Protein AF-0000000067869023 (afdb_homodimer)

Structure (mmCIF, N/CA/C/O backbone):
data_AF-0000000067869023-model_v1
#
loop_
_entity.id
_entity.type
_entity.pdbx_description
1 polymer 'Na+/H+ antiporter'
#
loop_
_atom_site.group_PDB
_atom_site.id
_atom_site.type_symbol
_atom_site.label_atom_id
_atom_site.label_alt_id
_atom_site.label_comp_id
_atom_site.label_asym_id
_atom_site.label_entity_id
_atom_site.label_seq_id
_atom_site.pdbx_PDB_ins_code
_atom_site.Cartn_x
_atom_site.Cartn_y
_atom_site.Cartn_z
_atom_site.occupancy
_atom_site.B_iso_or_equiv
_atom_site.auth_seq_id
_atom_site.auth_comp_id
_atom_site.auth_asym_id
_atom_site.auth_atom_id
_atom_site.pdbx_PDB_model_num
ATOM 1 N N . MET A 1 1 ? 25.156 -1.38 26.609 1 25.25 1 MET A N 1
ATOM 2 C CA . MET A 1 1 ? 26.172 -1.997 25.766 1 25.25 1 MET A CA 1
ATOM 3 C C . MET A 1 1 ? 25.547 -3.033 24.828 1 25.25 1 MET A C 1
ATOM 5 O O . MET A 1 1 ? 25.953 -3.15 23.672 1 25.25 1 MET A O 1
ATOM 9 N N . LEU A 1 2 ? 24.859 -3.994 25.547 1 23.64 2 LEU A N 1
ATOM 10 C CA . LEU A 1 2 ? 24.328 -5.16 24.844 1 23.64 2 LEU A CA 1
ATOM 11 C C . LEU A 1 2 ? 23.297 -4.75 23.812 1 23.64 2 LEU A C 1
ATOM 13 O O . LEU A 1 2 ? 23.156 -5.406 22.766 1 23.64 2 LEU A O 1
ATOM 17 N N . PHE A 1 3 ? 22.5 -3.807 24.156 1 30.95 3 PHE A N 1
ATOM 18 C CA . PHE A 1 3 ? 21.484 -3.27 23.25 1 30.95 3 PHE A CA 1
ATOM 19 C C . PHE A 1 3 ? 22.141 -2.547 22.078 1 30.95 3 PHE A C 1
ATOM 21 O O . PHE A 1 3 ? 21.453 -2.1 21.172 1 30.95 3 PHE A O 1
ATOM 28 N N . ALA A 1 4 ? 23.312 -2.039 22.281 1 33.66 4 ALA A N 1
ATOM 29 C CA . ALA A 1 4 ? 24.219 -1.352 21.359 1 33.66 4 ALA A CA 1
ATOM 30 C C . ALA A 1 4 ? 24.656 -2.273 20.234 1 33.66 4 ALA A C 1
ATOM 32 O O . ALA A 1 4 ? 24.891 -1.818 19.109 1 33.66 4 ALA A O 1
ATOM 33 N N . ALA A 1 5 ? 25.188 -3.414 20.531 1 35.25 5 ALA A N 1
ATOM 34 C CA . ALA A 1 5 ? 25.797 -4.348 19.578 1 35.25 5 ALA A CA 1
ATOM 35 C C . ALA A 1 5 ? 24.797 -4.75 18.484 1 35.25 5 ALA A C 1
ATOM 37 O O . ALA A 1 5 ? 25.188 -5.047 17.359 1 35.25 5 ALA A O 1
ATOM 38 N N . ILE A 1 6 ? 23.484 -5.133 18.797 1 38.31 6 ILE A N 1
ATOM 39 C CA . ILE A 1 6 ? 22.484 -5.84 18.016 1 38.31 6 ILE A CA 1
ATOM 40 C C . ILE A 1 6 ? 21.703 -4.844 17.156 1 38.31 6 ILE A C 1
ATOM 42 O O . ILE A 1 6 ? 20.859 -5.238 16.344 1 38.31 6 ILE A O 1
ATOM 46 N N . ALA A 1 7 ? 21.859 -3.557 17.391 1 45.91 7 ALA A N 1
ATOM 47 C CA . ALA A 1 7 ? 20.969 -2.65 16.672 1 45.91 7 ALA A CA 1
ATOM 48 C C . ALA A 1 7 ? 21.5 -2.379 15.258 1 45.91 7 ALA A C 1
ATOM 50 O O . ALA A 1 7 ? 22.297 -1.46 15.055 1 45.91 7 ALA A O 1
ATOM 51 N N . VAL A 1 8 ? 21.812 -3.316 14.602 1 49.34 8 VAL A N 1
ATOM 52 C CA . VAL A 1 8 ? 22.125 -3.123 13.188 1 49.34 8 VAL A CA 1
ATOM 53 C C . VAL A 1 8 ? 20.891 -2.654 12.438 1 49.34 8 VAL A C 1
ATOM 55 O O . VAL A 1 8 ? 19.844 -3.307 12.492 1 49.34 8 VAL A O 1
ATOM 58 N N . PRO A 1 9 ? 21 -1.427 12.031 1 63.28 9 PRO A N 1
ATOM 59 C CA . PRO A 1 9 ? 19.844 -0.915 11.281 1 63.28 9 PRO A CA 1
ATOM 60 C C . PRO A 1 9 ? 19.359 -1.897 10.219 1 63.28 9 PRO A C 1
ATOM 62 O O . PRO A 1 9 ? 20.156 -2.557 9.562 1 63.28 9 PRO A O 1
ATOM 65 N N . ILE A 1 10 ? 18.156 -2.178 10.312 1 66.69 10 ILE A N 1
ATOM 66 C CA . ILE A 1 10 ? 17.516 -3.035 9.32 1 66.69 10 ILE A CA 1
ATOM 67 C C . ILE A 1 10 ? 17.578 -2.377 7.941 1 66.69 10 ILE A C 1
ATOM 69 O O . ILE A 1 10 ? 17.094 -1.264 7.754 1 66.69 10 ILE A O 1
ATOM 73 N N . GLN A 1 11 ? 18.312 -2.908 7.133 1 65.81 11 GLN A N 1
ATOM 74 C CA . GLN A 1 11 ? 18.453 -2.342 5.793 1 65.81 11 GLN A CA 1
ATOM 75 C C . GLN A 1 11 ? 17.484 -3.004 4.812 1 65.81 11 GLN A C 1
ATOM 77 O O . GLN A 1 11 ? 17.109 -2.402 3.807 1 65.81 11 GLN A O 1
ATOM 82 N N . ALA A 1 12 ? 17.109 -4.121 5.273 1 79.88 12 ALA A N 1
ATOM 83 C CA . ALA A 1 12 ? 16.234 -4.828 4.34 1 79.88 12 ALA A CA 1
ATOM 84 C C . ALA A 1 12 ? 14.836 -4.227 4.34 1 79.88 12 ALA A C 1
ATOM 86 O O . ALA A 1 12 ? 14.281 -3.922 5.398 1 79.88 12 ALA A O 1
ATOM 87 N N . PRO A 1 13 ? 14.289 -4.004 3.205 1 82.31 13 PRO A N 1
ATOM 88 C CA . PRO A 1 13 ? 13.016 -3.293 3.057 1 82.31 13 PRO A CA 1
ATOM 89 C C . PRO A 1 13 ? 11.859 -3.998 3.764 1 82.31 13 PRO A C 1
ATOM 91 O O . PRO A 1 13 ? 11.047 -3.348 4.43 1 82.31 13 PRO A O 1
ATOM 94 N N . LEU A 1 14 ? 11.883 -5.254 3.691 1 85.25 14 LEU A N 1
ATOM 95 C CA . LEU A 1 14 ? 10.719 -5.977 4.199 1 85.25 14 LEU A CA 1
ATOM 96 C C . LEU A 1 14 ? 10.695 -5.969 5.723 1 85.25 14 LEU A C 1
ATOM 98 O O . LEU A 1 14 ? 9.656 -5.707 6.332 1 85.25 14 LEU A O 1
ATOM 102 N N . PRO A 1 15 ? 11.852 -6.176 6.379 1 84.56 15 PRO A N 1
ATOM 103 C CA . PRO A 1 15 ? 11.859 -6.062 7.84 1 84.56 15 PRO A CA 1
ATOM 104 C C . PRO A 1 15 ? 11.5 -4.66 8.32 1 84.56 15 PRO A C 1
ATOM 106 O O . PRO A 1 15 ? 10.828 -4.508 9.344 1 84.56 15 PRO A O 1
ATOM 109 N N . ALA A 1 16 ? 11.992 -3.701 7.609 1 84.88 16 ALA A N 1
ATOM 110 C CA . ALA A 1 16 ? 11.664 -2.322 7.965 1 84.88 16 ALA A CA 1
ATOM 111 C C . ALA A 1 16 ? 10.156 -2.082 7.891 1 84.88 16 ALA A C 1
ATOM 113 O O . ALA A 1 16 ? 9.578 -1.438 8.773 1 84.88 16 ALA A O 1
ATOM 114 N N . MET A 1 17 ? 9.594 -2.6 6.898 1 84.94 17 MET A N 1
ATOM 115 C CA . MET A 1 17 ? 8.148 -2.455 6.738 1 84.94 17 MET A CA 1
ATOM 116 C C . MET A 1 17 ? 7.398 -3.178 7.848 1 84.94 17 MET A C 1
ATOM 118 O O . MET A 1 17 ? 6.414 -2.66 8.383 1 84.94 17 MET A O 1
ATOM 122 N N . ALA A 1 18 ? 7.832 -4.348 8.164 1 87.12 18 ALA A N 1
ATOM 123 C CA . ALA A 1 18 ? 7.207 -5.117 9.242 1 87.12 18 ALA A CA 1
ATOM 124 C C . ALA A 1 18 ? 7.242 -4.352 10.555 1 87.12 18 ALA A C 1
ATOM 126 O O . ALA A 1 18 ? 6.258 -4.336 11.305 1 87.12 18 ALA A O 1
ATOM 127 N N . LEU A 1 19 ? 8.336 -3.789 10.773 1 85.69 19 LEU A N 1
ATOM 128 C CA . LEU A 1 19 ? 8.492 -3.025 12.008 1 85.69 19 LEU A CA 1
ATOM 129 C C . LEU A 1 19 ? 7.566 -1.817 12.023 1 85.69 19 LEU A C 1
ATOM 131 O O . LEU A 1 19 ? 6.957 -1.511 13.055 1 85.69 19 LEU A O 1
ATOM 135 N N . LEU A 1 20 ? 7.504 -1.171 10.961 1 85.12 20 LEU A N 1
ATOM 136 C CA . LEU A 1 20 ? 6.617 -0.016 10.852 1 85.12 20 LEU A CA 1
ATOM 137 C C . LEU A 1 20 ? 5.164 -0.423 11.07 1 85.12 20 LEU A C 1
ATOM 139 O O . LEU A 1 20 ? 4.43 0.252 11.797 1 85.12 20 LEU A O 1
ATOM 143 N N . LEU A 1 21 ? 4.82 -1.503 10.477 1 86.25 21 LEU A N 1
ATOM 144 C CA . LEU A 1 21 ? 3.449 -1.981 10.609 1 86.25 21 LEU A CA 1
ATOM 145 C C . LEU A 1 21 ? 3.168 -2.441 12.031 1 86.25 21 LEU A C 1
ATOM 147 O O . LEU A 1 21 ? 2.064 -2.242 12.547 1 86.25 21 LEU A O 1
ATOM 151 N N . MET A 1 22 ? 4.109 -3.096 12.578 1 87.69 22 MET A N 1
ATOM 152 C CA . MET A 1 22 ? 3.967 -3.531 13.969 1 87.69 22 MET A CA 1
ATOM 153 C C . MET A 1 22 ? 3.705 -2.342 14.883 1 87.69 22 MET A C 1
ATOM 155 O O . MET A 1 22 ? 2.832 -2.404 15.758 1 87.69 22 MET A O 1
ATOM 159 N N . THR A 1 23 ? 4.414 -1.334 14.68 1 86.56 23 THR A N 1
ATOM 160 C CA . THR A 1 23 ? 4.254 -0.12 15.469 1 86.56 23 THR A CA 1
ATOM 161 C C . THR A 1 23 ? 2.877 0.499 15.234 1 86.56 23 THR A C 1
ATOM 163 O O . THR A 1 23 ? 2.221 0.938 16.188 1 86.56 23 THR A O 1
ATOM 166 N N . ALA A 1 24 ? 2.502 0.503 14 1 86.06 24 ALA A N 1
ATOM 167 C CA . ALA A 1 24 ? 1.214 1.087 13.633 1 86.06 24 ALA A CA 1
ATOM 168 C C . ALA A 1 24 ? 0.059 0.272 14.211 1 86.06 24 ALA A C 1
ATOM 170 O O . ALA A 1 24 ? -1.032 0.802 14.438 1 86.06 24 ALA A O 1
ATOM 171 N N . LEU A 1 25 ? 0.279 -0.985 14.414 1 87.56 25 LEU A N 1
ATOM 172 C CA . LEU A 1 25 ? -0.774 -1.87 14.898 1 87.56 25 LEU A CA 1
ATOM 173 C C . LEU A 1 25 ? -0.894 -1.793 16.422 1 87.56 25 LEU A C 1
ATOM 175 O O . LEU A 1 25 ? -2.002 -1.71 16.953 1 87.56 25 LEU A O 1
ATOM 179 N N . PHE A 1 26 ? 0.164 -1.722 17.141 1 87.94 26 PHE A N 1
ATOM 180 C CA . PHE A 1 26 ? 0.112 -1.98 18.562 1 87.94 26 PHE A CA 1
ATOM 181 C C . PHE A 1 26 ? 0.136 -0.676 19.359 1 87.94 26 PHE A C 1
ATOM 183 O O . PHE A 1 26 ? -0.423 -0.596 20.453 1 87.94 26 PHE A O 1
ATOM 190 N N . LEU A 1 27 ? 0.645 0.323 18.797 1 85.5 27 LEU A N 1
ATOM 191 C CA . LEU A 1 27 ? 0.878 1.507 19.625 1 85.5 27 LEU A CA 1
ATOM 192 C C . LEU A 1 27 ? -0.379 2.365 19.703 1 85.5 27 LEU A C 1
ATOM 194 O O . LEU A 1 27 ? -0.745 2.832 20.781 1 85.5 27 LEU A O 1
ATOM 198 N N . PRO A 1 28 ? -0.989 2.525 18.578 1 80.12 28 PRO A N 1
ATOM 199 C CA . PRO A 1 28 ? -2.152 3.41 18.641 1 80.12 28 PRO A CA 1
ATOM 200 C C . PRO A 1 28 ? -3.209 2.916 19.625 1 80.12 28 PRO A C 1
ATOM 202 O O . PRO A 1 28 ? -3.707 3.691 20.453 1 80.12 28 PRO A O 1
ATOM 205 N N . PRO A 1 29 ? -3.547 1.61 19.625 1 80.75 29 PRO A N 1
ATOM 206 C CA . PRO A 1 29 ? -4.516 1.146 20.625 1 80.75 29 PRO A CA 1
ATOM 207 C C . PRO A 1 29 ? -4.031 1.348 22.062 1 80.75 29 PRO A C 1
ATOM 209 O O . PRO A 1 29 ? -4.84 1.599 22.953 1 80.75 29 PRO A O 1
ATOM 212 N N . LEU A 1 30 ? -2.836 1.22 22.312 1 86.81 30 LEU A N 1
ATOM 213 C CA . LEU A 1 30 ? -2.271 1.431 23.641 1 86.81 30 LEU A CA 1
ATOM 214 C C . LEU A 1 30 ? -2.459 2.877 24.094 1 86.81 30 LEU A C 1
ATOM 216 O O . LEU A 1 30 ? -2.809 3.135 25.25 1 86.81 30 LEU A O 1
ATOM 220 N N . PHE A 1 31 ? -2.27 3.77 23.266 1 86.56 31 PHE A N 1
ATOM 221 C CA . PHE A 1 31 ? -2.414 5.184 23.594 1 86.56 31 PHE A CA 1
ATOM 222 C C . PHE A 1 31 ? -3.887 5.562 23.703 1 86.56 31 PHE A C 1
ATOM 224 O O . PHE A 1 31 ? -4.25 6.414 24.516 1 86.56 31 PHE A O 1
ATOM 231 N N . ARG A 1 32 ? -4.602 4.941 22.891 1 80.19 32 ARG A N 1
ATOM 232 C CA . ARG A 1 32 ? -6.039 5.164 23.016 1 80.19 32 ARG A CA 1
ATOM 233 C C . ARG A 1 32 ? -6.539 4.719 24.391 1 80.19 32 ARG A C 1
ATOM 235 O O . ARG A 1 32 ? -7.402 5.371 24.984 1 80.19 32 ARG A O 1
ATOM 242 N N . ALA A 1 33 ? -6.043 3.59 24.828 1 83.81 33 ALA A N 1
ATOM 243 C CA . ALA A 1 33 ? -6.41 3.078 26.156 1 83.81 33 ALA A CA 1
ATOM 244 C C . ALA A 1 33 ? -5.988 4.047 27.25 1 83.81 33 ALA A C 1
ATOM 246 O O . ALA A 1 33 ? -6.652 4.145 28.281 1 83.81 33 ALA A O 1
ATOM 247 N N . LEU A 1 34 ? -4.988 4.816 26.969 1 87.19 34 LEU A N 1
ATOM 248 C CA . LEU A 1 34 ? -4.5 5.801 27.938 1 87.19 34 LEU A CA 1
ATOM 249 C C . LEU A 1 34 ? -5.18 7.148 27.719 1 87.19 34 LEU A C 1
ATOM 251 O O . LEU A 1 34 ? -4.801 8.141 28.344 1 87.19 34 LEU A O 1
ATOM 255 N N . LYS A 1 35 ? -6.051 7.191 26.75 1 82.56 35 LYS A N 1
ATOM 256 C CA . LYS A 1 35 ? -6.801 8.398 26.422 1 82.56 35 LYS A CA 1
ATOM 257 C C . LYS A 1 35 ? -5.887 9.469 25.828 1 82.56 35 LYS A C 1
ATOM 259 O O . LYS A 1 35 ? -6.027 10.656 26.141 1 82.56 35 LYS A O 1
ATOM 264 N N . LEU A 1 36 ? -4.922 9 25.188 1 85 36 LEU A N 1
ATOM 265 C CA . LEU A 1 36 ? -4.008 9.883 24.484 1 85 36 LEU A CA 1
ATOM 266 C C . LEU A 1 36 ? -4.207 9.781 22.969 1 85 36 LEU A C 1
ATOM 268 O O . LEU A 1 36 ? -4.684 8.75 22.484 1 85 36 LEU A O 1
ATOM 272 N N . PRO A 1 37 ? -3.936 10.844 22.266 1 82.06 37 PRO A N 1
ATOM 273 C CA . PRO A 1 37 ? -4.051 10.797 20.812 1 82.06 37 PRO A CA 1
ATOM 274 C C . PRO A 1 37 ? -3.105 9.781 20.188 1 82.06 37 PRO A C 1
ATOM 276 O O . PRO A 1 37 ? -1.952 9.656 20.594 1 82.06 37 PRO A O 1
ATOM 279 N N . GLU A 1 38 ? -3.607 9.086 19.188 1 83.62 38 GLU A N 1
ATOM 280 C CA . GLU A 1 38 ? -2.869 8.008 18.547 1 83.62 38 GLU A CA 1
ATOM 281 C C . GLU A 1 38 ? -1.604 8.531 17.875 1 83.62 38 GLU A C 1
ATOM 283 O O . GLU A 1 38 ? -0.589 7.832 17.812 1 83.62 38 GLU A O 1
ATOM 288 N N . LEU A 1 39 ? -1.7 9.719 17.406 1 83.38 39 LEU A N 1
ATOM 289 C CA . LEU A 1 39 ? -0.566 10.297 16.703 1 83.38 39 LEU A CA 1
ATOM 290 C C . LEU A 1 39 ? 0.648 10.414 17.609 1 83.38 39 LEU A C 1
ATOM 292 O O . LEU A 1 39 ? 1.786 10.258 17.156 1 83.38 39 LEU A O 1
ATOM 296 N N . LEU A 1 40 ? 0.427 10.664 18.875 1 85.94 40 LEU A N 1
ATOM 297 C CA . LEU A 1 40 ? 1.517 10.758 19.844 1 85.94 40 LEU A CA 1
ATOM 298 C C . LEU A 1 40 ? 2.279 9.445 19.922 1 85.94 40 LEU A C 1
ATOM 300 O O . LEU A 1 40 ? 3.508 9.438 20.031 1 85.94 40 LEU A O 1
ATOM 304 N N . GLY A 1 41 ? 1.536 8.406 19.938 1 85.62 41 GLY A N 1
ATOM 305 C CA . GLY A 1 41 ? 2.17 7.098 19.984 1 85.62 41 GLY A CA 1
ATOM 306 C C . GLY A 1 41 ? 3.045 6.816 18.781 1 85.62 41 GLY A C 1
ATOM 307 O O . GLY A 1 41 ? 4.125 6.234 18.906 1 85.62 41 GLY A O 1
ATOM 308 N N . LEU A 1 42 ? 2.656 7.215 17.672 1 89.31 42 LEU A N 1
ATOM 309 C CA . LEU A 1 42 ? 3.396 6.977 16.438 1 89.31 42 LEU A CA 1
ATOM 310 C C . LEU A 1 42 ? 4.672 7.809 16.391 1 89.31 42 LEU A C 1
ATOM 312 O O . LEU A 1 42 ? 5.727 7.32 15.984 1 89.31 42 LEU A O 1
ATOM 316 N N . ILE A 1 43 ? 4.586 9.047 16.797 1 87.44 43 ILE A N 1
ATOM 317 C CA . ILE A 1 43 ? 5.766 9.906 16.844 1 87.44 43 ILE A CA 1
ATOM 318 C C . ILE A 1 43 ? 6.762 9.352 17.859 1 87.44 43 ILE A C 1
ATOM 320 O O . ILE A 1 43 ? 7.965 9.297 17.594 1 87.44 43 ILE A O 1
ATOM 324 N N . LEU A 1 44 ? 6.234 8.953 18.984 1 87.88 44 LEU A N 1
ATOM 325 C CA . LEU A 1 44 ? 7.086 8.367 20 1 87.88 44 LEU A CA 1
ATOM 326 C C . LEU A 1 44 ? 7.789 7.121 19.484 1 87.88 44 LEU A C 1
ATOM 328 O O . LEU A 1 44 ? 8.961 6.883 19.797 1 87.88 44 LEU A O 1
ATOM 332 N N . ALA A 1 45 ? 7.07 6.348 18.781 1 89.44 45 ALA A N 1
ATOM 333 C CA . ALA A 1 45 ? 7.672 5.16 18.188 1 89.44 45 ALA A CA 1
ATOM 334 C C . ALA A 1 45 ? 8.844 5.535 17.281 1 89.44 45 ALA A C 1
ATOM 336 O O . ALA A 1 45 ? 9.883 4.863 17.281 1 89.44 45 ALA A O 1
ATOM 337 N N . GLY A 1 46 ? 8.672 6.543 16.484 1 88.94 46 GLY A N 1
ATOM 338 C CA . GLY A 1 46 ? 9.758 7.023 15.648 1 88.94 46 GLY A CA 1
ATOM 339 C C . GLY A 1 46 ? 10.977 7.453 16.438 1 88.94 46 GLY A C 1
ATOM 340 O O . GLY A 1 46 ? 12.109 7.141 16.062 1 88.94 46 GLY A O 1
ATOM 341 N N . VAL A 1 47 ? 10.711 8.078 17.516 1 88.06 47 VAL A N 1
ATOM 342 C CA . VAL A 1 47 ? 11.797 8.531 18.375 1 88.06 47 VAL A CA 1
ATOM 343 C C . VAL A 1 47 ? 12.539 7.324 18.953 1 88.06 47 VAL A C 1
ATOM 345 O O . VAL A 1 47 ? 13.773 7.301 18.969 1 88.06 47 VAL A O 1
ATOM 348 N N . LEU A 1 48 ? 11.82 6.363 19.391 1 87.56 48 LEU A N 1
ATOM 349 C CA . LEU A 1 48 ? 12.398 5.18 20.016 1 87.56 48 LEU A CA 1
ATOM 350 C C . LEU A 1 48 ? 13.18 4.355 19 1 87.56 48 LEU A C 1
ATOM 352 O O . LEU A 1 48 ? 14.266 3.854 19.297 1 87.56 48 LEU A O 1
ATOM 356 N N . LEU A 1 49 ? 12.695 4.289 17.828 1 88.31 49 LEU A N 1
ATOM 357 C CA . LEU A 1 49 ? 13.289 3.434 16.812 1 88.31 49 LEU A CA 1
ATOM 358 C C . LEU A 1 49 ? 14.375 4.18 16.031 1 88.31 49 LEU A C 1
ATOM 360 O O . LEU A 1 49 ? 15.133 3.572 15.281 1 88.31 49 LEU A O 1
ATOM 364 N N . GLY A 1 50 ? 14.43 5.426 16.203 1 86.19 50 GLY A N 1
ATOM 365 C CA . GLY A 1 50 ? 15.312 6.281 15.422 1 86.19 50 GLY A CA 1
ATOM 366 C C . GLY A 1 50 ? 16.766 6.207 15.859 1 86.19 50 GLY A C 1
ATOM 367 O O . GLY A 1 50 ? 17.094 5.457 16.781 1 86.19 50 GLY A O 1
ATOM 368 N N . PRO A 1 51 ? 17.609 6.832 15.195 1 83.06 51 PRO A N 1
ATOM 369 C CA . PRO A 1 51 ? 19.047 6.762 15.453 1 83.06 51 PRO A CA 1
ATOM 370 C C . PRO A 1 51 ? 19.422 7.309 16.828 1 83.06 51 PRO A C 1
ATOM 372 O O . PRO A 1 51 ? 20.438 6.906 17.391 1 83.06 51 PRO A O 1
ATOM 375 N N . SER A 1 52 ? 18.656 8.148 17.359 1 79.06 52 SER A N 1
ATOM 376 C CA . SER A 1 52 ? 19 8.805 18.609 1 79.06 52 SER A CA 1
ATOM 377 C C . SER A 1 52 ? 18.844 7.852 19.797 1 79.06 52 SER A C 1
ATOM 379 O O . SER A 1 52 ? 19.453 8.047 20.844 1 79.06 52 SER A O 1
ATOM 381 N N . LEU A 1 53 ? 18 6.84 19.672 1 83.06 53 LEU A N 1
ATOM 382 C CA . LEU A 1 53 ? 17.797 5.93 20.781 1 83.06 53 LEU A CA 1
ATOM 383 C C . LEU A 1 53 ? 18.203 4.508 20.422 1 83.06 53 LEU A C 1
ATOM 385 O O . LEU A 1 53 ? 19.391 4.191 20.375 1 83.06 53 LEU A O 1
ATOM 389 N N . PHE A 1 54 ? 17.297 3.713 19.734 1 81.62 54 PHE A N 1
ATOM 390 C CA . PHE A 1 54 ? 17.609 2.312 19.469 1 81.62 54 PHE A CA 1
ATOM 391 C C . PHE A 1 54 ? 18.281 2.154 18.109 1 81.62 54 PHE A C 1
ATOM 393 O O . PHE A 1 54 ? 18.859 1.111 17.828 1 81.62 54 PHE A O 1
ATOM 400 N N . ASN A 1 55 ? 18.266 3.127 17.328 1 82.25 55 ASN A N 1
ATOM 401 C CA . ASN A 1 55 ? 18.906 3.145 16.016 1 82.25 55 ASN A CA 1
ATOM 402 C C . ASN A 1 55 ? 18.547 1.907 15.195 1 82.25 55 ASN A C 1
ATOM 404 O O . ASN A 1 55 ? 19.422 1.26 14.617 1 82.25 55 ASN A O 1
ATOM 408 N N . ILE A 1 56 ? 17.375 1.575 15.219 1 84.12 56 ILE A N 1
ATOM 409 C CA . ILE A 1 56 ? 16.891 0.4 14.5 1 84.12 56 ILE A CA 1
ATOM 410 C C . ILE A 1 56 ? 16.484 0.791 13.086 1 84.12 56 ILE A C 1
ATOM 412 O O . ILE A 1 56 ? 16.688 0.024 12.141 1 84.12 56 ILE A O 1
ATOM 416 N N . LEU A 1 57 ? 15.938 1.956 12.977 1 84.75 57 LEU A N 1
ATOM 417 C CA . LEU A 1 57 ? 15.469 2.455 11.688 1 84.75 57 LEU A CA 1
ATOM 418 C C . LEU A 1 57 ? 16.203 3.736 11.305 1 84.75 57 LEU A C 1
ATOM 420 O O . LEU A 1 57 ? 16.312 4.66 12.109 1 84.75 57 LEU A O 1
ATOM 424 N N . GLU A 1 58 ? 16.641 3.676 10.07 1 82 58 GLU A N 1
ATOM 425 C CA . GLU A 1 58 ? 17.297 4.871 9.547 1 82 58 GLU A CA 1
ATOM 426 C C . GLU A 1 58 ? 16.328 5.73 8.742 1 82 58 GLU A C 1
ATOM 428 O O . GLU A 1 58 ? 15.656 5.234 7.84 1 82 58 GLU A O 1
ATOM 433 N N . PRO A 1 59 ? 16.328 6.961 9.086 1 78.31 59 PRO A N 1
ATOM 434 C CA . PRO A 1 59 ? 15.43 7.855 8.359 1 78.31 59 PRO A CA 1
ATOM 435 C C . PRO A 1 59 ? 15.719 7.906 6.867 1 78.31 59 PRO A C 1
ATOM 437 O O . PRO A 1 59 ? 14.82 8.156 6.062 1 78.31 59 PRO A O 1
ATOM 440 N N . LYS A 1 60 ? 16.906 7.633 6.484 1 78.56 60 LYS A N 1
ATOM 441 C CA . LYS A 1 60 ? 17.297 7.75 5.082 1 78.56 60 LYS A CA 1
ATOM 442 C C . LYS A 1 60 ? 17.125 6.422 4.352 1 78.56 60 LYS A C 1
ATOM 444 O O . LYS A 1 60 ? 17.375 6.332 3.148 1 78.56 60 LYS A O 1
ATOM 449 N N . ALA A 1 61 ? 16.688 5.488 5.113 1 79.56 61 ALA A N 1
ATOM 450 C CA . ALA A 1 61 ? 16.422 4.219 4.438 1 79.56 61 ALA A CA 1
ATOM 451 C C . ALA A 1 61 ? 15.367 4.391 3.346 1 79.56 61 ALA A C 1
ATOM 453 O O . ALA A 1 61 ? 14.367 5.09 3.543 1 79.56 61 ALA A O 1
ATOM 454 N N . ASP A 1 62 ? 15.586 3.805 2.242 1 78.12 62 ASP A N 1
ATOM 455 C CA . ASP A 1 62 ? 14.734 3.975 1.07 1 78.12 62 ASP A CA 1
ATOM 456 C C . ASP A 1 62 ? 13.289 3.598 1.384 1 78.12 62 ASP A C 1
ATOM 458 O O . ASP A 1 62 ? 12.359 4.238 0.898 1 78.12 62 ASP A O 1
ATOM 462 N N . THR A 1 63 ? 13.164 2.584 2.184 1 81.12 63 THR A N 1
ATOM 463 C CA . THR A 1 63 ? 11.82 2.127 2.535 1 81.12 63 THR A CA 1
ATOM 464 C C . THR A 1 63 ? 11.078 3.193 3.332 1 81.12 63 THR A C 1
ATOM 466 O O . THR A 1 63 ? 9.898 3.453 3.082 1 81.12 63 THR A O 1
ATOM 469 N N . VAL A 1 64 ? 11.781 3.783 4.242 1 82.5 64 VAL A N 1
ATOM 470 C CA . VAL A 1 64 ? 11.18 4.812 5.082 1 82.5 64 VAL A CA 1
ATOM 471 C C . VAL A 1 64 ? 10.867 6.047 4.242 1 82.5 64 VAL A C 1
ATOM 473 O O . VAL A 1 64 ? 9.766 6.605 4.34 1 82.5 64 VAL A O 1
ATOM 476 N N . VAL A 1 65 ? 11.789 6.371 3.398 1 82.44 65 VAL A N 1
ATOM 477 C CA . VAL A 1 65 ? 11.633 7.551 2.557 1 82.44 65 VAL A CA 1
ATOM 478 C C . VAL A 1 65 ? 10.43 7.371 1.631 1 82.44 65 VAL A C 1
ATOM 480 O O . VAL A 1 65 ? 9.633 8.297 1.445 1 82.44 65 VAL A O 1
ATOM 483 N N . LEU A 1 66 ? 10.312 6.219 1.174 1 84.56 66 LEU A N 1
ATOM 484 C CA . LEU A 1 66 ? 9.219 5.953 0.245 1 84.56 66 LEU A CA 1
ATOM 485 C C . LEU A 1 66 ? 7.879 5.953 0.971 1 84.56 66 LEU A C 1
ATOM 487 O O . LEU A 1 66 ? 6.953 6.664 0.575 1 84.56 66 LEU A O 1
ATOM 491 N N . LEU A 1 67 ? 7.797 5.215 1.987 1 87.31 67 LEU A N 1
ATOM 492 C CA . LEU A 1 67 ? 6.52 5.027 2.666 1 87.31 67 LEU A CA 1
ATOM 493 C C . LEU A 1 67 ? 6.094 6.305 3.379 1 87.31 67 LEU A C 1
ATOM 495 O O . LEU A 1 67 ? 4.918 6.684 3.336 1 87.31 67 LEU A O 1
ATOM 499 N N . ALA A 1 68 ? 7.035 6.91 4.027 1 86.56 68 ALA A N 1
ATOM 500 C CA . ALA A 1 68 ? 6.734 8.172 4.703 1 86.56 68 ALA A CA 1
ATOM 501 C C . ALA A 1 68 ? 6.395 9.266 3.695 1 86.56 68 ALA A C 1
ATOM 503 O O . ALA A 1 68 ? 5.539 10.109 3.959 1 86.56 68 ALA A O 1
ATOM 504 N N . GLY A 1 69 ? 7.105 9.258 2.592 1 86.12 69 GLY A N 1
ATOM 505 C CA . GLY A 1 69 ? 6.82 10.211 1.536 1 86.12 69 GLY A CA 1
ATOM 506 C C . GLY A 1 69 ? 5.414 10.086 0.978 1 86.12 69 GLY A C 1
ATOM 507 O O . GLY A 1 69 ? 4.711 11.078 0.821 1 86.12 69 GLY A O 1
ATOM 508 N N . ILE A 1 70 ? 5.023 8.898 0.766 1 89.12 70 ILE A N 1
ATOM 509 C CA . ILE A 1 70 ? 3.666 8.648 0.29 1 89.12 70 ILE A CA 1
ATOM 510 C C . ILE A 1 70 ? 2.66 9.031 1.373 1 89.12 70 ILE A C 1
ATOM 512 O O . ILE A 1 70 ? 1.593 9.57 1.074 1 89.12 70 ILE A O 1
ATOM 516 N N . GLY A 1 71 ? 3.041 8.664 2.539 1 89 71 GLY A N 1
ATOM 517 C CA . GLY A 1 71 ? 2.17 9 3.654 1 89 71 GLY A CA 1
ATOM 518 C C . GLY A 1 71 ? 1.896 10.484 3.771 1 89 71 GLY A C 1
ATOM 519 O O . GLY A 1 71 ? 0.753 10.898 3.975 1 89 71 GLY A O 1
ATOM 520 N N . LYS A 1 72 ? 2.957 11.18 3.633 1 87.31 72 LYS A N 1
ATOM 521 C CA . LYS A 1 72 ? 2.85 12.633 3.686 1 87.31 72 LYS A CA 1
ATOM 522 C C . LYS A 1 72 ? 1.962 13.164 2.561 1 87.31 72 LYS A C 1
ATOM 524 O O . LYS A 1 72 ? 1.099 14.008 2.791 1 87.31 72 LYS A O 1
ATOM 529 N N . LEU A 1 73 ? 2.146 12.711 1.406 1 90.5 73 LEU A N 1
ATOM 530 C CA . LEU A 1 73 ? 1.356 13.133 0.256 1 90.5 73 LEU A CA 1
ATOM 531 C C . LEU A 1 73 ? -0.1 12.719 0.412 1 90.5 73 LEU A C 1
ATOM 533 O O . LEU A 1 73 ? -1.011 13.492 0.118 1 90.5 73 LEU A O 1
ATOM 537 N N . TYR A 1 74 ? -0.243 11.531 0.89 1 90.44 74 TYR A N 1
ATOM 538 C CA . TYR A 1 74 ? -1.596 11.016 1.065 1 90.44 74 TYR A CA 1
ATOM 539 C C . TYR A 1 74 ? -2.346 11.797 2.137 1 90.44 74 TYR A C 1
ATOM 541 O O . TYR A 1 74 ? -3.547 12.047 2.01 1 90.44 74 TYR A O 1
ATOM 549 N N . LEU A 1 75 ? -1.674 12.109 3.139 1 84.88 75 LEU A N 1
ATOM 550 C CA . LEU A 1 75 ? -2.264 12.906 4.207 1 84.88 75 LEU A CA 1
ATOM 551 C C . LEU A 1 75 ? -2.83 14.211 3.664 1 84.88 75 LEU A C 1
ATOM 553 O O . LEU A 1 75 ? -3.973 14.57 3.959 1 84.88 75 LEU A O 1
ATOM 557 N N . MET A 1 76 ? -2.01 14.828 2.908 1 84.44 76 MET A N 1
ATOM 558 C CA . MET A 1 76 ? -2.426 16.109 2.342 1 84.44 76 MET A CA 1
ATOM 559 C C . MET A 1 76 ? -3.551 15.922 1.329 1 84.44 76 MET A C 1
ATOM 561 O O . MET A 1 76 ? -4.441 16.766 1.217 1 84.44 76 MET A O 1
ATOM 565 N N . PHE A 1 77 ? -3.496 14.852 0.621 1 90.75 77 PHE A N 1
ATOM 566 C CA . PHE A 1 77 ? -4.555 14.5 -0.317 1 90.75 77 PHE A CA 1
ATOM 567 C C . PHE A 1 77 ? -5.883 14.32 0.407 1 90.75 77 PHE A C 1
ATOM 569 O O . PHE A 1 77 ? -6.914 14.836 -0.04 1 90.75 77 PHE A O 1
ATOM 576 N N . LEU A 1 78 ? -5.855 13.641 1.522 1 86.69 78 LEU A N 1
ATOM 577 C CA . LEU A 1 78 ? -7.059 13.398 2.309 1 86.69 78 LEU A CA 1
ATOM 578 C C . LEU A 1 78 ? -7.586 14.695 2.912 1 86.69 78 LEU A C 1
ATOM 580 O O . LEU A 1 78 ? -8.797 14.875 3.037 1 86.69 78 LEU A O 1
ATOM 584 N N . ALA A 1 79 ? -6.668 15.5 3.34 1 80.38 79 ALA A N 1
ATOM 585 C CA . ALA A 1 79 ? -7.062 16.812 3.85 1 80.38 79 ALA A CA 1
ATOM 586 C C . ALA A 1 79 ? -7.871 17.578 2.811 1 80.38 79 ALA A C 1
ATOM 588 O O . ALA A 1 79 ? -8.859 18.234 3.145 1 80.38 79 ALA A O 1
ATOM 589 N N . GLY A 1 80 ? -7.418 17.516 1.58 1 82.5 80 GLY A N 1
ATOM 590 C CA . GLY A 1 80 ? -8.156 18.141 0.496 1 82.5 80 GLY A CA 1
ATOM 591 C C . GLY A 1 80 ? -9.484 17.469 0.211 1 82.5 80 GLY A C 1
ATOM 592 O O . GLY A 1 80 ? -10.477 18.141 -0.081 1 82.5 80 GLY A O 1
ATOM 593 N N . LEU A 1 81 ? -9.508 16.188 0.355 1 85 81 LEU A N 1
ATOM 594 C CA . LEU A 1 81 ? -10.695 15.391 0.061 1 85 81 LEU A CA 1
ATOM 595 C C . LEU A 1 81 ? -11.781 15.625 1.104 1 85 81 LEU A C 1
ATOM 597 O O . LEU A 1 81 ? -12.969 15.461 0.817 1 85 81 LEU A O 1
ATOM 601 N N . GLU A 1 82 ? -11.477 15.906 2.275 1 77.88 82 GLU A N 1
ATOM 602 C CA . GLU A 1 82 ? -12.414 16.047 3.385 1 77.88 82 GLU A CA 1
ATOM 603 C C . GLU A 1 82 ? -13.086 17.422 3.367 1 77.88 82 GLU A C 1
ATOM 605 O O . GLU A 1 82 ? -14.055 17.656 4.094 1 77.88 82 GLU A O 1
ATOM 610 N N . ILE A 1 83 ? -12.508 18.266 2.58 1 71.25 83 ILE A N 1
ATOM 611 C CA . ILE A 1 83 ? -13.102 19.594 2.48 1 71.25 83 ILE A CA 1
ATOM 612 C C . ILE A 1 83 ? -14.516 19.484 1.907 1 71.25 83 ILE A C 1
ATOM 614 O O . ILE A 1 83 ? -14.719 18.891 0.844 1 71.25 83 ILE A O 1
ATOM 618 N N . ASP A 1 84 ? -15.5 19.625 2.787 1 67.81 84 ASP A N 1
ATOM 619 C CA . ASP A 1 84 ? -16.891 19.625 2.33 1 67.81 84 ASP A CA 1
ATOM 620 C C . ASP A 1 84 ? -17.266 20.969 1.711 1 67.81 84 ASP A C 1
ATOM 622 O O . ASP A 1 84 ? -17.641 21.906 2.42 1 67.81 84 ASP A O 1
ATOM 626 N N . LEU A 1 85 ? -17.141 21.016 0.546 1 64.75 85 LEU A N 1
ATOM 627 C CA . LEU A 1 85 ? -17.375 22.266 -0.167 1 64.75 85 LEU A CA 1
ATOM 628 C C . LEU A 1 85 ? -18.828 22.703 -0.047 1 64.75 85 LEU A C 1
ATOM 630 O O . LEU A 1 85 ? -19.125 23.891 -0.078 1 64.75 85 LEU A O 1
ATOM 634 N N . SER A 1 86 ? -19.688 21.766 0.172 1 64.44 86 SER A N 1
ATOM 635 C CA . SER A 1 86 ? -21.109 22.109 0.309 1 64.44 86 SER A CA 1
ATOM 636 C C . SER A 1 86 ? -21.391 22.781 1.643 1 64.44 86 SER A C 1
ATOM 638 O O . SER A 1 86 ? -22.125 23.766 1.699 1 64.44 86 SER A O 1
ATOM 640 N N . GLN A 1 87 ? -20.781 22.281 2.613 1 62.81 87 GLN A N 1
ATOM 641 C CA . GLN A 1 87 ? -20.969 22.875 3.93 1 62.81 87 GLN A CA 1
ATOM 642 C C . GLN A 1 87 ? -20.359 24.281 3.986 1 62.81 87 GLN A C 1
ATOM 644 O O . GLN A 1 87 ? -20.891 25.172 4.645 1 62.81 87 GLN A O 1
ATOM 649 N N . PHE A 1 88 ? -19.312 24.422 3.297 1 64.69 88 PHE A N 1
ATOM 650 C CA . PHE A 1 88 ? -18.688 25.734 3.203 1 64.69 88 PHE A CA 1
ATOM 651 C C . PHE A 1 88 ? -19.625 26.734 2.559 1 64.69 88 PHE A C 1
ATOM 653 O O . PHE A 1 88 ? -19.75 27.875 3.035 1 64.69 88 PHE A O 1
ATOM 660 N N . GLN A 1 89 ? -20.266 26.234 1.672 1 68.5 89 GLN A N 1
ATOM 661 C CA . GLN A 1 89 ? -21.156 27.141 0.946 1 68.5 89 GLN A CA 1
ATOM 662 C C . GLN A 1 89 ? -22.359 27.547 1.805 1 68.5 89 GLN A C 1
ATOM 664 O O . GLN A 1 89 ? -22.844 28.672 1.713 1 68.5 89 GLN A O 1
ATOM 669 N N . ALA A 1 90 ? -22.75 26.703 2.67 1 67.69 90 ALA A N 1
ATOM 670 C CA . ALA A 1 90 ? -23.922 26.953 3.5 1 67.69 90 ALA A CA 1
ATOM 671 C C . ALA A 1 90 ? -23.641 28.016 4.555 1 67.69 90 ALA A C 1
ATOM 673 O O . ALA A 1 90 ? -24.531 28.75 4.973 1 67.69 90 ALA A O 1
ATOM 674 N N . ALA A 1 91 ? -22.422 28.109 5.051 1 72.94 91 ALA A N 1
ATOM 675 C CA . ALA A 1 91 ? -22.031 29.094 6.062 1 72.94 91 ALA A CA 1
ATOM 676 C C . ALA A 1 91 ? -20.922 29.984 5.547 1 72.94 91 ALA A C 1
ATOM 678 O O . ALA A 1 91 ? -20.031 30.375 6.305 1 72.94 91 ALA A O 1
ATOM 679 N N . ARG A 1 92 ? -21.047 30.281 4.348 1 78.62 92 ARG A N 1
ATOM 680 C CA . ARG A 1 92 ? -19.938 30.891 3.607 1 78.62 92 ARG A CA 1
ATOM 681 C C . ARG A 1 92 ? -19.469 32.156 4.285 1 78.62 92 ARG A C 1
ATOM 683 O O . ARG A 1 92 ? -18.281 32.312 4.566 1 78.62 92 ARG A O 1
ATOM 690 N N . ASP A 1 93 ? -20.438 33.031 4.66 1 83.06 93 ASP A N 1
ATOM 691 C CA . ASP A 1 93 ? -20.047 34.312 5.195 1 83.06 93 ASP A CA 1
ATOM 692 C C . ASP A 1 93 ? -19.391 34.156 6.57 1 83.06 93 ASP A C 1
ATOM 694 O O . ASP A 1 93 ? -18.344 34.75 6.832 1 83.06 93 ASP A O 1
ATOM 698 N N . ARG A 1 94 ? -20.062 33.406 7.402 1 83.12 94 ARG A N 1
ATOM 699 C CA . ARG A 1 94 ? -19.531 33.188 8.742 1 83.12 94 ARG A CA 1
ATOM 700 C C . ARG A 1 94 ? -18.203 32.438 8.695 1 83.12 94 ARG A C 1
ATOM 702 O O . ARG A 1 94 ? -17.297 32.75 9.461 1 83.12 94 ARG A O 1
ATOM 709 N N . SER A 1 95 ? -18.172 31.531 7.809 1 86.38 95 SER A N 1
ATOM 710 C CA . SER A 1 95 ? -16.953 30.734 7.625 1 86.38 95 SER A CA 1
ATOM 711 C C . SER A 1 95 ? -15.805 31.609 7.125 1 86.38 95 SER A C 1
ATOM 713 O O . SER A 1 95 ? -14.664 31.438 7.562 1 86.38 95 SER A O 1
ATOM 715 N N . LEU A 1 96 ? -16.141 32.531 6.289 1 88.06 96 LEU A N 1
ATOM 716 C CA . LEU A 1 96 ? -15.117 33.406 5.727 1 88.06 96 LEU A CA 1
ATOM 717 C C . LEU A 1 96 ? -14.609 34.375 6.773 1 88.06 96 LEU A C 1
ATOM 719 O O . LEU A 1 96 ? -13.414 34.688 6.824 1 88.06 96 LEU A O 1
ATOM 723 N N . ARG A 1 97 ? -15.492 34.906 7.539 1 90.75 97 ARG A N 1
ATOM 724 C CA . ARG A 1 97 ? -15.094 35.875 8.555 1 90.75 97 ARG A CA 1
ATOM 725 C C . ARG A 1 97 ? -14.211 35.219 9.617 1 90.75 97 ARG A C 1
ATOM 727 O O . ARG A 1 97 ? -13.141 35.75 9.945 1 90.75 97 ARG A O 1
ATOM 734 N N . PHE A 1 98 ? -14.75 34.156 10.094 1 92.62 98 PHE A N 1
ATOM 735 C CA . PHE A 1 98 ? -13.938 33.469 11.094 1 92.62 98 PHE A CA 1
ATOM 736 C C . PHE A 1 98 ? -12.664 32.906 10.469 1 92.62 98 PHE A C 1
ATOM 738 O O . PHE A 1 98 ? -11.609 32.906 11.094 1 92.62 98 PHE A O 1
ATOM 745 N N . GLY A 1 99 ? -12.812 32.375 9.305 1 92.5 99 GLY A N 1
ATOM 746 C CA . GLY A 1 99 ? -11.641 31.891 8.594 1 92.5 99 GLY A CA 1
ATOM 747 C C . GLY A 1 99 ? -10.578 32.969 8.398 1 92.5 99 GLY A C 1
ATOM 748 O O . GLY A 1 99 ? -9.391 32.719 8.594 1 92.5 99 GLY A O 1
ATOM 749 N N . PHE A 1 100 ? -11.039 34.062 8.047 1 93.44 100 PHE A N 1
ATOM 750 C CA . PHE A 1 100 ? -10.109 35.156 7.859 1 93.44 100 PHE A CA 1
ATOM 751 C C . PHE A 1 100 ? -9.461 35.562 9.188 1 93.44 100 PHE A C 1
ATOM 753 O O . PHE A 1 100 ? -8.25 35.781 9.242 1 93.44 100 PHE A O 1
ATOM 760 N N . ALA A 1 101 ? -10.258 35.688 10.188 1 95.12 101 ALA A N 1
ATOM 761 C CA . ALA A 1 101 ? -9.734 36.062 11.492 1 95.12 101 ALA A CA 1
ATOM 762 C C . ALA A 1 101 ? -8.742 35.031 12.016 1 95.12 101 ALA A C 1
ATOM 764 O O . ALA A 1 101 ? -7.676 35.375 12.531 1 95.12 101 ALA A O 1
ATOM 765 N N . THR A 1 102 ? -9.125 33.812 11.891 1 95.38 102 THR A N 1
ATOM 766 C CA . THR A 1 102 ? -8.305 32.75 12.445 1 95.38 102 THR A CA 1
ATOM 767 C C . THR A 1 102 ? -7.098 32.469 11.555 1 95.38 102 THR A C 1
ATOM 769 O O . THR A 1 102 ? -6.215 31.688 11.914 1 95.38 102 THR A O 1
ATOM 772 N N . PHE A 1 103 ? -7.102 33.062 10.445 1 95.75 103 PHE A N 1
ATOM 773 C CA . PHE A 1 103 ? -5.918 33 9.602 1 95.75 103 PHE A CA 1
ATOM 774 C C . PHE A 1 103 ? -5.035 34.219 9.82 1 95.75 103 PHE A C 1
ATOM 776 O O . PHE A 1 103 ? -3.844 34.094 10.102 1 95.75 103 PHE A O 1
ATOM 783 N N . ALA A 1 104 ? -5.582 35.375 9.734 1 96.69 104 ALA A N 1
ATOM 784 C CA . ALA A 1 104 ? -4.844 36.625 9.734 1 96.69 104 ALA A CA 1
ATOM 785 C C . ALA A 1 104 ? -4.215 36.906 11.102 1 96.69 104 ALA A C 1
ATOM 787 O O . ALA A 1 104 ? -3.055 37.312 11.188 1 96.69 104 ALA A O 1
ATOM 788 N N . ILE A 1 105 ? -4.949 36.719 12.094 1 97.5 105 ILE A N 1
ATOM 789 C CA . ILE A 1 105 ? -4.473 37.062 13.422 1 97.5 105 ILE A CA 1
ATOM 790 C C . ILE A 1 105 ? -3.32 36.156 13.82 1 97.5 105 ILE A C 1
ATOM 792 O O . ILE A 1 105 ? -2.24 36.625 14.188 1 97.5 105 ILE A O 1
ATOM 796 N N . PRO A 1 106 ? -3.531 34.844 13.742 1 97.75 106 PRO A N 1
ATOM 797 C CA . PRO A 1 106 ? -2.391 34 14.055 1 97.75 106 PRO A CA 1
ATOM 798 C C . PRO A 1 106 ? -1.205 34.219 13.117 1 97.75 106 PRO A C 1
ATOM 800 O O . PRO A 1 106 ? -0.051 34.094 13.539 1 97.75 106 PRO A O 1
ATOM 803 N N . LEU A 1 107 ? -1.478 34.469 11.891 1 97.62 107 LEU A N 1
ATOM 804 C CA . LEU A 1 107 ? -0.404 34.75 10.945 1 97.62 107 LEU A CA 1
ATOM 805 C C . LEU A 1 107 ? 0.415 35.969 11.414 1 97.62 107 LEU A C 1
ATOM 807 O O . LEU A 1 107 ? 1.647 35.906 11.391 1 97.62 107 LEU A O 1
ATOM 811 N N . LEU A 1 108 ? -0.279 36.969 11.789 1 97.81 108 LEU A N 1
ATOM 812 C CA . LEU A 1 108 ? 0.386 38.188 12.242 1 97.81 108 LEU A CA 1
ATOM 813 C C . LEU A 1 108 ? 1.171 37.938 13.523 1 97.81 108 LEU A C 1
ATOM 815 O O . LEU A 1 108 ? 2.291 38.406 13.68 1 97.81 108 LEU A O 1
ATOM 819 N N . VAL A 1 109 ? 0.588 37.25 14.414 1 98 109 VAL A N 1
ATOM 820 C CA . VAL A 1 109 ? 1.258 36.938 15.664 1 98 109 VAL A CA 1
ATOM 821 C C . VAL A 1 109 ? 2.502 36.094 15.391 1 98 109 VAL A C 1
ATOM 823 O O . VAL A 1 109 ? 3.562 36.344 15.977 1 98 109 VAL A O 1
ATOM 826 N N . GLY A 1 110 ? 2.348 35.094 14.57 1 97.56 110 GLY A N 1
ATOM 827 C CA . GLY A 1 110 ? 3.496 34.281 14.211 1 97.56 110 GLY A CA 1
ATOM 828 C C . GLY A 1 110 ? 4.594 35.094 13.516 1 97.56 110 GLY A C 1
ATOM 829 O O . GLY A 1 110 ? 5.777 34.844 13.742 1 97.56 110 GLY A O 1
ATOM 830 N N . LEU A 1 111 ? 4.156 36 12.68 1 97.56 111 LEU A N 1
ATOM 831 C CA . LEU A 1 111 ? 5.105 36.875 12.023 1 97.56 111 LEU A CA 1
ATOM 832 C C . LEU A 1 111 ? 5.883 37.688 13.047 1 97.56 111 LEU A C 1
ATOM 834 O O . LEU A 1 111 ? 7.109 37.812 12.961 1 97.56 111 LEU A O 1
ATOM 838 N N . LEU A 1 112 ? 5.191 38.219 13.977 1 98 112 LEU A N 1
ATOM 839 C CA . LEU A 1 112 ? 5.812 39.062 15.008 1 98 112 LEU A CA 1
ATOM 840 C C . LEU A 1 112 ? 6.75 38.219 15.875 1 98 112 LEU A C 1
ATOM 842 O O . LEU A 1 112 ? 7.824 38.688 16.266 1 98 112 LEU A O 1
ATOM 846 N N . ILE A 1 113 ? 6.387 37.031 16.156 1 97.38 113 ILE A N 1
ATOM 847 C CA . ILE A 1 113 ? 7.238 36.125 16.922 1 97.38 113 ILE A CA 1
ATOM 848 C C . ILE A 1 113 ? 8.516 35.844 16.141 1 97.38 113 ILE A C 1
ATOM 850 O O . ILE A 1 113 ? 9.617 35.906 16.688 1 97.38 113 ILE A O 1
ATOM 854 N N . GLY A 1 114 ? 8.344 35.469 14.875 1 97 114 GLY A N 1
ATOM 855 C CA . GLY A 1 114 ? 9.508 35.156 14.047 1 97 114 GLY A CA 1
ATOM 856 C C . GLY A 1 114 ? 10.484 36.312 13.969 1 97 114 GLY A C 1
ATOM 857 O O . GLY A 1 114 ? 11.688 36.125 14.164 1 97 114 GLY A O 1
ATOM 858 N N . LEU A 1 115 ? 9.953 37.531 13.773 1 97.12 115 LEU A N 1
ATOM 859 C CA . LEU A 1 115 ? 10.805 38.719 13.68 1 97.12 115 LEU A CA 1
ATOM 860 C C . LEU A 1 115 ? 11.414 39.062 15.039 1 97.12 115 LEU A C 1
ATOM 862 O O . LEU A 1 115 ? 12.57 39.469 15.109 1 97.12 115 LEU A O 1
ATOM 866 N N . GLY A 1 116 ? 10.664 38.906 16.031 1 96.75 116 GLY A N 1
ATOM 867 C CA . GLY A 1 116 ? 11.141 39.188 17.375 1 96.75 116 GLY A CA 1
ATOM 868 C C . GLY A 1 116 ? 12.305 38.312 17.797 1 96.75 116 GLY A C 1
ATOM 869 O O . GLY A 1 116 ? 13.172 38.75 18.562 1 96.75 116 GLY A O 1
ATOM 870 N N . PHE A 1 117 ? 12.375 37.188 17.297 1 95.62 117 PHE A N 1
ATOM 871 C CA . PHE A 1 117 ? 13.445 36.25 17.656 1 95.62 117 PHE A CA 1
ATOM 872 C C . PHE A 1 117 ? 14.57 36.281 16.641 1 95.62 117 PHE A C 1
ATOM 874 O O . PHE A 1 117 ? 15.484 35.469 16.672 1 95.62 117 PHE A O 1
ATOM 881 N N . GLY A 1 118 ? 14.438 37.156 15.602 1 94.38 118 GLY A N 1
ATOM 882 C CA . GLY A 1 118 ? 15.562 37.438 14.727 1 94.38 118 GLY A CA 1
ATOM 883 C C . GLY A 1 118 ? 15.5 36.688 13.406 1 94.38 118 GLY A C 1
ATOM 884 O O . GLY A 1 118 ? 16.469 36.688 12.641 1 94.38 118 GLY A O 1
ATOM 885 N N . PHE A 1 119 ? 14.422 36.062 13.172 1 95.5 119 PHE A N 1
ATOM 886 C CA . PHE A 1 119 ? 14.312 35.375 11.891 1 95.5 119 PHE A CA 1
ATOM 887 C C . PHE A 1 119 ? 13.992 36.375 10.773 1 95.5 119 PHE A C 1
ATOM 889 O O . PHE A 1 119 ? 13.492 37.469 11.031 1 95.5 119 PHE A O 1
ATOM 896 N N . GLY A 1 120 ? 14.312 36.031 9.57 1 94.94 120 GLY A N 1
ATOM 897 C CA . GLY A 1 120 ? 13.992 36.844 8.414 1 94.94 120 GLY A CA 1
ATOM 898 C C . GLY A 1 120 ? 12.508 36.875 8.102 1 94.94 120 GLY A C 1
ATOM 899 O O . GLY A 1 120 ? 11.734 36.094 8.633 1 94.94 120 GLY A O 1
ATOM 900 N N . TRP A 1 121 ? 12.109 37.75 7.242 1 94.88 121 TRP A N 1
ATOM 901 C CA . TRP A 1 121 ? 10.719 37.938 6.875 1 94.88 121 TRP A CA 1
ATOM 902 C C . TRP A 1 121 ? 10.102 36.688 6.297 1 94.88 121 TRP A C 1
ATOM 904 O O . TRP A 1 121 ? 8.977 36.312 6.641 1 94.88 121 TRP A O 1
ATOM 914 N N . ASN A 1 122 ? 10.867 36.031 5.453 1 94.5 122 ASN A N 1
ATOM 915 C CA . ASN A 1 122 ? 10.359 34.812 4.801 1 94.5 122 ASN A CA 1
ATOM 916 C C . ASN A 1 122 ? 10.078 33.719 5.816 1 94.5 122 ASN A C 1
ATOM 918 O O . ASN A 1 122 ? 8.992 33.125 5.805 1 94.5 122 ASN A O 1
ATOM 922 N N . SER A 1 123 ? 10.984 33.5 6.699 1 96.31 123 SER A N 1
ATOM 923 C CA . SER A 1 123 ? 10.82 32.5 7.75 1 96.31 123 SER A CA 1
ATOM 924 C C . SER A 1 123 ? 9.703 32.875 8.719 1 96.31 123 SER A C 1
ATOM 926 O O . SER A 1 123 ? 8.914 32.031 9.133 1 96.31 123 SER A O 1
ATOM 928 N N . ALA A 1 124 ? 9.656 34.156 9.031 1 97.31 124 ALA A N 1
ATOM 929 C CA . ALA A 1 124 ? 8.656 34.656 9.969 1 97.31 124 ALA A CA 1
ATOM 930 C C . ALA A 1 124 ? 7.242 34.5 9.406 1 97.31 124 ALA A C 1
ATOM 932 O O . ALA A 1 124 ? 6.316 34.156 10.133 1 97.31 124 ALA A O 1
ATOM 933 N N . PHE A 1 125 ? 7.145 34.812 8.164 1 96.12 125 PHE A N 1
ATOM 934 C CA . PHE A 1 125 ? 5.852 34.625 7.512 1 96.12 125 PHE A CA 1
ATOM 935 C C . PHE A 1 125 ? 5.422 33.156 7.52 1 96.12 125 PHE A C 1
ATOM 937 O O . PHE A 1 125 ? 4.25 32.875 7.727 1 96.12 125 PHE A O 1
ATOM 944 N N . LEU A 1 126 ? 6.355 32.281 7.301 1 96.31 126 LEU A N 1
ATOM 945 C CA . LEU A 1 126 ? 6.051 30.875 7.312 1 96.31 126 LEU A CA 1
ATOM 946 C C . LEU A 1 126 ? 5.648 30.406 8.711 1 96.31 126 LEU A C 1
ATOM 948 O O . LEU A 1 126 ? 4.695 29.641 8.859 1 96.31 126 LEU A O 1
ATOM 952 N N . ILE A 1 127 ? 6.301 30.875 9.695 1 96.88 127 ILE A N 1
ATOM 953 C CA . ILE A 1 127 ? 5.949 30.562 11.078 1 96.88 127 ILE A CA 1
ATOM 954 C C . ILE A 1 127 ? 4.516 31 11.359 1 96.88 127 ILE A C 1
ATOM 956 O O . ILE A 1 127 ? 3.734 30.25 11.945 1 96.88 127 ILE A O 1
ATOM 960 N N . GLY A 1 128 ? 4.227 32.188 10.914 1 97.06 128 GLY A N 1
ATOM 961 C CA . GLY A 1 128 ? 2.871 32.688 11.078 1 97.06 128 GLY A CA 1
ATOM 962 C C . GLY A 1 128 ? 1.827 31.828 10.391 1 97.06 128 GLY A C 1
ATOM 963 O O . GLY A 1 128 ? 0.756 31.578 10.953 1 97.06 128 GLY A O 1
ATOM 964 N N . SER A 1 129 ? 2.1 31.391 9.242 1 95.44 129 SER A N 1
ATOM 965 C CA . SER A 1 129 ? 1.161 30.562 8.492 1 95.44 129 SER A CA 1
ATOM 966 C C . SER A 1 129 ? 0.921 29.219 9.195 1 95.44 129 SER A C 1
ATOM 968 O O . SER A 1 129 ? -0.181 28.672 9.133 1 95.44 129 SER A O 1
ATOM 970 N N . LEU A 1 130 ? 1.946 28.672 9.844 1 95.44 130 LEU A N 1
ATOM 971 C CA . LEU A 1 130 ? 1.828 27.422 10.578 1 95.44 130 LEU A CA 1
ATOM 972 C C . LEU A 1 130 ? 0.891 27.578 11.773 1 95.44 130 LEU A C 1
ATOM 974 O O . LEU A 1 130 ? 0.13 26.656 12.094 1 95.44 130 LEU A O 1
ATOM 978 N N . LEU A 1 131 ? 0.932 28.75 12.336 1 96.12 131 LEU A N 1
ATOM 979 C CA . LEU A 1 131 ? 0.049 29.031 13.469 1 96.12 131 LEU A CA 1
ATOM 980 C C . LEU A 1 131 ? -1.392 29.203 13 1 96.12 131 LEU A C 1
ATOM 982 O O . LEU A 1 131 ? -2.33 28.906 13.742 1 96.12 131 LEU A O 1
ATOM 986 N N . ALA A 1 132 ? -1.486 29.641 11.789 1 93.88 132 ALA A N 1
ATOM 987 C CA . ALA A 1 132 ? -2.811 29.922 11.242 1 93.88 132 ALA A CA 1
ATOM 988 C C . ALA A 1 132 ? -3.533 28.641 10.867 1 93.88 132 ALA A C 1
ATOM 990 O O . ALA A 1 132 ? -4.766 28.594 10.828 1 93.88 132 ALA A O 1
ATOM 991 N N . SER A 1 133 ? -2.699 27.672 10.594 1 87.62 133 SER A N 1
ATOM 992 C CA . SER A 1 133 ? -3.283 26.406 10.188 1 87.62 133 SER A CA 1
ATOM 993 C C . SER A 1 133 ? -3.875 25.656 11.375 1 87.62 133 SER A C 1
ATOM 995 O O . SER A 1 133 ? -3.395 25.797 12.5 1 87.62 133 SER A O 1
ATOM 997 N N . HIS A 1 134 ? -5.012 24.953 11.164 1 84.38 134 HIS A N 1
ATOM 998 C CA . HIS A 1 134 ? -5.562 24.109 12.219 1 84.38 134 HIS A CA 1
ATOM 999 C C . HIS A 1 134 ? -6.316 22.922 11.641 1 84.38 134 HIS A C 1
ATOM 1001 O O . HIS A 1 134 ? -6.527 22.844 10.43 1 84.38 134 HIS A O 1
ATOM 1007 N N . THR A 1 135 ? -6.625 21.984 12.461 1 79.12 135 THR A N 1
ATOM 1008 C CA . THR A 1 135 ? -7.336 20.766 12.102 1 79.12 135 THR A CA 1
ATOM 1009 C C . THR A 1 135 ? -8.547 20.547 13 1 79.12 135 THR A C 1
ATOM 1011 O O . THR A 1 135 ? -8.547 20.984 14.156 1 79.12 135 THR A O 1
ATOM 1014 N N . LEU A 1 136 ? -9.555 19.938 12.375 1 77.88 136 LEU A N 1
ATOM 1015 C CA . LEU A 1 136 ? -10.758 19.641 13.156 1 77.88 136 LEU A CA 1
ATOM 1016 C C . LEU A 1 136 ? -10.672 18.266 13.805 1 77.88 136 LEU A C 1
ATOM 1018 O O . LEU A 1 136 ? -11.586 17.453 13.672 1 77.88 136 LEU A O 1
ATOM 1022 N N . LEU A 1 137 ? -9.664 18.141 14.555 1 81 137 LEU A N 1
ATOM 1023 C CA . LEU A 1 137 ? -9.398 16.891 15.242 1 81 137 LEU A CA 1
ATOM 1024 C C . LEU A 1 137 ? -10.5 16.578 16.25 1 81 137 LEU A C 1
ATOM 1026 O O . LEU A 1 137 ? -10.805 15.414 16.516 1 81 137 LEU A O 1
ATOM 1030 N N . THR A 1 138 ? -11.227 17.562 16.781 1 83.94 138 THR A N 1
ATOM 1031 C CA . THR A 1 138 ? -12.156 17.406 17.891 1 83.94 138 THR A CA 1
ATOM 1032 C C . THR A 1 138 ? -13.602 17.375 17.406 1 83.94 138 THR A C 1
ATOM 1034 O O . THR A 1 138 ? -14.539 17.422 18.203 1 83.94 138 THR A O 1
ATOM 1037 N N . LEU A 1 139 ? -13.727 17.25 16.156 1 80.44 139 LEU A N 1
ATOM 1038 C CA . LEU A 1 139 ? -15.062 17.266 15.555 1 80.44 139 LEU A CA 1
ATOM 1039 C C . LEU A 1 139 ? -15.914 16.125 16.094 1 80.44 139 LEU A C 1
ATOM 1041 O O . LEU A 1 139 ? -17.109 16.297 16.328 1 80.44 139 LEU A O 1
ATOM 1045 N N . PRO A 1 140 ? -15.328 14.977 16.297 1 79.19 140 PRO A N 1
ATOM 1046 C CA . PRO A 1 140 ? -16.141 13.875 16.828 1 79.19 140 PRO A CA 1
ATOM 1047 C C . PRO A 1 140 ? -16.703 14.18 18.219 1 79.19 140 PRO A C 1
ATOM 1049 O O . PRO A 1 140 ? -17.797 13.695 18.562 1 79.19 140 PRO A O 1
ATOM 1052 N N . ILE A 1 141 ? -16 14.906 18.953 1 87.19 141 ILE A N 1
ATOM 1053 C CA . ILE A 1 141 ? -16.469 15.281 20.281 1 87.19 141 ILE A CA 1
ATOM 1054 C C . ILE A 1 141 ? -17.719 16.156 20.156 1 87.19 141 ILE A C 1
ATOM 1056 O O . ILE A 1 141 ? -18.703 15.938 20.859 1 87.19 141 ILE A O 1
ATOM 1060 N N . VAL A 1 142 ? -17.734 17.016 19.281 1 89.31 142 VAL A N 1
ATOM 1061 C CA . VAL A 1 142 ? -18.859 17.906 19.047 1 89.31 142 VAL A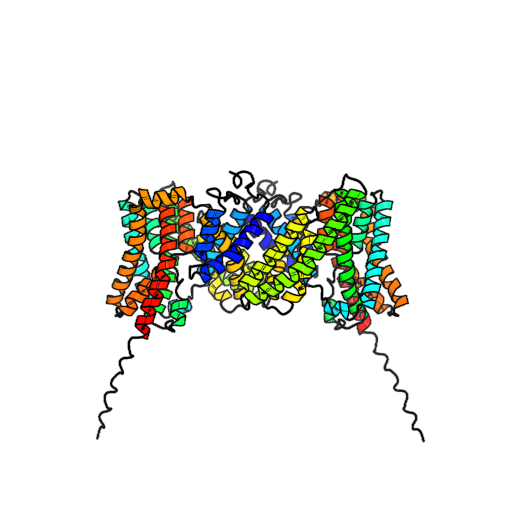 CA 1
ATOM 1062 C C . VAL A 1 142 ? -20.047 17.109 18.5 1 89.31 142 VAL A C 1
ATOM 1064 O O . VAL A 1 142 ? -21.188 17.375 18.844 1 89.31 142 VAL A O 1
ATOM 1067 N N . GLU A 1 143 ? -19.719 16.219 17.703 1 83.12 143 GLU A N 1
ATOM 1068 C CA . GLU A 1 143 ? -20.75 15.336 17.172 1 83.12 143 GLU A CA 1
ATOM 1069 C C . GLU A 1 143 ? -21.422 14.531 18.281 1 83.12 143 GLU A C 1
ATOM 1071 O O . GLU A 1 143 ? -22.641 14.328 18.266 1 83.12 143 GLU A O 1
ATOM 1076 N N . HIS A 1 144 ? -20.609 14.031 19.188 1 84.75 144 HIS A N 1
ATOM 1077 C CA . HIS A 1 144 ? -21.109 13.266 20.312 1 84.75 144 HIS A CA 1
ATOM 1078 C C . HIS A 1 144 ? -22.109 14.078 21.125 1 84.75 144 HIS A C 1
ATOM 1080 O O . HIS A 1 144 ? -23.109 13.531 21.625 1 84.75 144 HIS A O 1
ATOM 1086 N N . TYR A 1 145 ? -21.906 15.352 21.125 1 90.19 145 TYR A N 1
ATOM 1087 C CA . TYR A 1 145 ? -22.781 16.234 21.891 1 90.19 145 TYR A CA 1
ATOM 1088 C C . TYR A 1 145 ? -23.922 16.75 21.016 1 90.19 145 TYR A C 1
ATOM 1090 O O . TYR A 1 145 ? -24.75 17.547 21.484 1 90.19 145 TYR A O 1
ATOM 1098 N N . GLY A 1 146 ? -23.906 16.297 19.734 1 84.31 146 GLY A N 1
ATOM 1099 C CA . GLY A 1 146 ? -24.953 16.703 18.812 1 84.31 146 GLY A CA 1
ATOM 1100 C C . GLY A 1 146 ? -24.875 18.156 18.391 1 84.31 146 GLY A C 1
ATOM 1101 O O . GLY A 1 146 ? -25.891 18.797 18.125 1 84.31 146 GLY A O 1
ATOM 1102 N N . LEU A 1 147 ? -23.766 18.719 18.391 1 88.69 147 LEU A N 1
ATOM 1103 C CA . LEU A 1 147 ? -23.609 20.156 18.172 1 88.69 147 LEU A CA 1
ATOM 1104 C C . LEU A 1 147 ? -23.141 20.438 16.75 1 88.69 147 LEU A C 1
ATOM 1106 O O . LEU A 1 147 ? -22.719 21.547 16.453 1 88.69 147 LEU A O 1
ATOM 1110 N N . LEU A 1 148 ? -23.203 19.516 15.875 1 82.5 148 LEU A N 1
ATOM 1111 C CA . LEU A 1 148 ? -22.641 19.656 14.531 1 82.5 148 LEU A CA 1
ATOM 1112 C C . LEU A 1 148 ? -23.375 20.75 13.758 1 82.5 148 LEU A C 1
ATOM 1114 O O . LEU A 1 148 ? -22.781 21.406 12.898 1 82.5 148 LEU A O 1
ATOM 1118 N N . ARG A 1 149 ? -24.594 20.906 14.141 1 77.75 149 ARG A N 1
ATOM 1119 C CA . ARG A 1 149 ? -25.406 21.859 13.383 1 77.75 149 ARG A CA 1
ATOM 1120 C C . ARG A 1 149 ? -25.344 23.25 14.016 1 77.75 149 ARG A C 1
ATOM 1122 O O . ARG A 1 149 ? -25.891 24.203 13.461 1 77.75 149 ARG A O 1
ATOM 1129 N N . GLN A 1 150 ? -24.688 23.375 15.078 1 86.12 150 GLN A N 1
ATOM 1130 C CA . GLN A 1 150 ? -24.531 24.672 15.734 1 86.12 150 GLN A CA 1
ATOM 1131 C C . GLN A 1 150 ? -23.766 25.641 14.852 1 86.12 150 GLN A C 1
ATOM 1133 O O . GLN A 1 150 ? -22.812 25.266 14.18 1 86.12 150 GLN A O 1
ATOM 1138 N N . ARG A 1 151 ? -24.203 26.875 14.867 1 85.56 151 ARG A N 1
ATOM 1139 C CA . ARG A 1 151 ? -23.625 27.922 14.008 1 85.56 151 ARG A CA 1
ATOM 1140 C C . ARG A 1 151 ? -22.125 28.062 14.242 1 85.56 151 ARG A C 1
ATOM 1142 O O . ARG A 1 151 ? -21.359 28.25 13.297 1 85.56 151 ARG A O 1
ATOM 1149 N N . ALA A 1 152 ? -21.797 28 15.477 1 89.94 152 ALA A N 1
ATOM 1150 C CA . ALA A 1 152 ? -20.375 28.156 15.828 1 89.94 152 ALA A CA 1
ATOM 1151 C C . ALA A 1 152 ? -19.531 27.031 15.234 1 89.94 152 ALA A C 1
ATOM 1153 O O . ALA A 1 152 ? -18.422 27.266 14.75 1 89.94 152 ALA A O 1
ATOM 1154 N N . VAL A 1 153 ? -20.062 25.859 15.234 1 88.94 153 VAL A N 1
ATOM 1155 C CA . VAL A 1 153 ? -19.359 24.688 14.734 1 88.94 153 VAL A CA 1
ATOM 1156 C C . VAL A 1 153 ? -19.281 24.75 13.211 1 88.94 153 VAL A C 1
ATOM 1158 O O . VAL A 1 153 ? -18.219 24.484 12.625 1 88.94 153 VAL A O 1
ATOM 1161 N N . ALA A 1 154 ? -20.328 25.094 12.602 1 84.44 154 ALA A N 1
ATOM 1162 C CA . ALA A 1 154 ? -20.375 25.219 11.148 1 84.44 154 ALA A CA 1
ATOM 1163 C C . ALA A 1 154 ? -19.391 26.281 10.648 1 84.44 154 ALA A C 1
ATOM 1165 O O . ALA A 1 154 ? -18.719 26.094 9.633 1 84.44 154 ALA A O 1
ATOM 1166 N N . ALA A 1 155 ? -19.391 27.359 11.352 1 88.19 155 ALA A N 1
ATOM 1167 C CA . ALA A 1 155 ? -18.469 28.438 10.992 1 88.19 155 ALA A CA 1
ATOM 1168 C C . ALA A 1 155 ? -17.016 27.984 11.117 1 88.19 155 ALA A C 1
ATOM 1170 O O . ALA A 1 155 ? -16.172 28.328 10.281 1 88.19 155 ALA A O 1
ATOM 1171 N N . THR A 1 156 ? -16.75 27.25 12.141 1 90.31 156 THR A N 1
ATOM 1172 C CA . THR A 1 156 ? -15.391 26.781 12.367 1 90.31 156 THR A CA 1
ATOM 1173 C C . THR A 1 156 ? -14.992 25.75 11.32 1 90.31 156 THR A C 1
ATOM 1175 O O . THR A 1 156 ? -13.852 25.75 10.844 1 90.31 156 THR A O 1
ATOM 1178 N N . LEU A 1 157 ? -15.914 24.938 10.977 1 83.69 157 LEU A N 1
ATOM 1179 C CA . LEU A 1 157 ? -15.68 23.953 9.938 1 83.69 157 LEU A CA 1
ATOM 1180 C C . LEU A 1 157 ? -15.328 24.625 8.617 1 83.69 157 LEU A C 1
ATOM 1182 O O . LEU A 1 157 ? -14.375 24.219 7.941 1 83.69 157 LEU A O 1
ATOM 1186 N N . GLY A 1 158 ? -16.109 25.531 8.281 1 81.94 158 GLY A N 1
ATOM 1187 C CA . GLY A 1 158 ? -15.852 26.25 7.047 1 81.94 158 GLY A CA 1
ATOM 1188 C C . GLY A 1 158 ? -14.555 27.047 7.086 1 81.94 158 GLY A C 1
ATOM 1189 O O . GLY A 1 158 ? -13.867 27.172 6.07 1 81.94 158 GLY A O 1
ATOM 1190 N N . ALA A 1 159 ? -14.227 27.562 8.242 1 88.25 159 ALA A N 1
ATOM 1191 C CA . ALA A 1 159 ? -13.016 28.359 8.414 1 88.25 159 ALA A CA 1
ATOM 1192 C C . ALA A 1 159 ? -11.766 27.516 8.148 1 88.25 159 ALA A C 1
ATOM 1194 O O . ALA A 1 159 ? -10.742 28.031 7.703 1 88.25 159 ALA A O 1
ATOM 1195 N N . THR A 1 160 ? -11.836 26.25 8.422 1 82.56 160 THR A N 1
ATOM 1196 C CA . THR A 1 160 ? -10.703 25.344 8.234 1 82.56 160 THR A CA 1
ATOM 1197 C C . THR A 1 160 ? -10.281 25.312 6.766 1 82.56 160 THR A C 1
ATOM 1199 O O . THR A 1 160 ? -9.086 25.219 6.457 1 82.56 160 THR A O 1
ATOM 1202 N N . ILE A 1 161 ? -11.219 25.391 5.941 1 76.56 161 ILE A N 1
ATOM 1203 C CA . ILE A 1 161 ? -10.93 25.375 4.512 1 76.56 161 ILE A CA 1
ATOM 1204 C C . ILE A 1 161 ? -10.086 26.594 4.145 1 76.56 161 ILE A C 1
ATOM 1206 O O . ILE A 1 161 ? -9.086 26.484 3.43 1 76.56 161 ILE A O 1
ATOM 1210 N N . PHE A 1 162 ? -10.516 27.625 4.688 1 81.88 162 PHE A N 1
ATOM 1211 C CA . PHE A 1 162 ? -9.836 28.891 4.414 1 81.88 162 PHE A CA 1
ATOM 1212 C C . PHE A 1 162 ? -8.414 28.859 4.965 1 81.88 162 PHE A C 1
ATOM 1214 O O . PHE A 1 162 ? -7.465 29.25 4.277 1 81.88 162 PHE A O 1
ATOM 1221 N N . THR A 1 163 ? -8.266 28.484 6.102 1 88.19 163 THR A N 1
ATOM 1222 C CA . THR A 1 163 ? -6.969 28.516 6.766 1 88.19 163 THR A CA 1
ATOM 1223 C C . THR A 1 163 ? -6.023 27.484 6.156 1 88.19 163 THR A C 1
ATOM 1225 O O . THR A 1 163 ? -4.82 27.734 6.035 1 88.19 163 THR A O 1
ATOM 1228 N N . ASP A 1 164 ? -6.562 26.391 5.766 1 81.19 164 ASP A N 1
ATOM 1229 C CA . ASP A 1 164 ? -5.723 25.359 5.168 1 81.19 164 ASP A CA 1
ATOM 1230 C C . ASP A 1 164 ? -5.211 25.797 3.797 1 81.19 164 ASP A C 1
ATOM 1232 O O . ASP A 1 164 ? -4.027 25.625 3.488 1 81.19 164 ASP A O 1
ATOM 1236 N N . ILE A 1 165 ? -6.066 26.266 3.064 1 78 165 ILE A N 1
ATOM 1237 C CA . ILE A 1 165 ? -5.68 26.75 1.747 1 78 165 ILE A CA 1
ATOM 1238 C C . ILE A 1 165 ? -4.711 27.922 1.896 1 78 165 ILE A C 1
ATOM 1240 O O . ILE A 1 165 ? -3.688 27.984 1.207 1 78 165 ILE A O 1
ATOM 1244 N N . GLY A 1 166 ? -5.074 28.797 2.766 1 85.75 166 GLY A N 1
ATOM 1245 C CA . GLY A 1 166 ? -4.215 29.953 3.008 1 85.75 166 GLY A CA 1
ATOM 1246 C C . GLY A 1 166 ? -2.812 29.562 3.447 1 85.75 166 GLY A C 1
ATOM 1247 O O . GLY A 1 166 ? -1.828 30.094 2.924 1 85.75 166 GLY A O 1
ATOM 1248 N N . ALA A 1 167 ? -2.764 28.688 4.383 1 89.25 167 ALA A N 1
ATOM 1249 C CA . ALA A 1 167 ? -1.47 28.266 4.91 1 89.25 167 ALA A CA 1
ATOM 1250 C C . ALA A 1 167 ? -0.618 27.609 3.824 1 89.25 167 ALA A C 1
ATOM 1252 O O . ALA A 1 167 ? 0.597 27.828 3.771 1 89.25 167 ALA A O 1
ATOM 1253 N N . LEU A 1 168 ? -1.243 26.875 3.006 1 82.44 168 LEU A N 1
ATOM 1254 C CA . LEU A 1 168 ? -0.521 26.203 1.93 1 82.44 168 LEU A CA 1
ATOM 1255 C C . LEU A 1 168 ? -0.039 27.203 0.89 1 82.44 168 LEU A C 1
ATOM 1257 O O . LEU A 1 168 ? 1.033 27.031 0.307 1 82.44 168 LEU A O 1
ATOM 1261 N N . LEU A 1 169 ? -0.875 28.156 0.655 1 83.25 169 LEU A N 1
ATOM 1262 C CA . LEU A 1 169 ? -0.484 29.219 -0.272 1 83.25 169 LEU A CA 1
ATOM 1263 C C . LEU A 1 169 ? 0.718 29.984 0.26 1 83.25 169 LEU A C 1
ATOM 1265 O O . LEU A 1 169 ? 1.638 30.312 -0.494 1 83.25 169 LEU A O 1
ATOM 1269 N N . VAL A 1 170 ? 0.688 30.312 1.479 1 90.31 170 VAL A N 1
ATOM 1270 C CA . VAL A 1 170 ? 1.815 31.016 2.086 1 90.31 170 VAL A CA 1
ATOM 1271 C C . VAL A 1 170 ? 3.068 30.156 2 1 90.31 170 VAL A C 1
ATOM 1273 O O . VAL A 1 170 ? 4.156 30.656 1.695 1 90.31 170 VAL A O 1
ATOM 1276 N N . LEU A 1 171 ? 2.896 28.891 2.303 1 88.62 171 LEU A N 1
ATOM 1277 C CA . LEU A 1 171 ? 4.023 27.969 2.184 1 88.62 171 LEU A CA 1
ATOM 1278 C C . LEU A 1 171 ? 4.602 28 0.772 1 88.62 171 LEU A C 1
ATOM 1280 O O . LEU A 1 171 ? 5.82 28.062 0.595 1 88.62 171 LEU A O 1
ATOM 1284 N N . ALA A 1 172 ? 3.723 27.938 -0.152 1 83.44 172 ALA A N 1
ATOM 1285 C CA . ALA A 1 172 ? 4.148 27.922 -1.55 1 83.44 172 ALA A CA 1
ATOM 1286 C C . ALA A 1 172 ? 4.941 29.188 -1.883 1 83.44 172 ALA A C 1
ATOM 1288 O O . ALA A 1 172 ? 5.98 29.125 -2.547 1 83.44 172 ALA A O 1
ATOM 1289 N N . VAL A 1 173 ? 4.473 30.281 -1.447 1 84.5 173 VAL A N 1
ATOM 1290 C CA . VAL A 1 173 ? 5.113 31.562 -1.72 1 84.5 173 VAL A CA 1
ATOM 1291 C C . VAL A 1 173 ? 6.461 31.625 -1.007 1 84.5 173 VAL A C 1
ATOM 1293 O O . VAL A 1 173 ? 7.457 32.062 -1.591 1 84.5 173 VAL A O 1
ATOM 1296 N N . CYS A 1 174 ? 6.496 31.234 0.207 1 89.75 174 CYS A N 1
ATOM 1297 C CA . CYS A 1 174 ? 7.734 31.266 0.982 1 89.75 174 CYS A CA 1
ATOM 1298 C C . CYS A 1 174 ? 8.797 30.375 0.356 1 89.75 174 CYS A C 1
ATOM 1300 O O . CYS A 1 174 ? 9.977 30.75 0.316 1 89.75 174 CYS A O 1
ATOM 1302 N N . LEU A 1 175 ? 8.359 29.266 -0.061 1 84.81 175 LEU A N 1
ATOM 1303 C CA . LEU A 1 175 ? 9.305 28.344 -0.696 1 84.81 175 LEU A CA 1
ATOM 1304 C C . LEU A 1 175 ? 9.828 28.922 -2.006 1 84.81 175 LEU A C 1
ATOM 1306 O O . LEU A 1 175 ? 11.008 28.781 -2.328 1 84.81 175 LEU A O 1
ATOM 1310 N N . ALA A 1 176 ? 8.914 29.531 -2.748 1 79.81 176 ALA A N 1
ATOM 1311 C CA . ALA A 1 176 ? 9.305 30.156 -4.008 1 79.81 176 ALA A CA 1
ATOM 1312 C C . ALA A 1 176 ? 10.312 31.281 -3.775 1 79.81 176 ALA A C 1
ATOM 1314 O O . ALA A 1 176 ? 11.273 31.438 -4.539 1 79.81 176 ALA A O 1
ATOM 1315 N N . VAL A 1 177 ? 10.086 32.094 -2.766 1 83.62 177 VAL A N 1
ATOM 1316 C CA . VAL A 1 177 ? 10.969 33.188 -2.426 1 83.62 177 VAL A CA 1
ATOM 1317 C C . VAL A 1 177 ? 12.336 32.656 -1.999 1 83.62 177 VAL A C 1
ATOM 1319 O O . VAL A 1 177 ? 13.367 33.25 -2.311 1 83.62 177 VAL A O 1
ATOM 1322 N N . GLN A 1 178 ? 12.258 31.594 -1.312 1 83.19 178 GLN A N 1
ATOM 1323 C CA . GLN A 1 178 ? 13.5 31 -0.815 1 83.19 178 GLN A CA 1
ATOM 1324 C C . GLN A 1 178 ? 14.352 30.469 -1.96 1 83.19 178 GLN A C 1
ATOM 1326 O O . GLN A 1 178 ? 15.578 30.547 -1.921 1 83.19 178 GLN A O 1
ATOM 1331 N N . SER A 1 179 ? 13.734 29.781 -2.934 1 74.81 179 SER A N 1
ATOM 1332 C CA . SER A 1 179 ? 14.453 29.172 -4.047 1 74.81 179 SER A CA 1
ATOM 1333 C C . SER A 1 179 ? 14.953 30.234 -5.023 1 74.81 179 SER A C 1
ATOM 1335 O O . SER A 1 179 ? 15.898 29.984 -5.781 1 74.81 179 SER A O 1
ATOM 1337 N N . GLY A 1 180 ? 14.203 31.328 -5.262 1 66.31 180 GLY A N 1
ATOM 1338 C CA . GLY A 1 180 ? 14.484 32.312 -6.301 1 66.31 180 GLY A CA 1
ATOM 1339 C C . GLY A 1 180 ? 15.602 33.25 -5.934 1 66.31 180 GLY A C 1
ATOM 1340 O O . GLY A 1 180 ? 15.703 33.688 -4.781 1 66.31 180 GLY A O 1
ATOM 1341 N N . ASP A 1 181 ? 16.719 33 -6.566 1 60.28 181 ASP A N 1
ATOM 1342 C CA . ASP A 1 181 ? 17.812 33.969 -6.535 1 60.28 181 ASP A CA 1
ATOM 1343 C C . ASP A 1 181 ? 17.391 35.281 -7.227 1 60.28 181 ASP A C 1
ATOM 1345 O O . ASP A 1 181 ? 18.125 36.25 -7.188 1 60.28 181 ASP A O 1
ATOM 1349 N N . GLY A 1 182 ? 16.438 35.219 -7.969 1 56.84 182 GLY A N 1
ATOM 1350 C CA . GLY A 1 182 ? 16.516 36.125 -9.109 1 56.84 182 GLY A CA 1
ATOM 1351 C C . GLY A 1 182 ? 15.703 37.406 -8.93 1 56.84 182 GLY A C 1
ATOM 1352 O O . GLY A 1 182 ? 15.516 38.156 -9.883 1 56.84 182 GLY A O 1
ATOM 1353 N N . GLY A 1 183 ? 15.273 37.812 -7.695 1 67.19 183 GLY A N 1
ATOM 1354 C CA . GLY A 1 183 ? 14.656 39.125 -7.613 1 67.19 183 GLY A CA 1
ATOM 1355 C C . GLY A 1 183 ? 13.141 39.062 -7.723 1 67.19 183 GLY A C 1
ATOM 1356 O O . GLY A 1 183 ? 12.539 38 -7.656 1 67.19 183 GLY A O 1
ATOM 1357 N N . LEU A 1 184 ? 12.414 40.156 -7.844 1 75.06 184 LEU A N 1
ATOM 1358 C CA . LEU A 1 184 ? 10.969 40.344 -7.891 1 75.06 184 LEU A CA 1
ATOM 1359 C C . LEU A 1 184 ? 10.375 39.656 -9.117 1 75.06 184 LEU A C 1
ATOM 1361 O O . LEU A 1 184 ? 9.281 39.094 -9.047 1 75.06 184 LEU A O 1
ATOM 1365 N N . ILE A 1 185 ? 11.141 39.688 -10.156 1 76.88 185 ILE A N 1
ATOM 1366 C CA . ILE A 1 185 ? 10.648 39.094 -11.398 1 76.88 185 ILE A CA 1
ATOM 1367 C C . ILE A 1 185 ? 10.531 37.594 -11.242 1 76.88 185 ILE A C 1
ATOM 1369 O O . ILE A 1 185 ? 9.57 37 -11.727 1 76.88 185 ILE A O 1
ATOM 1373 N N . ALA A 1 186 ? 11.5 37.062 -10.57 1 76.31 186 ALA A N 1
ATOM 1374 C CA . ALA A 1 186 ? 11.484 35.625 -10.352 1 76.31 186 ALA A CA 1
ATOM 1375 C C . ALA A 1 186 ? 10.305 35.219 -9.469 1 76.31 186 ALA A C 1
ATOM 1377 O O . ALA A 1 186 ? 9.664 34.188 -9.711 1 76.31 186 ALA A O 1
ATOM 1378 N N . ILE A 1 187 ? 10.039 36.094 -8.602 1 75.81 187 ILE A N 1
ATOM 1379 C CA . ILE A 1 187 ? 8.938 35.812 -7.684 1 75.81 187 ILE A CA 1
ATOM 1380 C C . ILE A 1 187 ? 7.609 35.875 -8.43 1 75.81 187 ILE A C 1
ATOM 1382 O O . ILE A 1 187 ? 6.758 35 -8.281 1 75.81 187 ILE A O 1
ATOM 1386 N N . VAL A 1 188 ? 7.461 36.906 -9.188 1 80.81 188 VAL A N 1
ATOM 1387 C CA . VAL A 1 188 ? 6.23 37.094 -9.945 1 80.81 188 VAL A CA 1
ATOM 1388 C C . VAL A 1 188 ? 6.051 35.906 -10.93 1 80.81 188 VAL A C 1
ATOM 1390 O O . VAL A 1 188 ? 4.945 35.406 -11.094 1 80.81 188 VAL A O 1
ATOM 1393 N N . ARG A 1 189 ? 7.094 35.562 -11.562 1 79.81 189 ARG A N 1
ATOM 1394 C CA . ARG A 1 189 ? 7.059 34.438 -12.484 1 79.81 189 ARG A CA 1
ATOM 1395 C C . ARG A 1 189 ? 6.629 33.156 -11.773 1 79.81 189 ARG A C 1
ATOM 1397 O O . ARG A 1 189 ? 5.762 32.438 -12.258 1 79.81 189 ARG A O 1
ATOM 1404 N N . ASP A 1 190 ? 7.219 32.969 -10.664 1 76 190 ASP A N 1
ATOM 1405 C CA . ASP A 1 190 ? 6.91 31.766 -9.922 1 76 190 ASP A CA 1
ATOM 1406 C C . ASP A 1 190 ? 5.453 31.766 -9.453 1 76 190 ASP A C 1
ATOM 1408 O O . ASP A 1 190 ? 4.785 30.719 -9.5 1 76 190 ASP A O 1
ATOM 1412 N N . LEU A 1 191 ? 5.004 32.938 -9.039 1 78.38 191 LEU A N 1
ATOM 1413 C CA . LEU A 1 191 ? 3.617 33.062 -8.609 1 78.38 191 LEU A CA 1
ATOM 1414 C C . LEU A 1 191 ? 2.66 32.812 -9.766 1 78.38 191 LEU A C 1
ATOM 1416 O O . LEU A 1 191 ? 1.585 32.25 -9.586 1 78.38 191 LEU A O 1
ATOM 1420 N N . LEU A 1 192 ? 3.025 33.281 -10.859 1 85.44 192 LEU A N 1
ATOM 1421 C CA . LEU A 1 192 ? 2.209 33.062 -12.047 1 85.44 192 LEU A CA 1
ATOM 1422 C C . LEU A 1 192 ? 2.17 31.578 -12.406 1 85.44 192 LEU A C 1
ATOM 1424 O O . LEU A 1 192 ? 1.105 31.031 -12.719 1 85.44 192 LEU A O 1
ATOM 1428 N N . ILE A 1 193 ? 3.314 31 -12.359 1 86.06 193 ILE A N 1
ATOM 1429 C CA . ILE A 1 193 ? 3.404 29.578 -12.664 1 86.06 193 ILE A CA 1
ATOM 1430 C C . ILE A 1 193 ? 2.568 28.781 -11.656 1 86.06 193 ILE A C 1
ATOM 1432 O O . ILE A 1 193 ? 1.861 27.844 -12.031 1 86.06 193 ILE A O 1
ATOM 1436 N N . PHE A 1 194 ? 2.695 29.25 -10.508 1 81.69 194 PHE A N 1
ATOM 1437 C CA . PHE A 1 194 ? 1.943 28.594 -9.445 1 81.69 194 PHE A CA 1
ATOM 1438 C C . PHE A 1 194 ? 0.444 28.75 -9.672 1 81.69 194 PHE A C 1
ATOM 1440 O O . PHE A 1 194 ? -0.307 27.781 -9.539 1 81.69 194 PHE A O 1
ATOM 1447 N N . SER A 1 195 ? 0.062 29.891 -10.016 1 85.31 195 SER A N 1
ATOM 1448 C CA . SER A 1 195 ? -1.351 30.156 -10.266 1 85.31 195 SER A CA 1
ATOM 1449 C C . SER A 1 195 ? -1.863 29.359 -11.453 1 85.31 195 SER A C 1
ATOM 1451 O O . SER A 1 195 ? -2.98 28.828 -11.422 1 85.31 195 SER A O 1
ATOM 1453 N N . VAL A 1 196 ? -1.108 29.281 -12.406 1 90.75 196 VAL A N 1
ATOM 1454 C CA . VAL A 1 196 ? -1.476 28.516 -13.586 1 90.75 196 VAL A CA 1
ATOM 1455 C C . VAL A 1 196 ? -1.596 27.031 -13.227 1 90.75 196 VAL A C 1
ATOM 1457 O O . VAL A 1 196 ? -2.521 26.359 -13.672 1 90.75 196 VAL A O 1
ATOM 1460 N N . PHE A 1 197 ? -0.696 26.609 -12.414 1 89.88 197 PHE A N 1
ATOM 1461 C CA . PHE A 1 197 ? -0.7 25.203 -11.992 1 89.88 197 PHE A CA 1
ATOM 1462 C C . PHE A 1 197 ? -1.957 24.891 -11.195 1 89.88 197 PHE A C 1
ATOM 1464 O O . PHE A 1 197 ? -2.621 23.875 -11.445 1 89.88 197 PHE A O 1
ATOM 1471 N N . ILE A 1 198 ? -2.24 25.734 -10.297 1 86.62 198 ILE A N 1
ATOM 1472 C CA . ILE A 1 198 ? -3.424 25.547 -9.469 1 86.62 198 ILE A CA 1
ATOM 1473 C C . ILE A 1 198 ? -4.672 25.5 -10.344 1 86.62 198 ILE A C 1
ATOM 1475 O O . ILE A 1 198 ? -5.516 24.609 -10.18 1 86.62 198 ILE A O 1
ATOM 1479 N N . THR A 1 199 ? -4.723 26.375 -11.258 1 89.25 199 THR A N 1
ATOM 1480 C CA . THR A 1 199 ? -5.871 26.453 -12.148 1 89.25 199 THR A CA 1
ATOM 1481 C C . THR A 1 199 ? -5.965 25.219 -13.031 1 89.25 199 THR A C 1
ATOM 1483 O O . THR A 1 199 ? -7.047 24.656 -13.211 1 89.25 199 THR A O 1
ATOM 1486 N N . LEU A 1 200 ? -4.855 24.828 -13.461 1 92.88 200 LEU A N 1
ATOM 1487 C CA . LEU A 1 200 ? -4.816 23.641 -14.32 1 92.88 200 LEU A CA 1
ATOM 1488 C C . LEU A 1 200 ? -5.254 22.406 -13.562 1 92.88 200 LEU A C 1
ATOM 1490 O O . LEU A 1 200 ? -5.977 21.562 -14.102 1 92.88 200 LEU A O 1
ATOM 1494 N N . VAL A 1 201 ? -4.848 22.266 -12.391 1 92.31 201 VAL A N 1
ATOM 1495 C CA . VAL A 1 201 ? -5.172 21.094 -11.602 1 92.31 201 VAL A CA 1
ATOM 1496 C C . VAL A 1 201 ? -6.648 21.125 -11.211 1 92.31 201 VAL A C 1
ATOM 1498 O O . VAL A 1 201 ? -7.359 20.125 -11.375 1 92.31 201 VAL A O 1
ATOM 1501 N N . LEU A 1 202 ? -7.125 22.234 -10.742 1 87.94 202 LEU A N 1
ATOM 1502 C CA . LEU A 1 202 ? -8.492 22.312 -10.25 1 87.94 202 LEU A CA 1
ATOM 1503 C C . LEU A 1 202 ? -9.492 22.219 -11.398 1 87.94 202 LEU A C 1
ATOM 1505 O O . LEU A 1 202 ? -10.555 21.594 -11.25 1 87.94 202 LEU A O 1
ATOM 1509 N N . TYR A 1 203 ? -9.141 22.703 -12.5 1 90.75 203 TYR A N 1
ATOM 1510 C CA . TYR A 1 203 ? -10.094 22.719 -13.609 1 90.75 203 TYR A CA 1
ATOM 1511 C C . TYR A 1 203 ? -9.812 21.578 -14.57 1 90.75 203 TYR A C 1
ATOM 1513 O O . TYR A 1 203 ? -10.688 21.188 -15.359 1 90.75 203 TYR A O 1
ATOM 1521 N N . GLY A 1 204 ? -8.602 21.141 -14.562 1 93.44 204 GLY A N 1
ATOM 1522 C CA . GLY A 1 204 ? -8.25 20.047 -15.461 1 93.44 204 GLY A CA 1
ATOM 1523 C C . GLY A 1 204 ? -8.531 18.688 -14.875 1 93.44 204 GLY A C 1
ATOM 1524 O O . GLY A 1 204 ? -9.125 17.828 -15.539 1 93.44 204 GLY A O 1
ATOM 1525 N N . VAL A 1 205 ? -8.164 18.469 -13.695 1 93 205 VAL A N 1
ATOM 1526 C CA . VAL A 1 205 ? -8.258 17.156 -13.062 1 93 205 VAL A CA 1
ATOM 1527 C C . VAL A 1 205 ? -9.727 16.797 -12.82 1 93 205 VAL A C 1
ATOM 1529 O O . VAL A 1 205 ? -10.117 15.633 -12.922 1 93 205 VAL A O 1
ATOM 1532 N N . LYS A 1 206 ? -10.5 17.781 -12.523 1 89.56 206 LYS A N 1
ATOM 1533 C CA . LYS A 1 206 ? -11.898 17.516 -12.203 1 89.56 206 LYS A CA 1
ATOM 1534 C C . LYS A 1 206 ? -12.625 16.906 -13.398 1 89.56 206 LYS A C 1
ATOM 1536 O O . LYS A 1 206 ? -13.203 15.812 -13.289 1 89.56 206 LYS A O 1
ATOM 1541 N N . PRO A 1 207 ? -12.586 17.562 -14.555 1 92.44 207 PRO A N 1
ATOM 1542 C CA . PRO A 1 207 ? -13.266 16.922 -15.688 1 92.44 207 PRO A CA 1
ATOM 1543 C C . PRO A 1 207 ? -12.617 15.609 -16.109 1 92.44 207 PRO A C 1
ATOM 1545 O O . PRO A 1 207 ? -13.305 14.695 -16.562 1 92.44 207 PRO A O 1
ATOM 1548 N N . LEU A 1 208 ? -11.32 15.547 -15.977 1 93.81 208 LEU A N 1
ATOM 1549 C CA . LEU A 1 208 ? -10.617 14.312 -16.312 1 93.81 208 LEU A CA 1
ATOM 1550 C C . LEU A 1 208 ? -11.078 13.164 -15.414 1 93.81 208 LEU A C 1
ATOM 1552 O O . LEU A 1 208 ? -11.281 12.047 -15.891 1 93.81 208 LEU A O 1
ATOM 1556 N N . SER A 1 209 ? -11.172 13.43 -14.18 1 93.19 209 SER A N 1
ATOM 1557 C CA . SER A 1 209 ? -11.602 12.414 -13.227 1 93.19 209 SER A CA 1
ATOM 1558 C C . SER A 1 209 ? -13.047 11.992 -13.484 1 93.19 209 SER A C 1
ATOM 1560 O O . SER A 1 209 ? -13.367 10.805 -13.414 1 93.19 209 SER A O 1
ATOM 1562 N N . ARG A 1 210 ? -13.883 12.961 -13.75 1 90.81 210 ARG A N 1
ATOM 1563 C CA . ARG A 1 210 ? -15.273 12.648 -14.062 1 90.81 210 ARG A CA 1
ATOM 1564 C C . ARG A 1 210 ? -15.375 11.781 -15.312 1 90.81 210 ARG A C 1
ATOM 1566 O O . ARG A 1 210 ? -16.141 10.82 -15.352 1 90.81 210 ARG A O 1
ATOM 1573 N N . TRP A 1 211 ? -14.648 12.203 -16.25 1 92.44 211 TRP A N 1
ATOM 1574 C CA . TRP A 1 211 ? -14.625 11.445 -17.5 1 92.44 211 TRP A CA 1
ATOM 1575 C C . TRP A 1 211 ? -14.148 10.016 -17.266 1 92.44 211 TRP A C 1
ATOM 1577 O O . TRP A 1 211 ? -14.773 9.062 -17.734 1 92.44 211 TRP A O 1
ATOM 1587 N N . PHE A 1 212 ? -13.086 9.836 -16.578 1 92 212 PHE A N 1
ATOM 1588 C CA . PHE A 1 212 ? -12.516 8.516 -16.359 1 92 212 PHE A CA 1
ATOM 1589 C C . PHE A 1 212 ? -13.453 7.66 -15.516 1 92 212 PHE A C 1
ATOM 1591 O O . PHE A 1 212 ? -13.578 6.453 -15.734 1 92 212 PHE A O 1
ATOM 1598 N N . PHE A 1 213 ? -14.039 8.25 -14.508 1 91.62 213 PHE A N 1
ATOM 1599 C CA . PHE A 1 213 ? -14.938 7.5 -13.641 1 91.62 213 PHE A CA 1
ATOM 1600 C C . PHE A 1 213 ? -16.156 7.023 -14.414 1 91.62 213 PHE A C 1
ATOM 1602 O O . PHE A 1 213 ? -16.75 5.988 -14.078 1 91.62 213 PHE A O 1
ATOM 1609 N N . ARG A 1 214 ? -16.5 7.77 -15.398 1 89.06 214 ARG A N 1
ATOM 1610 C CA . ARG A 1 214 ? -17.594 7.316 -16.266 1 89.06 214 ARG A CA 1
ATOM 1611 C C . ARG A 1 214 ? -17.172 6.113 -17.094 1 89.06 214 ARG A C 1
ATOM 1613 O O . ARG A 1 214 ? -17.938 5.164 -17.266 1 89.06 214 ARG A O 1
ATOM 1620 N N . LEU A 1 215 ? -15.984 6.168 -17.562 1 86.31 215 LEU A N 1
ATOM 1621 C CA . LEU A 1 215 ? -15.445 5.066 -18.359 1 86.31 215 LEU A CA 1
ATOM 1622 C C . LEU A 1 215 ? -15.25 3.822 -17.5 1 86.31 215 LEU A C 1
ATOM 1624 O O . LEU A 1 215 ? -15.492 2.703 -17.953 1 86.31 215 LEU A O 1
ATOM 1628 N N . ALA A 1 216 ? -14.742 4.023 -16.359 1 87.38 216 ALA A N 1
ATOM 1629 C CA . ALA A 1 216 ? -14.43 2.922 -15.445 1 87.38 216 ALA A CA 1
ATOM 1630 C C . ALA A 1 216 ? -15.57 2.684 -14.469 1 87.38 216 ALA A C 1
ATOM 1632 O O . ALA A 1 216 ? -15.344 2.295 -13.32 1 87.38 216 ALA A O 1
ATOM 1633 N N . HIS A 1 217 ? -16.672 2.881 -14.953 1 81.81 217 HIS A N 1
ATOM 1634 C CA . HIS A 1 217 ? -17.844 2.76 -14.086 1 81.81 217 HIS A CA 1
ATOM 1635 C C . HIS A 1 217 ? -17.922 1.366 -13.477 1 81.81 217 HIS A C 1
ATOM 1637 O O . HIS A 1 217 ? -17.719 0.365 -14.164 1 81.81 217 HIS A O 1
ATOM 1643 N N . ASN A 1 218 ? -18.031 1.278 -12.195 1 79.25 218 ASN A N 1
ATOM 1644 C CA . ASN A 1 218 ? -18.188 0.058 -11.414 1 79.25 218 ASN A CA 1
ATOM 1645 C C . ASN A 1 218 ? -16.875 -0.719 -11.305 1 79.25 218 ASN A C 1
ATOM 1647 O O . ASN A 1 218 ? -16.891 -1.915 -11.008 1 79.25 218 ASN A O 1
ATOM 1651 N N . ASN A 1 219 ? -15.836 -0.121 -11.719 1 89 219 ASN A N 1
ATOM 1652 C CA . ASN A 1 219 ? -14.523 -0.727 -11.555 1 89 219 ASN A CA 1
ATOM 1653 C C . ASN A 1 219 ? -13.711 -0.013 -10.477 1 89 219 ASN A C 1
ATOM 1655 O O . ASN A 1 219 ? -12.883 0.844 -10.789 1 89 219 ASN A O 1
ATOM 1659 N N . GLU A 1 220 ? -13.859 -0.48 -9.312 1 89.25 220 GLU A N 1
ATOM 1660 C CA . GLU A 1 220 ? -13.227 0.174 -8.172 1 89.25 220 GLU A CA 1
ATOM 1661 C C . GLU A 1 220 ? -11.711 0.104 -8.258 1 89.25 220 GLU A C 1
ATOM 1663 O O . GLU A 1 220 ? -11.016 1.017 -7.809 1 89.25 220 GLU A O 1
ATOM 1668 N N . ARG A 1 221 ? -11.32 -0.953 -8.891 1 86.38 221 ARG A N 1
ATOM 1669 C CA . ARG A 1 221 ? -9.883 -1.129 -9.039 1 86.38 221 ARG A CA 1
ATOM 1670 C C . ARG A 1 221 ? -9.273 -0.006 -9.875 1 86.38 221 ARG A C 1
ATOM 1672 O O . ARG A 1 221 ? -8.336 0.661 -9.438 1 86.38 221 ARG A O 1
ATOM 1679 N N . ASN A 1 222 ? -9.859 0.177 -11.023 1 89.25 222 ASN A N 1
ATOM 1680 C CA . ASN A 1 222 ? -9.344 1.197 -11.93 1 89.25 222 ASN A CA 1
ATOM 1681 C C . ASN A 1 222 ? -9.562 2.602 -11.367 1 89.25 222 ASN A C 1
ATOM 1683 O O . ASN A 1 222 ? -8.734 3.492 -11.586 1 89.25 222 ASN A O 1
ATOM 1687 N N . GLN A 1 223 ? -10.688 2.742 -10.719 1 92 223 GLN A N 1
ATOM 1688 C CA . GLN A 1 223 ? -10.961 4.043 -10.117 1 92 223 GLN A CA 1
ATOM 1689 C C . GLN A 1 223 ? -9.938 4.379 -9.039 1 92 223 GLN A C 1
ATOM 1691 O O . GLN A 1 223 ? -9.461 5.516 -8.961 1 92 223 GLN A O 1
ATOM 1696 N N . PHE A 1 224 ? -9.602 3.406 -8.258 1 92.19 224 PHE A N 1
ATOM 1697 C CA . PHE A 1 224 ? -8.609 3.607 -7.203 1 92.19 224 PHE A CA 1
ATOM 1698 C C . PHE A 1 224 ? -7.246 3.932 -7.797 1 92.19 224 PHE A C 1
ATOM 1700 O O . PHE A 1 224 ? -6.582 4.875 -7.359 1 92.19 224 PHE A O 1
ATOM 1707 N N . LEU A 1 225 ? -6.832 3.15 -8.711 1 91.5 225 LEU A N 1
ATOM 1708 C CA . LEU A 1 225 ? -5.535 3.344 -9.352 1 91.5 225 LEU A CA 1
ATOM 1709 C C . LEU A 1 225 ? -5.441 4.727 -9.992 1 91.5 225 LEU A C 1
ATOM 1711 O O . LEU A 1 225 ? -4.398 5.375 -9.93 1 91.5 225 LEU A O 1
ATOM 1715 N N . PHE A 1 226 ? -6.484 5.117 -10.57 1 92.69 226 PHE A N 1
ATOM 1716 C CA . PHE A 1 226 ? -6.531 6.43 -11.211 1 92.69 226 PHE A CA 1
ATOM 1717 C C . PHE A 1 226 ? -6.34 7.539 -10.18 1 92.69 226 PHE A C 1
ATOM 1719 O O . PHE A 1 226 ? -5.547 8.453 -10.391 1 92.69 226 PHE A O 1
ATOM 1726 N N . ILE A 1 227 ? -7.062 7.426 -9.094 1 93.75 227 ILE A N 1
ATOM 1727 C CA . ILE A 1 227 ? -6.984 8.438 -8.047 1 93.75 227 ILE A CA 1
ATOM 1728 C C . ILE A 1 227 ? -5.566 8.484 -7.48 1 93.75 227 ILE A C 1
ATOM 1730 O O . ILE A 1 227 ? -5.02 9.562 -7.25 1 93.75 227 ILE A O 1
ATOM 1734 N N . PHE A 1 228 ? -5.047 7.336 -7.23 1 92.19 228 PHE A N 1
ATOM 1735 C CA . PHE A 1 228 ? -3.689 7.254 -6.703 1 92.19 228 PHE A CA 1
ATOM 1736 C C . PHE A 1 228 ? -2.688 7.836 -7.695 1 92.19 228 PHE A C 1
ATOM 1738 O O . PHE A 1 228 ? -1.738 8.516 -7.301 1 92.19 228 PHE A O 1
ATOM 1745 N N . LEU A 1 229 ? -2.877 7.586 -8.922 1 92.69 229 LEU A N 1
ATOM 1746 C CA . LEU A 1 229 ? -2.006 8.117 -9.969 1 92.69 229 LEU A CA 1
ATOM 1747 C C . LEU A 1 229 ? -2.119 9.633 -10.055 1 92.69 229 LEU A C 1
ATOM 1749 O O . LEU A 1 229 ? -1.11 10.328 -10.211 1 92.69 229 LEU A O 1
ATOM 1753 N N . VAL A 1 230 ? -3.328 10.109 -10.008 1 94.62 230 VAL A N 1
ATOM 1754 C CA . VAL A 1 230 ? -3.551 11.555 -10.023 1 94.62 230 VAL A CA 1
ATOM 1755 C C . VAL A 1 230 ? -2.811 12.203 -8.859 1 94.62 230 VAL A C 1
ATOM 1757 O O . VAL A 1 230 ? -2.152 13.234 -9.023 1 94.62 230 VAL A O 1
ATOM 1760 N N . LEU A 1 231 ? -2.912 11.586 -7.699 1 93.94 231 LEU A N 1
ATOM 1761 C CA . LEU A 1 231 ? -2.213 12.078 -6.52 1 93.94 231 LEU A CA 1
ATOM 1762 C C . LEU A 1 231 ? -0.714 12.188 -6.777 1 93.94 231 LEU A C 1
ATOM 1764 O O . LEU A 1 231 ? -0.111 13.234 -6.539 1 93.94 231 LEU A O 1
ATOM 1768 N N . LEU A 1 232 ? -0.15 11.164 -7.324 1 92.88 232 LEU A N 1
ATOM 1769 C CA . LEU A 1 232 ? 1.292 11.125 -7.539 1 92.88 232 LEU A CA 1
ATOM 1770 C C . LEU A 1 232 ? 1.7 12.07 -8.664 1 92.88 232 LEU A C 1
ATOM 1772 O O . LEU A 1 232 ? 2.674 12.812 -8.531 1 92.88 232 LEU A O 1
ATOM 1776 N N . LEU A 1 233 ? 0.974 12.086 -9.734 1 93.69 233 LEU A N 1
ATOM 1777 C CA . LEU A 1 233 ? 1.343 12.891 -10.898 1 93.69 233 LEU A CA 1
ATOM 1778 C C . LEU A 1 233 ? 1.215 14.375 -10.602 1 93.69 233 LEU A C 1
ATOM 1780 O O . LEU A 1 233 ? 2.049 15.18 -11.031 1 93.69 233 LEU A O 1
ATOM 1784 N N . VAL A 1 234 ? 0.156 14.727 -9.953 1 94.38 234 VAL A N 1
ATOM 1785 C CA . VAL A 1 234 ? -0.024 16.125 -9.594 1 94.38 234 VAL A CA 1
ATOM 1786 C C . VAL A 1 234 ? 1.056 16.547 -8.602 1 94.38 234 VAL A C 1
ATOM 1788 O O . VAL A 1 234 ? 1.577 17.672 -8.688 1 94.38 234 VAL A O 1
ATOM 1791 N N . SER A 1 235 ? 1.36 15.672 -7.641 1 92.38 235 SER A N 1
ATOM 1792 C CA . SER A 1 235 ? 2.428 15.961 -6.688 1 92.38 235 SER A CA 1
ATOM 1793 C C . SER A 1 235 ? 3.771 16.109 -7.391 1 92.38 235 SER A C 1
ATOM 1795 O O . SER A 1 235 ? 4.535 17.031 -7.094 1 92.38 235 SER A O 1
ATOM 1797 N N . LEU A 1 236 ? 4.07 15.25 -8.289 1 91.56 236 LEU A N 1
ATOM 1798 C CA . LEU A 1 236 ? 5.305 15.32 -9.062 1 91.56 236 LEU A CA 1
ATOM 1799 C C . LEU A 1 236 ? 5.309 16.547 -9.969 1 91.56 236 LEU A C 1
ATOM 1801 O O . LEU A 1 236 ? 6.363 17.141 -10.203 1 91.56 236 LEU A O 1
ATOM 1805 N N . GLY A 1 237 ? 4.184 16.875 -10.484 1 91.75 237 GLY A N 1
ATOM 1806 C CA . GLY A 1 237 ? 4.059 18.109 -11.258 1 91.75 237 GLY A CA 1
ATOM 1807 C C . GLY A 1 237 ? 4.383 19.359 -10.453 1 91.75 237 GLY A C 1
ATOM 1808 O O . GLY A 1 237 ? 5.031 20.281 -10.953 1 91.75 237 GLY A O 1
ATOM 1809 N N . ALA A 1 238 ? 3.863 19.375 -9.266 1 88.06 238 ALA A N 1
ATOM 1810 C CA . ALA A 1 238 ? 4.203 20.484 -8.375 1 88.06 238 ALA A CA 1
ATOM 1811 C C . ALA A 1 238 ? 5.715 20.578 -8.164 1 88.06 238 ALA A C 1
ATOM 1813 O O . ALA A 1 238 ? 6.289 21.672 -8.242 1 88.06 238 ALA A O 1
ATOM 1814 N N . GLN A 1 239 ? 6.293 19.469 -7.953 1 85.19 239 GLN A N 1
ATOM 1815 C CA . GLN A 1 239 ? 7.738 19.438 -7.758 1 85.19 239 GLN A CA 1
ATOM 1816 C C . GLN A 1 239 ? 8.477 19.938 -9 1 85.19 239 GLN A C 1
ATOM 1818 O O . GLN A 1 239 ? 9.508 20.609 -8.883 1 85.19 239 GLN A O 1
ATOM 1823 N N . ALA A 1 240 ? 7.984 19.609 -10.117 1 86.31 240 ALA A N 1
ATOM 1824 C CA . ALA A 1 240 ? 8.609 19.984 -11.383 1 86.31 240 ALA A CA 1
ATOM 1825 C C . ALA A 1 240 ? 8.633 21.5 -11.547 1 86.31 240 ALA A C 1
ATOM 1827 O O . ALA A 1 240 ? 9.508 22.047 -12.211 1 86.31 240 ALA A O 1
ATOM 1828 N N . ILE A 1 241 ? 7.695 22.203 -10.961 1 82.69 241 ILE A N 1
ATOM 1829 C CA . ILE A 1 241 ? 7.66 23.656 -11.07 1 82.69 241 ILE A CA 1
ATOM 1830 C C . ILE A 1 241 ? 8.195 24.281 -9.789 1 82.69 241 ILE A C 1
ATOM 1832 O O . ILE A 1 241 ? 7.855 25.422 -9.461 1 82.69 241 ILE A O 1
ATOM 1836 N N . GLN A 1 242 ? 8.805 23.453 -8.992 1 77.12 242 GLN A N 1
ATOM 1837 C CA . GLN A 1 242 ? 9.562 23.875 -7.824 1 77.12 242 GLN A CA 1
ATOM 1838 C C . GLN A 1 242 ? 8.641 24.188 -6.652 1 77.12 242 GLN A C 1
ATOM 1840 O O . GLN A 1 242 ? 8.938 25.078 -5.84 1 77.12 242 GLN A O 1
ATOM 1845 N N . LEU A 1 243 ? 7.555 23.594 -6.703 1 78.44 243 LEU A N 1
ATOM 1846 C CA . LEU A 1 243 ? 6.672 23.594 -5.543 1 78.44 243 LEU A CA 1
ATOM 1847 C C . LEU A 1 243 ? 6.844 22.312 -4.73 1 78.44 243 LEU A C 1
ATOM 1849 O O . LEU A 1 243 ? 7.297 21.297 -5.258 1 78.44 243 LEU A O 1
ATOM 1853 N N . ASP A 1 244 ? 6.57 22.484 -3.529 1 80.31 244 ASP A N 1
ATOM 1854 C CA . ASP A 1 244 ? 6.598 21.281 -2.699 1 80.31 244 ASP A CA 1
ATOM 1855 C C . ASP A 1 244 ? 5.504 20.312 -3.119 1 80.31 244 ASP A C 1
ATOM 1857 O O . ASP A 1 244 ? 4.398 20.719 -3.473 1 80.31 244 ASP A O 1
ATOM 1861 N N . MET A 1 245 ? 5.758 19.109 -3.018 1 88.38 245 MET A N 1
ATOM 1862 C CA . MET A 1 245 ? 4.855 18.047 -3.457 1 88.38 245 MET A CA 1
ATOM 1863 C C . MET A 1 245 ? 3.576 18.047 -2.629 1 88.38 245 MET A C 1
ATOM 1865 O O . MET A 1 245 ? 2.518 17.641 -3.115 1 88.38 245 MET A O 1
ATOM 1869 N N . ILE A 1 246 ? 3.65 18.469 -1.429 1 86.25 246 ILE A N 1
ATOM 1870 C CA . ILE A 1 246 ? 2.498 18.422 -0.538 1 86.25 246 ILE A CA 1
ATOM 1871 C C . ILE A 1 246 ? 1.406 19.359 -1.048 1 86.25 246 ILE A C 1
ATOM 1873 O O . ILE A 1 246 ? 0.216 19.094 -0.871 1 86.25 246 ILE A O 1
ATOM 1877 N N . ILE A 1 247 ? 1.797 20.422 -1.659 1 84.25 247 ILE A N 1
ATOM 1878 C CA . ILE A 1 247 ? 0.838 21.344 -2.244 1 84.25 247 ILE A CA 1
ATOM 1879 C C . ILE A 1 247 ? 0.087 20.672 -3.385 1 84.25 247 ILE A C 1
ATOM 1881 O O . ILE A 1 247 ? -1.135 20.797 -3.494 1 84.25 247 ILE A O 1
ATOM 1885 N N . GLY A 1 248 ? 0.838 20.062 -4.188 1 88.94 248 GLY A N 1
ATOM 1886 C CA . GLY A 1 248 ? 0.207 19.297 -5.254 1 88.94 248 GLY A CA 1
ATOM 1887 C C . GLY A 1 248 ? -0.756 18.234 -4.742 1 88.94 248 GLY A C 1
ATOM 1888 O O . GLY A 1 248 ? -1.848 18.078 -5.289 1 88.94 248 GLY A O 1
ATOM 1889 N N . ALA A 1 249 ? -0.347 17.531 -3.76 1 91.31 249 ALA A N 1
ATOM 1890 C CA . ALA A 1 249 ? -1.187 16.484 -3.172 1 91.31 249 ALA A CA 1
ATOM 1891 C C . ALA A 1 249 ? -2.502 17.062 -2.662 1 91.31 249 ALA A C 1
ATOM 1893 O O . ALA A 1 249 ? -3.57 16.484 -2.881 1 91.31 249 ALA A O 1
ATOM 1894 N N . PHE A 1 250 ? -2.434 18.156 -1.997 1 86.62 250 PHE A N 1
ATOM 1895 C CA . PHE A 1 250 ? -3.617 18.828 -1.474 1 86.62 250 PHE A CA 1
ATOM 1896 C C . PHE A 1 250 ? -4.551 19.25 -2.605 1 86.62 250 PHE A C 1
ATOM 1898 O O . PHE A 1 250 ? -5.762 19.016 -2.531 1 86.62 250 PHE A O 1
ATOM 1905 N N . LEU A 1 251 ? -3.982 19.844 -3.613 1 88.38 251 LEU A N 1
ATOM 1906 C CA . LEU A 1 251 ? -4.766 20.297 -4.762 1 88.38 251 LEU A CA 1
ATOM 1907 C C . LEU A 1 251 ? -5.441 19.109 -5.453 1 88.38 251 LEU A C 1
ATOM 1909 O O . LEU A 1 251 ? -6.582 19.219 -5.906 1 88.38 251 LEU A O 1
ATOM 1913 N N . ALA A 1 252 ? -4.715 18.016 -5.57 1 93.25 252 ALA A N 1
ATOM 1914 C CA . ALA A 1 252 ? -5.297 16.812 -6.16 1 93.25 252 ALA A CA 1
ATOM 1915 C C . ALA A 1 252 ? -6.523 16.359 -5.379 1 93.25 252 ALA A C 1
ATOM 1917 O O . ALA A 1 252 ? -7.539 15.984 -5.969 1 93.25 252 ALA A O 1
ATOM 1918 N N . GLY A 1 253 ? -6.383 16.328 -4.078 1 90.31 253 GLY A N 1
ATOM 1919 C CA . GLY A 1 253 ? -7.512 15.961 -3.234 1 90.31 253 GLY A CA 1
ATOM 1920 C C . GLY A 1 253 ? -8.719 16.859 -3.434 1 90.31 253 GLY A C 1
ATOM 1921 O O . GLY A 1 253 ? -9.844 16.391 -3.529 1 90.31 253 GLY A O 1
ATOM 1922 N N . LEU A 1 254 ? -8.477 18.125 -3.506 1 86.06 254 LEU A N 1
ATOM 1923 C CA . LEU A 1 254 ? -9.539 19.109 -3.721 1 86.06 254 LEU A CA 1
ATOM 1924 C C . LEU A 1 254 ? -10.203 18.891 -5.078 1 86.06 254 LEU A C 1
ATOM 1926 O O . LEU A 1 254 ? -11.422 19.031 -5.203 1 86.06 254 LEU A O 1
ATOM 1930 N N . ALA A 1 255 ? -9.398 18.578 -6.051 1 90.56 255 ALA A N 1
ATOM 1931 C CA . ALA A 1 255 ? -9.883 18.469 -7.426 1 90.56 255 ALA A CA 1
ATOM 1932 C C . ALA A 1 255 ? -10.781 17.25 -7.59 1 90.56 255 ALA A C 1
ATOM 1934 O O . ALA A 1 255 ? -11.742 17.281 -8.359 1 90.56 255 ALA A O 1
ATOM 1935 N N . VAL A 1 256 ? -10.461 16.203 -6.898 1 93.06 256 VAL A N 1
ATOM 1936 C CA . VAL A 1 256 ? -11.211 14.969 -7.113 1 93.06 256 VAL A CA 1
ATOM 1937 C C . VAL A 1 256 ? -12.32 14.844 -6.066 1 93.06 256 VAL A C 1
ATOM 1939 O O . VAL A 1 256 ? -13.055 13.859 -6.047 1 93.06 256 VAL A O 1
ATOM 1942 N N . ASN A 1 257 ? -12.438 15.758 -5.23 1 88.5 257 ASN A N 1
ATOM 1943 C CA . ASN A 1 257 ? -13.352 15.734 -4.098 1 88.5 257 ASN A CA 1
ATOM 1944 C C . ASN A 1 257 ? -14.789 15.453 -4.539 1 88.5 257 ASN A C 1
ATOM 1946 O O . ASN A 1 257 ? -15.43 14.531 -4.035 1 88.5 257 ASN A O 1
ATOM 1950 N N . GLU A 1 258 ? -15.281 16.172 -5.477 1 83.12 258 GLU A N 1
ATOM 1951 C CA . GLU A 1 258 ? -16.656 16.016 -5.949 1 83.12 258 GLU A CA 1
ATOM 1952 C C . GLU A 1 258 ? -16.859 14.672 -6.645 1 83.12 258 GLU A C 1
ATOM 1954 O O . GLU A 1 258 ? -17.906 14.047 -6.5 1 83.12 258 GLU A O 1
ATOM 1959 N N . THR A 1 259 ? -15.883 14.273 -7.359 1 88.06 259 THR A N 1
ATOM 1960 C CA . THR A 1 259 ? -15.977 13.031 -8.109 1 88.06 259 THR A CA 1
ATOM 1961 C C . THR A 1 259 ? -16.047 11.836 -7.16 1 88.06 259 THR A C 1
ATOM 1963 O O . THR A 1 259 ? -16.734 10.852 -7.445 1 88.06 259 THR A O 1
ATOM 1966 N N . LEU A 1 260 ? -15.414 11.898 -6 1 89.62 260 LEU A N 1
ATOM 1967 C CA . LEU A 1 260 ? -15.312 10.773 -5.078 1 89.62 260 LEU A CA 1
ATOM 1968 C C . LEU A 1 260 ? -16.453 10.789 -4.062 1 89.62 260 LEU A C 1
ATOM 1970 O O . LEU A 1 260 ? -16.672 9.797 -3.357 1 89.62 260 LEU A O 1
ATOM 1974 N N . GLN A 1 261 ? -17.141 11.773 -3.854 1 81 261 GLN A N 1
ATOM 1975 C CA . GLN A 1 261 ? -18.094 11.984 -2.764 1 81 261 GLN A CA 1
ATOM 1976 C C . GLN A 1 261 ? -19.109 10.844 -2.684 1 81 261 GLN A C 1
ATOM 1978 O O . GLN A 1 261 ? -19.391 10.344 -1.595 1 81 261 GLN A O 1
ATOM 1983 N N . ASP A 1 262 ? -19.609 10.312 -3.717 1 81.12 262 ASP A N 1
ATOM 1984 C CA . ASP A 1 262 ? -20.641 9.289 -3.65 1 81.12 262 ASP A CA 1
ATOM 1985 C C . ASP A 1 262 ? -20.172 7.992 -4.305 1 81.12 262 ASP A C 1
ATOM 1987 O O . ASP A 1 262 ? -20.969 7.109 -4.609 1 81.12 262 ASP A O 1
ATOM 1991 N N . GLU A 1 263 ? -18.875 7.941 -4.355 1 88.81 263 GLU A N 1
ATOM 1992 C CA . GLU A 1 263 ? -18.359 6.742 -5.008 1 88.81 263 GLU A CA 1
ATOM 1993 C C . GLU A 1 263 ? -17.891 5.715 -3.98 1 88.81 263 GLU A C 1
ATOM 1995 O O . GLU A 1 263 ? -17.297 6.07 -2.961 1 88.81 263 GLU A O 1
ATOM 2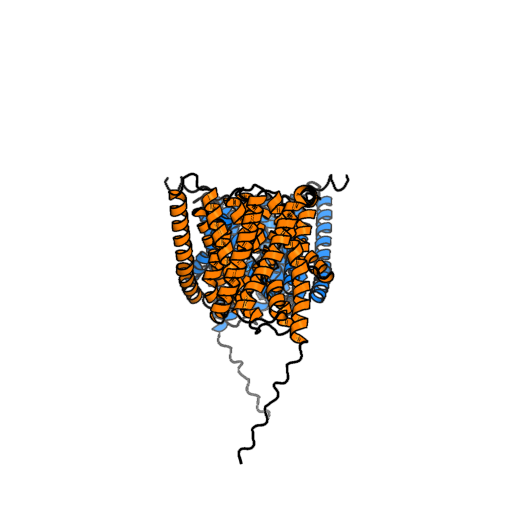000 N N . PRO A 1 264 ? -18.172 4.465 -4.211 1 88.19 264 PRO A N 1
ATOM 2001 C CA . PRO A 1 264 ? -17.766 3.404 -3.287 1 88.19 264 PRO A CA 1
ATOM 2002 C C . PRO A 1 264 ? -16.25 3.361 -3.078 1 88.19 264 PRO A C 1
ATOM 2004 O O . PRO A 1 264 ? -15.781 2.984 -2.002 1 88.19 264 PRO A O 1
ATOM 2007 N N . VAL A 1 265 ? -15.57 3.764 -4.066 1 91.25 265 VAL A N 1
ATOM 2008 C CA . VAL A 1 265 ? -14.117 3.682 -4.02 1 91.25 265 VAL A CA 1
ATOM 2009 C C . VAL A 1 265 ? -13.578 4.66 -2.982 1 91.25 265 VAL A C 1
ATOM 2011 O O . VAL A 1 265 ? -12.453 4.504 -2.5 1 91.25 265 VAL A O 1
ATOM 2014 N N . ARG A 1 266 ? -14.359 5.605 -2.594 1 91.38 266 ARG A N 1
ATOM 2015 C CA . ARG A 1 266 ? -13.938 6.59 -1.604 1 91.38 266 ARG A CA 1
ATOM 2016 C C . ARG A 1 266 ? -13.547 5.922 -0.293 1 91.38 266 ARG A C 1
ATOM 2018 O O . ARG A 1 266 ? -12.57 6.324 0.35 1 91.38 266 ARG A O 1
ATOM 2025 N N . GLU A 1 267 ? -14.25 4.93 0.052 1 88.88 267 GLU A N 1
ATOM 2026 C CA . GLU A 1 267 ? -13.969 4.207 1.286 1 88.88 267 GLU A CA 1
ATOM 2027 C C . GLU A 1 267 ? -12.602 3.531 1.225 1 88.88 267 GLU A C 1
ATOM 2029 O O . GLU A 1 267 ? -11.867 3.506 2.217 1 88.88 267 GLU A O 1
ATOM 2034 N N . LYS A 1 268 ? -12.273 3.014 0.092 1 89.44 268 LYS A N 1
ATOM 2035 C CA . LYS A 1 268 ? -10.984 2.354 -0.091 1 89.44 268 LYS A CA 1
ATOM 2036 C C . LYS A 1 268 ? -9.844 3.361 -0.061 1 89.44 268 LYS A C 1
ATOM 2038 O O . LYS A 1 268 ? -8.789 3.094 0.517 1 89.44 268 LYS A O 1
ATOM 2043 N N . VAL A 1 269 ? -10.141 4.48 -0.65 1 90.88 269 VAL A N 1
ATOM 2044 C CA . VAL A 1 269 ? -9.148 5.551 -0.668 1 90.88 269 VAL A CA 1
ATOM 2045 C C . VAL A 1 269 ? -8.875 6.027 0.757 1 90.88 269 VAL A C 1
ATOM 2047 O O . VAL A 1 269 ? -7.719 6.195 1.15 1 90.88 269 VAL A O 1
ATOM 2050 N N . ASP A 1 270 ? -9.883 6.137 1.51 1 88.69 270 ASP A N 1
ATOM 2051 C CA . ASP A 1 270 ? -9.773 6.578 2.896 1 88.69 270 ASP A CA 1
ATOM 2052 C C . ASP A 1 270 ? -9.062 5.531 3.75 1 88.69 270 ASP A C 1
ATOM 2054 O O . ASP A 1 270 ? -8.141 5.855 4.504 1 88.69 270 ASP A O 1
ATOM 2058 N N . PHE A 1 271 ? -9.453 4.375 3.531 1 86.88 271 PHE A N 1
ATOM 2059 C CA . PHE A 1 271 ? -8.945 3.27 4.328 1 86.88 271 PHE A CA 1
ATOM 2060 C C . PHE A 1 271 ? -7.457 3.055 4.07 1 86.88 271 PHE A C 1
ATOM 2062 O O . PHE A 1 271 ? -6.664 2.967 5.012 1 86.88 271 PHE A O 1
ATOM 2069 N N . PHE A 1 272 ? -7.102 3.045 2.889 1 85.81 272 PHE A N 1
ATOM 2070 C CA . PHE A 1 272 ? -5.73 2.736 2.498 1 85.81 272 PHE A CA 1
ATOM 2071 C C . PHE A 1 272 ? -4.77 3.807 3.002 1 85.81 272 PHE A C 1
ATOM 2073 O O . PHE A 1 272 ? -3.701 3.488 3.529 1 85.81 272 PHE A O 1
ATOM 2080 N N . GLY A 1 273 ? -5.078 4.965 2.832 1 84.56 273 GLY A N 1
ATOM 2081 C CA . GLY A 1 273 ? -4.23 6.055 3.291 1 84.56 273 GLY A CA 1
ATOM 2082 C C . GLY A 1 273 ? -4.066 6.086 4.797 1 84.56 273 GLY A C 1
ATOM 2083 O O . GLY A 1 273 ? -2.943 6.156 5.301 1 84.56 273 GLY A O 1
ATOM 2084 N N . LYS A 1 274 ? -5.133 5.934 5.453 1 83.75 274 LYS A N 1
ATOM 2085 C CA . LYS A 1 274 ? -5.152 6.09 6.906 1 83.75 274 LYS A CA 1
ATOM 2086 C C . LYS A 1 274 ? -4.473 4.91 7.594 1 83.75 274 LYS A C 1
ATOM 2088 O O . LYS A 1 274 ? -3.83 5.078 8.633 1 83.75 274 LYS A O 1
ATOM 2093 N N . VAL A 1 275 ? -4.594 3.793 6.961 1 82.38 275 VAL A N 1
ATOM 2094 C CA . VAL A 1 275 ? -4.141 2.58 7.633 1 82.38 275 VAL A CA 1
ATOM 2095 C C . VAL A 1 275 ? -2.686 2.297 7.266 1 82.38 275 VAL A C 1
ATOM 2097 O O . VAL A 1 275 ? -1.884 1.928 8.125 1 82.38 275 VAL A O 1
ATOM 2100 N N . MET A 1 276 ? -2.312 2.539 6.074 1 80.31 276 MET A N 1
ATOM 2101 C CA . MET A 1 276 ? -1.013 2.047 5.633 1 80.31 276 MET A CA 1
ATOM 2102 C C . MET A 1 276 ? 0.015 3.174 5.602 1 80.31 276 MET A C 1
ATOM 2104 O O . MET A 1 276 ? 1.167 2.979 5.992 1 80.31 276 MET A O 1
ATOM 2108 N N . PHE A 1 277 ? -0.339 4.367 5.258 1 83.56 277 PHE A N 1
ATOM 2109 C CA . PHE A 1 277 ? 0.687 5.34 4.895 1 83.56 277 PHE A CA 1
ATOM 2110 C C . PHE A 1 277 ? 0.783 6.438 5.945 1 83.56 277 PHE A C 1
ATOM 2112 O O . PHE A 1 277 ? 1.882 6.875 6.297 1 83.56 277 PHE A O 1
ATOM 2119 N N . LEU A 1 278 ? -0.335 6.809 6.543 1 86.19 278 LEU A N 1
ATOM 2120 C CA . LEU A 1 278 ? -0.324 7.91 7.496 1 86.19 278 LEU A CA 1
ATOM 2121 C C . LEU A 1 278 ? 0.563 7.59 8.695 1 86.19 278 LEU A C 1
ATOM 2123 O O . LEU A 1 278 ? 1.361 8.422 9.125 1 86.19 278 LEU A O 1
ATOM 2127 N N . PRO A 1 279 ? 0.48 6.355 9.188 1 86 279 PRO A N 1
ATOM 2128 C CA . PRO A 1 279 ? 1.345 6.02 10.32 1 86 279 PRO A CA 1
ATOM 2129 C C . PRO A 1 279 ? 2.83 6.129 9.984 1 86 279 PRO A C 1
ATOM 2131 O O . PRO A 1 279 ? 3.631 6.539 10.828 1 86 279 PRO A O 1
ATOM 2134 N N . CYS A 1 280 ? 3.139 5.805 8.797 1 88.5 280 CYS A N 1
ATOM 2135 C CA . CYS A 1 280 ? 4.535 5.863 8.383 1 88.5 280 CYS A CA 1
ATOM 2136 C C . CYS A 1 280 ? 5.047 7.297 8.391 1 88.5 280 CYS A C 1
ATOM 2138 O O . CYS A 1 280 ? 6.211 7.547 8.711 1 88.5 280 CYS A O 1
ATOM 2140 N N . PHE A 1 281 ? 4.254 8.211 8.055 1 87.69 281 PHE A N 1
ATOM 2141 C CA . PHE A 1 281 ? 4.633 9.617 8.078 1 87.69 281 PHE A CA 1
ATOM 2142 C C . PHE A 1 281 ? 4.902 10.078 9.5 1 87.69 281 PHE A C 1
ATOM 2144 O O . PHE A 1 281 ? 5.918 10.727 9.766 1 87.69 281 PHE A O 1
ATOM 2151 N N . PHE A 1 282 ? 4.047 9.703 10.406 1 88.62 282 PHE A N 1
ATOM 2152 C CA . PHE A 1 282 ? 4.191 10.148 11.789 1 88.62 282 PHE A CA 1
ATOM 2153 C C . PHE A 1 282 ? 5.41 9.5 12.438 1 88.62 282 PHE A C 1
ATOM 2155 O O . PHE A 1 282 ? 6.102 10.133 13.242 1 88.62 282 PHE A O 1
ATOM 2162 N N . ILE A 1 283 ? 5.617 8.305 12.094 1 89.06 283 ILE A N 1
ATOM 2163 C CA . ILE A 1 283 ? 6.816 7.633 12.586 1 89.06 283 ILE A CA 1
ATOM 2164 C C . ILE A 1 283 ? 8.062 8.336 12.039 1 89.06 283 ILE A C 1
ATOM 2166 O O . ILE A 1 283 ? 9.047 8.5 12.758 1 89.06 283 ILE A O 1
ATOM 2170 N N . ASP A 1 284 ? 8 8.742 10.805 1 87.5 284 ASP A N 1
ATOM 2171 C CA . ASP A 1 284 ? 9.117 9.445 10.188 1 87.5 284 ASP A CA 1
ATOM 2172 C C . ASP A 1 284 ? 9.398 10.766 10.906 1 87.5 284 ASP A C 1
ATOM 2174 O O . ASP A 1 284 ? 10.562 11.148 11.07 1 87.5 284 ASP A O 1
ATOM 2178 N N . ILE A 1 285 ? 8.367 11.477 11.273 1 85.25 285 ILE A N 1
ATOM 2179 C CA . ILE A 1 285 ? 8.523 12.703 12.039 1 85.25 285 ILE A CA 1
ATOM 2180 C C . ILE A 1 285 ? 9.297 12.414 13.32 1 85.25 285 ILE A C 1
ATOM 2182 O O . ILE A 1 285 ? 10.18 13.188 13.703 1 85.25 285 ILE A O 1
ATOM 2186 N N . GLY A 1 286 ? 8.953 11.328 13.945 1 87.19 286 GLY A N 1
ATOM 2187 C CA . GLY A 1 286 ? 9.672 10.93 15.148 1 87.19 286 GLY A CA 1
ATOM 2188 C C . GLY A 1 286 ? 11.125 10.586 14.891 1 87.19 286 GLY A C 1
ATOM 2189 O O . GLY A 1 286 ? 11.992 10.867 15.727 1 87.19 286 GLY A O 1
ATOM 2190 N N . LEU A 1 287 ? 11.344 9.977 13.797 1 86.69 287 LEU A N 1
ATOM 2191 C CA . LEU A 1 287 ? 12.703 9.602 13.438 1 86.69 287 LEU A CA 1
ATOM 2192 C C . LEU A 1 287 ? 13.578 10.836 13.258 1 86.69 287 LEU A C 1
ATOM 2194 O O . LEU A 1 287 ? 14.789 10.781 13.484 1 86.69 287 LEU A O 1
ATOM 2198 N N . LEU A 1 288 ? 12.992 11.914 12.836 1 83.5 288 LEU A N 1
ATOM 2199 C CA . LEU A 1 288 ? 13.727 13.141 12.547 1 83.5 288 LEU A CA 1
ATOM 2200 C C . LEU A 1 288 ? 13.969 13.938 13.82 1 83.5 288 LEU A C 1
ATOM 2202 O O . LEU A 1 288 ? 14.781 14.867 13.836 1 83.5 288 LEU A O 1
ATOM 2206 N N . LEU A 1 289 ? 13.258 13.516 14.828 1 84.38 289 LEU A N 1
ATOM 2207 C CA . LEU A 1 289 ? 13.352 14.242 16.094 1 84.38 289 LEU A CA 1
ATOM 2208 C C . LEU A 1 289 ? 14.523 13.734 16.922 1 84.38 289 LEU A C 1
ATOM 2210 O O . LEU A 1 289 ? 14.68 12.523 17.109 1 84.38 289 LEU A O 1
ATOM 2214 N N . ASN A 1 290 ? 15.438 14.617 17.219 1 83.19 290 ASN A N 1
ATOM 2215 C CA . ASN A 1 290 ? 16.469 14.336 18.203 1 83.19 290 ASN A CA 1
ATOM 2216 C C . ASN A 1 290 ? 16.016 14.695 19.625 1 83.19 290 ASN A C 1
ATOM 2218 O O . ASN A 1 290 ? 15.914 15.883 19.953 1 83.19 290 ASN A O 1
ATOM 2222 N N . PRO A 1 291 ? 15.836 13.648 20.375 1 85.38 291 PRO A N 1
ATOM 2223 C CA . PRO A 1 291 ? 15.273 13.93 21.703 1 85.38 291 PRO A CA 1
ATOM 2224 C C . PRO A 1 291 ? 16.156 14.875 22.516 1 85.38 291 PRO A C 1
ATOM 2226 O O . PRO A 1 291 ? 15.625 15.711 23.266 1 85.38 291 PRO A O 1
ATOM 2229 N N . ALA A 1 292 ? 17.406 14.703 22.406 1 82.44 292 ALA A N 1
ATOM 2230 C CA . ALA A 1 292 ? 18.297 15.586 23.141 1 82.44 292 ALA A CA 1
ATOM 2231 C C . ALA A 1 292 ? 18.188 17.031 22.656 1 82.44 292 ALA A C 1
ATOM 2233 O O . ALA A 1 292 ? 18.094 17.953 23.453 1 82.44 292 ALA A O 1
ATOM 2234 N N . ALA A 1 293 ? 18.188 17.188 21.422 1 79.44 293 ALA A N 1
ATOM 2235 C CA . ALA A 1 293 ? 18.047 18.516 20.828 1 79.44 293 ALA A CA 1
ATOM 2236 C C . ALA A 1 293 ? 16.672 19.109 21.109 1 79.44 293 ALA A C 1
ATOM 2238 O O . ALA A 1 293 ? 16.547 20.312 21.344 1 79.44 293 ALA A O 1
ATOM 2239 N N . PHE A 1 294 ? 15.766 18.266 21.078 1 84.81 294 PHE A N 1
ATOM 2240 C CA . PHE A 1 294 ? 14.391 18.672 21.359 1 84.81 294 PHE A CA 1
ATOM 2241 C C . PHE A 1 294 ? 14.266 19.188 22.797 1 84.81 294 PHE A C 1
ATOM 2243 O O . PHE A 1 294 ? 13.672 20.25 23.031 1 84.81 294 PHE A O 1
ATOM 2250 N N . TRP A 1 295 ? 14.859 18.438 23.609 1 84.56 295 TRP A N 1
ATOM 2251 C CA . TRP A 1 295 ? 14.852 18.828 25.016 1 84.56 295 TRP A CA 1
ATOM 2252 C C . TRP A 1 295 ? 15.617 20.141 25.219 1 84.56 295 TRP A C 1
ATOM 2254 O O . TRP A 1 295 ? 15.188 21 25.984 1 84.56 295 TRP A O 1
ATOM 2264 N N . GLU A 1 296 ? 16.703 20.219 24.578 1 83.31 296 GLU A N 1
ATOM 2265 C CA . GLU A 1 296 ? 17.5 21.438 24.641 1 83.31 296 GLU A CA 1
ATOM 2266 C C . GLU A 1 296 ? 16.719 22.641 24.109 1 83.31 296 GLU A C 1
ATOM 2268 O O . GLU A 1 296 ? 16.781 23.734 24.672 1 83.31 296 GLU A O 1
ATOM 2273 N N . THR A 1 297 ? 16.031 22.422 23.094 1 83.88 297 THR A N 1
ATOM 2274 C CA . THR A 1 297 ? 15.211 23.484 22.531 1 83.88 297 THR A CA 1
ATOM 2275 C C . THR A 1 297 ? 14.133 23.922 23.516 1 83.88 297 THR A C 1
ATOM 2277 O O . THR A 1 297 ? 13.883 25.109 23.688 1 83.88 297 THR A O 1
ATOM 2280 N N . LEU A 1 298 ? 13.602 22.953 24.203 1 86.38 298 LEU A N 1
ATOM 2281 C CA . LEU A 1 298 ? 12.523 23.25 25.125 1 86.38 298 LEU A CA 1
ATOM 2282 C C . LEU A 1 298 ? 13.047 23.969 26.375 1 86.38 298 LEU A C 1
ATOM 2284 O O . LEU A 1 298 ? 12.336 24.75 26.984 1 86.38 298 LEU A O 1
ATOM 2288 N N . THR A 1 299 ? 14.359 23.688 26.609 1 85.38 299 THR A N 1
ATOM 2289 C CA . THR A 1 299 ? 14.914 24.25 27.844 1 85.38 299 THR A CA 1
ATOM 2290 C C . THR A 1 299 ? 15.688 25.531 27.547 1 85.38 299 THR A C 1
ATOM 2292 O O . THR A 1 299 ? 15.539 26.531 28.25 1 85.38 299 THR A O 1
ATOM 2295 N N . THR A 1 300 ? 16.578 25.484 26.484 1 81.12 300 THR A N 1
ATOM 2296 C CA . THR A 1 300 ? 17.422 26.625 26.203 1 81.12 300 THR A CA 1
ATOM 2297 C C . THR A 1 300 ? 16.703 27.625 25.297 1 81.12 300 THR A C 1
ATOM 2299 O O . THR A 1 300 ? 16.875 28.844 25.438 1 81.12 300 THR A O 1
ATOM 2302 N N . ALA A 1 301 ? 16 27.125 24.406 1 81.38 301 ALA A N 1
ATOM 2303 C CA . ALA A 1 301 ? 15.211 27.984 23.516 1 81.38 301 ALA A CA 1
ATOM 2304 C C . ALA A 1 301 ? 13.727 27.938 23.891 1 81.38 301 ALA A C 1
ATOM 2306 O O . ALA A 1 301 ? 12.859 28.031 23.016 1 81.38 301 ALA A O 1
ATOM 2307 N N . GLY A 1 302 ? 13.469 27.75 25.094 1 89.12 302 GLY A N 1
ATOM 2308 C CA . GLY A 1 302 ? 12.109 27.594 25.594 1 89.12 302 GLY A CA 1
ATOM 2309 C C . GLY A 1 302 ? 11.242 28.812 25.344 1 89.12 302 GLY A C 1
ATOM 2310 O O . GLY A 1 302 ? 10.031 28.688 25.141 1 89.12 302 GLY A O 1
ATOM 2311 N N . SER A 1 303 ? 11.922 29.953 25.297 1 92.5 303 SER A N 1
ATOM 2312 C CA . SER A 1 303 ? 11.18 31.188 25.047 1 92.5 303 SER A CA 1
ATOM 2313 C C . SER A 1 303 ? 10.516 31.156 23.672 1 92.5 303 SER A C 1
ATOM 2315 O O . SER A 1 303 ? 9.383 31.625 23.516 1 92.5 303 SER A O 1
ATOM 2317 N N . LEU A 1 304 ? 11.289 30.656 22.719 1 94.06 304 LEU A N 1
ATOM 2318 C CA . LEU A 1 304 ? 10.734 30.547 21.375 1 94.06 304 LEU A CA 1
ATOM 2319 C C . LEU A 1 304 ? 9.539 29.594 21.359 1 94.06 304 LEU A C 1
ATOM 2321 O O . LEU A 1 304 ? 8.492 29.922 20.797 1 94.06 304 LEU A O 1
ATOM 2325 N N . THR A 1 305 ? 9.703 28.438 21.969 1 94.94 305 THR A N 1
ATOM 2326 C CA . THR A 1 305 ? 8.625 27.453 22.031 1 94.94 305 THR A CA 1
ATOM 2327 C C . THR A 1 305 ? 7.406 28.016 22.75 1 94.94 305 THR A C 1
ATOM 2329 O O . THR A 1 305 ? 6.273 27.844 22.297 1 94.94 305 THR A O 1
ATOM 2332 N N . PHE A 1 306 ? 7.641 28.688 23.812 1 95.56 306 PHE A N 1
ATOM 2333 C CA . PHE A 1 306 ? 6.559 29.297 24.578 1 95.56 306 PHE A CA 1
ATOM 2334 C C . PHE A 1 306 ? 5.852 30.359 23.75 1 95.56 306 PHE A C 1
ATOM 2336 O O . PHE A 1 306 ? 4.625 30.484 23.812 1 95.56 306 PHE A O 1
ATOM 2343 N N . ALA A 1 307 ? 6.621 31.125 23.078 1 96.69 307 ALA A N 1
ATOM 2344 C CA . ALA A 1 307 ? 6.051 32.188 22.25 1 96.69 307 ALA A CA 1
ATOM 2345 C C . ALA A 1 307 ? 5.188 31.578 21.141 1 96.69 307 ALA A C 1
ATOM 2347 O O . ALA A 1 307 ? 4.113 32.094 20.828 1 96.69 307 ALA A O 1
ATOM 2348 N N . ILE A 1 308 ? 5.688 30.516 20.547 1 96.69 308 ILE A N 1
ATOM 2349 C CA . ILE A 1 308 ? 4.973 29.891 19.453 1 96.69 308 ILE A CA 1
ATOM 2350 C C . ILE A 1 308 ? 3.693 29.234 19.984 1 96.69 308 ILE A C 1
ATOM 2352 O O . ILE A 1 308 ? 2.609 29.469 19.438 1 96.69 308 ILE A O 1
ATOM 2356 N N . VAL A 1 309 ? 3.795 28.469 21.031 1 96.75 309 VAL A N 1
ATOM 2357 C CA . VAL A 1 309 ? 2.643 27.781 21.609 1 96.75 309 VAL A CA 1
ATOM 2358 C C . VAL A 1 309 ? 1.664 28.812 22.188 1 96.75 309 VAL A C 1
ATOM 2360 O O . VAL A 1 309 ? 0.465 28.766 21.891 1 96.75 309 VAL A O 1
ATOM 2363 N N . GLY A 1 310 ? 2.219 29.672 22.969 1 97.19 310 GLY A N 1
ATOM 2364 C CA . GLY A 1 310 ? 1.388 30.719 23.531 1 97.19 310 GLY A CA 1
ATOM 2365 C C . GLY A 1 310 ? 0.772 31.625 22.484 1 97.19 310 GLY A C 1
ATOM 2366 O O . GLY A 1 310 ? -0.368 32.062 22.625 1 97.19 310 GLY A O 1
ATOM 2367 N N . GLY A 1 311 ? 1.572 31.938 21.484 1 97.75 311 GLY A N 1
ATOM 2368 C CA . GLY A 1 311 ? 1.071 32.75 20.391 1 97.75 311 GLY A CA 1
ATOM 2369 C C . GLY A 1 311 ? -0.121 32.125 19.688 1 97.75 311 GLY A C 1
ATOM 2370 O O . GLY A 1 311 ? -1.062 32.812 19.312 1 97.75 311 GLY A O 1
ATOM 2371 N N . LEU A 1 312 ? -0.015 30.797 19.469 1 98 312 LEU A N 1
ATOM 2372 C CA . LEU A 1 312 ? -1.131 30.109 18.828 1 98 312 LEU A CA 1
ATOM 2373 C C . LEU A 1 312 ? -2.383 30.188 19.703 1 98 312 LEU A C 1
ATOM 2375 O O . LEU A 1 312 ? -3.461 30.531 19.203 1 98 312 LEU A O 1
ATOM 2379 N N . PHE A 1 313 ? -2.266 29.844 20.984 1 97.88 313 PHE A N 1
ATOM 2380 C CA . PHE A 1 313 ? -3.408 29.859 21.891 1 97.88 313 PHE A CA 1
ATOM 2381 C C . PHE A 1 313 ? -4.027 31.25 21.969 1 97.88 313 PHE A C 1
ATOM 2383 O O . PHE A 1 313 ? -5.246 31.391 21.859 1 97.88 313 PHE A O 1
ATOM 2390 N N . GLY A 1 314 ? -3.162 32.188 22.125 1 97.94 314 GLY A N 1
ATOM 2391 C CA . GLY A 1 314 ? -3.635 33.562 22.25 1 97.94 314 GLY A CA 1
ATOM 2392 C C . GLY A 1 314 ? -4.238 34.094 20.969 1 97.94 314 GLY A C 1
ATOM 2393 O O . GLY A 1 314 ? -5.293 34.719 21 1 97.94 314 GLY A O 1
ATOM 2394 N N . SER A 1 315 ? -3.535 33.906 19.891 1 97.75 315 SER A N 1
ATOM 2395 C CA . SER A 1 315 ? -3.99 34.469 18.625 1 97.75 315 SER A CA 1
ATOM 2396 C C . SER A 1 315 ? -5.301 33.844 18.172 1 97.75 315 SER A C 1
ATOM 2398 O O . SER A 1 315 ? -6.18 34.531 17.656 1 97.75 315 SER A O 1
ATOM 2400 N N . LYS A 1 316 ? -5.426 32.531 18.375 1 97.12 316 LYS A N 1
ATOM 2401 C CA . LYS A 1 316 ? -6.676 31.875 18.016 1 97.12 316 LYS A CA 1
ATOM 2402 C C . LYS A 1 316 ? -7.82 32.312 18.906 1 97.12 316 LYS A C 1
ATOM 2404 O O . LYS A 1 316 ? -8.969 32.406 18.469 1 97.12 316 LYS A O 1
ATOM 2409 N N . PHE A 1 317 ? -7.512 32.531 20.125 1 97.38 317 PHE A N 1
ATOM 2410 C CA . PHE A 1 317 ? -8.523 33.062 21.031 1 97.38 317 PHE A CA 1
ATOM 2411 C C . PHE A 1 317 ? -8.961 34.438 20.594 1 97.38 317 PHE A C 1
ATOM 2413 O O . PHE A 1 317 ? -10.156 34.75 20.578 1 97.38 317 PHE A O 1
ATOM 2420 N N . LEU A 1 318 ? -8.016 35.25 20.312 1 96.75 318 LEU A N 1
ATOM 2421 C CA . LEU A 1 318 ? -8.312 36.594 19.828 1 96.75 318 LEU A CA 1
ATOM 2422 C C . LEU A 1 318 ? -9.156 36.562 18.562 1 96.75 318 LEU A C 1
ATOM 2424 O O . LEU A 1 318 ? -10.031 37.406 18.359 1 96.75 318 LEU A O 1
ATOM 2428 N N . ALA A 1 319 ? -8.828 35.656 17.719 1 96.25 319 ALA A N 1
ATOM 2429 C CA . ALA A 1 319 ? -9.617 35.5 16.5 1 96.25 319 ALA A CA 1
ATOM 2430 C C . ALA A 1 319 ? -11.07 35.156 16.828 1 96.25 319 ALA A C 1
ATOM 2432 O O . ALA A 1 319 ? -11.992 35.656 16.188 1 96.25 319 ALA A O 1
ATOM 2433 N N . ALA A 1 320 ? -11.242 34.25 17.781 1 95.38 320 ALA A N 1
ATOM 2434 C CA . ALA A 1 320 ? -12.586 33.875 18.188 1 95.38 320 ALA A CA 1
ATOM 2435 C C . ALA A 1 320 ? -13.336 35.062 18.797 1 95.38 320 ALA A C 1
ATOM 2437 O O . ALA A 1 320 ? -14.531 35.25 18.547 1 95.38 320 ALA A O 1
ATOM 2438 N N . ILE A 1 321 ? -12.664 35.875 19.547 1 95.38 321 ILE A N 1
ATOM 2439 C CA . ILE A 1 321 ? -13.273 37.031 20.172 1 95.38 321 ILE A CA 1
ATOM 2440 C C . ILE A 1 321 ? -13.633 38.062 19.094 1 95.38 321 ILE A C 1
ATOM 2442 O O . ILE A 1 321 ? -14.656 38.75 19.188 1 95.38 321 ILE A O 1
ATOM 2446 N N . ALA A 1 322 ? -12.805 38.156 18.172 1 94.19 322 ALA A N 1
ATOM 2447 C CA . ALA A 1 322 ? -13.023 39.125 17.109 1 94.19 322 ALA A CA 1
ATOM 2448 C C . ALA A 1 322 ? -14.336 38.875 16.391 1 94.19 322 ALA A C 1
ATOM 2450 O O . ALA A 1 322 ? -15.047 39.812 16.016 1 94.19 322 ALA A O 1
ATOM 2451 N N . VAL A 1 323 ? -14.648 37.625 16.203 1 92 323 VAL A N 1
ATOM 2452 C CA . VAL A 1 323 ? -15.844 37.281 15.438 1 92 323 VAL A CA 1
ATOM 2453 C C . VAL A 1 323 ? -17.062 37.312 16.359 1 92 323 VAL A C 1
ATOM 2455 O O . VAL A 1 323 ? -18.203 37.438 15.883 1 92 323 VAL A O 1
ATOM 2458 N N . LYS A 1 324 ? -16.797 37.125 17.625 1 90.62 324 LYS A N 1
ATOM 2459 C CA . LYS A 1 324 ? -17.906 37.219 18.562 1 90.62 324 LYS A CA 1
ATOM 2460 C C . LYS A 1 324 ? -18.641 38.562 18.391 1 90.62 324 LYS A C 1
ATOM 2462 O O . LYS A 1 324 ? -19.875 38.594 18.391 1 90.62 324 LYS A O 1
ATOM 2467 N N . GLN A 1 325 ? -17.938 39.594 18.312 1 81.81 325 GLN A N 1
ATOM 2468 C CA . GLN A 1 325 ? -18.5 40.938 18.219 1 81.81 325 GLN A CA 1
ATOM 2469 C C . GLN A 1 325 ? -19.234 41.125 16.906 1 81.81 325 GLN A C 1
ATOM 2471 O O . GLN A 1 325 ? -20.266 41.812 16.859 1 81.81 325 GLN A O 1
ATOM 2476 N N . TRP A 1 326 ? -18.766 40.5 15.938 1 83.38 326 TRP A N 1
ATOM 2477 C CA . TRP A 1 326 ? -19.312 40.719 14.602 1 83.38 326 TRP A CA 1
ATOM 2478 C C . TRP A 1 326 ? -20.578 39.875 14.391 1 83.38 326 TRP A C 1
ATOM 2480 O O . TRP A 1 326 ? -21.5 40.281 13.688 1 83.38 326 TRP A O 1
ATOM 2490 N N . GLU A 1 327 ? -20.641 38.719 15.039 1 83.62 327 GLU A N 1
ATOM 2491 C CA . GLU A 1 327 ? -21.703 37.781 14.719 1 83.62 327 GLU A CA 1
ATOM 2492 C C . GLU A 1 327 ? -22.594 37.5 15.93 1 83.62 327 GLU A C 1
ATOM 2494 O O . GLU A 1 327 ? -23.625 36.844 15.812 1 83.62 327 GLU A O 1
ATOM 2499 N N . GLY A 1 328 ? -22.344 37.969 17 1 84.88 328 GLY A N 1
ATOM 2500 C CA . GLY A 1 328 ? -23.172 37.844 18.188 1 84.88 328 GLY A CA 1
ATOM 2501 C C . GLY A 1 328 ? -23.094 36.469 18.812 1 84.88 328 GLY A C 1
ATOM 2502 O O . GLY A 1 328 ? -24.125 35.906 19.234 1 84.88 328 GLY A O 1
ATOM 2503 N N . TYR A 1 329 ? -21.922 35.875 18.797 1 90.75 329 TYR A N 1
ATOM 2504 C CA . TYR A 1 329 ? -21.766 34.594 19.438 1 90.75 329 TYR A CA 1
ATOM 2505 C C . TYR A 1 329 ? -21.734 34.75 20.953 1 90.75 329 TYR A C 1
ATOM 2507 O O . TYR A 1 329 ? -21.266 35.75 21.484 1 90.75 329 TYR A O 1
ATOM 2515 N N . SER A 1 330 ? -22.312 33.75 21.672 1 91.81 330 SER A N 1
ATOM 2516 C CA . SER A 1 330 ? -22.203 33.719 23.125 1 91.81 330 SER A CA 1
ATOM 2517 C C . SER A 1 330 ? -20.812 33.281 23.562 1 91.81 330 SER A C 1
ATOM 2519 O O . SER A 1 330 ? -20.031 32.781 22.75 1 91.81 330 SER A O 1
ATOM 2521 N N . TRP A 1 331 ? -20.484 33.531 24.766 1 93.38 331 TRP A N 1
ATOM 2522 C CA . TRP A 1 331 ? -19.172 33.219 25.297 1 93.38 331 TRP A CA 1
ATOM 2523 C C . TRP A 1 331 ? -18.891 31.703 25.188 1 93.38 331 TRP A C 1
ATOM 2525 O O . TRP A 1 331 ? -17.797 31.297 24.797 1 93.38 331 TRP A O 1
ATOM 2535 N N . PRO A 1 332 ? -19.969 30.859 25.469 1 93.12 332 PRO A N 1
ATOM 2536 C CA . PRO A 1 332 ? -19.719 29.422 25.281 1 93.12 332 PRO A CA 1
ATOM 2537 C C . PRO A 1 332 ? -19.438 29.062 23.828 1 93.12 332 PRO A C 1
ATOM 2539 O O . PRO A 1 332 ? -18.594 28.188 23.578 1 93.12 332 PRO A O 1
ATOM 2542 N N . GLU A 1 333 ? -20.031 29.719 23 1 94.12 333 GLU A N 1
ATOM 2543 C CA . GLU A 1 333 ? -19.812 29.469 21.578 1 94.12 333 GLU A CA 1
ATOM 2544 C C . GLU A 1 333 ? -18.406 29.891 21.172 1 94.12 333 GLU A C 1
ATOM 2546 O O . GLU A 1 333 ? -17.734 29.203 20.406 1 94.12 333 GLU A O 1
ATOM 2551 N N . VAL A 1 334 ? -18.016 31.031 21.688 1 95.38 334 VAL A N 1
ATOM 2552 C CA . VAL A 1 334 ? -16.688 31.562 21.375 1 95.38 334 VAL A CA 1
ATOM 2553 C C . VAL A 1 334 ? -15.609 30.609 21.891 1 95.38 334 VAL A C 1
ATOM 2555 O O . VAL A 1 334 ? -14.633 30.344 21.188 1 95.38 334 VAL A O 1
ATOM 2558 N N . ARG A 1 335 ? -15.766 30.094 23.031 1 96.19 335 ARG A N 1
ATOM 2559 C CA . ARG A 1 335 ? -14.805 29.172 23.625 1 96.19 335 ARG A CA 1
ATOM 2560 C C . ARG A 1 335 ? -14.773 27.859 22.844 1 96.19 335 ARG A C 1
ATOM 2562 O O . ARG A 1 335 ? -13.719 27.234 22.688 1 96.19 335 ARG A O 1
ATOM 2569 N N . LEU A 1 336 ? -15.922 27.5 22.375 1 95.25 336 LEU A N 1
ATOM 2570 C CA . LEU A 1 336 ? -15.992 26.281 21.562 1 95.25 336 LEU A CA 1
ATOM 2571 C C . LEU A 1 336 ? -15.266 26.469 20.234 1 95.25 336 LEU A C 1
ATOM 2573 O O . LEU A 1 336 ? -14.516 25.594 19.812 1 95.25 336 LEU A O 1
ATOM 2577 N N . MET A 1 337 ? -15.492 27.609 19.641 1 94.94 337 MET A N 1
ATOM 2578 C CA . MET A 1 337 ? -14.805 27.922 18.391 1 94.94 337 MET A CA 1
ATOM 2579 C C . MET A 1 337 ? -13.289 27.938 18.594 1 94.94 337 MET A C 1
ATOM 2581 O O . MET A 1 337 ? -12.547 27.422 17.766 1 94.94 337 MET A O 1
ATOM 2585 N N . TRP A 1 338 ? -12.922 28.531 19.688 1 96.38 338 TRP A N 1
ATOM 2586 C CA . TRP A 1 338 ? -11.516 28.609 20.047 1 96.38 338 TRP A CA 1
ATOM 2587 C C . TRP A 1 338 ? -10.922 27.219 20.219 1 96.38 338 TRP A C 1
ATOM 2589 O O . TRP A 1 338 ? -9.906 26.891 19.609 1 96.38 338 TRP A O 1
ATOM 2599 N N . SER A 1 339 ? -11.562 26.406 20.969 1 95.88 339 SER A N 1
ATOM 2600 C CA . SER A 1 339 ? -11.047 25.078 21.266 1 95.88 339 SER A CA 1
ATOM 2601 C C . SER A 1 339 ? -11.016 24.203 20.016 1 95.88 339 SER A C 1
ATOM 2603 O O . SER A 1 339 ? -10.102 23.391 19.844 1 95.88 339 SER A O 1
ATOM 2605 N N . LEU A 1 340 ? -11.93 24.391 19.109 1 93.56 340 LEU A N 1
ATOM 2606 C CA . LEU A 1 340 ? -12.016 23.625 17.875 1 93.56 340 LEU A CA 1
ATOM 2607 C C . LEU A 1 340 ? -10.875 24 16.922 1 93.56 340 LEU A C 1
ATOM 2609 O O . LEU A 1 340 ? -10.438 23.172 16.109 1 93.56 340 LEU A O 1
ATOM 2613 N N . SER A 1 341 ? -10.367 25.203 17.047 1 94.56 341 SER A N 1
ATOM 2614 C CA . SER A 1 341 ? -9.383 25.719 16.094 1 94.56 341 SER A CA 1
ATOM 2615 C C . SER A 1 341 ? -7.965 25.547 16.641 1 94.56 341 SER A C 1
ATOM 2617 O O . SER A 1 341 ? -7 25.953 15.977 1 94.56 341 SER A O 1
ATOM 2619 N N . LEU A 1 342 ? -7.793 24.969 17.766 1 95.5 342 LEU A N 1
ATOM 2620 C CA . LEU A 1 342 ? -6.496 24.906 18.438 1 95.5 342 LEU A CA 1
AT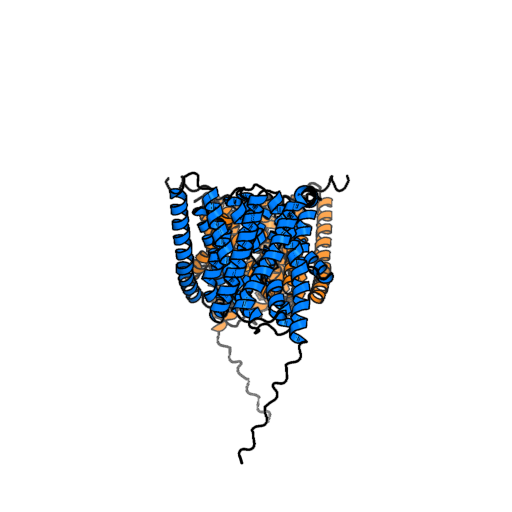OM 2621 C C . LEU A 1 342 ? -5.652 23.766 17.891 1 95.5 342 LEU A C 1
ATOM 2623 O O . LEU A 1 342 ? -4.469 23.938 17.594 1 95.5 342 LEU A O 1
ATOM 2627 N N . PRO A 1 343 ? -6.227 22.625 17.672 1 92.56 343 PRO A N 1
ATOM 2628 C CA . PRO A 1 343 ? -5.375 21.469 17.344 1 92.56 343 PRO A CA 1
ATOM 2629 C C . PRO A 1 343 ? -4.66 21.641 16 1 92.56 343 PRO A C 1
ATOM 2631 O O . PRO A 1 343 ? -5.254 22.125 15.039 1 92.56 343 PRO A O 1
ATOM 2634 N N . GLN A 1 344 ? -3.352 21.359 16.094 1 91.81 344 GLN A N 1
ATOM 2635 C CA . GLN A 1 344 ? -2.488 21.266 14.93 1 91.81 344 GLN A CA 1
ATOM 2636 C C . GLN A 1 344 ? -2.033 19.828 14.695 1 91.81 344 GLN A C 1
ATOM 2638 O O . GLN A 1 344 ? -1.646 19.125 15.633 1 91.81 344 GLN A O 1
ATOM 2643 N N . VAL A 1 345 ? -2.172 19.391 13.531 1 80.69 345 VAL A N 1
ATOM 2644 C CA . VAL A 1 345 ? -1.811 18 13.328 1 80.69 345 VAL A CA 1
ATOM 2645 C C . VAL A 1 345 ? -0.932 17.859 12.086 1 80.69 345 VAL A C 1
ATOM 2647 O O . VAL A 1 345 ? 0.15 18.453 12.016 1 80.69 345 VAL A O 1
ATOM 2650 N N . ALA A 1 346 ? -1.513 17.047 11.094 1 75.56 346 ALA A N 1
ATOM 2651 C CA . ALA A 1 346 ? -0.678 16.469 10.047 1 75.56 346 ALA A CA 1
ATOM 2652 C C . ALA A 1 346 ? -0.266 17.516 9.023 1 75.56 346 ALA A C 1
ATOM 2654 O O . ALA A 1 346 ? 0.892 17.578 8.609 1 75.56 346 ALA A O 1
ATOM 2655 N N . ALA A 1 347 ? -1.124 18.469 8.75 1 82 347 ALA A N 1
ATOM 2656 C CA . ALA A 1 347 ? -0.814 19.469 7.742 1 82 347 ALA A CA 1
ATOM 2657 C C . ALA A 1 347 ? 0.256 20.438 8.242 1 82 347 ALA A C 1
ATOM 2659 O O . ALA A 1 347 ? 1.141 20.844 7.484 1 82 347 ALA A O 1
ATOM 2660 N N . THR A 1 348 ? 0.121 20.766 9.469 1 90.81 348 THR A N 1
ATOM 2661 C CA . THR A 1 348 ? 1.095 21.656 10.094 1 90.81 348 THR A CA 1
ATOM 2662 C C . THR A 1 348 ? 2.477 21 10.117 1 90.81 348 THR A C 1
ATOM 2664 O O . THR A 1 348 ? 3.477 21.656 9.805 1 90.81 348 THR A O 1
ATOM 2667 N N . LEU A 1 349 ? 2.486 19.781 10.438 1 89 349 LEU A N 1
ATOM 2668 C CA . LEU A 1 349 ? 3.758 19.078 10.508 1 89 349 LEU A CA 1
ATOM 2669 C C . LEU A 1 349 ? 4.363 18.906 9.117 1 89 349 LEU A C 1
ATOM 2671 O O . LEU A 1 349 ? 5.578 19.047 8.945 1 89 349 LEU A O 1
ATOM 2675 N N . ALA A 1 350 ? 3.553 18.594 8.195 1 87.25 350 ALA A N 1
ATOM 2676 C CA . ALA A 1 350 ? 4.031 18.453 6.824 1 87.25 350 ALA A CA 1
ATOM 2677 C C . ALA A 1 350 ? 4.617 19.75 6.297 1 87.25 350 ALA A C 1
ATOM 2679 O O . ALA A 1 350 ? 5.668 19.75 5.652 1 87.25 350 ALA A O 1
ATOM 2680 N N . ALA A 1 351 ? 3.945 20.812 6.562 1 89.56 351 ALA A N 1
ATOM 2681 C CA . ALA A 1 351 ? 4.418 22.125 6.133 1 89.56 351 ALA A CA 1
ATOM 2682 C C . ALA A 1 351 ? 5.703 22.516 6.855 1 89.56 351 ALA A C 1
ATOM 2684 O O . ALA A 1 351 ? 6.613 23.078 6.25 1 89.56 351 ALA A O 1
ATOM 2685 N N . ALA A 1 352 ? 5.727 22.234 8.117 1 92.88 352 ALA A N 1
ATOM 2686 C CA . ALA A 1 352 ? 6.93 22.516 8.891 1 92.88 352 ALA A CA 1
ATOM 2687 C C . ALA A 1 352 ? 8.125 21.734 8.359 1 92.88 352 ALA A C 1
ATOM 2689 O O . ALA A 1 352 ? 9.242 22.266 8.312 1 92.88 352 ALA A O 1
ATOM 2690 N N . GLN A 1 353 ? 7.875 20.516 8.055 1 89.69 353 GLN A N 1
ATOM 2691 C CA . GLN A 1 353 ? 8.953 19.688 7.512 1 89.69 353 GLN A CA 1
ATOM 2692 C C . GLN A 1 353 ? 9.445 20.234 6.176 1 89.69 353 GLN A C 1
ATOM 2694 O O . GLN A 1 353 ? 10.648 20.25 5.91 1 89.69 353 GLN A O 1
ATOM 2699 N N . ALA A 1 354 ? 8.523 20.594 5.375 1 87.69 354 ALA A N 1
ATOM 2700 C CA . ALA A 1 354 ? 8.891 21.203 4.094 1 87.69 354 ALA A CA 1
ATOM 2701 C C . ALA A 1 354 ? 9.727 22.453 4.297 1 87.69 354 ALA A C 1
ATOM 2703 O O . ALA A 1 354 ? 10.695 22.688 3.578 1 87.69 354 ALA A O 1
ATOM 2704 N N . GLY A 1 355 ? 9.352 23.266 5.234 1 92.12 355 GLY A N 1
ATOM 2705 C CA . GLY A 1 355 ? 10.109 24.469 5.555 1 92.12 355 GLY A CA 1
ATOM 2706 C C . GLY A 1 355 ? 11.5 24.172 6.082 1 92.12 355 GLY A C 1
ATOM 2707 O O . GLY A 1 355 ? 12.445 24.906 5.781 1 92.12 355 GLY A O 1
ATOM 2708 N N . LEU A 1 356 ? 11.578 23.156 6.859 1 92.06 356 LEU A N 1
ATOM 2709 C CA . LEU A 1 356 ? 12.875 22.75 7.391 1 92.06 356 LEU A CA 1
ATOM 2710 C C . LEU A 1 356 ? 13.797 22.297 6.27 1 92.06 356 LEU A C 1
ATOM 2712 O O . LEU A 1 356 ? 14.977 22.672 6.234 1 92.06 356 LEU A O 1
ATOM 2716 N N . GLN A 1 357 ? 13.258 21.516 5.406 1 87.44 357 GLN A N 1
ATOM 2717 C CA . GLN A 1 357 ? 14.047 20.984 4.301 1 87.44 357 GLN A CA 1
ATOM 2718 C C . GLN A 1 357 ? 14.516 22.094 3.367 1 87.44 357 GLN A C 1
ATOM 2720 O O . GLN A 1 357 ? 15.609 22.016 2.799 1 87.44 357 GLN A O 1
ATOM 2725 N N . ALA A 1 358 ? 13.703 23.109 3.23 1 88.88 358 ALA A N 1
ATOM 2726 C CA . ALA A 1 358 ? 14.039 24.234 2.363 1 88.88 358 ALA A CA 1
ATOM 2727 C C . ALA A 1 358 ? 14.922 25.25 3.09 1 88.88 358 ALA A C 1
ATOM 2729 O O . ALA A 1 358 ? 15.266 26.297 2.535 1 88.88 358 ALA A O 1
ATOM 2730 N N . GLN A 1 359 ? 15.227 24.969 4.387 1 91.75 359 GLN A N 1
ATOM 2731 C CA . GLN A 1 359 ? 16.078 25.797 5.23 1 91.75 359 GLN A CA 1
ATOM 2732 C C . GLN A 1 359 ? 15.43 27.141 5.52 1 91.75 359 GLN A C 1
ATOM 2734 O O . GLN A 1 359 ? 16.109 28.156 5.691 1 91.75 359 GLN A O 1
ATOM 2739 N N . LEU A 1 360 ? 14.172 27.109 5.434 1 93.12 360 LEU A N 1
ATOM 2740 C CA . LEU A 1 360 ? 13.398 28.281 5.824 1 93.12 360 LEU A CA 1
ATOM 2741 C C . LEU A 1 360 ? 13.172 28.297 7.332 1 93.12 360 LEU A C 1
ATOM 2743 O O . LEU A 1 360 ? 12.938 29.359 7.914 1 93.12 360 LEU A O 1
ATOM 2747 N N . LEU A 1 361 ? 13.086 27.062 7.836 1 94.75 361 LEU A N 1
ATOM 2748 C CA . LEU A 1 361 ? 12.883 26.922 9.273 1 94.75 361 LEU A CA 1
ATOM 2749 C C . LEU A 1 361 ? 14.109 26.281 9.938 1 94.75 361 LEU A C 1
ATOM 2751 O O . LEU A 1 361 ? 14.727 25.391 9.367 1 94.75 361 LEU A O 1
ATOM 2755 N N . SER A 1 362 ? 14.508 26.859 11.047 1 92.94 362 SER A N 1
ATOM 2756 C CA . SER A 1 362 ? 15.594 26.266 11.828 1 92.94 362 SER A CA 1
ATOM 2757 C C . SER A 1 362 ? 15.133 25.016 12.57 1 92.94 362 SER A C 1
ATOM 2759 O O . SER A 1 362 ? 13.93 24.828 12.789 1 92.94 362 SER A O 1
ATOM 2761 N N . PRO A 1 363 ? 16.031 24.188 12.961 1 91.88 363 PRO A N 1
ATOM 2762 C CA . PRO A 1 363 ? 15.664 23.016 13.75 1 91.88 363 PRO A CA 1
ATOM 2763 C C . PRO A 1 363 ? 14.93 23.375 15.039 1 91.88 363 PRO A C 1
ATOM 2765 O O . PRO A 1 363 ? 14.039 22.641 15.469 1 91.88 363 PRO A O 1
ATOM 2768 N N . ALA A 1 364 ? 15.273 24.484 15.555 1 91.69 364 ALA A N 1
ATOM 2769 C CA . ALA A 1 364 ? 14.617 24.938 16.781 1 91.69 364 ALA A CA 1
ATOM 2770 C C . ALA A 1 364 ? 13.148 25.25 16.531 1 91.69 364 ALA A C 1
ATOM 2772 O O . ALA A 1 364 ? 12.297 24.953 17.375 1 91.69 364 ALA A O 1
ATOM 2773 N N . VAL A 1 365 ? 12.922 25.906 15.438 1 93.62 365 VAL A N 1
ATOM 2774 C CA . VAL A 1 365 ? 11.539 26.203 15.094 1 93.62 365 VAL A CA 1
ATOM 2775 C C . VAL A 1 365 ? 10.773 24.922 14.828 1 93.62 365 VAL A C 1
ATOM 2777 O O . VAL A 1 365 ? 9.625 24.766 15.25 1 93.62 365 VAL A O 1
ATOM 2780 N N . PHE A 1 366 ? 11.391 24.062 14.141 1 93.69 366 PHE A N 1
ATOM 2781 C CA . PHE A 1 366 ? 10.766 22.781 13.844 1 93.69 366 PHE A CA 1
ATOM 2782 C C . PHE A 1 366 ? 10.414 22.031 15.125 1 93.69 366 PHE A C 1
ATOM 2784 O O . PHE A 1 366 ? 9.305 21.531 15.273 1 93.69 366 PHE A O 1
ATOM 2791 N N . ASP A 1 367 ? 11.32 21.984 16.047 1 92.62 367 ASP A N 1
ATOM 2792 C CA . ASP A 1 367 ? 11.086 21.359 17.344 1 92.62 367 ASP A CA 1
ATOM 2793 C C . ASP A 1 367 ? 9.938 22.031 18.078 1 92.62 367 ASP A C 1
ATOM 2795 O O . ASP A 1 367 ? 9.133 21.359 18.734 1 92.62 367 ASP A O 1
ATOM 2799 N N . SER A 1 368 ? 9.914 23.281 17.984 1 93.5 368 SER A N 1
ATOM 2800 C CA . SER A 1 368 ? 8.867 24.047 18.656 1 93.5 368 SER A CA 1
ATOM 2801 C C . SER A 1 368 ? 7.496 23.734 18.062 1 93.5 368 SER A C 1
ATOM 2803 O O . SER A 1 368 ? 6.496 23.688 18.797 1 93.5 368 SER A O 1
ATOM 2805 N N . ILE A 1 369 ? 7.484 23.562 16.766 1 94.19 369 ILE A N 1
ATOM 2806 C CA . ILE A 1 369 ? 6.23 23.25 16.094 1 94.19 369 ILE A CA 1
ATOM 2807 C C . ILE A 1 369 ? 5.773 21.844 16.484 1 94.19 369 ILE A C 1
ATOM 2809 O O . ILE A 1 369 ? 4.574 21.594 16.656 1 94.19 369 ILE A O 1
ATOM 2813 N N . ILE A 1 370 ? 6.68 20.938 16.594 1 91.5 370 ILE A N 1
ATOM 2814 C CA . ILE A 1 370 ? 6.328 19.594 17.062 1 91.5 370 ILE A CA 1
ATOM 2815 C C . ILE A 1 370 ? 5.703 19.688 18.453 1 91.5 370 ILE A C 1
ATOM 2817 O O . ILE A 1 370 ? 4.672 19.062 18.719 1 91.5 370 ILE A O 1
ATOM 2821 N N . ALA A 1 371 ? 6.332 20.438 19.312 1 91.62 371 ALA A N 1
ATOM 2822 C CA . ALA A 1 371 ? 5.789 20.656 20.641 1 91.62 371 ALA A CA 1
ATOM 2823 C C . ALA A 1 371 ? 4.391 21.266 20.578 1 91.62 371 ALA A C 1
ATOM 2825 O O . ALA A 1 371 ? 3.498 20.859 21.328 1 91.62 371 ALA A O 1
ATOM 2826 N N . LEU A 1 372 ? 4.277 22.219 19.719 1 94.31 372 LEU A N 1
ATOM 2827 C CA . LEU A 1 372 ? 2.988 22.859 19.5 1 94.31 372 LEU A CA 1
ATOM 2828 C C . LEU A 1 372 ? 1.923 21.844 19.125 1 94.31 372 LEU A C 1
ATOM 2830 O O . LEU A 1 372 ? 0.816 21.859 19.672 1 94.31 372 LEU A O 1
ATOM 2834 N N . VAL A 1 373 ? 2.232 20.984 18.188 1 92.31 373 VAL A N 1
ATOM 2835 C CA . VAL A 1 373 ? 1.3 19.969 17.719 1 92.31 373 VAL A CA 1
ATOM 2836 C C . VAL A 1 373 ? 0.941 19.016 18.859 1 92.31 373 VAL A C 1
ATOM 2838 O O . VAL A 1 373 ? -0.235 18.719 19.094 1 92.31 373 VAL A O 1
ATOM 2841 N N . LEU A 1 374 ? 1.906 18.609 19.609 1 90.12 374 LEU A N 1
ATOM 2842 C CA . LEU A 1 374 ? 1.686 17.672 20.703 1 90.12 374 LEU A CA 1
ATOM 2843 C C . LEU A 1 374 ? 0.809 18.297 21.781 1 90.12 374 LEU A C 1
ATOM 2845 O O . LEU A 1 374 ? -0.121 17.672 22.281 1 90.12 374 LEU A O 1
ATOM 2849 N N . ILE A 1 375 ? 1.035 19.484 22.078 1 92.56 375 ILE A N 1
ATOM 2850 C CA . ILE A 1 375 ? 0.298 20.172 23.141 1 92.56 375 ILE A CA 1
ATOM 2851 C C . ILE A 1 375 ? -1.138 20.422 22.672 1 92.56 375 ILE A C 1
ATOM 2853 O O . ILE A 1 375 ? -2.086 20.188 23.438 1 92.56 375 ILE A O 1
ATOM 2857 N N . THR A 1 376 ? -1.274 20.859 21.5 1 94.38 376 THR A N 1
ATOM 2858 C CA . THR A 1 376 ? -2.605 21.234 21.031 1 94.38 376 THR A CA 1
ATOM 2859 C C . THR A 1 376 ? -3.471 19.984 20.828 1 94.38 376 THR A C 1
ATOM 2861 O O . THR A 1 376 ? -4.691 20.047 21 1 94.38 376 THR A O 1
ATOM 2864 N N . VAL A 1 377 ? -2.867 18.906 20.484 1 90 377 VAL A N 1
ATOM 2865 C CA . VAL A 1 377 ? -3.621 17.672 20.281 1 90 377 VAL A CA 1
ATOM 2866 C C . VAL A 1 377 ? -4.094 17.125 21.625 1 90 377 VAL A C 1
ATOM 2868 O O . VAL A 1 377 ? -5.109 16.438 21.703 1 90 377 VAL A O 1
ATOM 2871 N N . LEU A 1 378 ? -3.404 17.453 22.641 1 90.81 378 LEU A N 1
ATOM 2872 C CA . LEU A 1 378 ? -3.793 17.031 23.984 1 90.81 378 LEU A CA 1
ATOM 2873 C C . LEU A 1 378 ? -4.797 18 24.594 1 90.81 378 LEU A C 1
ATOM 2875 O O . LEU A 1 378 ? -5.84 17.578 25.109 1 90.81 378 LEU A O 1
ATOM 2879 N N . VAL A 1 379 ? -4.543 19.219 24.484 1 93.69 379 VAL A N 1
ATOM 2880 C CA . VAL A 1 379 ? -5.328 20.25 25.172 1 93.69 379 VAL A CA 1
ATOM 2881 C C . VAL A 1 379 ? -6.609 20.516 24.391 1 93.69 379 VAL A C 1
ATOM 2883 O O . VAL A 1 379 ? -7.66 20.781 24.969 1 93.69 379 VAL A O 1
ATOM 2886 N N . GLY A 1 380 ? -6.527 20.469 23.078 1 93.12 380 GLY A N 1
ATOM 2887 C CA . GLY A 1 380 ? -7.668 20.766 22.234 1 93.12 380 GLY A CA 1
ATOM 2888 C C . GLY A 1 380 ? -8.906 19.953 22.594 1 93.12 380 GLY A C 1
ATOM 2889 O O . GLY A 1 380 ? -9.953 20.531 22.922 1 93.12 380 GLY A O 1
ATOM 2890 N N . PRO A 1 381 ? -8.766 18.656 22.594 1 90.62 381 PRO A N 1
ATOM 2891 C CA . PRO A 1 381 ? -9.914 17.812 22.938 1 90.62 381 PRO A CA 1
ATOM 2892 C C . PRO A 1 381 ? -10.438 18.062 24.344 1 90.62 381 PRO A C 1
ATOM 2894 O O . PRO A 1 381 ? -11.648 18.031 24.578 1 90.62 381 PRO A O 1
ATOM 2897 N N . LEU A 1 382 ? -9.578 18.266 25.281 1 93.12 382 LEU A N 1
ATOM 2898 C CA . LEU A 1 382 ? -9.984 18.531 26.656 1 93.12 382 LEU A CA 1
ATOM 2899 C C . LEU A 1 382 ? -10.828 19.797 26.75 1 93.12 382 LEU A C 1
ATOM 2901 O O . LEU A 1 382 ? -11.867 19.812 27.406 1 93.12 382 LEU A O 1
ATOM 2905 N N . LEU A 1 383 ? -10.414 20.766 26.109 1 95.69 383 LEU A N 1
ATOM 2906 C CA . LEU A 1 383 ? -11.133 22.047 26.125 1 95.69 383 LEU A CA 1
ATOM 2907 C C . LEU A 1 383 ? -12.438 21.938 25.344 1 95.69 383 LEU A C 1
ATOM 2909 O O . LEU A 1 383 ? -13.461 22.484 25.766 1 95.69 383 LEU A O 1
ATOM 2913 N N . THR A 1 384 ? -12.359 21.266 24.234 1 94.5 384 THR A N 1
ATOM 2914 C CA . THR A 1 384 ? -13.562 21.109 23.422 1 94.5 384 THR A CA 1
ATOM 2915 C C . THR A 1 384 ? -14.641 20.344 24.188 1 94.5 384 THR A C 1
ATOM 2917 O O . THR A 1 384 ? -15.82 20.688 24.109 1 94.5 384 THR A O 1
ATOM 2920 N N . ASP A 1 385 ? -14.195 19.344 24.844 1 93.25 385 ASP A N 1
ATOM 2921 C CA . ASP A 1 385 ? -15.133 18.562 25.656 1 93.25 385 ASP A CA 1
ATOM 2922 C C . ASP A 1 385 ? -15.781 19.438 26.734 1 93.25 385 ASP A C 1
ATOM 2924 O O . ASP A 1 385 ? -17 19.391 26.922 1 93.25 385 ASP A O 1
ATOM 2928 N N . ARG A 1 386 ? -15.016 20.172 27.359 1 94.12 386 ARG A N 1
ATOM 2929 C CA . ARG A 1 386 ? -15.492 21.047 28.438 1 94.12 386 ARG A CA 1
ATOM 2930 C C . ARG A 1 386 ? -16.469 22.094 27.906 1 94.12 386 ARG A C 1
ATOM 2932 O O . ARG A 1 386 ? -17.531 22.312 28.484 1 94.12 386 ARG A O 1
ATOM 2939 N N . PHE A 1 387 ? -16.156 22.672 26.828 1 94.88 387 PHE A N 1
ATOM 2940 C CA . PHE A 1 387 ? -16.969 23.781 26.344 1 94.88 387 PHE A CA 1
ATOM 2941 C C . PHE A 1 387 ? -18.203 23.266 25.609 1 94.88 387 PHE A C 1
ATOM 2943 O O . PHE A 1 387 ? -19.234 23.938 25.578 1 94.88 387 PHE A O 1
ATOM 2950 N N . ALA A 1 388 ? -18.109 22.125 25 1 93.06 388 ALA A N 1
ATOM 2951 C CA . ALA A 1 388 ? -19.297 21.5 24.422 1 93.06 388 ALA A CA 1
ATOM 2952 C C . ALA A 1 388 ? -20.344 21.188 25.5 1 93.06 388 ALA A C 1
ATOM 2954 O O . ALA A 1 388 ? -21.531 21.391 25.297 1 93.06 388 ALA A O 1
ATOM 2955 N N . GLN A 1 389 ? -19.844 20.719 26.594 1 92 389 GLN A N 1
ATOM 2956 C CA . GLN A 1 389 ? -20.719 20.422 27.719 1 92 389 GLN A CA 1
ATOM 2957 C C . GLN A 1 389 ? -21.406 21.672 28.234 1 92 389 GLN A C 1
ATOM 2959 O O . GLN A 1 389 ? -22.562 21.625 28.656 1 92 389 GLN A O 1
ATOM 2964 N N . GLN A 1 390 ? -20.75 22.734 28.25 1 91.12 390 GLN A N 1
ATOM 2965 C CA . GLN A 1 390 ? -21.297 24 28.719 1 91.12 390 GLN A CA 1
ATOM 2966 C C . GLN A 1 390 ? -22.453 24.469 27.828 1 91.12 390 GLN A C 1
ATOM 2968 O O . GLN A 1 390 ? -23.406 25.094 28.312 1 91.12 390 GLN A O 1
ATOM 2973 N N . ILE A 1 391 ? -22.375 24.234 26.656 1 89.88 391 ILE A N 1
ATOM 2974 C CA . ILE A 1 391 ? -23.422 24.641 25.734 1 89.88 391 ILE A CA 1
ATOM 2975 C C . ILE A 1 391 ? -24.656 23.766 25.906 1 89.88 391 ILE A C 1
ATOM 2977 O O . ILE A 1 391 ? -25.781 24.25 25.859 1 89.88 391 ILE A O 1
ATOM 2981 N N . CYS A 1 392 ? -24.438 22.531 26.094 1 85.31 392 CYS A N 1
ATOM 2982 C CA . CYS A 1 392 ? -25.547 21.594 26.25 1 85.31 392 CYS A CA 1
ATOM 2983 C C . CYS A 1 392 ? -26.234 21.781 27.594 1 85.31 392 CYS A C 1
ATOM 2985 O O . CYS A 1 392 ? -27.422 21.5 27.734 1 85.31 392 CYS A O 1
ATOM 2987 N N . SER A 1 393 ? -25.547 22.156 28.594 1 75.56 393 SER A N 1
ATOM 2988 C CA . SER A 1 393 ? -26.109 22.328 29.938 1 75.56 393 SER A CA 1
ATOM 2989 C C . SER A 1 393 ? -26.891 23.641 30.047 1 75.56 393 SER A C 1
ATOM 2991 O O . SER A 1 393 ? -27.656 23.828 31 1 75.56 393 SER A O 1
ATOM 2993 N N . VAL A 1 394 ? -26.734 24.625 29.344 1 60.91 394 VAL A N 1
ATOM 2994 C CA . VAL A 1 394 ? -27.5 25.875 29.438 1 60.91 394 VAL A CA 1
ATOM 2995 C C . VAL A 1 394 ? -28.969 25.609 29.078 1 60.91 394 VAL A C 1
ATOM 2997 O O . VAL A 1 394 ? -29.266 25.094 28 1 60.91 394 VAL A O 1
ATOM 3000 N N . PRO A 1 395 ? -29.859 25.5 30.109 1 50.94 395 PRO A N 1
ATOM 3001 C CA . PRO A 1 395 ? -31.297 25.312 29.906 1 50.94 395 PRO A CA 1
ATOM 3002 C C . PRO A 1 395 ? -31.859 26.125 28.75 1 50.94 395 PRO A C 1
ATOM 3004 O O . PRO A 1 395 ? -31.406 27.25 28.5 1 50.94 395 PRO A O 1
ATOM 3007 N N . LYS A 1 396 ? -32.344 25.547 27.781 1 51.09 396 LYS A N 1
ATOM 3008 C CA . LYS A 1 396 ? -33.156 26.234 26.781 1 51.09 396 LYS A CA 1
ATOM 3009 C C . LYS A 1 396 ? -34 27.328 27.422 1 51.09 396 LYS A C 1
ATOM 3011 O O . LYS A 1 396 ? -34.812 27.062 28.312 1 51.09 396 LYS A O 1
ATOM 3016 N N . ARG A 1 397 ? -33.688 28.5 27.609 1 37.38 397 ARG A N 1
ATOM 3017 C CA . ARG A 1 397 ? -34.656 29.5 28.016 1 37.38 397 ARG A CA 1
ATOM 3018 C C . ARG A 1 397 ? -36.031 29.219 27.406 1 37.38 397 ARG A C 1
ATOM 3020 O O . ARG A 1 397 ? -36.156 29.047 26.203 1 37.38 397 ARG A O 1
ATOM 3027 N N . GLU A 1 398 ? -36.844 28.609 28.031 1 39.22 398 GLU A N 1
ATOM 3028 C CA . GLU A 1 398 ? -38.281 28.578 27.781 1 39.22 398 GLU A CA 1
ATOM 3029 C C . GLU A 1 398 ? -38.781 29.922 27.219 1 39.22 398 GLU A C 1
ATOM 3031 O O . GLU A 1 398 ? -38.625 30.953 27.875 1 39.22 398 GLU A O 1
ATOM 3036 N N . GLY A 1 399 ? -38.562 30.281 25.969 1 38.12 399 GLY A N 1
ATOM 3037 C CA . GLY A 1 399 ? -39.406 31.344 25.484 1 38.12 399 GLY A CA 1
ATOM 3038 C C . GLY A 1 399 ? -40.781 31.344 26.125 1 38.12 399 GLY A C 1
ATOM 3039 O O . GLY A 1 399 ? -41.5 30.328 26.094 1 38.12 399 GLY A O 1
ATOM 3040 N N . ARG A 1 400 ? -41.031 32.156 27.141 1 38.88 400 ARG A N 1
ATOM 3041 C CA . ARG A 1 400 ? -42.344 32.531 27.656 1 38.88 400 ARG A CA 1
ATOM 3042 C C . ARG A 1 400 ? -43.312 32.781 26.516 1 38.88 400 ARG A C 1
ATOM 3044 O O . ARG A 1 400 ? -43.094 33.688 25.703 1 38.88 400 ARG A O 1
ATOM 3051 N N . SER A 1 401 ? -43.906 31.844 25.859 1 39.94 401 SER A N 1
ATOM 3052 C CA . SER A 1 401 ? -45.125 32.125 25.094 1 39.94 401 SER A CA 1
ATOM 3053 C C . SER A 1 401 ? -45.969 33.188 25.766 1 39.94 401 SER A C 1
ATOM 3055 O O . SER A 1 401 ? -46.406 33.031 26.906 1 39.94 401 SER A O 1
ATOM 3057 N N . ALA A 1 402 ? -45.656 34.469 25.453 1 42.47 402 ALA A N 1
ATOM 3058 C CA . ALA A 1 402 ? -46.625 35.531 25.797 1 42.47 402 ALA A CA 1
ATOM 3059 C C . ALA A 1 402 ? -48.062 35.062 25.609 1 42.47 402 ALA A C 1
ATOM 3061 O O . ALA A 1 402 ? -48.375 34.375 24.625 1 42.47 402 ALA A O 1
ATOM 3062 N N . PRO A 1 403 ? -48.812 34.938 26.547 1 40.31 403 PRO A N 1
ATOM 3063 C CA . PRO A 1 403 ? -50.219 34.594 26.391 1 40.31 403 PRO A CA 1
ATOM 3064 C C . PRO A 1 403 ? -50.906 35.406 25.297 1 40.31 403 PRO A C 1
ATOM 3066 O O . PRO A 1 403 ? -50.531 36.562 25.062 1 40.31 403 PRO A O 1
ATOM 3069 N N . VAL A 1 404 ? -51.219 34.781 24.234 1 46.97 404 VAL A N 1
ATOM 3070 C CA . VAL A 1 404 ? -52.094 35.406 23.234 1 46.97 404 VAL A CA 1
ATOM 3071 C C . VAL A 1 404 ? -53.188 36.219 23.938 1 46.97 404 VAL A C 1
ATOM 3073 O O . VAL A 1 404 ? -53.906 35.719 24.766 1 46.97 404 VAL A O 1
ATOM 3076 N N . PRO A 1 405 ? -52.844 37.594 24.078 1 39.88 405 PRO A N 1
ATOM 3077 C CA . PRO A 1 405 ? -53.938 38.344 24.672 1 39.88 405 PRO A CA 1
ATOM 3078 C C . PRO A 1 405 ? -55.312 38 24.094 1 39.88 405 PRO A C 1
ATOM 3080 O O . PRO A 1 405 ? -55.406 37.656 22.906 1 39.88 405 PRO A O 1
ATOM 3083 N N . SER A 1 406 ? -56.125 37.25 24.812 1 38.12 406 SER A N 1
ATOM 3084 C CA . SER A 1 406 ? -57.531 37 24.438 1 38.12 406 SER A CA 1
ATOM 3085 C C . SER A 1 406 ? -58.188 38.312 23.953 1 38.12 406 SER A C 1
ATOM 3087 O O . SER A 1 406 ? -58.25 39.281 24.703 1 38.12 406 SER A O 1
ATOM 3089 N N . LEU A 1 407 ? -57.812 38.844 22.688 1 33.12 407 LEU A N 1
ATOM 3090 C CA . LEU A 1 407 ? -58.625 39.906 22.109 1 33.12 407 LEU A CA 1
ATOM 3091 C C . LEU A 1 407 ? -60.125 39.625 22.344 1 33.12 407 LEU A C 1
ATOM 3093 O O . LEU A 1 407 ? -60.656 38.594 21.875 1 33.12 407 LEU A O 1
ATOM 3097 N N . ASP A 1 408 ? -60.594 40.094 23.453 1 26.75 408 ASP A N 1
ATOM 3098 C CA . ASP A 1 408 ? -61.969 40.531 23.422 1 26.75 408 ASP A CA 1
ATOM 3099 C C . ASP A 1 408 ? -62.156 41.688 22.438 1 26.75 408 ASP A C 1
ATOM 3101 O O . ASP A 1 408 ? -61.312 42.562 22.312 1 26.75 408 ASP A O 1
ATOM 3105 N N . MET B 1 1 ? 18.766 6.562 -30.922 1 25.91 1 MET B N 1
ATOM 3106 C CA . MET B 1 1 ? 19.75 7.422 -30.297 1 25.91 1 MET B CA 1
ATOM 3107 C C . MET B 1 1 ? 19.109 8.328 -29.25 1 25.91 1 MET B C 1
ATOM 3109 O O . MET B 1 1 ? 19.703 8.586 -28.203 1 25.91 1 MET B O 1
ATOM 3113 N N . LEU B 1 2 ? 18.078 9.047 -29.766 1 24.42 2 LEU B N 1
ATOM 3114 C CA . LEU B 1 2 ? 17.438 10.117 -29 1 24.42 2 LEU B CA 1
ATOM 3115 C C . LEU B 1 2 ? 16.781 9.562 -27.734 1 24.42 2 LEU B C 1
ATOM 3117 O O . LEU B 1 2 ? 16.781 10.219 -26.688 1 24.42 2 LEU B O 1
ATOM 3121 N N . PHE B 1 3 ? 16.141 8.461 -27.906 1 32.25 3 PHE B N 1
ATOM 3122 C CA . PHE B 1 3 ? 15.492 7.816 -26.766 1 32.25 3 PHE B CA 1
ATOM 3123 C C . PHE B 1 3 ? 16.531 7.301 -25.766 1 32.25 3 PHE B C 1
ATOM 3125 O O . PHE B 1 3 ? 16.172 6.734 -24.734 1 32.25 3 PHE B O 1
ATOM 3132 N N . ALA B 1 4 ? 17.734 7.035 -26.234 1 34.88 4 ALA B N 1
ATOM 3133 C CA . ALA B 1 4 ? 18.938 6.59 -25.547 1 34.88 4 ALA B CA 1
ATOM 3134 C C . ALA B 1 4 ? 19.359 7.609 -24.484 1 34.88 4 ALA B C 1
ATOM 3136 O O . ALA B 1 4 ? 19.906 7.238 -23.453 1 34.88 4 ALA B O 1
ATOM 3137 N N . ALA B 1 5 ? 19.562 8.906 -24.859 1 36 5 ALA B N 1
ATOM 3138 C CA . ALA B 1 5 ? 20.141 9.984 -24.047 1 36 5 ALA B CA 1
ATOM 3139 C C . ALA B 1 5 ? 19.375 10.18 -22.75 1 36 5 ALA B C 1
ATOM 3141 O O . ALA B 1 5 ? 19.953 10.484 -21.719 1 36 5 ALA B O 1
ATOM 3142 N N . ILE B 1 6 ? 17.969 10.383 -22.766 1 40.03 6 ILE B N 1
ATOM 3143 C CA . ILE B 1 6 ? 17.094 10.922 -21.734 1 40.03 6 ILE B CA 1
ATOM 3144 C C . ILE B 1 6 ? 16.719 9.82 -20.75 1 40.03 6 ILE B C 1
ATOM 3146 O O . ILE B 1 6 ? 16.031 10.07 -19.75 1 40.03 6 ILE B O 1
ATOM 3150 N N . ALA B 1 7 ? 17.031 8.57 -21.031 1 46.06 7 ALA B N 1
ATOM 3151 C CA . ALA B 1 7 ? 16.438 7.574 -20.141 1 46.06 7 ALA B CA 1
ATOM 3152 C C . ALA B 1 7 ? 17.234 7.453 -18.844 1 46.06 7 ALA B C 1
ATOM 3154 O O . ALA B 1 7 ? 18.203 6.699 -18.766 1 46.06 7 ALA B O 1
ATOM 3155 N N . VAL B 1 8 ? 17.484 8.453 -18.234 1 49.97 8 VAL B N 1
ATOM 3156 C CA . VAL B 1 8 ? 18.062 8.359 -16.891 1 49.97 8 VAL B CA 1
ATOM 3157 C C . VAL B 1 8 ? 17.109 7.594 -15.977 1 49.97 8 VAL B C 1
ATOM 3159 O O . VAL B 1 8 ? 15.922 7.938 -15.867 1 49.97 8 VAL B O 1
ATOM 3162 N N . PRO B 1 9 ? 17.594 6.426 -15.633 1 62.81 9 PRO B N 1
ATOM 3163 C CA . PRO B 1 9 ? 16.734 5.656 -14.711 1 62.81 9 PRO B CA 1
ATOM 3164 C C . PRO B 1 9 ? 16.188 6.508 -13.57 1 62.81 9 PRO B C 1
ATOM 3166 O O . PRO B 1 9 ? 16.906 7.363 -13.031 1 62.81 9 PRO B O 1
ATOM 3169 N N . ILE B 1 10 ? 14.969 6.473 -13.445 1 67.44 10 ILE B N 1
ATOM 3170 C CA . ILE B 1 10 ? 14.312 7.164 -12.344 1 67.44 10 ILE B CA 1
ATOM 3171 C C . ILE B 1 10 ? 14.766 6.57 -11.016 1 67.44 10 ILE B C 1
ATOM 3173 O O . ILE B 1 10 ? 14.602 5.371 -10.773 1 67.44 10 ILE B O 1
ATOM 3177 N N . GLN B 1 11 ? 15.469 7.262 -10.312 1 66.12 11 GLN B N 1
ATOM 3178 C CA . GLN B 1 11 ? 15.969 6.773 -9.031 1 66.12 11 GLN B CA 1
ATOM 3179 C C . GLN B 1 11 ? 15.047 7.199 -7.887 1 66.12 11 GLN B C 1
ATOM 3181 O O . GLN B 1 11 ? 15 6.539 -6.848 1 66.12 11 GLN B O 1
ATOM 3186 N N . ALA B 1 12 ? 14.336 8.18 -8.25 1 79.88 12 ALA B N 1
ATOM 3187 C CA . ALA B 1 12 ? 13.484 8.672 -7.164 1 79.88 12 ALA B CA 1
ATOM 3188 C C . ALA B 1 12 ? 12.297 7.738 -6.934 1 79.88 12 ALA B C 1
ATOM 3190 O O . ALA B 1 12 ? 11.672 7.277 -7.891 1 79.88 12 ALA B O 1
ATOM 3191 N N . PRO B 1 13 ? 12.031 7.41 -5.734 1 82.25 13 PRO B N 1
ATOM 3192 C CA . PRO B 1 13 ? 11.016 6.414 -5.387 1 82.25 13 PRO B CA 1
ATOM 3193 C C . PRO B 1 13 ? 9.625 6.793 -5.879 1 82.25 13 PRO B C 1
ATOM 3195 O O . PRO B 1 13 ? 8.898 5.945 -6.406 1 82.25 13 PRO B O 1
ATOM 3198 N N . LEU B 1 14 ? 9.336 8.023 -5.781 1 85.19 14 LEU B N 1
ATOM 3199 C CA . LEU B 1 14 ? 7.965 8.422 -6.074 1 85.19 14 LEU B CA 1
ATOM 3200 C C . LEU B 1 14 ? 7.691 8.367 -7.574 1 85.19 14 LEU B C 1
ATOM 3202 O O . LEU B 1 14 ? 6.664 7.844 -8 1 85.19 14 LEU B O 1
ATOM 3206 N N . PRO B 1 15 ? 8.633 8.844 -8.406 1 84.56 15 PRO B N 1
ATOM 3207 C CA . PRO B 1 15 ? 8.43 8.703 -9.852 1 84.56 15 PRO B CA 1
ATOM 3208 C C . PRO B 1 15 ? 8.352 7.25 -10.297 1 84.56 15 PRO B C 1
ATOM 3210 O O . PRO B 1 15 ? 7.574 6.914 -11.195 1 84.56 15 PRO B O 1
ATOM 3213 N N . ALA B 1 16 ? 9.18 6.461 -9.695 1 84.94 16 ALA B N 1
ATOM 3214 C CA . ALA B 1 16 ? 9.148 5.039 -10.016 1 84.94 16 ALA B CA 1
ATOM 3215 C C . ALA B 1 16 ? 7.785 4.434 -9.695 1 84.94 16 ALA B C 1
ATOM 3217 O O . ALA B 1 16 ? 7.25 3.645 -10.477 1 84.94 16 ALA B O 1
ATOM 3218 N N . MET B 1 17 ? 7.281 4.809 -8.617 1 84.94 17 MET B N 1
ATOM 3219 C CA . MET B 1 17 ? 5.969 4.312 -8.211 1 84.94 17 MET B CA 1
ATOM 3220 C C . MET B 1 17 ? 4.887 4.805 -9.164 1 84.94 17 MET B C 1
ATOM 3222 O O . MET B 1 17 ? 3.986 4.047 -9.539 1 84.94 17 MET B O 1
ATOM 3226 N N . ALA B 1 18 ? 4.953 6.035 -9.531 1 87.06 18 ALA B N 1
ATOM 3227 C CA . ALA B 1 18 ? 3.98 6.602 -10.461 1 87.06 18 ALA B CA 1
ATOM 3228 C C . ALA B 1 18 ? 3.982 5.84 -11.781 1 87.06 18 ALA B C 1
ATOM 3230 O O . ALA B 1 18 ? 2.92 5.562 -12.352 1 87.06 18 ALA B O 1
ATOM 3231 N N . LEU B 1 19 ? 5.125 5.562 -12.195 1 85.75 19 LEU B N 1
ATOM 3232 C CA . LEU B 1 19 ? 5.258 4.84 -13.453 1 85.75 19 LEU B CA 1
ATOM 3233 C C . LEU B 1 19 ? 4.672 3.436 -13.336 1 85.75 19 LEU B C 1
ATOM 3235 O O . LEU B 1 19 ? 3.996 2.965 -14.25 1 85.75 19 LEU B O 1
ATOM 3239 N N . LEU B 1 20 ? 4.961 2.812 -12.289 1 85.12 20 LEU B N 1
ATOM 3240 C CA . LEU B 1 20 ? 4.422 1.478 -12.055 1 85.12 20 LEU B CA 1
ATOM 3241 C C . LEU B 1 20 ? 2.896 1.505 -12.016 1 85.12 20 LEU B C 1
ATOM 3243 O O . LEU B 1 20 ? 2.24 0.656 -12.625 1 85.12 20 LEU B O 1
ATOM 3247 N N . LEU B 1 21 ? 2.4 2.48 -11.352 1 86.25 21 LEU B N 1
ATOM 3248 C CA . LEU B 1 21 ? 0.95 2.6 -11.234 1 86.25 21 LEU B CA 1
ATOM 3249 C C . LEU B 1 21 ? 0.325 2.941 -12.586 1 86.25 21 LEU B C 1
ATOM 3251 O O . LEU B 1 21 ? -0.764 2.463 -12.906 1 86.25 21 LEU B O 1
ATOM 3255 N N . MET B 1 22 ? 0.966 3.805 -13.273 1 87.69 22 MET B N 1
ATOM 3256 C CA . MET B 1 22 ? 0.488 4.16 -14.602 1 87.69 22 MET B CA 1
ATOM 3257 C C . MET B 1 22 ? 0.38 2.926 -15.492 1 87.69 22 MET B C 1
ATOM 3259 O O . MET B 1 22 ? -0.613 2.748 -16.203 1 87.69 22 MET B O 1
ATOM 3263 N N . THR B 1 23 ? 1.344 2.131 -15.422 1 86.56 23 THR B N 1
ATOM 3264 C CA . THR B 1 23 ? 1.359 0.899 -16.203 1 86.56 23 THR B CA 1
ATOM 3265 C C . THR B 1 23 ? 0.243 -0.039 -15.758 1 86.56 23 THR B C 1
ATOM 3267 O O . THR B 1 23 ? -0.433 -0.65 -16.578 1 86.56 23 THR B O 1
ATOM 3270 N N . ALA B 1 24 ? 0.097 -0.108 -14.477 1 86.19 24 ALA B N 1
ATOM 3271 C CA . ALA B 1 24 ? -0.921 -0.988 -13.906 1 86.19 24 ALA B CA 1
ATOM 3272 C C . ALA B 1 24 ? -2.324 -0.502 -14.258 1 86.19 24 ALA B C 1
ATOM 3274 O O . ALA B 1 24 ? -3.27 -1.294 -14.305 1 86.19 24 ALA B O 1
ATOM 3275 N N . LEU B 1 25 ? -2.465 0.764 -14.469 1 87.56 25 LEU B N 1
ATOM 3276 C CA . LEU B 1 25 ? -3.771 1.346 -14.75 1 87.56 25 LEU B CA 1
ATOM 3277 C C . LEU B 1 25 ? -4.125 1.208 -16.219 1 87.56 25 LEU B C 1
ATOM 3279 O O . LEU B 1 25 ? -5.25 0.838 -16.562 1 87.56 25 LEU B O 1
ATOM 3283 N N . PHE B 1 26 ? -3.227 1.391 -17.109 1 87.94 26 PHE B N 1
ATOM 3284 C CA . PHE B 1 26 ? -3.582 1.596 -18.516 1 87.94 26 PHE B CA 1
ATOM 3285 C C . PHE B 1 26 ? -3.371 0.319 -19.312 1 87.94 26 PHE B C 1
ATOM 3287 O O . PHE B 1 26 ? -4.07 0.078 -20.297 1 87.94 26 PHE B O 1
ATOM 3294 N N . LEU B 1 27 ? -2.537 -0.504 -18.875 1 85.56 27 LEU B N 1
ATOM 3295 C CA . LEU B 1 27 ? -2.158 -1.611 -19.75 1 85.56 27 LEU B CA 1
ATOM 3296 C C . LEU B 1 27 ? -3.156 -2.758 -19.625 1 85.56 27 LEU B C 1
ATOM 3298 O O . LEU B 1 27 ? -3.574 -3.328 -20.641 1 85.56 27 LEU B O 1
ATOM 3302 N N . PRO B 1 28 ? -3.518 -3.041 -18.406 1 80.06 28 PRO B N 1
ATOM 3303 C CA . PRO B 1 28 ? -4.422 -4.191 -18.312 1 80.06 28 PRO B CA 1
ATOM 3304 C C . PRO B 1 28 ? -5.719 -3.996 -19.078 1 80.06 28 PRO B C 1
ATOM 3306 O O . PRO B 1 28 ? -6.141 -4.891 -19.828 1 80.06 28 PRO B O 1
ATOM 3309 N N . PRO B 1 29 ? -6.359 -2.812 -19 1 80.75 29 PRO B N 1
ATOM 3310 C CA . PRO B 1 29 ? -7.566 -2.625 -19.812 1 80.75 29 PRO B CA 1
ATOM 3311 C C . PRO B 1 29 ? -7.301 -2.734 -21.312 1 80.75 29 PRO B C 1
ATOM 3313 O O . PRO B 1 29 ? -8.156 -3.201 -22.062 1 80.75 29 PRO B O 1
ATOM 3316 N N . LEU B 1 30 ? -6.234 -2.324 -21.766 1 86.81 30 LEU B N 1
ATOM 3317 C CA . LEU B 1 30 ? -5.867 -2.422 -23.172 1 86.81 30 LEU B CA 1
ATOM 3318 C C . LEU B 1 30 ? -5.766 -3.879 -23.609 1 86.81 30 LEU B C 1
ATOM 3320 O O . LEU B 1 30 ? -6.234 -4.242 -24.688 1 86.81 30 LEU B O 1
ATOM 3324 N N . PHE B 1 31 ? -5.219 -4.676 -22.844 1 86.5 31 PHE B N 1
ATOM 3325 C CA . PHE B 1 31 ? -5.066 -6.086 -23.172 1 86.5 31 PHE B CA 1
ATOM 3326 C C . PHE B 1 31 ? -6.395 -6.82 -23.031 1 86.5 31 PHE B C 1
ATOM 3328 O O . PHE B 1 31 ? -6.672 -7.754 -23.797 1 86.5 31 PHE B O 1
ATOM 3335 N N . ARG B 1 32 ? -7.09 -6.383 -22.094 1 80.19 32 ARG B N 1
ATOM 3336 C CA . ARG B 1 32 ? -8.422 -6.957 -21.984 1 80.19 32 ARG B CA 1
ATOM 3337 C C . ARG B 1 32 ? -9.25 -6.684 -23.234 1 80.19 32 ARG B C 1
ATOM 3339 O O . ARG B 1 32 ? -10.008 -7.543 -23.688 1 80.19 32 ARG B O 1
ATOM 3346 N N . ALA B 1 33 ? -9.133 -5.473 -23.734 1 84 33 ALA B N 1
ATOM 3347 C CA . ALA B 1 33 ? -9.836 -5.102 -24.969 1 84 33 ALA B CA 1
ATOM 3348 C C . ALA B 1 33 ? -9.383 -5.969 -26.141 1 84 33 ALA B C 1
ATOM 3350 O O . ALA B 1 33 ? -10.164 -6.25 -27.047 1 84 33 ALA B O 1
ATOM 3351 N N . LEU B 1 34 ? -8.188 -6.453 -26.062 1 87.19 34 LEU B N 1
ATOM 3352 C CA . LEU B 1 34 ? -7.637 -7.312 -27.109 1 87.19 34 LEU B CA 1
ATOM 3353 C C . LEU B 1 34 ? -7.918 -8.781 -26.797 1 87.19 34 LEU B C 1
ATOM 3355 O O . LEU B 1 34 ? -7.414 -9.664 -27.5 1 87.19 34 LEU B O 1
ATOM 3359 N N . LYS B 1 35 ? -8.562 -9.016 -25.688 1 82.56 35 LYS B N 1
ATOM 3360 C CA . LYS B 1 35 ? -8.922 -10.367 -25.25 1 82.56 35 LYS B CA 1
ATOM 3361 C C . LYS B 1 35 ? -7.684 -11.164 -24.844 1 82.56 35 LYS B C 1
ATOM 3363 O O . LYS B 1 35 ? -7.578 -12.352 -25.156 1 82.56 35 LYS B O 1
ATOM 3368 N N . LEU B 1 36 ? -6.777 -10.438 -24.375 1 85.06 36 LEU B N 1
ATOM 3369 C CA . LEU B 1 36 ? -5.562 -11.055 -23.859 1 85.06 36 LEU B CA 1
ATOM 3370 C C . LEU B 1 36 ? -5.52 -10.961 -22.328 1 85.06 36 LEU B C 1
ATOM 3372 O O . LEU B 1 36 ? -6.141 -10.078 -21.75 1 85.06 36 LEU B O 1
ATOM 3376 N N . PRO B 1 37 ? -4.867 -11.914 -21.719 1 82.06 37 PRO B N 1
ATOM 3377 C CA . PRO B 1 37 ? -4.738 -11.859 -20.25 1 82.06 37 PRO B CA 1
ATOM 3378 C C . PRO B 1 37 ? -3.982 -10.625 -19.781 1 82.06 37 PRO B C 1
ATOM 3380 O O . PRO B 1 37 ? -2.986 -10.234 -20.391 1 82.06 37 PRO B O 1
ATOM 3383 N N . GLU B 1 38 ? -4.469 -10.047 -18.703 1 83.44 38 GLU B N 1
ATOM 3384 C CA . GLU B 1 38 ? -3.922 -8.805 -18.172 1 83.44 38 GLU B CA 1
ATOM 3385 C C . GLU B 1 38 ? -2.471 -8.984 -17.734 1 83.44 38 GLU B C 1
ATOM 3387 O O . GLU B 1 38 ? -1.666 -8.055 -17.844 1 83.44 38 GLU B O 1
ATOM 3392 N N . LEU B 1 39 ? -2.186 -10.148 -17.297 1 83.25 39 LEU B N 1
ATOM 3393 C CA . LEU B 1 39 ? -0.837 -10.406 -16.812 1 83.25 39 LEU B CA 1
ATOM 3394 C C . LEU B 1 39 ? 0.192 -10.242 -17.922 1 83.25 39 LEU B C 1
ATOM 3396 O O . LEU B 1 39 ? 1.315 -9.805 -17.672 1 83.25 39 LEU B O 1
ATOM 3400 N N . LEU B 1 40 ? -0.182 -10.586 -19.125 1 86 40 LEU B N 1
ATOM 3401 C CA . LEU B 1 40 ? 0.714 -10.43 -20.266 1 86 40 LEU B CA 1
ATOM 3402 C C . LEU B 1 40 ? 1.098 -8.961 -20.453 1 86 40 LEU B C 1
ATOM 3404 O O . LEU B 1 40 ? 2.25 -8.656 -20.766 1 86 40 LEU B O 1
ATOM 3408 N N . GLY B 1 41 ? 0.132 -8.141 -20.328 1 85.62 41 GLY B N 1
ATOM 3409 C CA . GLY B 1 41 ? 0.403 -6.719 -20.453 1 85.62 41 GLY B CA 1
ATOM 3410 C C . GLY B 1 41 ? 1.377 -6.203 -19.406 1 85.62 41 GLY B C 1
ATOM 3411 O O . GLY B 1 41 ? 2.24 -5.379 -19.703 1 85.62 41 GLY B O 1
ATOM 3412 N N . LEU B 1 42 ? 1.29 -6.66 -18.25 1 89.31 42 LEU B N 1
ATOM 3413 C CA . LEU B 1 42 ? 2.148 -6.215 -17.156 1 89.31 42 LEU B CA 1
ATOM 3414 C C . LEU B 1 42 ? 3.578 -6.707 -17.359 1 89.31 42 LEU B C 1
ATOM 3416 O O . LEU B 1 42 ? 4.535 -5.961 -17.125 1 89.31 42 LEU B O 1
ATOM 3420 N N . ILE B 1 43 ? 3.738 -7.93 -17.766 1 87.56 43 ILE B N 1
ATOM 3421 C CA . ILE B 1 43 ? 5.062 -8.469 -18.031 1 87.56 43 ILE B CA 1
ATOM 3422 C C . ILE B 1 43 ? 5.703 -7.711 -19.188 1 87.56 43 ILE B C 1
ATOM 3424 O O . ILE B 1 43 ? 6.883 -7.348 -19.141 1 87.56 43 ILE B O 1
ATOM 3428 N N . LEU B 1 44 ? 4.898 -7.484 -20.188 1 87.94 44 LEU B N 1
ATOM 3429 C CA . LEU B 1 44 ? 5.387 -6.727 -21.344 1 87.94 44 LEU B CA 1
ATOM 3430 C C . LEU B 1 44 ? 5.844 -5.332 -20.906 1 87.94 44 LEU B C 1
ATOM 3432 O O . LEU B 1 44 ? 6.84 -4.82 -21.422 1 87.94 44 LEU B O 1
ATOM 3436 N N . ALA B 1 45 ? 5.094 -4.742 -20.094 1 89.44 45 ALA B N 1
ATOM 3437 C CA . ALA B 1 45 ? 5.473 -3.43 -19.578 1 89.44 45 ALA B CA 1
ATOM 3438 C C . ALA B 1 45 ? 6.84 -3.48 -18.891 1 89.44 45 ALA B C 1
ATOM 3440 O O . ALA B 1 45 ? 7.656 -2.572 -19.062 1 89.44 45 ALA B O 1
ATOM 3441 N N . GLY B 1 46 ? 7.062 -4.484 -18.109 1 88.94 46 GLY B N 1
ATOM 3442 C CA . GLY B 1 46 ? 8.367 -4.66 -17.484 1 88.94 46 GLY B CA 1
ATOM 3443 C C . GLY B 1 46 ? 9.5 -4.785 -18.484 1 88.94 46 GLY B C 1
ATOM 3444 O O . GLY B 1 46 ? 10.562 -4.191 -18.297 1 88.94 46 GLY B O 1
ATOM 3445 N N . VAL B 1 47 ? 9.211 -5.48 -19.5 1 88.06 47 VAL B N 1
ATOM 3446 C CA . VAL B 1 47 ? 10.211 -5.668 -20.547 1 88.06 47 VAL B CA 1
ATOM 3447 C C . VAL B 1 47 ? 10.516 -4.328 -21.219 1 88.06 47 VAL B C 1
ATOM 3449 O O . VAL B 1 47 ? 11.688 -4 -21.453 1 88.06 47 VAL B O 1
ATOM 3452 N N . LEU B 1 48 ? 9.516 -3.586 -21.5 1 87.5 48 LEU B N 1
ATOM 3453 C CA . LEU B 1 48 ? 9.672 -2.311 -22.188 1 87.5 48 LEU B CA 1
ATOM 3454 C C . LEU B 1 48 ? 10.383 -1.297 -21.297 1 87.5 48 LEU B C 1
ATOM 3456 O O . LEU B 1 48 ? 11.242 -0.545 -21.766 1 87.5 48 LEU B O 1
ATOM 3460 N N . LEU B 1 49 ? 10.109 -1.325 -20.062 1 88.25 49 LEU B N 1
ATOM 3461 C CA . LEU B 1 49 ? 10.641 -0.326 -19.141 1 88.25 49 LEU B CA 1
ATOM 3462 C C . LEU B 1 49 ? 11.992 -0.762 -18.594 1 88.25 49 LEU B C 1
ATOM 3464 O O . LEU B 1 49 ? 12.695 0.033 -17.969 1 88.25 49 LEU B O 1
ATOM 3468 N N . GLY B 1 50 ? 12.32 -1.958 -18.781 1 86.25 50 GLY B N 1
ATOM 3469 C CA . GLY B 1 50 ? 13.508 -2.551 -18.188 1 86.25 50 GLY B CA 1
ATOM 3470 C C . GLY B 1 50 ? 14.789 -2.123 -18.859 1 86.25 50 GLY B C 1
ATOM 3471 O O . GLY B 1 50 ? 14.766 -1.331 -19.812 1 86.25 50 GLY B O 1
ATOM 3472 N N . PRO B 1 51 ? 15.867 -2.52 -18.359 1 83.12 51 PRO B N 1
ATOM 3473 C CA . PRO B 1 51 ? 17.188 -2.1 -18.859 1 83.12 51 PRO B CA 1
ATOM 3474 C C . PRO B 1 51 ? 17.438 -2.557 -20.297 1 83.12 51 PRO B C 1
ATOM 3476 O O . PRO B 1 51 ? 18.219 -1.924 -21.016 1 83.12 51 PRO B O 1
ATOM 3479 N N . SER B 1 52 ? 16.828 -3.57 -20.719 1 79.06 52 SER B N 1
ATOM 3480 C CA . SER B 1 52 ? 17.109 -4.145 -22.031 1 79.06 52 SER B CA 1
ATOM 3481 C C . SER B 1 52 ? 16.516 -3.287 -23.141 1 79.06 52 SER B C 1
ATOM 3483 O O . SER B 1 52 ? 16.969 -3.35 -24.281 1 79.06 52 SER B O 1
ATOM 3485 N N . LEU B 1 53 ? 15.484 -2.51 -22.844 1 82.81 53 LEU B N 1
ATOM 3486 C CA . LEU B 1 53 ? 14.867 -1.704 -23.891 1 82.81 53 LEU B CA 1
ATOM 3487 C C . LEU B 1 53 ? 14.969 -0.218 -23.562 1 82.81 53 LEU B C 1
ATOM 3489 O O . LEU B 1 53 ? 16.031 0.385 -23.719 1 82.81 53 LEU B O 1
ATOM 3493 N N . PHE B 1 54 ? 14.031 0.345 -22.719 1 81.75 54 PHE B N 1
ATOM 3494 C CA . PHE B 1 54 ? 14.016 1.783 -22.484 1 81.75 54 PHE B CA 1
ATOM 3495 C C . PHE B 1 54 ? 14.844 2.135 -21.25 1 81.75 54 PHE B C 1
ATOM 3497 O O . PHE B 1 54 ? 15.188 3.299 -21.031 1 81.75 54 PHE B O 1
ATOM 3504 N N . ASN B 1 55 ? 15.219 1.198 -20.484 1 82.88 55 ASN B N 1
ATOM 3505 C CA . ASN B 1 55 ? 16.062 1.371 -19.297 1 82.88 55 ASN B CA 1
ATOM 3506 C C . ASN B 1 55 ? 15.539 2.496 -18.406 1 82.88 55 ASN B C 1
ATOM 3508 O O . ASN B 1 55 ? 16.312 3.357 -17.984 1 82.88 55 ASN B O 1
ATOM 3512 N N . ILE B 1 56 ? 14.336 2.525 -18.234 1 84.12 56 ILE B N 1
ATOM 3513 C CA . ILE B 1 56 ? 13.703 3.555 -17.422 1 84.12 56 ILE B CA 1
ATOM 3514 C C . ILE B 1 56 ? 13.648 3.105 -15.969 1 84.12 56 ILE B C 1
ATOM 3516 O O . ILE B 1 56 ? 13.82 3.918 -15.055 1 84.12 56 ILE B O 1
ATOM 3520 N N . LEU B 1 57 ? 13.438 1.846 -15.789 1 84.88 57 LEU B N 1
ATOM 3521 C CA . LEU B 1 57 ? 13.336 1.272 -14.453 1 84.88 57 LEU B CA 1
ATOM 3522 C C . LEU B 1 57 ? 14.414 0.222 -14.227 1 84.88 57 LEU B C 1
ATOM 3524 O O . LEU B 1 57 ? 14.609 -0.665 -15.055 1 84.88 57 LEU B O 1
ATOM 3528 N N . GLU B 1 58 ? 15.039 0.422 -13.086 1 82.19 58 GLU B N 1
ATOM 3529 C CA . GLU B 1 58 ? 16.047 -0.562 -12.711 1 82.19 58 GLU B CA 1
ATOM 3530 C C . GLU B 1 58 ? 15.469 -1.622 -11.781 1 82.19 58 GLU B C 1
ATOM 3532 O O . GLU B 1 58 ? 14.859 -1.293 -10.766 1 82.19 58 GLU B O 1
ATOM 3537 N N . PRO B 1 59 ? 15.734 -2.828 -12.141 1 78.62 59 PRO B N 1
ATOM 3538 C CA . PRO B 1 59 ? 15.219 -3.908 -11.289 1 78.62 59 PRO B CA 1
ATOM 3539 C C . PRO B 1 59 ? 15.758 -3.85 -9.867 1 78.62 59 PRO B C 1
ATOM 3541 O O . PRO B 1 59 ? 15.094 -4.297 -8.93 1 78.62 59 PRO B O 1
ATOM 3544 N N . LYS B 1 60 ? 16.891 -3.279 -9.68 1 78.56 60 LYS B N 1
ATOM 3545 C CA . LYS B 1 60 ? 17.516 -3.268 -8.367 1 78.56 60 LYS B CA 1
ATOM 3546 C C . LYS B 1 60 ? 17.141 -2.006 -7.59 1 78.56 60 LYS B C 1
ATOM 3548 O O . LYS B 1 60 ? 17.578 -1.827 -6.445 1 78.56 60 LYS B O 1
ATOM 3553 N N . ALA B 1 61 ? 16.375 -1.22 -8.242 1 79.56 61 ALA B N 1
ATOM 3554 C CA . ALA B 1 61 ? 15.922 -0.044 -7.504 1 79.56 61 ALA B CA 1
ATOM 3555 C C . ALA B 1 61 ? 15.141 -0.447 -6.254 1 79.56 61 ALA B C 1
ATOM 3557 O O . ALA B 1 61 ? 14.328 -1.374 -6.293 1 79.56 61 ALA B O 1
ATOM 3558 N N . ASP B 1 62 ? 15.398 0.205 -5.191 1 78.12 62 ASP B N 1
ATOM 3559 C CA . ASP B 1 62 ? 14.828 -0.147 -3.896 1 78.12 62 ASP B CA 1
ATOM 3560 C C . ASP B 1 62 ? 13.305 -0.15 -3.951 1 78.12 62 ASP B C 1
ATOM 3562 O O . ASP B 1 62 ? 12.656 -0.99 -3.322 1 78.12 62 ASP B O 1
ATOM 3566 N N . THR B 1 63 ? 12.789 0.778 -4.691 1 81.19 63 THR B N 1
ATOM 3567 C CA . THR B 1 63 ? 11.344 0.878 -4.801 1 81.19 63 THR B CA 1
ATOM 3568 C C . THR B 1 63 ? 10.766 -0.36 -5.48 1 81.19 63 THR B C 1
ATOM 3570 O O . THR B 1 63 ? 9.75 -0.902 -5.039 1 81.19 63 THR B O 1
ATOM 3573 N N . VAL B 1 64 ? 11.414 -0.77 -6.512 1 82.56 64 VAL B N 1
ATOM 3574 C CA . VAL B 1 64 ? 10.961 -1.938 -7.258 1 82.56 64 VAL B CA 1
ATOM 3575 C C . VAL B 1 64 ? 11.109 -3.191 -6.402 1 82.56 64 VAL B C 1
ATOM 3577 O O . VAL B 1 64 ? 10.195 -4.012 -6.32 1 82.56 64 VAL B O 1
ATOM 3580 N N . VAL B 1 65 ? 12.219 -3.254 -5.738 1 82.62 65 VAL B N 1
ATOM 3581 C CA . VAL B 1 65 ? 12.508 -4.418 -4.906 1 82.62 65 VAL B CA 1
ATOM 3582 C C . VAL B 1 65 ? 11.477 -4.523 -3.785 1 82.62 65 VAL B C 1
ATOM 3584 O O . VAL B 1 65 ? 10.984 -5.613 -3.488 1 82.62 65 VAL B O 1
ATOM 3587 N N . LEU B 1 66 ? 11.156 -3.422 -3.287 1 84.69 66 LEU B N 1
ATOM 3588 C CA . LEU B 1 66 ? 10.211 -3.418 -2.18 1 84.69 66 LEU B CA 1
ATOM 3589 C C . LEU B 1 66 ? 8.805 -3.766 -2.664 1 84.69 66 LEU B C 1
ATOM 3591 O O . LEU B 1 66 ? 8.172 -4.68 -2.133 1 84.69 66 LEU B O 1
ATOM 3595 N N . LEU B 1 67 ? 8.367 -3.094 -3.639 1 87.44 67 LEU B N 1
ATOM 3596 C CA . LEU B 1 67 ? 6.988 -3.246 -4.086 1 87.44 67 LEU B CA 1
ATOM 3597 C C . LEU B 1 67 ? 6.777 -4.605 -4.742 1 87.44 67 LEU B C 1
ATOM 3599 O O . LEU B 1 67 ? 5.762 -5.266 -4.508 1 87.44 67 LEU B O 1
ATOM 3603 N N . ALA B 1 68 ? 7.711 -4.965 -5.555 1 86.69 68 ALA B N 1
ATOM 3604 C CA . ALA B 1 68 ? 7.621 -6.273 -6.199 1 86.69 68 ALA B CA 1
ATOM 3605 C C . ALA B 1 68 ? 7.746 -7.398 -5.172 1 86.69 68 ALA B C 1
ATOM 3607 O O . ALA B 1 68 ? 7.098 -8.438 -5.305 1 86.69 68 ALA B O 1
ATOM 3608 N N . GLY B 1 69 ? 8.609 -7.191 -4.211 1 86.25 69 GLY B N 1
ATOM 3609 C CA . GLY B 1 69 ? 8.758 -8.164 -3.145 1 86.25 69 GLY B CA 1
ATOM 3610 C C . GLY B 1 69 ? 7.484 -8.383 -2.352 1 86.25 69 GLY B C 1
ATOM 3611 O O . GLY B 1 69 ? 7.09 -9.523 -2.1 1 86.25 69 GLY B O 1
ATOM 3612 N N . ILE B 1 70 ? 6.855 -7.332 -2.043 1 89.25 70 ILE B N 1
ATOM 3613 C CA . ILE B 1 70 ? 5.582 -7.418 -1.339 1 89.25 70 ILE B CA 1
ATOM 3614 C C . ILE B 1 70 ? 4.535 -8.062 -2.242 1 89.25 70 ILE B C 1
ATOM 3616 O O . ILE B 1 70 ? 3.705 -8.852 -1.78 1 89.25 70 ILE B O 1
ATOM 3620 N N . GLY B 1 71 ? 4.602 -7.633 -3.443 1 89.12 71 GLY B N 1
ATOM 3621 C CA . GLY B 1 71 ? 3.662 -8.195 -4.398 1 89.12 71 GLY B CA 1
ATOM 3622 C C . GLY B 1 71 ? 3.752 -9.711 -4.504 1 89.12 71 GLY B C 1
ATOM 3623 O O . GLY B 1 71 ? 2.73 -10.398 -4.516 1 89.12 71 GLY B O 1
ATOM 3624 N N . LYS B 1 72 ? 4.961 -10.117 -4.57 1 87.44 72 LYS B N 1
ATOM 3625 C CA . LYS B 1 72 ? 5.211 -11.547 -4.637 1 87.44 72 LYS B CA 1
ATOM 3626 C C . LYS B 1 72 ? 4.688 -12.258 -3.391 1 87.44 72 LYS B C 1
ATOM 3628 O O . LYS B 1 72 ? 4.035 -13.297 -3.488 1 87.44 72 LYS B O 1
ATOM 3633 N N . LEU B 1 73 ? 4.957 -11.75 -2.281 1 90.62 73 LEU B N 1
ATOM 3634 C CA . LEU B 1 73 ? 4.508 -12.336 -1.023 1 90.62 73 LEU B CA 1
ATOM 3635 C C . LEU B 1 73 ? 2.986 -12.297 -0.917 1 90.62 73 LEU B C 1
ATOM 3637 O O . LEU B 1 73 ? 2.361 -13.266 -0.488 1 90.62 73 LEU B O 1
ATOM 3641 N N . TYR B 1 74 ? 2.475 -11.195 -1.323 1 90.44 74 TYR B N 1
ATOM 3642 C CA . TYR B 1 74 ? 1.026 -11.031 -1.251 1 90.44 74 TYR B CA 1
ATOM 3643 C C . TYR B 1 74 ? 0.322 -12 -2.197 1 90.44 74 TYR B C 1
ATOM 3645 O O . TYR B 1 74 ? -0.74 -12.531 -1.87 1 90.44 74 TYR B O 1
ATOM 3653 N N . LEU B 1 75 ? 0.87 -12.148 -3.309 1 85 75 LEU B N 1
ATOM 3654 C CA . LEU B 1 75 ? 0.321 -13.094 -4.281 1 85 75 LEU B CA 1
ATOM 3655 C C . LEU B 1 75 ? 0.2 -14.484 -3.678 1 85 75 LEU B C 1
ATOM 3657 O O . LEU B 1 75 ? -0.852 -15.125 -3.781 1 85 75 LEU B O 1
ATOM 3661 N N . MET B 1 76 ? 1.263 -14.859 -3.09 1 84.56 76 MET B N 1
ATOM 3662 C CA . MET B 1 76 ? 1.282 -16.188 -2.49 1 84.56 76 MET B CA 1
ATOM 3663 C C . MET B 1 76 ? 0.335 -16.266 -1.297 1 84.56 76 MET B C 1
ATOM 3665 O O . MET B 1 76 ? -0.288 -17.297 -1.057 1 84.56 76 MET B O 1
ATOM 3669 N N . PHE B 1 77 ? 0.239 -15.211 -0.579 1 90.62 77 PHE B N 1
ATOM 3670 C CA . PHE B 1 77 ? -0.698 -15.117 0.534 1 90.62 77 PHE B CA 1
ATOM 3671 C C . PHE B 1 77 ? -2.133 -15.297 0.052 1 90.62 77 PHE B C 1
ATOM 3673 O O . PHE B 1 77 ? -2.906 -16.047 0.654 1 90.62 77 PHE B O 1
ATOM 3680 N N . LEU B 1 78 ? -2.465 -14.648 -1.041 1 86.62 78 LEU B N 1
ATOM 3681 C CA . LEU B 1 78 ? -3.809 -14.727 -1.604 1 86.62 78 LEU B CA 1
ATOM 3682 C C . LEU B 1 78 ? -4.09 -16.125 -2.137 1 86.62 78 LEU B C 1
ATOM 3684 O O . LEU B 1 78 ? -5.223 -16.609 -2.055 1 86.62 78 LEU B O 1
ATOM 3688 N N . ALA B 1 79 ? -3.092 -16.688 -2.736 1 80.31 79 ALA B N 1
ATOM 3689 C CA . ALA B 1 79 ? -3.23 -18.062 -3.199 1 80.31 79 ALA B CA 1
ATOM 3690 C C . ALA B 1 79 ? -3.631 -18.984 -2.055 1 80.31 79 ALA B C 1
ATOM 3692 O O . ALA B 1 79 ? -4.469 -19.875 -2.23 1 80.31 79 ALA B O 1
ATOM 3693 N N . GLY B 1 80 ? -2.996 -18.797 -0.922 1 82.5 80 GLY B N 1
ATOM 3694 C CA . GLY B 1 80 ? -3.361 -19.562 0.257 1 82.5 80 GLY B CA 1
ATOM 3695 C C . GLY B 1 80 ? -4.746 -19.234 0.778 1 82.5 80 GLY B C 1
ATOM 3696 O O . GLY B 1 80 ? -5.48 -20.125 1.218 1 82.5 80 GLY B O 1
ATOM 3697 N N . LEU B 1 81 ? -5.109 -18 0.676 1 84.94 81 LEU B N 1
ATOM 3698 C CA . LEU B 1 81 ? -6.387 -17.516 1.186 1 84.94 81 LEU B CA 1
ATOM 3699 C C . LEU B 1 81 ? -7.543 -18.047 0.337 1 84.94 81 LEU B C 1
ATOM 3701 O O . LEU B 1 81 ? -8.664 -18.172 0.828 1 84.94 81 LEU B O 1
ATOM 3705 N N . GLU B 1 82 ? -7.387 -18.266 -0.879 1 77.75 82 GLU B N 1
ATOM 3706 C CA . GLU B 1 82 ? -8.438 -18.656 -1.813 1 77.75 82 GLU B CA 1
ATOM 3707 C C . GLU B 1 82 ? -8.727 -20.156 -1.712 1 77.75 82 GLU B C 1
ATOM 3709 O O . GLU B 1 82 ? -9.719 -20.625 -2.266 1 77.75 82 GLU B O 1
ATOM 3714 N N . ILE B 1 83 ? -7.836 -20.812 -1.052 1 71.25 83 ILE B N 1
ATOM 3715 C CA . ILE B 1 83 ? -8.055 -22.234 -0.882 1 71.25 83 ILE B CA 1
ATOM 3716 C C . ILE B 1 83 ? -9.32 -22.484 -0.067 1 71.25 83 ILE B C 1
ATOM 3718 O O . ILE B 1 83 ? -9.477 -21.938 1.028 1 71.25 83 ILE B O 1
ATOM 3722 N N . ASP B 1 84 ? -10.383 -22.891 -0.774 1 67.69 84 ASP B N 1
ATOM 3723 C CA . ASP B 1 84 ? -11.617 -23.219 -0.079 1 67.69 84 ASP B CA 1
ATOM 3724 C C . ASP B 1 84 ? -11.523 -24.609 0.567 1 67.69 84 ASP B C 1
ATOM 3726 O O . ASP B 1 84 ? -11.773 -25.625 -0.086 1 67.69 84 ASP B O 1
ATOM 3730 N N . LEU B 1 85 ? -11.188 -24.594 1.699 1 64.81 85 LEU B N 1
ATOM 3731 C CA . LEU B 1 85 ? -10.969 -25.844 2.416 1 64.81 85 LEU B CA 1
ATOM 3732 C C . LEU B 1 85 ? -12.266 -26.641 2.547 1 64.81 85 LEU B C 1
ATOM 3734 O O . LEU B 1 85 ? -12.25 -27.859 2.605 1 64.81 85 LEU B O 1
ATOM 3738 N N . SER B 1 86 ? -13.375 -25.953 2.51 1 64.44 86 SER B N 1
ATOM 3739 C CA . SER B 1 86 ? -14.656 -26.625 2.619 1 64.44 86 SER B CA 1
ATOM 3740 C C . SER B 1 86 ? -14.984 -27.406 1.345 1 64.44 86 SER B C 1
ATOM 3742 O O . SER B 1 86 ? -15.461 -28.531 1.405 1 64.44 86 SER B O 1
ATOM 3744 N N . GLN B 1 87 ? -14.711 -26.797 0.284 1 62.91 87 GLN B N 1
ATOM 3745 C CA . GLN B 1 87 ? -14.961 -27.453 -0.989 1 62.91 87 GLN B CA 1
ATOM 3746 C C . GLN B 1 87 ? -14.039 -28.656 -1.174 1 62.91 87 GLN B C 1
ATOM 3748 O O . GLN B 1 87 ? -14.438 -29.672 -1.737 1 62.91 87 GLN B O 1
ATOM 3753 N N . PHE B 1 88 ? -12.883 -28.516 -0.682 1 64.81 88 PHE B N 1
ATOM 3754 C CA . PHE B 1 88 ? -11.938 -29.625 -0.721 1 64.81 88 PHE B CA 1
ATOM 3755 C C . PHE B 1 88 ? -12.469 -30.812 0.06 1 64.81 88 PHE B C 1
ATOM 3757 O O . PHE B 1 88 ? -12.391 -31.953 -0.406 1 64.81 88 PHE B O 1
ATOM 3764 N N . GLN B 1 89 ? -13.047 -30.469 1.055 1 68.38 89 GLN B N 1
ATOM 3765 C CA . GLN B 1 89 ? -13.547 -31.547 1.908 1 68.38 89 GLN B CA 1
ATOM 3766 C C . GLN B 1 89 ? -14.734 -32.25 1.265 1 68.38 89 GLN B C 1
ATOM 3768 O O . GLN B 1 89 ? -14.898 -33.469 1.414 1 68.38 89 GLN B O 1
ATOM 3773 N N . ALA B 1 90 ? -15.484 -31.562 0.495 1 67.69 90 ALA B N 1
ATOM 3774 C CA . ALA B 1 90 ? -16.688 -32.125 -0.123 1 67.69 90 ALA B CA 1
ATOM 3775 C C . ALA B 1 90 ? -16.328 -33.094 -1.233 1 67.69 90 ALA B C 1
ATOM 3777 O O . ALA B 1 90 ? -17.078 -34.031 -1.497 1 67.69 90 ALA B O 1
ATOM 3778 N N . ALA B 1 91 ? -15.242 -32.875 -1.937 1 72.69 91 ALA B N 1
ATOM 3779 C CA . ALA B 1 91 ? -14.797 -33.75 -3.018 1 72.69 91 ALA B CA 1
ATOM 3780 C C . ALA B 1 91 ? -13.422 -34.344 -2.723 1 72.69 91 ALA B C 1
ATOM 3782 O O . ALA B 1 91 ? -12.602 -34.5 -3.631 1 72.69 91 ALA B O 1
ATOM 3783 N N . ARG B 1 92 ? -13.258 -34.625 -1.528 1 78.62 92 ARG B N 1
ATOM 3784 C CA . ARG B 1 92 ? -11.93 -34.938 -1 1 78.62 92 ARG B CA 1
ATOM 3785 C C . ARG B 1 92 ? -11.273 -36.062 -1.778 1 78.62 92 ARG B C 1
ATOM 3787 O O . ARG B 1 92 ? -10.141 -35.938 -2.258 1 78.62 92 ARG B O 1
ATOM 3794 N N . ASP B 1 93 ? -12.055 -37.156 -1.996 1 82.94 93 ASP B N 1
ATOM 3795 C CA . ASP B 1 93 ? -11.445 -38.312 -2.621 1 82.94 93 ASP B CA 1
ATOM 3796 C C . ASP B 1 93 ? -11.102 -38.031 -4.082 1 82.94 93 ASP B C 1
ATOM 3798 O O . ASP B 1 93 ? -9.992 -38.344 -4.535 1 82.94 93 ASP B O 1
ATOM 3802 N N . ARG B 1 94 ? -12.07 -37.5 -4.766 1 83 94 ARG B N 1
ATOM 3803 C CA . ARG B 1 94 ? -11.852 -37.188 -6.172 1 83 94 ARG B CA 1
ATOM 3804 C C . ARG B 1 94 ? -10.766 -36.125 -6.336 1 83 94 ARG B C 1
ATOM 3806 O O . ARG B 1 94 ? -9.945 -36.219 -7.254 1 83 94 ARG B O 1
ATOM 3813 N N . SER B 1 95 ? -10.805 -35.188 -5.449 1 86.19 95 SER B N 1
ATOM 3814 C CA . SER B 1 95 ? -9.805 -34.125 -5.461 1 86.19 95 SER B CA 1
ATOM 3815 C C . SER B 1 95 ? -8.406 -34.688 -5.188 1 86.19 95 SER B C 1
ATOM 3817 O O . SER B 1 95 ? -7.438 -34.25 -5.809 1 86.19 95 SER B O 1
ATOM 3819 N N . LEU B 1 96 ? -8.359 -35.625 -4.328 1 88.06 96 LEU B N 1
ATOM 3820 C CA . LEU B 1 96 ? -7.07 -36.219 -3.977 1 88.06 96 LEU B CA 1
ATOM 3821 C C . LEU B 1 96 ? -6.523 -37.062 -5.121 1 88.06 96 LEU B C 1
ATOM 3823 O O . LEU B 1 96 ? -5.316 -37.062 -5.383 1 88.06 96 LEU B O 1
ATOM 3827 N N . ARG B 1 97 ? -7.359 -37.812 -5.73 1 90.69 97 ARG B N 1
ATOM 3828 C CA . ARG B 1 97 ? -6.91 -38.656 -6.828 1 90.69 97 ARG B CA 1
ATOM 3829 C C . ARG B 1 97 ? -6.422 -37.844 -8.008 1 90.69 97 ARG B C 1
ATOM 3831 O O . ARG B 1 97 ? -5.332 -38.062 -8.531 1 90.69 97 ARG B O 1
ATOM 3838 N N . PHE B 1 98 ? -7.285 -36.906 -8.359 1 92.5 98 PHE B N 1
ATOM 3839 C CA . PHE B 1 98 ? -6.863 -36.062 -9.461 1 92.5 98 PHE B CA 1
ATOM 3840 C C . PHE B 1 98 ? -5.684 -35.188 -9.055 1 92.5 98 PHE B C 1
ATOM 3842 O O . PHE B 1 98 ? -4.781 -34.938 -9.859 1 92.5 98 PHE B O 1
ATOM 3849 N N . GLY B 1 99 ? -5.746 -34.719 -7.871 1 92.38 99 GLY B N 1
ATOM 3850 C CA . GLY B 1 99 ? -4.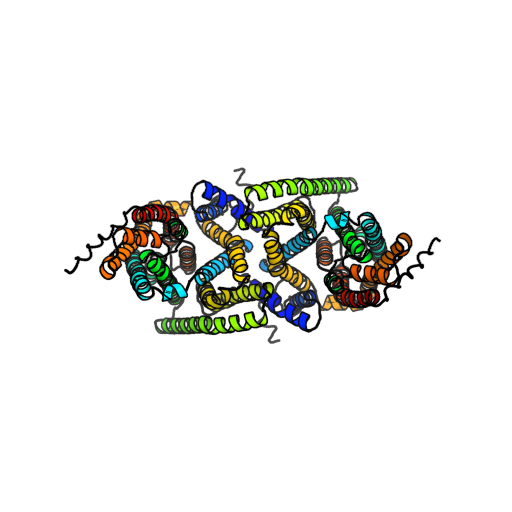625 -33.938 -7.359 1 92.38 99 GLY B CA 1
ATOM 3851 C C . GLY B 1 99 ? -3.314 -34.719 -7.379 1 92.38 99 GLY B C 1
ATOM 3852 O O . GLY B 1 99 ? -2.279 -34.156 -7.773 1 92.38 99 GLY B O 1
ATOM 3853 N N . PHE B 1 100 ? -3.42 -35.875 -6.977 1 93.38 100 PHE B N 1
ATOM 3854 C CA . PHE B 1 100 ? -2.223 -36.719 -6.984 1 93.38 100 PHE B CA 1
ATOM 3855 C C . PHE B 1 100 ? -1.735 -36.938 -8.406 1 93.38 100 PHE B C 1
ATOM 3857 O O . PHE B 1 100 ? -0.536 -36.844 -8.68 1 93.38 100 PHE B O 1
ATOM 3864 N N . ALA B 1 101 ? -2.639 -37.312 -9.258 1 95.12 101 ALA B N 1
ATOM 3865 C CA . ALA B 1 101 ? -2.268 -37.562 -10.648 1 95.12 101 ALA B CA 1
ATOM 3866 C C . ALA B 1 101 ? -1.679 -36.312 -11.305 1 95.12 101 ALA B C 1
ATOM 3868 O O . ALA B 1 101 ? -0.663 -36.406 -12 1 95.12 101 ALA B O 1
ATOM 3869 N N . THR B 1 102 ? -2.316 -35.219 -11.086 1 95.31 102 THR B N 1
ATOM 3870 C CA . THR B 1 102 ? -1.906 -34 -11.742 1 95.31 102 THR B CA 1
ATOM 3871 C C . THR B 1 102 ? -0.667 -33.406 -11.07 1 95.31 102 THR B C 1
ATOM 3873 O O . THR B 1 102 ? -0.088 -32.438 -11.555 1 95.31 102 THR B O 1
ATOM 3876 N N . PHE B 1 103 ? -0.334 -33.969 -10 1 95.62 103 PHE B N 1
ATOM 3877 C CA . PHE B 1 103 ? 0.926 -33.594 -9.359 1 95.62 103 PHE B CA 1
ATOM 3878 C C . PHE B 1 103 ? 2.035 -34.562 -9.758 1 95.62 103 PHE B C 1
ATOM 3880 O O . PHE B 1 103 ? 3.086 -34.156 -10.25 1 95.62 103 PHE B O 1
ATOM 3887 N N . ALA B 1 104 ? 1.813 -35.812 -9.617 1 96.69 104 ALA B N 1
ATOM 3888 C CA . ALA B 1 104 ? 2.836 -36.844 -9.766 1 96.69 104 ALA B CA 1
ATOM 3889 C C . ALA B 1 104 ? 3.262 -36.969 -11.227 1 96.69 104 ALA B C 1
ATOM 3891 O O . ALA B 1 104 ? 4.453 -37.062 -11.531 1 96.69 104 ALA B O 1
ATOM 3892 N N . ILE B 1 105 ? 2.344 -37 -12.07 1 97.44 105 ILE B N 1
ATOM 3893 C CA . ILE B 1 105 ? 2.652 -37.25 -13.477 1 97.44 105 ILE B CA 1
ATOM 3894 C C . ILE B 1 105 ? 3.449 -36.062 -14.047 1 97.44 105 ILE B C 1
ATOM 3896 O O . ILE B 1 105 ? 4.531 -36.25 -14.609 1 97.44 105 ILE B O 1
ATOM 3900 N N . PRO B 1 106 ? 2.947 -34.875 -13.898 1 97.69 106 PRO B N 1
ATOM 3901 C CA . PRO B 1 106 ? 3.762 -33.75 -14.383 1 97.69 106 PRO B CA 1
ATOM 3902 C C . PRO B 1 106 ? 5.113 -33.656 -13.672 1 97.69 106 PRO B C 1
ATOM 3904 O O . PRO B 1 106 ? 6.113 -33.281 -14.289 1 97.69 106 PRO B O 1
ATOM 3907 N N . LEU B 1 107 ? 5.121 -33.938 -12.422 1 97.62 107 LEU B N 1
ATOM 3908 C CA . LEU B 1 107 ? 6.383 -33.938 -11.695 1 97.62 107 LEU B CA 1
ATOM 3909 C C . LEU B 1 107 ? 7.379 -34.906 -12.32 1 97.62 107 LEU B C 1
ATOM 3911 O O . LEU B 1 107 ? 8.547 -34.562 -12.516 1 97.62 107 LEU B O 1
ATOM 3915 N N . LEU B 1 108 ? 6.906 -36.062 -12.594 1 97.81 108 LEU B N 1
ATOM 3916 C CA . LEU B 1 108 ? 7.766 -37.094 -13.18 1 97.81 108 LEU B CA 1
ATOM 3917 C C . LEU B 1 108 ? 8.227 -36.688 -14.578 1 97.81 108 LEU B C 1
ATOM 3919 O O . LEU B 1 108 ? 9.391 -36.875 -14.938 1 97.81 108 LEU B O 1
ATOM 3923 N N . VAL B 1 109 ? 7.355 -36.188 -15.336 1 98 109 VAL B N 1
ATOM 3924 C CA . VAL B 1 109 ? 7.695 -35.75 -16.688 1 98 109 VAL B CA 1
ATOM 3925 C C . VAL B 1 109 ? 8.719 -34.625 -16.609 1 98 109 VAL B C 1
ATOM 3927 O O . VAL B 1 109 ? 9.688 -34.594 -17.375 1 98 109 VAL B O 1
ATOM 3930 N N . GLY B 1 110 ? 8.469 -33.688 -15.758 1 97.56 110 GLY B N 1
ATOM 3931 C CA . GLY B 1 110 ? 9.43 -32.594 -15.578 1 97.56 110 GLY B CA 1
ATOM 3932 C C . GLY B 1 110 ? 10.789 -33.062 -15.102 1 97.56 110 GLY B C 1
ATOM 3933 O O . GLY B 1 110 ? 11.82 -32.531 -15.523 1 97.56 110 GLY B O 1
ATOM 3934 N N . LEU B 1 111 ? 10.734 -34.031 -14.219 1 97.56 111 LEU B N 1
ATOM 3935 C CA . LEU B 1 111 ? 11.969 -34.656 -13.758 1 97.56 111 LEU B CA 1
ATOM 3936 C C . LEU B 1 111 ? 12.742 -35.281 -14.922 1 97.56 111 LEU B C 1
ATOM 3938 O O . LEU B 1 111 ? 13.953 -35.062 -15.047 1 97.56 111 LEU B O 1
ATOM 3942 N N . LEU B 1 112 ? 12.055 -35.969 -15.727 1 98 112 LEU B N 1
ATOM 3943 C CA . LEU B 1 112 ? 12.672 -36.625 -16.875 1 98 112 LEU B CA 1
ATOM 3944 C C . LEU B 1 112 ? 13.203 -35.625 -17.875 1 98 112 LEU B C 1
ATOM 3946 O O . LEU B 1 112 ? 14.273 -35.812 -18.453 1 98 112 LEU B O 1
ATOM 3950 N N . ILE B 1 113 ? 12.516 -34.562 -18.062 1 97.44 113 ILE B N 1
ATOM 3951 C CA . ILE B 1 113 ? 12.969 -33.5 -18.938 1 97.44 113 ILE B CA 1
ATOM 3952 C C . ILE B 1 113 ? 14.25 -32.875 -18.391 1 97.44 113 ILE B C 1
ATOM 3954 O O . ILE B 1 113 ? 15.227 -32.688 -19.109 1 97.44 113 ILE B O 1
ATOM 3958 N N . GLY B 1 114 ? 14.211 -32.531 -17.094 1 97.06 114 GLY B N 1
ATOM 3959 C CA . GLY B 1 114 ? 15.391 -31.938 -16.469 1 97.06 114 GLY B CA 1
ATOM 3960 C C . GLY B 1 114 ? 16.625 -32.812 -16.594 1 97.06 114 GLY B C 1
ATOM 3961 O O . GLY B 1 114 ? 17.688 -32.344 -16.984 1 97.06 114 GLY B O 1
ATOM 3962 N N . LEU B 1 115 ? 16.453 -34.125 -16.344 1 97.12 115 LEU B N 1
ATOM 3963 C CA . LEU B 1 115 ? 17.578 -35.062 -16.422 1 97.12 115 LEU B CA 1
ATOM 3964 C C . LEU B 1 115 ? 18.016 -35.25 -17.859 1 97.12 115 LEU B C 1
ATOM 3966 O O . LEU B 1 115 ? 19.203 -35.375 -18.156 1 97.12 115 LEU B O 1
ATOM 3970 N N . GLY B 1 116 ? 17.094 -35.312 -18.719 1 96.81 116 GLY B N 1
ATOM 3971 C CA . GLY B 1 116 ? 17.375 -35.5 -20.125 1 96.81 116 GLY B CA 1
ATOM 3972 C C . GLY B 1 116 ? 18.188 -34.375 -20.719 1 96.81 116 GLY B C 1
ATOM 3973 O O . GLY B 1 116 ? 18.984 -34.562 -21.641 1 96.81 116 GLY B O 1
ATOM 3974 N N . PHE B 1 117 ? 18.062 -33.219 -20.203 1 95.69 117 PHE B N 1
ATOM 3975 C CA . PHE B 1 117 ? 18.797 -32.094 -20.734 1 95.69 117 PHE B CA 1
ATOM 3976 C C . PHE B 1 117 ? 20.047 -31.828 -19.922 1 95.69 117 PHE B C 1
ATOM 3978 O O . PHE B 1 117 ? 20.703 -30.797 -20.094 1 95.69 117 PHE B O 1
ATOM 3985 N N . GLY B 1 118 ? 20.312 -32.656 -18.906 1 94.38 118 GLY B N 1
ATOM 3986 C CA . GLY B 1 118 ? 21.609 -32.625 -18.234 1 94.38 118 GLY B CA 1
ATOM 3987 C C . GLY B 1 118 ? 21.594 -31.891 -16.906 1 94.38 118 GLY B C 1
ATOM 3988 O O . GLY B 1 118 ? 22.641 -31.625 -16.328 1 94.38 118 GLY B O 1
ATOM 3989 N N . PHE B 1 119 ? 20.453 -31.562 -16.484 1 95.5 119 PHE B N 1
ATOM 3990 C CA . PHE B 1 119 ? 20.391 -30.891 -15.195 1 95.5 119 PHE B CA 1
ATOM 3991 C C . PHE B 1 119 ? 20.531 -31.891 -14.062 1 95.5 119 PHE B C 1
ATOM 3993 O O . PHE B 1 119 ? 20.281 -33.094 -14.242 1 95.5 119 PHE B O 1
ATOM 4000 N N . GLY B 1 120 ? 20.969 -31.453 -12.922 1 94.88 120 GLY B N 1
ATOM 4001 C CA . GLY B 1 120 ? 21.078 -32.312 -11.75 1 94.88 120 GLY B CA 1
ATOM 4002 C C . GLY B 1 120 ? 19.734 -32.719 -11.188 1 94.88 120 GLY B C 1
ATOM 4003 O O . GLY B 1 120 ? 18.703 -32.156 -11.555 1 94.88 120 GLY B O 1
ATOM 4004 N N . TRP B 1 121 ? 19.719 -33.625 -10.297 1 94.88 121 TRP B N 1
ATOM 4005 C CA . TRP B 1 121 ? 18.5 -34.156 -9.695 1 94.88 121 TRP B CA 1
ATOM 4006 C C . TRP B 1 121 ? 17.703 -33.062 -8.992 1 94.88 121 TRP B C 1
ATOM 4008 O O . TRP B 1 121 ? 16.484 -33 -9.125 1 94.88 121 TRP B O 1
ATOM 4018 N N . ASN B 1 122 ? 18.406 -32.219 -8.273 1 94.5 122 ASN B N 1
ATOM 4019 C CA . ASN B 1 122 ? 17.75 -31.172 -7.52 1 94.5 122 ASN B CA 1
ATOM 4020 C C . ASN B 1 122 ? 17.016 -30.203 -8.445 1 94.5 122 ASN B C 1
ATOM 4022 O O . ASN B 1 122 ? 15.844 -29.891 -8.234 1 94.5 122 ASN B O 1
ATOM 4026 N N . SER B 1 123 ? 17.672 -29.797 -9.469 1 96.31 123 SER B N 1
ATOM 4027 C CA . SER B 1 123 ? 17.078 -28.891 -10.453 1 96.31 123 SER B CA 1
ATOM 4028 C C . SER B 1 123 ? 15.945 -29.562 -11.219 1 96.31 123 SER B C 1
ATOM 4030 O O . SER B 1 123 ? 14.914 -28.953 -11.477 1 96.31 123 SER B O 1
ATOM 4032 N N . ALA B 1 124 ? 16.156 -30.828 -11.547 1 97.25 124 ALA B N 1
ATOM 4033 C CA . ALA B 1 124 ? 15.172 -31.578 -12.305 1 97.25 124 ALA B CA 1
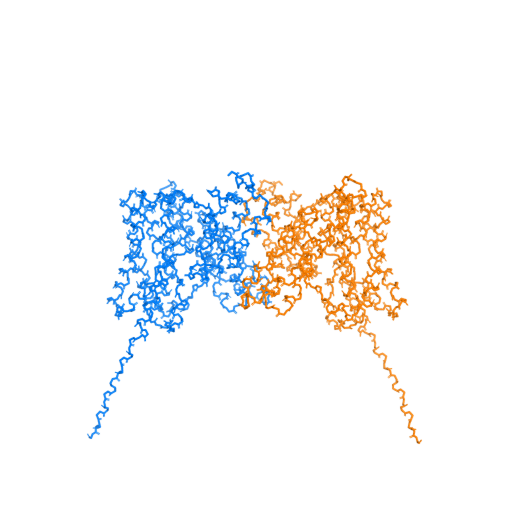ATOM 4034 C C . ALA B 1 124 ? 13.883 -31.766 -11.508 1 97.25 124 ALA B C 1
ATOM 4036 O O . ALA B 1 124 ? 12.781 -31.656 -12.047 1 97.25 124 ALA B O 1
ATOM 4037 N N . PHE B 1 125 ? 14.086 -32.031 -10.273 1 96.06 125 PHE B N 1
ATOM 4038 C CA . PHE B 1 125 ? 12.922 -32.188 -9.398 1 96.06 125 PHE B CA 1
ATOM 4039 C C . PHE B 1 125 ? 12.148 -30.875 -9.305 1 96.06 125 PHE B C 1
ATOM 4041 O O . PHE B 1 125 ? 10.922 -30.875 -9.305 1 96.06 125 PHE B O 1
ATOM 4048 N N . LEU B 1 126 ? 12.859 -29.797 -9.227 1 96.31 126 LEU B N 1
ATOM 4049 C CA . LEU B 1 126 ? 12.211 -28.484 -9.156 1 96.31 126 LEU B CA 1
ATOM 4050 C C . LEU B 1 126 ? 11.469 -28.172 -10.445 1 96.31 126 LEU B C 1
ATOM 4052 O O . LEU B 1 126 ? 10.344 -27.656 -10.422 1 96.31 126 LEU B O 1
ATOM 4056 N N . ILE B 1 127 ? 12.039 -28.5 -11.547 1 96.88 127 ILE B N 1
ATOM 4057 C CA . ILE B 1 127 ? 11.391 -28.297 -12.836 1 96.88 127 ILE B CA 1
ATOM 4058 C C . ILE B 1 127 ? 10.078 -29.094 -12.875 1 96.88 127 ILE B C 1
ATOM 4060 O O . ILE B 1 127 ? 9.047 -28.578 -13.297 1 96.88 127 ILE B O 1
ATOM 4064 N N . GLY B 1 128 ? 10.172 -30.297 -12.406 1 97 128 GLY B N 1
ATOM 4065 C CA . GLY B 1 128 ? 8.977 -31.125 -12.344 1 97 128 GLY B CA 1
ATOM 4066 C C . GLY B 1 128 ? 7.891 -30.531 -11.477 1 97 128 GLY B C 1
ATOM 4067 O O . GLY B 1 128 ? 6.711 -30.578 -11.836 1 97 128 GLY B O 1
ATOM 4068 N N . SER B 1 129 ? 8.242 -30.016 -10.375 1 95.38 129 SER B N 1
ATOM 4069 C CA . SER B 1 129 ? 7.273 -29.422 -9.461 1 95.38 129 SER B CA 1
ATOM 4070 C C . SER B 1 129 ? 6.59 -28.219 -10.078 1 95.38 129 SER B C 1
ATOM 4072 O O . SER B 1 129 ? 5.414 -27.953 -9.812 1 95.38 129 SER B O 1
ATOM 4074 N N . LEU B 1 130 ? 7.316 -27.453 -10.898 1 95.5 130 LEU B N 1
ATOM 4075 C CA . LEU B 1 130 ? 6.762 -26.281 -11.57 1 95.5 130 LEU B CA 1
ATOM 4076 C C . LEU B 1 130 ? 5.699 -26.688 -12.586 1 95.5 130 LEU B C 1
ATOM 4078 O O . LEU B 1 130 ? 4.695 -26 -12.75 1 95.5 130 LEU B O 1
ATOM 4082 N N . LEU B 1 131 ? 5.918 -27.828 -13.156 1 96.12 131 LEU B N 1
ATOM 4083 C CA . LEU B 1 131 ? 4.945 -28.344 -14.117 1 96.12 131 LEU B CA 1
ATOM 4084 C C . LEU B 1 131 ? 3.695 -28.859 -13.406 1 96.12 131 LEU B C 1
ATOM 4086 O O . LEU B 1 131 ? 2.602 -28.828 -13.977 1 96.12 131 LEU B O 1
ATOM 4090 N N . ALA B 1 132 ? 3.924 -29.281 -12.211 1 93.81 132 ALA B N 1
ATOM 4091 C CA . ALA B 1 132 ? 2.82 -29.844 -11.445 1 93.81 132 ALA B CA 1
ATOM 4092 C C . ALA B 1 132 ? 1.889 -28.75 -10.93 1 93.81 132 ALA B C 1
ATOM 4094 O O . ALA B 1 132 ? 0.706 -29 -10.68 1 93.81 132 ALA B O 1
ATOM 4095 N N . SER B 1 133 ? 2.504 -27.625 -10.781 1 87.38 133 SER B N 1
ATOM 4096 C CA . SER B 1 133 ? 1.721 -26.516 -10.242 1 87.38 133 SER B CA 1
ATOM 4097 C C . SER B 1 133 ? 0.752 -25.969 -11.289 1 87.38 133 SER B C 1
ATOM 4099 O O . SER B 1 133 ? 1.034 -26 -12.484 1 87.38 133 SER B O 1
ATOM 4101 N N . HIS B 1 134 ? -0.458 -25.562 -10.867 1 83.81 134 HIS B N 1
ATOM 4102 C CA . HIS B 1 134 ? -1.375 -24.906 -11.789 1 83.81 134 HIS B CA 1
ATOM 4103 C C . HIS B 1 134 ? -2.297 -23.938 -11.047 1 83.81 134 HIS B C 1
ATOM 4105 O O . HIS B 1 134 ? -2.303 -23.906 -9.812 1 83.81 134 HIS B O 1
ATOM 4111 N N . THR B 1 135 ? -2.969 -23.125 -11.758 1 78.06 135 THR B N 1
ATOM 4112 C CA . THR B 1 135 ? -3.891 -22.125 -11.25 1 78.06 135 THR B CA 1
ATOM 4113 C C . THR B 1 135 ? -5.258 -22.25 -11.914 1 78.06 135 THR B C 1
ATOM 4115 O O . THR B 1 135 ? -5.363 -22.75 -13.031 1 78.06 135 THR B O 1
ATOM 4118 N N . LEU B 1 136 ? -6.258 -21.875 -11.117 1 77.06 136 LEU B N 1
ATOM 4119 C CA . LEU B 1 136 ? -7.609 -21.906 -11.664 1 77.06 136 LEU B CA 1
ATOM 4120 C C . LEU B 1 136 ? -7.977 -20.578 -12.297 1 77.06 136 LEU B C 1
ATOM 4122 O O . LEU B 1 136 ? -9.031 -20.016 -12 1 77.06 136 LEU B O 1
ATOM 4126 N N . LEU B 1 137 ? -7.18 -20.234 -13.211 1 80.62 137 LEU B N 1
ATOM 4127 C CA . LEU B 1 137 ? -7.359 -18.969 -13.914 1 80.62 137 LEU B CA 1
ATOM 4128 C C . LEU B 1 137 ? -8.656 -18.969 -14.719 1 80.62 137 LEU B C 1
ATOM 4130 O O . LEU B 1 137 ? -9.281 -17.938 -14.906 1 80.62 137 LEU B O 1
ATOM 4134 N N . THR B 1 138 ? -9.195 -20.109 -15.141 1 83.94 138 THR B N 1
ATOM 4135 C CA . THR B 1 138 ? -10.312 -20.219 -16.078 1 83.94 138 THR B CA 1
ATOM 4136 C C . THR B 1 138 ? -11.602 -20.562 -15.336 1 83.94 138 THR B C 1
ATOM 4138 O O . THR B 1 138 ? -12.625 -20.844 -15.961 1 83.94 138 THR B O 1
ATOM 4141 N N . LEU B 1 139 ? -11.547 -20.438 -14.078 1 80.38 139 LEU B N 1
ATOM 4142 C CA . LEU B 1 139 ? -12.703 -20.781 -13.266 1 80.38 139 LEU B CA 1
ATOM 4143 C C . LEU B 1 139 ? -13.898 -19.891 -13.617 1 80.38 139 LEU B C 1
ATOM 4145 O O . LEU B 1 139 ? -15.039 -20.375 -13.656 1 80.38 139 LEU B O 1
ATOM 4149 N N . PRO B 1 140 ? -13.656 -18.641 -13.891 1 79.12 140 PRO B N 1
ATOM 4150 C CA . PRO B 1 140 ? -14.789 -17.797 -14.242 1 79.12 140 PRO B CA 1
ATOM 4151 C C . PRO B 1 140 ? -15.5 -18.25 -15.508 1 79.12 140 PRO B C 1
ATOM 4153 O O . PRO B 1 140 ? -16.719 -18.062 -15.641 1 79.12 140 PRO B O 1
ATOM 4156 N N . ILE B 1 141 ? -14.789 -18.797 -16.375 1 87.12 141 ILE B N 1
ATOM 4157 C CA . ILE B 1 141 ? -15.375 -19.297 -17.609 1 87.12 141 ILE B CA 1
ATOM 4158 C C . ILE B 1 141 ? -16.328 -20.453 -17.297 1 87.12 141 ILE B C 1
ATOM 4160 O O . ILE B 1 141 ? -17.453 -20.5 -17.812 1 87.12 141 ILE B O 1
ATOM 4164 N N . VAL B 1 142 ? -15.961 -21.266 -16.453 1 89 142 VAL B N 1
ATOM 4165 C CA . VAL B 1 142 ? -16.766 -22.406 -16.047 1 89 142 VAL B CA 1
ATOM 4166 C C . VAL B 1 142 ? -18 -21.922 -15.281 1 89 142 VAL B C 1
ATOM 4168 O O . VAL B 1 142 ? -19.094 -22.484 -15.43 1 89 142 VAL B O 1
ATOM 4171 N N . GLU B 1 143 ? -17.781 -20.969 -14.539 1 83.12 143 GLU B N 1
ATOM 4172 C CA . GLU B 1 143 ? -18.891 -20.375 -13.805 1 83.12 143 GLU B CA 1
ATOM 4173 C C . GLU B 1 143 ? -19.922 -19.781 -14.758 1 83.12 143 GLU B C 1
ATOM 4175 O O . GLU B 1 143 ? -21.125 -19.891 -14.523 1 83.12 143 GLU B O 1
ATOM 4180 N N . HIS B 1 144 ? -19.438 -19.109 -15.766 1 84.94 144 HIS B N 1
ATOM 4181 C CA . HIS B 1 144 ? -20.312 -18.516 -16.781 1 84.94 144 HIS B CA 1
ATOM 4182 C C . HIS B 1 144 ? -21.203 -19.578 -17.422 1 84.94 144 HIS B C 1
ATOM 4184 O O . HIS B 1 144 ? -22.375 -19.312 -17.719 1 84.94 144 HIS B O 1
ATOM 4190 N N . TYR B 1 145 ? -20.672 -20.75 -17.5 1 90.12 145 TYR B N 1
ATOM 4191 C CA . TYR B 1 145 ? -21.422 -21.844 -18.109 1 90.12 145 TYR B CA 1
ATOM 4192 C C . TYR B 1 145 ? -22.234 -22.609 -17.078 1 90.12 145 TYR B C 1
ATOM 4194 O O . TYR B 1 145 ? -22.906 -23.594 -17.391 1 90.12 145 TYR B O 1
ATOM 4202 N N . GLY B 1 146 ? -22.109 -22.141 -15.781 1 84.19 146 GLY B N 1
ATOM 4203 C CA . GLY B 1 146 ? -22.859 -22.766 -14.703 1 84.19 146 GLY B CA 1
ATOM 4204 C C . GLY B 1 146 ? -22.344 -24.156 -14.352 1 84.19 146 GLY B C 1
ATOM 4205 O O . GLY B 1 146 ? -23.109 -25.016 -13.922 1 84.19 146 GLY B O 1
ATOM 4206 N N . LEU B 1 147 ? -21.156 -24.422 -14.562 1 88.62 147 LEU B N 1
ATOM 4207 C CA . LEU B 1 147 ? -20.609 -25.766 -14.414 1 88.62 147 LEU B CA 1
ATOM 4208 C C . LEU B 1 147 ? -19.844 -25.906 -13.109 1 88.62 147 LEU B C 1
ATOM 4210 O O . LEU B 1 147 ? -19.109 -26.875 -12.914 1 88.62 147 LEU B O 1
ATOM 4214 N N . LEU B 1 148 ? -19.953 -25 -12.203 1 82.44 148 LEU B N 1
ATOM 4215 C CA . LEU B 1 148 ? -19.156 -24.984 -10.984 1 82.44 148 LEU B CA 1
ATOM 4216 C C . LEU B 1 148 ? -19.453 -26.219 -10.125 1 82.44 148 LEU B C 1
ATOM 4218 O O . LEU B 1 148 ? -18.578 -26.688 -9.398 1 82.44 148 LEU B O 1
ATOM 4222 N N . ARG B 1 149 ? -20.625 -26.688 -10.305 1 78.44 149 ARG B N 1
ATOM 4223 C CA . ARG B 1 149 ? -21.031 -27.797 -9.445 1 78.44 149 ARG B CA 1
ATOM 4224 C C . ARG B 1 149 ? -20.75 -29.141 -10.117 1 78.44 149 ARG B C 1
ATOM 4226 O O . ARG B 1 149 ? -20.938 -30.188 -9.508 1 78.44 149 ARG B O 1
ATOM 4233 N N . GLN B 1 150 ? -20.297 -29.094 -11.281 1 85.81 150 GLN B N 1
ATOM 4234 C CA . GLN B 1 150 ? -19.953 -30.328 -11.984 1 85.81 150 GLN B CA 1
ATOM 4235 C C . GLN B 1 150 ? -18.812 -31.062 -11.281 1 85.81 150 GLN B C 1
ATOM 4237 O O . GLN B 1 150 ? -17.875 -30.453 -10.781 1 85.81 150 GLN B O 1
ATOM 4242 N N . ARG B 1 151 ? -18.922 -32.375 -11.242 1 85.31 151 ARG B N 1
ATOM 4243 C CA . ARG B 1 151 ? -17.969 -33.219 -10.523 1 85.31 151 ARG B CA 1
ATOM 4244 C C . ARG B 1 151 ? -16.547 -32.969 -11.023 1 85.31 151 ARG B C 1
ATOM 4246 O O . ARG B 1 151 ? -15.609 -32.938 -10.227 1 85.31 151 ARG B O 1
ATOM 4253 N N . ALA B 1 152 ? -16.453 -32.844 -12.297 1 89.81 152 ALA B N 1
ATOM 4254 C CA . ALA B 1 152 ? -15.141 -32.656 -12.898 1 89.81 152 ALA B CA 1
ATOM 4255 C C . ALA B 1 152 ? -14.508 -31.359 -12.43 1 89.81 152 ALA B C 1
ATOM 4257 O O . ALA B 1 152 ? -13.312 -31.297 -12.156 1 89.81 152 ALA B O 1
ATOM 4258 N N . VAL B 1 153 ? -15.305 -30.359 -12.32 1 88.81 153 VAL B N 1
ATOM 4259 C CA . VAL B 1 153 ? -14.828 -29.031 -11.922 1 88.81 153 VAL B CA 1
ATOM 4260 C C . VAL B 1 153 ? -14.477 -29.031 -10.438 1 88.81 153 VAL B C 1
ATOM 4262 O O . VAL B 1 153 ? -13.438 -28.5 -10.039 1 88.81 153 VAL B O 1
ATOM 4265 N N . ALA B 1 154 ? -15.289 -29.625 -9.656 1 84.31 154 ALA B N 1
ATOM 4266 C CA . ALA B 1 154 ? -15.047 -29.719 -8.219 1 84.31 154 ALA B CA 1
ATOM 4267 C C . ALA B 1 154 ? -13.766 -30.484 -7.926 1 84.31 154 ALA B C 1
ATOM 4269 O O . ALA B 1 154 ? -12.992 -30.109 -7.039 1 84.31 154 ALA B O 1
ATOM 4270 N N . ALA B 1 155 ? -13.609 -31.547 -8.641 1 87.94 155 ALA B N 1
ATOM 4271 C CA . ALA B 1 155 ? -12.398 -32.344 -8.469 1 87.94 155 ALA B CA 1
ATOM 4272 C C . ALA B 1 155 ? -11.156 -31.547 -8.836 1 87.94 155 ALA B C 1
ATOM 4274 O O . ALA B 1 155 ? -10.125 -31.656 -8.164 1 87.94 155 ALA B O 1
ATOM 4275 N N . THR B 1 156 ? -11.273 -30.812 -9.875 1 90.12 156 THR B N 1
ATOM 4276 C CA . THR B 1 156 ? -10.133 -30.016 -10.328 1 90.12 156 THR B CA 1
ATOM 4277 C C . THR B 1 156 ? -9.828 -28.891 -9.336 1 90.12 156 THR B C 1
ATOM 4279 O O . THR B 1 156 ? -8.664 -28.594 -9.07 1 90.12 156 THR B O 1
ATOM 4282 N N . LEU B 1 157 ? -10.852 -28.328 -8.82 1 83.62 157 LEU B N 1
ATOM 4283 C CA . LEU B 1 157 ? -10.688 -27.297 -7.809 1 83.62 157 LEU B CA 1
ATOM 4284 C C . LEU B 1 157 ? -9.953 -27.828 -6.586 1 83.62 157 LEU B C 1
ATOM 4286 O O . LEU B 1 157 ? -9.031 -27.188 -6.082 1 83.62 157 LEU B O 1
ATOM 4290 N N . GLY B 1 158 ? -10.414 -28.891 -6.141 1 81.81 158 GLY B N 1
ATOM 4291 C CA . GLY B 1 158 ? -9.766 -29.5 -4.992 1 81.81 158 GLY B CA 1
ATOM 4292 C C . GLY B 1 158 ? -8.336 -29.938 -5.277 1 81.81 158 GLY B C 1
ATOM 4293 O O . GLY B 1 158 ? -7.477 -29.875 -4.402 1 81.81 158 GLY B O 1
ATOM 4294 N N . ALA B 1 159 ? -8.109 -30.391 -6.48 1 88.12 159 ALA B N 1
ATOM 4295 C CA . ALA B 1 159 ? -6.789 -30.859 -6.883 1 88.12 159 ALA B CA 1
ATOM 4296 C C . ALA B 1 159 ? -5.766 -29.719 -6.828 1 88.12 159 ALA B C 1
ATOM 4298 O O . ALA B 1 159 ? -4.582 -29.969 -6.582 1 88.12 159 ALA B O 1
ATOM 4299 N N . THR B 1 160 ? -6.18 -28.516 -7.059 1 82.69 160 THR B N 1
ATOM 4300 C CA . THR B 1 160 ? -5.281 -27.375 -7.062 1 82.69 160 THR B CA 1
ATOM 4301 C C . THR B 1 160 ? -4.633 -27.188 -5.691 1 82.69 160 THR B C 1
ATOM 4303 O O . THR B 1 160 ? -3.467 -26.797 -5.598 1 82.69 160 THR B O 1
ATOM 4306 N N . ILE B 1 161 ? -5.375 -27.469 -4.719 1 76.62 161 ILE B N 1
ATOM 4307 C CA . ILE B 1 161 ? -4.855 -27.359 -3.359 1 76.62 161 ILE B CA 1
ATOM 4308 C C . ILE B 1 161 ? -3.686 -28.312 -3.168 1 76.62 161 ILE B C 1
ATOM 4310 O O . ILE B 1 161 ? -2.639 -27.938 -2.639 1 76.62 161 ILE B O 1
ATOM 4314 N N . PHE B 1 162 ? -3.932 -29.422 -3.641 1 81.62 162 PHE B N 1
ATOM 4315 C CA . PHE B 1 162 ? -2.924 -30.469 -3.51 1 81.62 162 PHE B CA 1
ATOM 4316 C C . PHE B 1 162 ? -1.671 -30.109 -4.305 1 81.62 162 PHE B C 1
ATOM 4318 O O . PHE B 1 162 ? -0.554 -30.234 -3.795 1 81.62 162 PHE B O 1
ATOM 4325 N N . THR B 1 163 ? -1.825 -29.75 -5.438 1 88.12 163 THR B N 1
ATOM 4326 C CA . THR B 1 163 ? -0.695 -29.484 -6.32 1 88.12 163 THR B CA 1
ATOM 4327 C C . THR B 1 163 ? 0.059 -28.234 -5.871 1 88.12 163 THR B C 1
ATOM 4329 O O . THR B 1 163 ? 1.287 -28.172 -5.961 1 88.12 163 THR B O 1
ATOM 4332 N N . ASP B 1 164 ? -0.663 -27.297 -5.387 1 81.25 164 ASP B N 1
ATOM 4333 C CA . ASP B 1 164 ? -0.013 -26.062 -4.938 1 81.25 164 ASP B CA 1
ATOM 4334 C C . ASP B 1 164 ? 0.819 -26.312 -3.68 1 81.25 164 ASP B C 1
ATOM 4336 O O . ASP B 1 164 ? 1.954 -25.844 -3.578 1 81.25 164 ASP B O 1
ATOM 4340 N N . ILE B 1 165 ? 0.248 -26.953 -2.816 1 78.06 165 ILE B N 1
ATOM 4341 C CA . ILE B 1 165 ? 0.966 -27.297 -1.591 1 78.06 165 ILE B CA 1
ATOM 4342 C C . ILE B 1 165 ? 2.158 -28.188 -1.921 1 78.06 165 ILE B C 1
ATOM 4344 O O . ILE B 1 165 ? 3.266 -27.969 -1.424 1 78.06 165 ILE B O 1
ATOM 4348 N N . GLY B 1 166 ? 1.881 -29.156 -2.715 1 85.5 166 GLY B N 1
ATOM 4349 C CA . GLY B 1 166 ? 2.945 -30.062 -3.119 1 85.5 166 GLY B CA 1
ATOM 4350 C C . GLY B 1 166 ? 4.109 -29.359 -3.789 1 85.5 166 GLY B C 1
ATOM 4351 O O . GLY B 1 166 ? 5.27 -29.594 -3.453 1 85.5 166 GLY B O 1
ATOM 4352 N N . ALA B 1 167 ? 3.779 -28.531 -4.711 1 89.25 167 ALA B N 1
ATOM 4353 C CA . ALA B 1 167 ? 4.816 -27.812 -5.449 1 89.25 167 ALA B CA 1
ATOM 4354 C C . ALA B 1 167 ? 5.652 -26.938 -4.516 1 89.25 167 ALA B C 1
ATOM 4356 O O . ALA B 1 167 ? 6.871 -26.844 -4.68 1 89.25 167 ALA B O 1
ATOM 4357 N N . LEU B 1 168 ? 5.012 -26.344 -3.59 1 82.5 168 LEU B N 1
ATOM 4358 C CA . LEU B 1 168 ? 5.719 -25.5 -2.646 1 82.5 168 LEU B CA 1
ATOM 4359 C C . LEU B 1 168 ? 6.609 -26.312 -1.722 1 82.5 168 LEU B C 1
ATOM 4361 O O . LEU B 1 168 ? 7.688 -25.875 -1.33 1 82.5 168 LEU B O 1
ATOM 4365 N N . LEU B 1 169 ? 6.086 -27.438 -1.363 1 83.19 169 LEU B N 1
ATOM 4366 C CA . LEU B 1 169 ? 6.883 -28.344 -0.535 1 83.19 169 LEU B CA 1
ATOM 4367 C C . LEU B 1 169 ? 8.133 -28.812 -1.279 1 83.19 169 LEU B C 1
ATOM 4369 O O . LEU B 1 169 ? 9.219 -28.875 -0.698 1 83.19 169 LEU B O 1
ATOM 4373 N N . VAL B 1 170 ? 7.969 -29.156 -2.48 1 90.25 170 VAL B N 1
ATOM 4374 C CA . VAL B 1 170 ? 9.117 -29.562 -3.285 1 90.25 170 VAL B CA 1
ATOM 4375 C C . VAL B 1 170 ? 10.109 -28.422 -3.398 1 90.25 170 VAL B C 1
ATOM 4377 O O . VAL B 1 170 ? 11.32 -28.625 -3.295 1 90.25 170 VAL B O 1
ATOM 4380 N N . LEU B 1 171 ? 9.586 -27.25 -3.641 1 88.56 171 LEU B N 1
ATOM 4381 C CA . LEU B 1 171 ? 10.453 -26.078 -3.697 1 88.56 171 LEU B CA 1
ATOM 4382 C C . LEU B 1 171 ? 11.25 -25.922 -2.406 1 88.56 171 LEU B C 1
ATOM 4384 O O . LEU B 1 171 ? 12.453 -25.688 -2.441 1 88.56 171 LEU B O 1
ATOM 4388 N N . ALA B 1 172 ? 10.547 -26.062 -1.344 1 83.5 172 ALA B N 1
ATOM 4389 C CA . ALA B 1 172 ? 11.188 -25.922 -0.041 1 83.5 172 ALA B CA 1
ATOM 4390 C C . ALA B 1 172 ? 12.312 -26.938 0.126 1 83.5 172 ALA B C 1
ATOM 4392 O O . ALA B 1 172 ? 13.398 -26.594 0.601 1 83.5 172 ALA B O 1
ATOM 4393 N N . VAL B 1 173 ? 12.07 -28.109 -0.249 1 84.44 173 VAL B N 1
ATOM 4394 C CA . VAL B 1 173 ? 13.047 -29.188 -0.117 1 84.44 173 VAL B CA 1
ATOM 4395 C C . VAL B 1 173 ? 14.227 -28.922 -1.051 1 84.44 173 VAL B C 1
ATOM 4397 O O . VAL B 1 173 ? 15.383 -29.078 -0.655 1 84.44 173 VAL B O 1
ATOM 4400 N N . CYS B 1 174 ? 13.953 -28.562 -2.244 1 89.69 174 CYS B N 1
ATOM 4401 C CA . CYS B 1 174 ? 15.008 -28.312 -3.221 1 89.69 174 CYS B CA 1
ATOM 4402 C C . CYS B 1 174 ? 15.906 -27.172 -2.77 1 89.69 174 CYS B C 1
ATOM 4404 O O . CYS B 1 174 ? 17.125 -27.219 -2.941 1 89.69 174 CYS B O 1
ATOM 4406 N N . LEU B 1 175 ? 15.281 -26.188 -2.258 1 84.81 175 LEU B N 1
ATOM 4407 C CA . LEU B 1 175 ? 16.047 -25.062 -1.772 1 84.81 175 LEU B CA 1
ATOM 4408 C C . LEU B 1 175 ? 16.922 -25.453 -0.584 1 84.81 175 LEU B C 1
ATOM 4410 O O . LEU B 1 175 ? 18.062 -25.016 -0.465 1 84.81 175 LEU B O 1
ATOM 4414 N N . ALA B 1 176 ? 16.328 -26.266 0.292 1 79.75 176 ALA B N 1
ATOM 4415 C CA . ALA B 1 176 ? 17.078 -26.734 1.452 1 79.75 176 ALA B CA 1
ATOM 4416 C C . ALA B 1 176 ? 18.281 -27.578 1.025 1 79.75 176 ALA B C 1
ATOM 4418 O O . ALA B 1 176 ? 19.359 -27.469 1.611 1 79.75 176 ALA B O 1
ATOM 4419 N N . VAL B 1 177 ? 18.094 -28.422 0.056 1 83.56 177 VAL B N 1
ATOM 4420 C CA . VAL B 1 177 ? 19.141 -29.281 -0.455 1 83.56 177 VAL B CA 1
ATOM 4421 C C . VAL B 1 177 ? 20.25 -28.438 -1.096 1 83.56 177 VAL B C 1
ATOM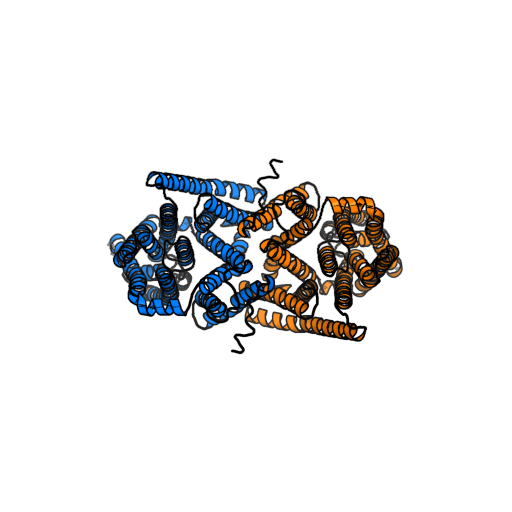 4423 O O . VAL B 1 177 ? 21.438 -28.75 -0.974 1 83.56 177 VAL B O 1
ATOM 4426 N N . GLN B 1 178 ? 19.797 -27.438 -1.741 1 83.19 178 GLN B N 1
ATOM 4427 C CA . GLN B 1 178 ? 20.75 -26.562 -2.428 1 83.19 178 GLN B CA 1
ATOM 4428 C C . GLN B 1 178 ? 21.609 -25.812 -1.431 1 83.19 178 GLN B C 1
ATOM 4430 O O . GLN B 1 178 ? 22.797 -25.578 -1.68 1 83.19 178 GLN B O 1
ATOM 4435 N N . SER B 1 179 ? 21.016 -25.281 -0.348 1 74.75 179 SER B N 1
ATOM 4436 C CA . SER B 1 179 ? 21.734 -24.484 0.642 1 74.75 179 SER B CA 1
ATOM 4437 C C . SER B 1 179 ? 22.641 -25.359 1.498 1 74.75 179 SER B C 1
ATOM 4439 O O . SER B 1 179 ? 23.609 -24.875 2.088 1 74.75 179 SER B O 1
ATOM 4441 N N . GLY B 1 180 ? 22.219 -26.594 1.843 1 66.5 180 GLY B N 1
ATOM 4442 C CA . GLY B 1 180 ? 22.922 -27.453 2.795 1 66.5 180 GLY B CA 1
ATOM 4443 C C . GLY B 1 180 ? 24.172 -28.094 2.225 1 66.5 180 GLY B C 1
ATOM 4444 O O . GLY B 1 180 ? 24.188 -28.484 1.056 1 66.5 180 GLY B O 1
ATOM 4445 N N . ASP B 1 181 ? 25.266 -27.547 2.682 1 60.44 181 ASP B N 1
ATOM 4446 C CA . ASP B 1 181 ? 26.547 -28.203 2.441 1 60.44 181 ASP B CA 1
ATOM 4447 C C . ASP B 1 181 ? 26.594 -29.562 3.133 1 60.44 181 ASP B C 1
ATOM 4449 O O . ASP B 1 181 ? 27.531 -30.344 2.926 1 60.44 181 ASP B O 1
ATOM 4453 N N . GLY B 1 182 ? 25.797 -29.797 4.016 1 56.78 182 GLY B N 1
ATOM 4454 C CA . GLY B 1 182 ? 26.297 -30.625 5.105 1 56.78 182 GLY B CA 1
ATOM 4455 C C . GLY B 1 182 ? 25.781 -32.062 5.043 1 56.78 182 GLY B C 1
ATOM 4456 O O . GLY B 1 182 ? 25.953 -32.812 6 1 56.78 182 GLY B O 1
ATOM 4457 N N . GLY B 1 183 ? 25.328 -32.625 3.91 1 67.69 183 GLY B N 1
ATOM 4458 C CA . GLY B 1 183 ? 25.047 -34.031 3.908 1 67.69 183 GLY B CA 1
ATOM 4459 C C . GLY B 1 183 ? 23.609 -34.375 4.273 1 67.69 183 GLY B C 1
ATOM 4460 O O . GLY B 1 183 ? 22.766 -33.469 4.34 1 67.69 183 GLY B O 1
ATOM 4461 N N . LEU B 1 184 ? 23.188 -35.594 4.492 1 75.25 184 LEU B N 1
ATOM 4462 C CA . LEU B 1 184 ? 21.859 -36.125 4.777 1 75.25 184 LEU B CA 1
ATOM 4463 C C . LEU B 1 184 ? 21.328 -35.594 6.102 1 75.25 184 LEU B C 1
ATOM 4465 O O . LEU B 1 184 ? 20.141 -35.312 6.227 1 75.25 184 LEU B O 1
ATOM 4469 N N . ILE B 1 185 ? 22.234 -35.406 7 1 77.06 185 ILE B N 1
ATOM 4470 C CA . ILE B 1 185 ? 21.828 -34.938 8.32 1 77.06 185 ILE B CA 1
ATOM 4471 C C . ILE B 1 185 ? 21.312 -33.5 8.219 1 77.06 185 ILE B C 1
ATOM 4473 O O . ILE B 1 185 ? 20.328 -33.156 8.867 1 77.06 185 ILE B O 1
ATOM 4477 N N . ALA B 1 186 ? 22 -32.781 7.402 1 76.38 186 ALA B N 1
ATOM 4478 C CA . ALA B 1 186 ? 21.594 -31.375 7.219 1 76.38 186 ALA B CA 1
ATOM 4479 C C . ALA B 1 186 ? 20.219 -31.297 6.555 1 76.38 186 ALA B C 1
ATOM 4481 O O . ALA B 1 186 ? 19.391 -30.453 6.926 1 76.38 186 ALA B O 1
ATOM 4482 N N . ILE B 1 187 ? 20.031 -32.219 5.719 1 76 187 ILE B N 1
ATOM 4483 C CA . ILE B 1 187 ? 18.766 -32.25 5.004 1 76 187 ILE B CA 1
ATOM 4484 C C . ILE B 1 187 ? 17.641 -32.625 5.965 1 76 187 ILE B C 1
ATOM 4486 O O . ILE B 1 187 ? 16.578 -31.984 5.977 1 76 187 ILE B O 1
ATOM 4490 N N . VAL B 1 188 ? 17.875 -33.625 6.715 1 81 188 VAL B N 1
ATOM 4491 C CA . VAL B 1 188 ? 16.875 -34.094 7.668 1 81 188 VAL B CA 1
ATOM 4492 C C . VAL B 1 188 ? 16.578 -33 8.688 1 81 188 VAL B C 1
ATOM 4494 O O . VAL B 1 188 ? 15.414 -32.781 9.047 1 81 188 VAL B O 1
ATOM 4497 N N . ARG B 1 189 ? 17.578 -32.406 9.141 1 80 189 ARG B N 1
ATOM 4498 C CA . ARG B 1 189 ? 17.422 -31.297 10.086 1 80 189 ARG B CA 1
ATOM 4499 C C . ARG B 1 189 ? 16.578 -30.172 9.484 1 80 189 ARG B C 1
ATOM 4501 O O . ARG B 1 189 ? 15.656 -29.672 10.125 1 80 189 ARG B O 1
ATOM 4508 N N . ASP B 1 190 ? 16.922 -29.859 8.289 1 76.06 190 ASP B N 1
ATOM 4509 C CA . ASP B 1 190 ? 16.188 -28.781 7.633 1 76.06 190 ASP B CA 1
ATOM 4510 C C . ASP B 1 190 ? 14.727 -29.141 7.422 1 76.06 190 ASP B C 1
ATOM 4512 O O . ASP B 1 190 ? 13.844 -28.312 7.598 1 76.06 190 ASP B O 1
ATOM 4516 N N . LEU B 1 191 ? 14.523 -30.406 7.074 1 78.56 191 LEU B N 1
ATOM 4517 C CA . LEU B 1 191 ? 13.148 -30.875 6.871 1 78.56 191 LEU B CA 1
ATOM 4518 C C . LEU B 1 191 ? 12.375 -30.844 8.18 1 78.56 191 LEU B C 1
ATOM 4520 O O . LEU B 1 191 ? 11.172 -30.562 8.195 1 78.56 191 LEU B O 1
ATOM 4524 N N . LEU B 1 192 ? 13.016 -31.188 9.188 1 85.44 192 LEU B N 1
ATOM 4525 C CA . LEU B 1 192 ? 12.383 -31.141 10.5 1 85.44 192 LEU B CA 1
ATOM 4526 C C . LEU B 1 192 ? 12.039 -29.719 10.898 1 85.44 192 LEU B C 1
ATOM 4528 O O . LEU B 1 192 ? 10.938 -29.453 11.391 1 85.44 192 LEU B O 1
ATOM 4532 N N . ILE B 1 193 ? 12.977 -28.875 10.672 1 86 193 ILE B N 1
ATOM 4533 C CA . ILE B 1 193 ? 12.758 -27.469 10.984 1 86 193 ILE B CA 1
ATOM 4534 C C . ILE B 1 193 ? 11.594 -26.938 10.148 1 86 193 ILE B C 1
ATOM 4536 O O . ILE B 1 193 ? 10.75 -26.188 10.664 1 86 193 ILE B O 1
ATOM 4540 N N . PHE B 1 194 ? 11.641 -27.375 8.984 1 81.75 194 PHE B N 1
ATOM 4541 C CA . PHE B 1 194 ? 10.578 -26.953 8.078 1 81.75 194 PHE B CA 1
ATOM 4542 C C . PHE B 1 194 ? 9.227 -27.469 8.555 1 81.75 194 PHE B C 1
ATOM 4544 O O . PHE B 1 194 ? 8.25 -26.719 8.562 1 81.75 194 PHE B O 1
ATOM 4551 N N . SER B 1 195 ? 9.195 -28.656 8.93 1 85.25 195 SER B N 1
ATOM 4552 C CA . SER B 1 195 ? 7.957 -29.266 9.406 1 85.25 195 SER B CA 1
ATOM 4553 C C . SER B 1 195 ? 7.469 -28.594 10.688 1 85.25 195 SER B C 1
ATOM 4555 O O . SER B 1 195 ? 6.27 -28.359 10.852 1 85.25 195 SER B O 1
ATOM 4557 N N . VAL B 1 196 ? 8.336 -28.312 11.492 1 90.75 196 VAL B N 1
ATOM 4558 C CA . VAL B 1 196 ? 7.996 -27.641 12.742 1 90.75 196 VAL B CA 1
ATOM 4559 C C . VAL B 1 196 ? 7.449 -26.25 12.438 1 90.75 196 VAL B C 1
ATOM 4561 O O . VAL B 1 196 ? 6.477 -25.812 13.055 1 90.75 196 VAL B O 1
ATOM 4564 N N . PHE B 1 197 ? 8.055 -25.625 11.492 1 89.81 197 PHE B N 1
ATOM 4565 C CA . PHE B 1 197 ? 7.629 -24.281 11.109 1 89.81 197 PHE B CA 1
ATOM 4566 C C . PHE B 1 197 ? 6.215 -24.297 10.547 1 89.81 197 PHE B C 1
ATOM 4568 O O . PHE B 1 197 ? 5.375 -23.484 10.93 1 89.81 197 PHE B O 1
ATOM 4575 N N . ILE B 1 198 ? 6.016 -25.219 9.695 1 86.69 198 ILE B N 1
ATOM 4576 C CA . ILE B 1 198 ? 4.699 -25.344 9.086 1 86.69 198 ILE B CA 1
ATOM 4577 C C . ILE B 1 198 ? 3.646 -25.578 10.164 1 86.69 198 ILE B C 1
ATOM 4579 O O . ILE B 1 198 ? 2.596 -24.938 10.172 1 86.69 198 ILE B O 1
ATOM 4583 N N . THR B 1 199 ? 3.975 -26.422 11.047 1 89.25 199 THR B N 1
ATOM 4584 C CA . THR B 1 199 ? 3.051 -26.781 12.125 1 89.25 199 THR B CA 1
ATOM 4585 C C . THR B 1 199 ? 2.803 -25.578 13.031 1 89.25 199 THR B C 1
ATOM 4587 O O . THR B 1 199 ? 1.661 -25.297 13.406 1 89.25 199 THR B O 1
ATOM 4590 N N . LEU B 1 200 ? 3.832 -24.906 13.281 1 92.88 200 LEU B N 1
ATOM 4591 C CA . LEU B 1 200 ? 3.721 -23.734 14.148 1 92.88 200 LEU B CA 1
ATOM 4592 C C . LEU B 1 200 ? 2.859 -22.656 13.508 1 92.88 200 LEU B C 1
ATOM 4594 O O . LEU B 1 200 ? 2.053 -22.016 14.18 1 92.88 200 LEU B O 1
ATOM 4598 N N . VAL B 1 201 ? 3.018 -22.469 12.281 1 92.31 201 VAL B N 1
ATOM 4599 C CA . VAL B 1 201 ? 2.275 -21.422 11.586 1 92.31 201 VAL B CA 1
ATOM 4600 C C . VAL B 1 201 ? 0.809 -21.828 11.453 1 92.31 201 VAL B C 1
ATOM 4602 O O . VAL B 1 201 ? -0.089 -21.031 11.758 1 92.31 201 VAL B O 1
ATOM 4605 N N . LEU B 1 202 ? 0.554 -23.016 11.055 1 87.88 202 LEU B N 1
ATOM 4606 C CA . LEU B 1 202 ? -0.813 -23.469 10.805 1 87.88 202 LEU B CA 1
ATOM 4607 C C . LEU B 1 202 ? -1.593 -23.578 12.109 1 87.88 202 LEU B C 1
ATOM 4609 O O . LEU B 1 202 ? -2.781 -23.266 12.156 1 87.88 202 LEU B O 1
ATOM 4613 N N . TYR B 1 203 ? -0.941 -23.953 13.125 1 90.75 203 TYR B N 1
ATOM 4614 C CA . TYR B 1 203 ? -1.653 -24.172 14.375 1 90.75 203 TYR B CA 1
ATOM 4615 C C . TYR B 1 203 ? -1.513 -22.969 15.305 1 90.75 203 TYR B C 1
ATOM 4617 O O . TYR B 1 203 ? -2.301 -22.812 16.234 1 90.75 203 TYR B O 1
ATOM 4625 N N . GLY B 1 204 ? -0.462 -22.25 15.094 1 93.38 204 GLY B N 1
ATOM 4626 C CA . GLY B 1 204 ? -0.246 -21.094 15.945 1 93.38 204 GLY B CA 1
ATOM 4627 C C . GLY B 1 204 ? -0.958 -19.859 15.445 1 93.38 204 GLY B C 1
ATOM 4628 O O . GLY B 1 204 ? -1.624 -19.156 16.219 1 93.38 204 GLY B O 1
ATOM 4629 N N . VAL B 1 205 ? -0.866 -19.578 14.219 1 92.94 205 VAL B N 1
ATOM 4630 C CA . VAL B 1 205 ? -1.391 -18.344 13.648 1 92.94 205 VAL B CA 1
ATOM 4631 C C . VAL B 1 205 ? -2.918 -18.375 13.656 1 92.94 205 VAL B C 1
ATOM 4633 O O . VAL B 1 205 ? -3.564 -17.344 13.852 1 92.94 205 VAL B O 1
ATOM 4636 N N . LYS B 1 206 ? -3.469 -19.516 13.484 1 89.44 206 LYS B N 1
ATOM 4637 C CA . LYS B 1 206 ? -4.922 -19.625 13.422 1 89.44 206 LYS B CA 1
ATOM 4638 C C . LYS B 1 206 ? -5.566 -19.188 14.734 1 89.44 206 LYS B C 1
ATOM 4640 O O . LYS B 1 206 ? -6.398 -18.281 14.75 1 89.44 206 LYS B O 1
ATOM 4645 N N . PRO B 1 207 ? -5.156 -19.781 15.844 1 92.38 207 PRO B N 1
ATOM 4646 C CA . PRO B 1 207 ? -5.77 -19.312 17.094 1 92.38 207 PRO B CA 1
ATOM 4647 C C . PRO B 1 207 ? -5.402 -17.859 17.422 1 92.38 207 PRO B C 1
ATOM 4649 O O . PRO B 1 207 ? -6.207 -17.141 18.016 1 92.38 207 PRO B O 1
ATOM 4652 N N . LEU B 1 208 ? -4.215 -17.5 17.078 1 93.81 208 LEU B N 1
ATOM 4653 C CA . LEU B 1 208 ? -3.795 -16.109 17.312 1 93.81 208 LEU B CA 1
ATOM 4654 C C . LEU B 1 208 ? -4.672 -15.141 16.531 1 93.81 208 LEU B C 1
ATOM 4656 O O . LEU B 1 208 ? -5.062 -14.094 17.047 1 93.81 208 LEU B O 1
ATOM 4660 N N . SER B 1 209 ? -4.902 -15.453 15.328 1 93.12 209 SER B N 1
ATOM 4661 C CA . SER B 1 209 ? -5.73 -14.594 14.484 1 93.12 209 SER B CA 1
ATOM 4662 C C . SER B 1 209 ? -7.164 -14.539 14.992 1 93.12 209 SER B C 1
ATOM 4664 O O . SER B 1 209 ? -7.785 -13.469 15.008 1 93.12 209 SER B O 1
ATOM 4666 N N . ARG B 1 210 ? -7.68 -15.672 15.375 1 90.75 210 ARG B N 1
ATOM 4667 C CA . ARG B 1 210 ? -9.031 -15.711 15.93 1 90.75 210 ARG B CA 1
ATOM 4668 C C . ARG B 1 210 ? -9.125 -14.867 17.203 1 90.75 210 ARG B C 1
ATOM 4670 O O . ARG B 1 210 ? -10.094 -14.125 17.391 1 90.75 210 ARG B O 1
ATOM 4677 N N . TRP B 1 211 ? -8.172 -15.07 17.984 1 92.38 211 TRP B N 1
ATOM 4678 C CA . TRP B 1 211 ? -8.125 -14.312 19.234 1 92.38 211 TRP B CA 1
ATOM 4679 C C . TRP B 1 211 ? -8.062 -12.812 18.953 1 92.38 211 TRP B C 1
ATOM 4681 O O . TRP B 1 211 ? -8.82 -12.031 19.531 1 92.38 211 TRP B O 1
ATOM 4691 N N . PHE B 1 212 ? -7.207 -12.391 18.094 1 92 212 PHE B N 1
ATOM 4692 C CA . PHE B 1 212 ? -7.031 -10.969 17.797 1 92 212 PHE B CA 1
ATOM 4693 C C . PHE B 1 212 ? -8.289 -10.398 17.156 1 92 212 PHE B C 1
ATOM 4695 O O . PHE B 1 212 ? -8.664 -9.25 17.422 1 92 212 PHE B O 1
ATOM 4702 N N . PHE B 1 213 ? -8.867 -11.133 16.266 1 91.56 213 PHE B N 1
ATOM 4703 C CA . PHE B 1 213 ? -10.062 -10.648 15.578 1 91.56 213 PHE B CA 1
ATOM 4704 C C . PHE B 1 213 ? -11.211 -10.477 16.562 1 91.56 213 PHE B C 1
ATOM 4706 O O . PHE B 1 213 ? -12.086 -9.625 16.359 1 91.56 213 PHE B O 1
ATOM 4713 N N . ARG B 1 214 ? -11.18 -11.258 17.578 1 88.94 214 ARG B N 1
ATOM 4714 C CA . ARG B 1 214 ? -12.18 -11.078 18.625 1 88.94 214 ARG B CA 1
ATOM 4715 C C . ARG B 1 214 ? -11.93 -9.781 19.391 1 88.94 214 ARG B C 1
ATOM 4717 O O . ARG B 1 214 ? -12.867 -9.047 19.703 1 88.94 214 ARG B O 1
ATOM 4724 N N . LEU B 1 215 ? -10.703 -9.547 19.641 1 86.25 215 LEU B N 1
ATOM 4725 C CA . LEU B 1 215 ? -10.328 -8.328 20.359 1 86.25 215 LEU B CA 1
ATOM 4726 C C . LEU B 1 215 ? -10.602 -7.094 19.516 1 86.25 215 LEU B C 1
ATOM 4728 O O . LEU B 1 215 ? -11.031 -6.062 20.031 1 86.25 215 LEU B O 1
ATOM 4732 N N . ALA B 1 216 ? -10.266 -7.176 18.297 1 87.31 216 ALA B N 1
ATOM 4733 C CA . ALA B 1 216 ? -10.398 -6.051 17.375 1 87.31 216 ALA B CA 1
ATOM 4734 C C . ALA B 1 216 ? -11.719 -6.125 16.609 1 87.31 216 ALA B C 1
ATOM 4736 O O . ALA B 1 216 ? -11.797 -5.711 15.453 1 87.31 216 ALA B O 1
ATOM 4737 N N . HIS B 1 217 ? -12.641 -6.578 17.281 1 81.62 217 HIS B N 1
ATOM 4738 C CA . HIS B 1 217 ? -13.93 -6.766 16.641 1 81.62 217 HIS B CA 1
ATOM 4739 C C . HIS B 1 217 ? -14.461 -5.449 16.078 1 81.62 217 HIS B C 1
ATOM 4741 O O . HIS B 1 217 ? -14.391 -4.41 16.734 1 81.62 217 HIS B O 1
ATOM 4747 N N . ASN B 1 218 ? -14.797 -5.418 14.844 1 79.31 218 ASN B N 1
ATOM 4748 C CA . ASN B 1 218 ? -15.391 -4.293 14.125 1 79.31 218 ASN B CA 1
ATOM 4749 C C . ASN B 1 218 ? -14.359 -3.217 13.812 1 79.31 218 ASN B C 1
ATOM 4751 O O . ASN B 1 218 ? -14.719 -2.068 13.547 1 79.31 218 ASN B O 1
ATOM 4755 N N . ASN B 1 219 ? -13.148 -3.525 14.023 1 88.94 219 ASN B N 1
ATOM 4756 C CA . ASN B 1 219 ? -12.07 -2.615 13.648 1 88.94 219 ASN B CA 1
ATOM 4757 C C . ASN B 1 219 ? -11.305 -3.129 12.438 1 88.94 219 ASN B C 1
ATOM 4759 O O . ASN B 1 219 ? -10.25 -3.748 12.578 1 88.94 219 ASN B O 1
ATOM 4763 N N . GLU B 1 220 ? -11.766 -2.742 11.32 1 89.38 220 GLU B N 1
ATOM 4764 C CA . GLU B 1 220 ? -11.203 -3.244 10.07 1 89.38 220 GLU B CA 1
ATOM 4765 C C . GLU B 1 220 ? -9.758 -2.795 9.898 1 89.38 220 GLU B C 1
ATOM 4767 O O . GLU B 1 220 ? -8.938 -3.514 9.312 1 89.38 220 GLU B O 1
ATOM 4772 N N . ARG B 1 221 ? -9.531 -1.667 10.477 1 86.5 221 ARG B N 1
ATOM 4773 C CA . ARG B 1 221 ? -8.18 -1.135 10.375 1 86.5 221 ARG B CA 1
ATOM 4774 C C . ARG B 1 221 ? -7.176 -2.053 11.07 1 86.5 221 ARG B C 1
ATOM 4776 O O . ARG B 1 221 ? -6.188 -2.475 10.461 1 86.5 221 ARG B O 1
ATOM 4783 N N . ASN B 1 222 ? -7.5 -2.346 12.297 1 89.25 222 ASN B N 1
ATOM 4784 C CA . ASN B 1 222 ? -6.598 -3.186 13.078 1 89.25 222 ASN B CA 1
ATOM 4785 C C . ASN B 1 222 ? -6.547 -4.609 12.531 1 89.25 222 ASN B C 1
ATOM 4787 O O . ASN B 1 222 ? -5.504 -5.262 12.586 1 89.25 222 ASN B O 1
ATOM 4791 N N . GLN B 1 223 ? -7.699 -5.039 12.086 1 92.06 223 GLN B N 1
ATOM 4792 C CA . GLN B 1 223 ? -7.742 -6.379 11.508 1 92.06 223 GLN B CA 1
ATOM 4793 C C . GLN B 1 223 ? -6.859 -6.473 10.266 1 92.06 223 GLN B C 1
ATOM 4795 O O . GLN B 1 223 ? -6.141 -7.457 10.086 1 92.06 223 GLN B O 1
ATOM 4800 N N . PHE B 1 224 ? -6.922 -5.469 9.453 1 92.25 224 PHE B N 1
ATOM 4801 C CA . PHE B 1 224 ? -6.105 -5.438 8.242 1 92.25 224 PHE B CA 1
ATOM 4802 C C . PHE B 1 224 ? -4.625 -5.398 8.586 1 92.25 224 PHE B C 1
ATOM 4804 O O . PHE B 1 224 ? -3.83 -6.16 8.031 1 92.25 224 PHE B O 1
ATOM 4811 N N . LEU B 1 225 ? -4.262 -4.523 9.438 1 91.56 225 LEU B N 1
ATOM 4812 C CA . LEU B 1 225 ? -2.867 -4.375 9.836 1 91.56 225 LEU B CA 1
ATOM 4813 C C . LEU B 1 225 ? -2.328 -5.676 10.422 1 91.56 225 LEU B C 1
ATOM 4815 O O . LEU B 1 225 ? -1.181 -6.047 10.164 1 91.56 225 LEU B O 1
ATOM 4819 N N . PHE B 1 226 ? -3.129 -6.297 11.164 1 92.75 226 PHE B N 1
ATOM 4820 C CA . PHE B 1 226 ? -2.734 -7.562 11.773 1 92.75 226 PHE B CA 1
ATOM 4821 C C . PHE B 1 226 ? -2.453 -8.609 10.703 1 92.75 226 PHE B C 1
ATOM 4823 O O . PHE B 1 226 ? -1.43 -9.297 10.758 1 92.75 226 PHE B O 1
ATOM 4830 N N . ILE B 1 227 ? -3.357 -8.711 9.766 1 93.75 227 ILE B N 1
ATOM 4831 C CA . ILE B 1 227 ? -3.207 -9.695 8.695 1 93.75 227 ILE B CA 1
ATOM 4832 C C . ILE B 1 227 ? -1.942 -9.398 7.895 1 93.75 227 ILE B C 1
ATOM 4834 O O . ILE B 1 227 ? -1.188 -10.312 7.551 1 93.75 227 ILE B O 1
ATOM 4838 N N . PHE B 1 228 ? -1.774 -8.172 7.582 1 92.38 228 PHE B N 1
ATOM 4839 C CA . PHE B 1 228 ? -0.592 -7.766 6.832 1 92.38 228 PHE B CA 1
ATOM 4840 C C . PHE B 1 228 ? 0.678 -8.055 7.625 1 92.38 228 PHE B C 1
ATOM 4842 O O . PHE B 1 228 ? 1.686 -8.484 7.059 1 92.38 228 PHE B O 1
ATOM 4849 N N . LEU B 1 229 ? 0.651 -7.828 8.875 1 92.75 229 LEU B N 1
ATOM 4850 C CA . LEU B 1 229 ? 1.792 -8.102 9.742 1 92.75 229 LEU B CA 1
ATOM 4851 C C . LEU B 1 229 ? 2.078 -9.602 9.805 1 92.75 229 LEU B C 1
ATOM 4853 O O . LEU B 1 229 ? 3.238 -10.016 9.781 1 92.75 229 LEU B O 1
ATOM 4857 N N . VAL B 1 230 ? 1.032 -10.359 9.969 1 94.56 230 VAL B N 1
ATOM 4858 C CA . VAL B 1 230 ? 1.183 -11.812 9.984 1 94.56 230 VAL B CA 1
ATOM 4859 C C . VAL B 1 230 ? 1.851 -12.281 8.695 1 94.56 230 VAL B C 1
ATOM 4861 O O . VAL B 1 230 ? 2.764 -13.109 8.727 1 94.56 230 VAL B O 1
ATOM 4864 N N . LEU B 1 231 ? 1.401 -11.727 7.586 1 94 231 LEU B N 1
ATOM 4865 C CA . LEU B 1 231 ? 1.987 -12.055 6.293 1 94 231 LEU B CA 1
ATOM 4866 C C . LEU B 1 231 ? 3.488 -11.781 6.289 1 94 231 LEU B C 1
ATOM 4868 O O . LEU B 1 231 ? 4.281 -12.656 5.93 1 94 231 LEU B O 1
ATOM 4872 N N . LEU B 1 232 ? 3.863 -10.641 6.738 1 93 232 LEU B N 1
ATOM 4873 C CA . LEU B 1 232 ? 5.266 -10.234 6.703 1 93 232 LEU B CA 1
ATOM 4874 C C . LEU B 1 232 ? 6.082 -11.031 7.719 1 93 232 LEU B C 1
ATOM 4876 O O . LEU B 1 232 ? 7.176 -11.508 7.406 1 93 232 LEU B O 1
ATOM 4880 N N . LEU B 1 233 ? 5.578 -11.203 8.906 1 93.75 233 LEU B N 1
ATOM 4881 C CA . LEU B 1 233 ? 6.332 -11.859 9.977 1 93.75 233 LEU B CA 1
ATOM 4882 C C . LEU B 1 233 ? 6.527 -13.336 9.664 1 93.75 233 LEU B C 1
ATOM 4884 O O . LEU B 1 233 ? 7.598 -13.898 9.93 1 93.75 233 LEU B O 1
ATOM 4888 N N . VAL B 1 234 ? 5.5 -13.961 9.203 1 94.31 234 VAL B N 1
ATOM 4889 C CA . VAL B 1 234 ? 5.617 -15.367 8.852 1 94.31 234 VAL B CA 1
ATOM 4890 C C . VAL B 1 234 ? 6.582 -15.531 7.684 1 94.31 234 VAL B C 1
ATOM 4892 O O . VAL B 1 234 ? 7.371 -16.484 7.648 1 94.31 234 VAL B O 1
ATOM 4895 N N . SER B 1 235 ? 6.488 -14.625 6.699 1 92.5 235 SER B N 1
ATOM 4896 C CA . SER B 1 235 ? 7.414 -14.664 5.57 1 92.5 235 SER B CA 1
ATOM 4897 C C . SER B 1 235 ? 8.852 -14.461 6.035 1 92.5 235 SER B C 1
ATOM 4899 O O . SER B 1 235 ? 9.758 -15.164 5.586 1 92.5 235 SER B O 1
ATOM 4901 N N . LEU B 1 236 ? 9.07 -13.523 6.891 1 91.62 236 LEU B N 1
ATOM 4902 C CA . LEU B 1 236 ? 10.398 -13.273 7.441 1 91.62 236 LEU B CA 1
ATOM 4903 C C . LEU B 1 236 ? 10.867 -14.445 8.305 1 91.62 236 LEU B C 1
ATOM 4905 O O . LEU B 1 236 ? 12.055 -14.75 8.344 1 91.62 236 LEU B O 1
ATOM 4909 N N . GLY B 1 237 ? 9.961 -15.031 9 1 91.75 237 GLY B N 1
ATOM 4910 C CA . GLY B 1 237 ? 10.273 -16.234 9.75 1 91.75 237 GLY B CA 1
ATOM 4911 C C . GLY B 1 237 ? 10.766 -17.375 8.875 1 91.75 237 GLY B C 1
ATOM 4912 O O . GLY B 1 237 ? 11.695 -18.094 9.242 1 91.75 237 GLY B O 1
ATOM 4913 N N . ALA B 1 238 ? 10.07 -17.562 7.781 1 88.19 238 ALA B N 1
ATOM 4914 C CA . ALA B 1 238 ? 10.523 -18.562 6.824 1 88.19 238 ALA B CA 1
ATOM 4915 C C . ALA B 1 238 ? 11.945 -18.281 6.363 1 88.19 238 ALA B C 1
ATOM 4917 O O . ALA B 1 238 ? 12.781 -19.188 6.309 1 88.19 238 ALA B O 1
ATOM 4918 N N . GLN B 1 239 ? 12.18 -17.062 6.074 1 85.25 239 GLN B N 1
ATOM 4919 C CA . GLN B 1 239 ? 13.516 -16.672 5.641 1 85.25 239 GLN B CA 1
ATOM 4920 C C . GLN B 1 239 ? 14.555 -16.953 6.727 1 85.25 239 GLN B C 1
ATOM 4922 O O . GLN B 1 239 ? 15.688 -17.344 6.422 1 85.25 239 GLN B O 1
ATOM 4927 N N . ALA B 1 240 ? 14.203 -16.734 7.922 1 86.44 240 ALA B N 1
ATOM 4928 C CA . ALA B 1 240 ? 15.109 -16.922 9.055 1 86.44 240 ALA B CA 1
ATOM 4929 C C . ALA B 1 240 ? 15.531 -18.375 9.172 1 86.44 240 ALA B C 1
ATOM 4931 O O . ALA B 1 240 ? 16.625 -18.672 9.68 1 86.44 240 ALA B O 1
ATOM 4932 N N . ILE B 1 241 ? 14.727 -19.297 8.742 1 82.62 241 ILE B N 1
ATOM 4933 C CA . ILE B 1 241 ? 15.078 -20.703 8.82 1 82.62 241 ILE B CA 1
ATOM 4934 C C . ILE B 1 241 ? 15.516 -21.219 7.449 1 82.62 241 ILE B C 1
ATOM 4936 O O . ILE B 1 241 ? 15.422 -22.406 7.156 1 82.62 241 ILE B O 1
ATOM 4940 N N . GLN B 1 242 ? 15.75 -20.266 6.582 1 77.38 242 GLN B N 1
ATOM 4941 C CA . GLN B 1 242 ? 16.391 -20.516 5.293 1 77.38 242 GLN B CA 1
ATOM 4942 C C . GLN B 1 242 ? 15.383 -21.062 4.289 1 77.38 242 GLN B C 1
ATOM 4944 O O . GLN B 1 242 ? 15.75 -21.875 3.422 1 77.38 242 GLN B O 1
ATOM 4949 N N . LEU B 1 243 ? 14.211 -20.766 4.539 1 79 243 LEU B N 1
ATOM 4950 C CA . LEU B 1 243 ? 13.172 -21 3.541 1 79 243 LEU B CA 1
ATOM 4951 C C . LEU B 1 243 ? 12.883 -19.734 2.74 1 79 243 LEU B C 1
ATOM 4953 O O . LEU B 1 243 ? 13.148 -18.625 3.205 1 79 243 LEU B O 1
ATOM 4957 N N . ASP B 1 244 ? 12.461 -20 1.604 1 80.75 244 ASP B N 1
ATOM 4958 C CA . ASP B 1 244 ? 12.047 -18.844 0.811 1 80.75 244 ASP B CA 1
ATOM 4959 C C . ASP B 1 244 ? 10.828 -18.156 1.436 1 80.75 244 ASP B C 1
ATOM 4961 O O . ASP B 1 244 ? 9.938 -18.828 1.964 1 80.75 244 ASP B O 1
ATOM 4965 N N . MET B 1 245 ? 10.75 -16.953 1.32 1 88.5 245 MET B N 1
ATOM 4966 C CA . MET B 1 245 ? 9.703 -16.141 1.936 1 88.5 245 MET B CA 1
ATOM 4967 C C . MET B 1 245 ? 8.336 -16.469 1.338 1 88.5 245 MET B C 1
ATOM 4969 O O . MET B 1 245 ? 7.312 -16.344 2.008 1 88.5 245 MET B O 1
ATOM 4973 N N . ILE B 1 246 ? 8.312 -16.891 0.139 1 86.38 246 ILE B N 1
ATOM 4974 C CA . ILE B 1 246 ? 7.051 -17.141 -0.539 1 86.38 246 ILE B CA 1
ATOM 4975 C C . ILE B 1 246 ? 6.332 -18.312 0.128 1 86.38 246 ILE B C 1
ATOM 4977 O O . ILE B 1 246 ? 5.102 -18.359 0.164 1 86.38 246 ILE B O 1
ATOM 4981 N N . ILE B 1 247 ? 7.07 -19.234 0.64 1 84.25 247 ILE B N 1
ATOM 4982 C CA . ILE B 1 247 ? 6.488 -20.359 1.358 1 84.25 247 ILE B CA 1
ATOM 4983 C C . ILE B 1 247 ? 5.793 -19.859 2.625 1 84.25 247 ILE B C 1
ATOM 4985 O O . ILE B 1 247 ? 4.68 -20.281 2.939 1 84.25 247 ILE B O 1
ATOM 4989 N N . GLY B 1 248 ? 6.488 -19.078 3.301 1 88.94 248 GLY B N 1
ATOM 4990 C CA . GLY B 1 248 ? 5.879 -18.469 4.473 1 88.94 248 GLY B CA 1
ATOM 4991 C C . GLY B 1 248 ? 4.609 -17.688 4.156 1 88.94 248 GLY B C 1
ATOM 4992 O O . GLY B 1 248 ? 3.619 -17.797 4.879 1 88.94 248 GLY B O 1
ATOM 4993 N N . ALA B 1 249 ? 4.656 -16.922 3.129 1 91.38 249 ALA B N 1
ATOM 4994 C CA . ALA B 1 249 ? 3.498 -16.141 2.713 1 91.38 249 ALA B CA 1
ATOM 4995 C C . ALA B 1 249 ? 2.301 -17.047 2.422 1 91.38 249 ALA B C 1
ATOM 4997 O O . ALA B 1 249 ? 1.178 -16.75 2.836 1 91.38 249 ALA B O 1
ATOM 4998 N N . PHE B 1 250 ? 2.521 -18.094 1.735 1 86.69 250 PHE B N 1
ATOM 4999 C CA . PHE B 1 250 ? 1.471 -19.047 1.406 1 86.69 250 PHE B CA 1
ATOM 5000 C C . PHE B 1 250 ? 0.877 -19.656 2.67 1 86.69 250 PHE B C 1
ATOM 5002 O O . PHE B 1 250 ? -0.345 -19.75 2.809 1 86.69 250 PHE B O 1
ATOM 5009 N N . LEU B 1 251 ? 1.742 -20.078 3.553 1 88.31 251 LEU B N 1
ATOM 5010 C CA . LEU B 1 251 ? 1.305 -20.672 4.805 1 88.31 251 LEU B CA 1
ATOM 5011 C C . LEU B 1 251 ? 0.483 -19.688 5.629 1 88.31 251 LEU B C 1
ATOM 5013 O O . LEU B 1 251 ? -0.499 -20.078 6.27 1 88.31 251 LEU B O 1
ATOM 5017 N N . ALA B 1 252 ? 0.925 -18.453 5.645 1 93.25 252 ALA B N 1
ATOM 5018 C CA . ALA B 1 252 ? 0.173 -17.422 6.352 1 93.25 252 ALA B CA 1
ATOM 5019 C C . ALA B 1 252 ? -1.244 -17.297 5.801 1 93.25 252 ALA B C 1
ATOM 5021 O O . ALA B 1 252 ? -2.207 -17.188 6.562 1 93.25 252 ALA B O 1
ATOM 5022 N N . GLY B 1 253 ? -1.343 -17.266 4.5 1 90.31 253 GLY B N 1
ATOM 5023 C CA . GLY B 1 253 ? -2.652 -17.219 3.871 1 90.31 253 GLY B CA 1
ATOM 5024 C C . GLY B 1 253 ? -3.543 -18.375 4.254 1 90.31 253 GLY B C 1
ATOM 5025 O O . GLY B 1 253 ? -4.723 -18.203 4.551 1 90.31 253 GLY B O 1
ATOM 5026 N N . LEU B 1 254 ? -2.984 -19.547 4.25 1 85.94 254 LEU B N 1
ATOM 5027 C CA . LEU B 1 254 ? -3.715 -20.75 4.621 1 85.94 254 LEU B CA 1
ATOM 5028 C C . LEU B 1 254 ? -4.168 -20.688 6.074 1 85.94 254 LEU B C 1
ATOM 5030 O O . LEU B 1 254 ? -5.281 -21.109 6.402 1 85.94 254 LEU B O 1
ATOM 5034 N N . ALA B 1 255 ? -3.32 -20.156 6.906 1 90.5 255 ALA B N 1
ATOM 5035 C CA . ALA B 1 255 ? -3.574 -20.141 8.344 1 90.5 255 ALA B CA 1
ATOM 5036 C C . ALA B 1 255 ? -4.707 -19.172 8.688 1 90.5 255 ALA B C 1
ATOM 5038 O O . ALA B 1 255 ? -5.492 -19.422 9.602 1 90.5 255 ALA B O 1
ATOM 5039 N N . VAL B 1 256 ? -4.781 -18.109 7.977 1 93.06 256 VAL B N 1
ATOM 5040 C CA . VAL B 1 256 ? -5.762 -17.094 8.344 1 93.06 256 VAL B CA 1
ATOM 5041 C C . VAL B 1 256 ? -7.031 -17.266 7.508 1 93.06 256 VAL B C 1
ATOM 5043 O O . VAL B 1 256 ? -7.98 -16.5 7.641 1 93.06 256 VAL B O 1
ATOM 5046 N N . ASN B 1 257 ? -7.055 -18.203 6.676 1 88.44 257 ASN B N 1
ATOM 5047 C CA . ASN B 1 257 ? -8.125 -18.438 5.719 1 88.44 257 ASN B CA 1
ATOM 5048 C C . ASN B 1 257 ? -9.484 -18.516 6.406 1 88.44 257 ASN B C 1
ATOM 5050 O O . ASN B 1 257 ? -10.414 -17.781 6.047 1 88.44 257 ASN B O 1
ATOM 5054 N N . GLU B 1 258 ? -9.617 -19.297 7.402 1 83 258 GLU B N 1
ATOM 5055 C CA . GLU B 1 258 ? -10.883 -19.484 8.109 1 83 258 GLU B CA 1
ATOM 5056 C C . GLU B 1 258 ? -11.297 -18.219 8.852 1 83 258 GLU B C 1
ATOM 5058 O O . GLU B 1 258 ? -12.477 -17.891 8.906 1 83 258 GLU B O 1
ATOM 5063 N N . THR B 1 259 ? -10.344 -17.578 9.398 1 88.06 259 THR B N 1
ATOM 5064 C CA . THR B 1 259 ? -10.617 -16.375 10.18 1 88.06 259 THR B CA 1
ATOM 5065 C C . THR B 1 259 ? -11.148 -15.266 9.289 1 88.06 259 THR B C 1
ATOM 5067 O O . THR B 1 259 ? -12 -14.477 9.711 1 88.06 259 THR B O 1
ATOM 5070 N N . LEU B 1 260 ? -10.719 -15.195 8.031 1 89.56 260 LEU B N 1
ATOM 5071 C CA . LEU B 1 260 ? -11.062 -14.094 7.137 1 89.56 260 LEU B CA 1
ATOM 5072 C C . LEU B 1 260 ? -12.312 -14.422 6.324 1 89.56 260 LEU B C 1
ATOM 5074 O O . LEU B 1 260 ? -12.891 -13.539 5.688 1 89.56 260 LEU B O 1
ATOM 5078 N N . GLN B 1 261 ? -12.773 -15.555 6.223 1 80.94 261 GLN B N 1
ATOM 5079 C CA . GLN B 1 261 ? -13.805 -16.016 5.305 1 80.94 261 GLN B CA 1
ATOM 5080 C C . GLN B 1 261 ? -15.07 -15.172 5.418 1 80.94 261 GLN B C 1
ATOM 5082 O O . GLN B 1 261 ? -15.664 -14.797 4.406 1 80.94 261 GLN B O 1
ATOM 5087 N N . ASP B 1 262 ? -15.508 -14.766 6.539 1 81 262 ASP B N 1
ATOM 5088 C CA . ASP B 1 262 ? -16.766 -14.031 6.672 1 81 262 ASP B CA 1
ATOM 5089 C C . ASP B 1 262 ? -16.531 -12.641 7.262 1 81 262 ASP B C 1
ATOM 5091 O O . ASP B 1 262 ? -17.469 -11.984 7.715 1 81 262 ASP B O 1
ATOM 5095 N N . GLU B 1 263 ? -15.289 -12.266 7.09 1 88.75 263 GLU B N 1
ATOM 5096 C CA . GLU B 1 263 ? -14.992 -10.961 7.668 1 88.75 263 GLU B CA 1
ATOM 5097 C C . GLU B 1 263 ? -14.984 -9.875 6.602 1 88.75 263 GLU B C 1
ATOM 5099 O O . GLU B 1 263 ? -14.5 -10.094 5.488 1 88.75 263 GLU B O 1
ATOM 5104 N N . PRO B 1 264 ? -15.539 -8.727 6.914 1 88.25 264 PRO B N 1
ATOM 5105 C CA . PRO B 1 264 ? -15.57 -7.617 5.957 1 88.25 264 PRO B CA 1
ATOM 5106 C C . PRO B 1 264 ? -14.18 -7.199 5.496 1 88.25 264 PRO B C 1
ATOM 5108 O O . PRO B 1 264 ? -14.016 -6.738 4.363 1 88.25 264 PRO B O 1
ATOM 5111 N N . VAL B 1 265 ? -13.258 -7.395 6.332 1 91.25 265 VAL B N 1
ATOM 5112 C CA . VAL B 1 265 ? -11.898 -6.945 6.043 1 91.25 265 VAL B CA 1
ATOM 5113 C C . VAL B 1 265 ? -11.312 -7.781 4.906 1 91.25 265 VAL B C 1
ATOM 5115 O O . VAL B 1 265 ? -10.367 -7.359 4.242 1 91.25 265 VAL B O 1
ATOM 5118 N N . ARG B 1 266 ? -11.891 -8.898 4.637 1 91.38 266 ARG B N 1
ATOM 5119 C CA . ARG B 1 266 ? -11.406 -9.773 3.57 1 91.38 266 ARG B CA 1
ATOM 5120 C C . ARG B 1 266 ? -11.422 -9.055 2.227 1 91.38 266 ARG B C 1
ATOM 5122 O O . ARG B 1 266 ? -10.508 -9.211 1.421 1 91.38 266 ARG B O 1
ATOM 5129 N N . GLU B 1 267 ? -12.406 -8.281 2.027 1 88.88 267 GLU B N 1
ATOM 5130 C CA . GLU B 1 267 ? -12.523 -7.539 0.777 1 88.88 267 GLU B CA 1
ATOM 5131 C C . GLU B 1 267 ? -11.383 -6.539 0.621 1 88.88 267 GLU B C 1
ATOM 5133 O O . GLU B 1 267 ? -10.859 -6.352 -0.48 1 88.88 267 GLU B O 1
ATOM 5138 N N . LYS B 1 268 ? -11.008 -5.93 1.691 1 89.44 268 LYS B N 1
ATOM 5139 C CA . LYS B 1 268 ? -9.914 -4.965 1.667 1 89.44 268 LYS B CA 1
ATOM 5140 C C . LYS B 1 268 ? -8.578 -5.652 1.423 1 89.44 268 LYS B C 1
ATOM 5142 O O . LYS B 1 268 ? -7.734 -5.145 0.682 1 89.44 268 LYS B O 1
ATOM 5147 N N . VAL B 1 269 ? -8.477 -6.801 2.035 1 90.88 269 VAL B N 1
ATOM 5148 C CA . VAL B 1 269 ? -7.262 -7.586 1.864 1 90.88 269 VAL B CA 1
ATOM 5149 C C . VAL B 1 269 ? -7.121 -8.008 0.404 1 90.88 269 VAL B C 1
ATOM 5151 O O . VAL B 1 269 ? -6.039 -7.895 -0.181 1 90.88 269 VAL B O 1
ATOM 5154 N N . ASP B 1 270 ? -8.18 -8.383 -0.176 1 88.62 270 ASP B N 1
ATOM 5155 C CA . ASP B 1 270 ? -8.195 -8.812 -1.57 1 88.62 270 ASP B CA 1
ATOM 5156 C C . ASP B 1 270 ? -7.922 -7.641 -2.51 1 88.62 270 ASP B C 1
ATOM 5158 O O . ASP B 1 270 ? -7.094 -7.742 -3.418 1 88.62 270 ASP B O 1
ATOM 5162 N N . PHE B 1 271 ? -8.547 -6.617 -2.201 1 86.94 271 PHE B N 1
ATOM 5163 C CA . PHE B 1 271 ? -8.469 -5.434 -3.051 1 86.94 271 PHE B CA 1
ATOM 5164 C C . PHE B 1 271 ? -7.059 -4.852 -3.041 1 86.94 271 PHE B C 1
ATOM 5166 O O . PHE B 1 271 ? -6.484 -4.586 -4.098 1 86.94 271 PHE B O 1
ATOM 5173 N N . PHE B 1 272 ? -6.52 -4.734 -1.933 1 85.94 272 PHE B N 1
ATOM 5174 C CA . PHE B 1 272 ? -5.223 -4.078 -1.772 1 85.94 272 PHE B CA 1
ATOM 5175 C C . PHE B 1 272 ? -4.125 -4.883 -2.459 1 85.94 272 PHE B C 1
ATOM 5177 O O . PHE B 1 272 ? -3.277 -4.316 -3.152 1 85.94 272 PHE B O 1
ATOM 5184 N N . GLY B 1 273 ? -4.102 -6.074 -2.273 1 84.75 273 GLY B N 1
ATOM 5185 C CA . GLY B 1 273 ? -3.098 -6.922 -2.896 1 84.75 273 GLY B CA 1
ATOM 5186 C C . GLY B 1 273 ? -3.191 -6.945 -4.41 1 84.75 273 GLY B C 1
ATOM 5187 O O . GLY B 1 273 ? -2.191 -6.742 -5.102 1 84.75 273 GLY B O 1
ATOM 5188 N N . LYS B 1 274 ? -4.363 -7.086 -4.863 1 84 274 LYS B N 1
ATOM 5189 C CA . LYS B 1 274 ? -4.594 -7.273 -6.293 1 84 274 LYS B CA 1
ATOM 5190 C C . LYS B 1 274 ? -4.363 -5.977 -7.062 1 84 274 LYS B C 1
ATOM 5192 O O . LYS B 1 274 ? -3.885 -6 -8.195 1 84 274 LYS B O 1
ATOM 5197 N N . VAL B 1 275 ? -4.645 -4.918 -6.391 1 82.75 275 VAL B N 1
ATOM 5198 C CA . VAL B 1 275 ? -4.637 -3.646 -7.105 1 82.75 275 VAL B CA 1
ATOM 5199 C C . VAL B 1 275 ? -3.262 -2.996 -6.984 1 82.75 275 VAL B C 1
ATOM 5201 O O . VAL B 1 275 ? -2.738 -2.453 -7.961 1 82.75 275 VAL B O 1
ATOM 5204 N N . MET B 1 276 ? -2.639 -3.109 -5.879 1 80.56 276 MET B N 1
ATOM 5205 C CA . MET B 1 276 ? -1.444 -2.299 -5.652 1 80.56 276 MET B CA 1
ATOM 5206 C C . MET B 1 276 ? -0.179 -3.133 -5.828 1 80.56 276 MET B C 1
ATOM 5208 O O . MET B 1 276 ? 0.795 -2.67 -6.422 1 80.56 276 MET B O 1
ATOM 5212 N N . PHE B 1 277 ? -0.153 -4.363 -5.449 1 83.81 277 PHE B N 1
ATOM 5213 C CA . PHE B 1 277 ? 1.129 -5.035 -5.293 1 83.81 277 PHE B CA 1
ATOM 5214 C C . PHE B 1 277 ? 1.315 -6.102 -6.367 1 83.81 277 PHE B C 1
ATOM 5216 O O . PHE B 1 277 ? 2.41 -6.258 -6.914 1 83.81 277 PHE B O 1
ATOM 5223 N N . LEU B 1 278 ? 0.241 -6.754 -6.773 1 86.31 278 LEU B N 1
ATOM 5224 C CA . LEU B 1 278 ? 0.362 -7.84 -7.738 1 86.31 278 LEU B CA 1
ATOM 5225 C C . LEU B 1 278 ? 0.922 -7.336 -9.062 1 86.31 278 LEU B C 1
ATOM 5227 O O . LEU B 1 278 ? 1.818 -7.953 -9.641 1 86.31 278 LEU B O 1
ATOM 5231 N N . PRO B 1 279 ? 0.449 -6.176 -9.508 1 86.19 279 PRO B N 1
ATOM 5232 C CA . PRO B 1 279 ? 0.997 -5.66 -10.766 1 86.19 279 PRO B CA 1
ATOM 5233 C C . PRO B 1 279 ? 2.496 -5.387 -10.688 1 86.19 279 PRO B C 1
ATOM 5235 O O . PRO B 1 279 ? 3.219 -5.598 -11.664 1 86.19 279 PRO B O 1
ATOM 5238 N N . CYS B 1 280 ? 2.914 -4.969 -9.562 1 88.62 280 CYS B N 1
ATOM 5239 C CA . CYS B 1 280 ? 4.332 -4.668 -9.398 1 88.62 280 CYS B CA 1
ATOM 5240 C C . CYS B 1 280 ? 5.176 -5.93 -9.523 1 88.62 280 CYS B C 1
ATOM 5242 O O . CYS B 1 280 ? 6.293 -5.887 -10.039 1 88.62 280 CYS B O 1
ATOM 5244 N N . PHE B 1 281 ? 4.703 -6.996 -9.078 1 87.81 281 PHE B N 1
ATOM 5245 C CA . PHE B 1 281 ? 5.414 -8.266 -9.195 1 87.81 281 PHE B CA 1
ATOM 5246 C C . PHE B 1 281 ? 5.547 -8.68 -10.656 1 87.81 281 PHE B C 1
ATOM 5248 O O . PHE B 1 281 ? 6.629 -9.055 -11.102 1 87.81 281 PHE B O 1
ATOM 5255 N N . PHE B 1 282 ? 4.48 -8.555 -11.383 1 88.62 282 PHE B N 1
ATOM 5256 C CA . PHE B 1 282 ? 4.492 -8.977 -12.773 1 88.62 282 PHE B CA 1
ATOM 5257 C C . PHE B 1 282 ? 5.383 -8.062 -13.609 1 88.62 282 PHE B C 1
ATOM 5259 O O . PHE B 1 282 ? 6.059 -8.523 -14.531 1 88.62 282 PHE B O 1
ATOM 5266 N N . ILE B 1 283 ? 5.336 -6.852 -13.289 1 89.06 283 ILE B N 1
ATOM 5267 C CA . ILE B 1 283 ? 6.227 -5.914 -13.969 1 89.06 283 ILE B CA 1
ATOM 5268 C C . ILE B 1 283 ? 7.68 -6.27 -13.664 1 89.06 283 ILE B C 1
ATOM 5270 O O . ILE B 1 283 ? 8.539 -6.195 -14.547 1 89.06 283 ILE B O 1
ATOM 5274 N N . ASP B 1 284 ? 7.941 -6.645 -12.438 1 87.56 284 ASP B N 1
ATOM 5275 C CA . ASP B 1 284 ? 9.289 -7.035 -12.039 1 87.56 284 ASP B CA 1
ATOM 5276 C C . ASP B 1 284 ? 9.766 -8.258 -12.82 1 87.56 284 ASP B C 1
ATOM 5278 O O . ASP B 1 284 ? 10.938 -8.344 -13.188 1 87.56 284 ASP B O 1
ATOM 5282 N N . ILE B 1 285 ? 8.891 -9.211 -13.008 1 85.44 285 ILE B N 1
ATOM 5283 C CA . ILE B 1 285 ? 9.211 -10.383 -13.82 1 85.44 285 ILE B CA 1
ATOM 5284 C C . ILE B 1 285 ? 9.664 -9.938 -15.211 1 85.44 285 ILE B C 1
ATOM 5286 O O . ILE B 1 285 ? 10.633 -10.477 -15.758 1 85.44 285 ILE B O 1
ATOM 5290 N N . GLY B 1 286 ? 8.953 -8.992 -15.75 1 87.25 286 GLY B N 1
ATOM 5291 C CA . GLY B 1 286 ? 9.328 -8.453 -17.047 1 87.25 286 GLY B CA 1
ATOM 5292 C C . GLY B 1 286 ? 10.672 -7.758 -17.047 1 87.25 286 GLY B C 1
ATOM 5293 O O . GLY B 1 286 ? 11.422 -7.832 -18.016 1 87.25 286 GLY B O 1
ATOM 5294 N N . LEU B 1 287 ? 10.922 -7.09 -15.984 1 86.62 287 LEU B N 1
ATOM 5295 C CA . LEU B 1 287 ? 12.188 -6.379 -15.859 1 86.62 287 LEU B CA 1
ATOM 5296 C C . LEU B 1 287 ? 13.359 -7.355 -15.852 1 86.62 287 LEU B C 1
ATOM 5298 O O . LEU B 1 287 ? 14.461 -7.012 -16.281 1 86.62 287 LEU B O 1
ATOM 5302 N N . LEU B 1 288 ? 13.141 -8.531 -15.367 1 83.62 288 LEU B N 1
ATOM 5303 C CA . LEU B 1 288 ? 14.188 -9.539 -15.234 1 83.62 288 LEU B CA 1
ATOM 5304 C C . LEU B 1 288 ? 14.398 -10.281 -16.547 1 83.62 288 LEU B C 1
ATOM 5306 O O . LEU B 1 288 ? 15.398 -10.977 -16.719 1 83.62 288 LEU B O 1
ATOM 5310 N N . LEU B 1 289 ? 13.445 -10.062 -17.406 1 84.44 289 LEU B N 1
ATOM 5311 C CA . LEU B 1 289 ? 13.5 -10.766 -18.688 1 84.44 289 LEU B CA 1
ATOM 5312 C C . LEU B 1 289 ? 14.344 -10 -19.703 1 84.44 289 LEU B C 1
ATOM 5314 O O . LEU B 1 289 ? 14.164 -8.789 -19.875 1 84.44 289 LEU B O 1
ATOM 5318 N N . ASN B 1 290 ? 15.391 -10.633 -20.172 1 83.19 290 ASN B N 1
ATOM 5319 C CA . ASN B 1 290 ? 16.125 -10.117 -21.312 1 83.19 290 ASN B CA 1
ATOM 5320 C C . ASN B 1 290 ? 15.547 -10.617 -22.625 1 83.19 290 ASN B C 1
ATOM 5322 O O . ASN B 1 290 ? 15.688 -11.789 -22.969 1 83.19 290 ASN B O 1
ATOM 5326 N N . PRO B 1 291 ? 14.961 -9.664 -23.328 1 85.38 291 PRO B N 1
ATOM 5327 C CA . PRO B 1 291 ? 14.273 -10.102 -24.531 1 85.38 291 PRO B CA 1
ATOM 5328 C C . PRO B 1 291 ? 15.203 -10.82 -25.516 1 85.38 291 PRO B C 1
ATOM 5330 O O . PRO B 1 291 ? 14.789 -11.773 -26.172 1 85.38 291 PRO B O 1
ATOM 5333 N N . ALA B 1 292 ? 16.391 -10.32 -25.609 1 82.44 292 ALA B N 1
ATOM 5334 C CA . ALA B 1 292 ? 17.328 -10.969 -26.516 1 82.44 292 ALA B CA 1
ATOM 5335 C C . ALA B 1 292 ? 17.672 -12.375 -26.047 1 82.44 292 ALA B C 1
ATOM 5337 O O . ALA B 1 292 ? 17.672 -13.32 -26.844 1 82.44 292 ALA B O 1
ATOM 5338 N N . ALA B 1 293 ? 17.922 -12.508 -24.828 1 79.56 293 ALA B N 1
ATOM 5339 C CA . ALA B 1 293 ? 18.219 -13.812 -24.25 1 79.56 293 ALA B CA 1
ATOM 5340 C C . ALA B 1 293 ? 17.016 -14.734 -24.312 1 79.56 293 ALA B C 1
ATOM 5342 O O . ALA B 1 293 ? 17.141 -15.938 -24.547 1 79.56 293 ALA B O 1
ATOM 5343 N N . PHE B 1 294 ? 15.93 -14.172 -24.109 1 84.81 294 PHE B N 1
ATOM 5344 C CA . PHE B 1 294 ? 14.68 -14.906 -24.156 1 84.81 294 PHE B CA 1
ATOM 5345 C C . PHE B 1 294 ? 14.438 -15.469 -25.547 1 84.81 294 PHE B C 1
ATOM 5347 O O . PHE B 1 294 ? 14.102 -16.641 -25.703 1 84.81 294 PHE B O 1
ATOM 5354 N N . TRP B 1 295 ? 14.68 -14.609 -26.453 1 84.69 295 TRP B N 1
ATOM 5355 C CA . TRP B 1 295 ? 14.523 -15.031 -27.844 1 84.69 295 TRP B CA 1
ATOM 5356 C C . TRP B 1 295 ? 15.539 -16.109 -28.203 1 84.69 295 TRP B C 1
ATOM 5358 O O . TRP B 1 295 ? 15.211 -17.078 -28.906 1 84.69 295 TRP B O 1
ATOM 5368 N N . GLU B 1 296 ? 16.719 -15.898 -27.75 1 83.38 296 GLU B N 1
ATOM 5369 C CA . GLU B 1 296 ? 17.766 -16.891 -27.984 1 83.38 296 GLU B CA 1
ATOM 5370 C C . GLU B 1 296 ? 17.406 -18.234 -27.344 1 83.38 296 GLU B C 1
ATOM 5372 O O . GLU B 1 296 ? 17.656 -19.281 -27.938 1 83.38 296 GLU B O 1
ATOM 5377 N N . THR B 1 297 ? 16.891 -18.172 -26.234 1 84.06 297 THR B N 1
ATOM 5378 C CA . THR B 1 297 ? 16.453 -19.375 -25.547 1 84.06 297 THR B CA 1
ATOM 5379 C C . THR B 1 297 ? 15.367 -20.094 -26.344 1 84.06 297 THR B C 1
ATOM 5381 O O . THR B 1 297 ? 15.398 -21.312 -26.484 1 84.06 297 THR B O 1
ATOM 5384 N N . LEU B 1 298 ? 14.508 -19.328 -26.891 1 86.44 298 LEU B N 1
ATOM 5385 C CA . LEU B 1 298 ? 13.383 -19.891 -27.641 1 86.44 298 LEU B CA 1
ATOM 5386 C C . LEU B 1 298 ? 13.852 -20.484 -28.953 1 86.44 298 LEU B C 1
ATOM 5388 O O . LEU B 1 298 ? 13.258 -21.438 -29.469 1 86.44 298 LEU B O 1
ATOM 5392 N N . THR B 1 299 ? 14.984 -19.891 -29.422 1 85.5 299 THR B N 1
ATOM 5393 C CA . THR B 1 299 ? 15.438 -20.312 -30.734 1 85.5 299 THR B CA 1
ATOM 5394 C C . THR B 1 299 ? 16.547 -21.359 -30.609 1 85.5 299 THR B C 1
ATOM 5396 O O . THR B 1 299 ? 16.531 -22.391 -31.297 1 85.5 299 THR B O 1
ATOM 5399 N N . THR B 1 300 ? 17.562 -21.062 -29.719 1 81.38 300 THR B N 1
ATOM 5400 C CA . THR B 1 300 ? 18.719 -21.953 -29.609 1 81.38 300 THR B CA 1
ATOM 5401 C C . THR B 1 300 ? 18.438 -23.078 -28.609 1 81.38 300 THR B C 1
ATOM 5403 O O . THR B 1 300 ? 18.875 -24.203 -28.797 1 81.38 300 THR B O 1
ATOM 5406 N N . ALA B 1 301 ? 17.797 -22.75 -27.594 1 81.75 301 ALA B N 1
ATOM 5407 C CA . ALA B 1 301 ? 17.406 -23.766 -26.609 1 81.75 301 ALA B CA 1
ATOM 5408 C C . ALA B 1 301 ? 15.922 -24.094 -26.734 1 81.75 301 ALA B C 1
ATOM 5410 O O . ALA B 1 301 ? 15.266 -24.375 -25.719 1 81.75 301 ALA B O 1
ATOM 5411 N N . GLY B 1 302 ? 15.422 -24 -27.875 1 89.06 302 GLY B N 1
ATOM 5412 C CA . GLY B 1 302 ? 14.008 -24.203 -28.141 1 89.06 302 GLY B CA 1
ATOM 5413 C C . GLY B 1 302 ? 13.531 -25.594 -27.766 1 89.06 302 GLY B C 1
ATOM 5414 O O . GLY B 1 302 ? 12.375 -25.766 -27.359 1 89.06 302 GLY B O 1
ATOM 5415 N N . SER B 1 303 ? 14.461 -26.531 -27.859 1 92.62 303 SER B N 1
ATOM 5416 C CA . SER B 1 303 ? 14.109 -27.891 -27.5 1 92.62 303 SER B CA 1
ATOM 5417 C C . SER B 1 303 ? 13.703 -28 -26.031 1 92.62 303 SER B C 1
ATOM 5419 O O . SER B 1 303 ? 12.766 -28.734 -25.703 1 92.62 303 SER B O 1
ATOM 5421 N N . LEU B 1 304 ? 14.477 -27.312 -25.234 1 94.12 304 LEU B N 1
ATOM 5422 C CA . LEU B 1 304 ? 14.156 -27.312 -23.812 1 94.12 304 LEU B CA 1
ATOM 5423 C C . LEU B 1 304 ? 12.781 -26.703 -23.562 1 94.12 304 LEU B C 1
ATOM 5425 O O . LEU B 1 304 ? 11.961 -27.266 -22.844 1 94.12 304 LEU B O 1
ATOM 5429 N N . THR B 1 305 ? 12.539 -25.547 -24.156 1 95.06 305 THR B N 1
ATOM 5430 C CA . THR B 1 305 ? 11.258 -24.859 -24.016 1 95.06 305 THR B CA 1
ATOM 5431 C C . THR B 1 305 ? 10.117 -25.734 -24.516 1 95.06 305 THR B C 1
ATOM 5433 O O . THR B 1 305 ? 9.062 -25.828 -23.875 1 95.06 305 THR B O 1
ATOM 5436 N N . PHE B 1 306 ? 10.32 -26.328 -25.625 1 95.69 306 PHE B N 1
ATOM 5437 C CA . PHE B 1 306 ? 9.305 -27.219 -26.203 1 95.69 306 PHE B CA 1
ATOM 5438 C C . PHE B 1 306 ? 9.039 -28.406 -25.297 1 95.69 306 PHE B C 1
ATOM 5440 O O . PHE B 1 306 ? 7.891 -28.828 -25.141 1 95.69 306 PHE B O 1
ATOM 5447 N N . ALA B 1 307 ? 10.086 -28.938 -24.781 1 96.69 307 ALA B N 1
ATOM 5448 C CA . ALA B 1 307 ? 9.945 -30.078 -23.875 1 96.69 307 ALA B CA 1
ATOM 5449 C C . ALA B 1 307 ? 9.164 -29.688 -22.625 1 96.69 307 ALA B C 1
ATOM 5451 O O . ALA B 1 307 ? 8.32 -30.453 -22.156 1 96.69 307 ALA B O 1
ATOM 5452 N N . ILE B 1 308 ? 9.477 -28.531 -22.109 1 96.75 308 ILE B N 1
ATOM 5453 C CA . ILE B 1 308 ? 8.828 -28.078 -20.891 1 96.75 308 ILE B CA 1
ATOM 5454 C C . ILE B 1 308 ? 7.359 -27.781 -21.172 1 96.75 308 ILE B C 1
ATOM 5456 O O . ILE B 1 308 ? 6.473 -28.25 -20.453 1 96.75 308 ILE B O 1
ATOM 5460 N N . VAL B 1 309 ? 7.074 -27.031 -22.219 1 96.75 309 VAL B N 1
ATOM 5461 C CA . VAL B 1 309 ? 5.703 -26.672 -22.578 1 96.75 309 VAL B CA 1
ATOM 5462 C C . VAL B 1 309 ? 4.93 -27.906 -22.984 1 96.75 309 VAL B C 1
ATOM 5464 O O . VAL B 1 309 ? 3.824 -28.156 -22.5 1 96.75 309 VAL B O 1
ATOM 5467 N N . GLY B 1 310 ? 5.535 -28.625 -23.875 1 97.25 310 GLY B N 1
ATOM 5468 C CA . GLY B 1 310 ? 4.906 -29.859 -24.312 1 97.25 310 GLY B CA 1
ATOM 5469 C C . GLY B 1 310 ? 4.727 -30.859 -23.188 1 97.25 310 GLY B C 1
ATOM 5470 O O . GLY B 1 310 ? 3.725 -31.578 -23.141 1 97.25 310 GLY B O 1
ATOM 5471 N N . GLY B 1 311 ? 5.746 -30.938 -22.344 1 97.75 311 GLY B N 1
ATOM 5472 C CA . GLY B 1 311 ? 5.66 -31.812 -21.188 1 97.75 311 GLY B CA 1
ATOM 5473 C C . GLY B 1 311 ? 4.488 -31.484 -20.281 1 97.75 311 GLY B C 1
ATOM 5474 O O . GLY B 1 311 ? 3.83 -32.406 -19.766 1 97.75 311 GLY B O 1
ATOM 5475 N N . LEU B 1 312 ? 4.297 -30.188 -20.062 1 98 312 LEU B N 1
ATOM 5476 C CA . LEU B 1 312 ? 3.17 -29.797 -19.219 1 98 312 LEU B CA 1
ATOM 5477 C C . LEU B 1 312 ? 1.847 -30.188 -19.859 1 98 312 LEU B C 1
ATOM 5479 O O . LEU B 1 312 ? 0.992 -30.797 -19.203 1 98 312 LEU B O 1
ATOM 5483 N N . PHE B 1 313 ? 1.647 -29.875 -21.141 1 97.88 313 PHE B N 1
ATOM 5484 C CA . PHE B 1 313 ? 0.406 -30.188 -21.844 1 97.88 313 PHE B CA 1
ATOM 5485 C C . PHE B 1 313 ? 0.149 -31.688 -21.828 1 97.88 313 PHE B C 1
ATOM 5487 O O . PHE B 1 313 ? -0.958 -32.125 -21.531 1 97.88 313 PHE B O 1
ATOM 5494 N N . GLY B 1 314 ? 1.18 -32.375 -22.156 1 97.94 314 GLY B N 1
ATOM 5495 C CA . GLY B 1 314 ? 1.049 -33.812 -22.219 1 97.94 314 GLY B CA 1
ATOM 5496 C C . GLY B 1 314 ? 0.833 -34.469 -20.875 1 97.94 314 GLY B C 1
ATOM 5497 O O . GLY B 1 314 ? -0.018 -35.344 -20.719 1 97.94 314 GLY B O 1
ATOM 5498 N N . SER B 1 315 ? 1.644 -34.094 -19.922 1 97.75 315 SER B N 1
ATOM 5499 C CA . SER B 1 315 ? 1.571 -34.719 -18.609 1 97.75 315 SER B CA 1
ATOM 5500 C C . SER B 1 315 ? 0.239 -34.438 -17.938 1 97.75 315 SER B C 1
ATOM 5502 O O . SER B 1 315 ? -0.334 -35.281 -17.281 1 97.75 315 SER B O 1
ATOM 5504 N N . LYS B 1 316 ? -0.242 -33.188 -18.078 1 97.06 316 LYS B N 1
ATOM 5505 C CA . LYS B 1 316 ? -1.533 -32.844 -17.484 1 97.06 316 LYS B CA 1
ATOM 5506 C C . LYS B 1 316 ? -2.668 -33.594 -18.188 1 97.06 316 LYS B C 1
ATOM 5508 O O . LYS B 1 316 ? -3.662 -33.969 -17.547 1 97.06 316 LYS B O 1
ATOM 5513 N N . PHE B 1 317 ? -2.533 -33.75 -19.453 1 97.38 317 PHE B N 1
ATOM 5514 C CA . PHE B 1 317 ? -3.52 -34.531 -20.172 1 97.38 317 PHE B CA 1
ATOM 5515 C C . PHE B 1 317 ? -3.512 -36 -19.703 1 97.38 317 PHE B C 1
ATOM 5517 O O . PHE B 1 317 ? -4.57 -36.594 -19.484 1 97.38 317 PHE B O 1
ATOM 5524 N N . LEU B 1 318 ? -2.352 -36.531 -19.594 1 96.75 318 LEU B N 1
ATOM 5525 C CA . LEU B 1 318 ? -2.215 -37.906 -19.109 1 96.75 318 LEU B CA 1
ATOM 5526 C C . LEU B 1 318 ? -2.812 -38.031 -17.719 1 96.75 318 LEU B C 1
ATOM 5528 O O . LEU B 1 318 ? -3.395 -39.062 -17.391 1 96.75 318 LEU B O 1
ATOM 5532 N N . ALA B 1 319 ? -2.586 -37.062 -16.922 1 96.25 319 ALA B N 1
ATOM 5533 C CA . ALA B 1 319 ? -3.166 -37.062 -15.578 1 96.25 319 ALA B CA 1
ATOM 5534 C C . ALA B 1 319 ? -4.691 -37.094 -15.641 1 96.25 319 ALA B C 1
ATOM 5536 O O . ALA B 1 319 ? -5.332 -37.812 -14.867 1 96.25 319 ALA B O 1
ATOM 5537 N N . ALA B 1 320 ? -5.254 -36.312 -16.531 1 95.38 320 ALA B N 1
ATOM 5538 C CA . ALA B 1 320 ? -6.703 -36.281 -16.703 1 95.38 320 ALA B CA 1
ATOM 5539 C C . ALA B 1 320 ? -7.219 -37.625 -17.188 1 95.38 320 ALA B C 1
ATOM 5541 O O . ALA B 1 320 ? -8.273 -38.094 -16.734 1 95.38 320 ALA B O 1
ATOM 5542 N N . ILE B 1 321 ? -6.504 -38.281 -18.062 1 95.38 321 ILE B N 1
ATOM 5543 C CA . ILE B 1 321 ? -6.891 -39.562 -18.594 1 95.38 321 ILE B CA 1
ATOM 5544 C C . ILE B 1 321 ? -6.797 -40.625 -17.484 1 95.38 321 ILE B C 1
ATOM 5546 O O . ILE B 1 321 ? -7.617 -41.531 -17.422 1 95.38 321 ILE B O 1
ATOM 5550 N N . A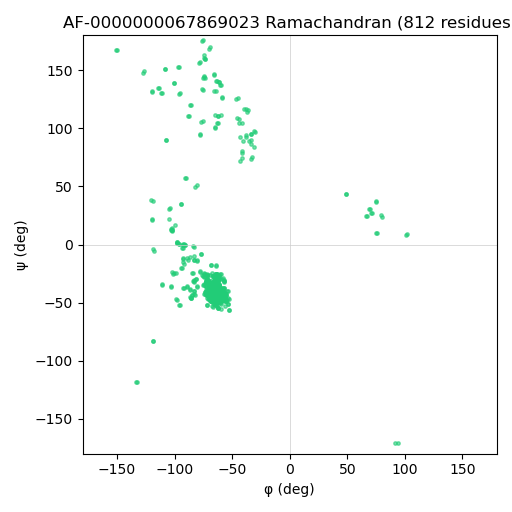LA B 1 322 ? -5.824 -40.5 -16.734 1 94.19 322 ALA B N 1
ATOM 5551 C CA . ALA B 1 322 ? -5.605 -41.469 -15.664 1 94.19 322 ALA B CA 1
ATOM 5552 C C . ALA B 1 322 ? -6.797 -41.531 -14.719 1 94.19 322 ALA B C 1
ATOM 5554 O O . ALA B 1 322 ? -7.18 -42.594 -14.25 1 94.19 322 ALA B O 1
ATOM 5555 N N . VAL B 1 323 ? -7.383 -40.406 -14.461 1 92 323 VAL B N 1
ATOM 5556 C CA . VAL B 1 323 ? -8.477 -40.344 -13.492 1 92 323 VAL B CA 1
ATOM 5557 C C . VAL B 1 323 ? -9.789 -40.688 -14.18 1 92 323 VAL B C 1
ATOM 5559 O O . VAL B 1 323 ? -10.766 -41.094 -13.523 1 92 323 VAL B O 1
ATOM 5562 N N . LYS B 1 324 ? -9.797 -40.469 -15.477 1 90.69 324 LYS B N 1
ATOM 5563 C CA . LYS B 1 324 ? -10.984 -40.875 -16.219 1 90.69 324 LYS B CA 1
ATOM 5564 C C . LYS B 1 324 ? -11.328 -42.344 -15.938 1 90.69 324 LYS B C 1
ATOM 5566 O O . LYS B 1 324 ? -12.492 -42.688 -15.734 1 90.69 324 LYS B O 1
ATOM 5571 N N . GLN B 1 325 ? -10.367 -43.156 -16 1 81.81 325 GLN B N 1
ATOM 5572 C CA . GLN B 1 325 ? -10.547 -44.594 -15.852 1 81.81 325 GLN B CA 1
ATOM 5573 C C . GLN B 1 325 ? -10.977 -44.969 -14.43 1 81.81 325 GLN B C 1
ATOM 5575 O O . GLN B 1 325 ? -11.766 -45.875 -14.227 1 81.81 325 GLN B O 1
ATOM 5580 N N . TRP B 1 326 ? -10.531 -44.188 -13.539 1 83.25 326 TRP B N 1
ATOM 5581 C CA . TRP B 1 326 ? -10.781 -44.5 -12.133 1 83.25 326 TRP B CA 1
ATOM 5582 C C . TRP B 1 326 ? -12.156 -44 -11.703 1 83.25 326 TRP B C 1
ATOM 5584 O O . TRP B 1 326 ? -12.805 -44.594 -10.852 1 83.25 326 TRP B O 1
ATOM 5594 N N . GLU B 1 327 ? -12.609 -42.906 -12.305 1 83.56 327 GLU B N 1
ATOM 5595 C CA . GLU B 1 327 ? -13.812 -42.25 -11.781 1 83.56 327 GLU B CA 1
ATOM 5596 C C . GLU B 1 327 ? -14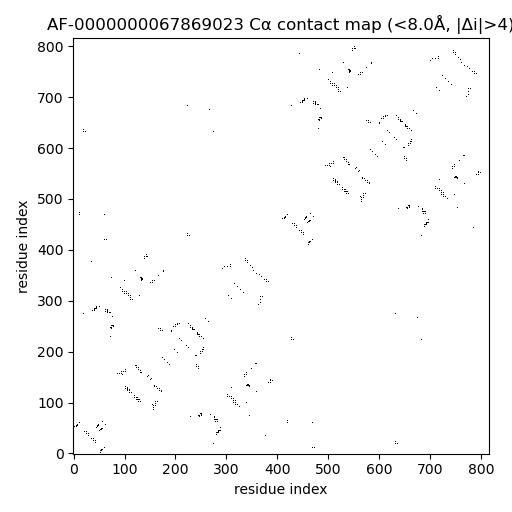.93 -42.25 -12.82 1 83.56 327 GLU B C 1
ATOM 5598 O O . GLU B 1 327 ? -16.062 -41.844 -12.523 1 83.56 327 GLU B O 1
ATOM 5603 N N . GLY B 1 328 ? -14.758 -42.656 -13.938 1 85 328 GLY B N 1
ATOM 5604 C CA . GLY B 1 328 ? -15.789 -42.75 -14.961 1 85 328 GLY B CA 1
ATOM 5605 C C . GLY B 1 328 ? -16.172 -41.406 -15.562 1 85 328 GLY B C 1
ATOM 5606 O O . GLY B 1 328 ? -17.359 -41.156 -15.773 1 85 328 GLY B O 1
ATOM 5607 N N . TYR B 1 329 ? -15.195 -40.562 -15.719 1 90.62 329 TYR B N 1
ATOM 5608 C CA . TYR B 1 329 ? -15.477 -39.281 -16.359 1 90.62 329 TYR B CA 1
ATOM 5609 C C . TYR B 1 329 ? -15.672 -39.469 -17.859 1 90.62 329 TYR B C 1
ATOM 5611 O O . TYR B 1 329 ? -15.055 -40.344 -18.484 1 90.62 329 TYR B O 1
ATOM 5619 N N . SER B 1 330 ? -16.594 -38.688 -18.438 1 91.81 330 SER B N 1
ATOM 5620 C CA . SER B 1 330 ? -16.766 -38.656 -19.891 1 91.81 330 SER B CA 1
ATOM 5621 C C . SER B 1 330 ? -15.617 -37.875 -20.562 1 91.81 330 SER B C 1
ATOM 5623 O O . SER B 1 330 ? -14.859 -37.188 -19.875 1 91.81 330 SER B O 1
ATOM 5625 N N . TRP B 1 331 ? -15.438 -38.094 -21.812 1 93.38 331 TRP B N 1
ATOM 5626 C CA . TRP B 1 331 ? -14.352 -37.438 -22.547 1 93.38 331 TRP B CA 1
ATOM 5627 C C . TRP B 1 331 ? -14.453 -35.938 -22.453 1 93.38 331 TRP B C 1
ATOM 5629 O O . TRP B 1 331 ? -13.445 -35.25 -22.25 1 93.38 331 TRP B O 1
ATOM 5639 N N . PRO B 1 332 ? -15.727 -35.375 -22.516 1 93.12 332 PRO B N 1
ATOM 5640 C CA . PRO B 1 332 ? -15.828 -33.906 -22.344 1 93.12 332 PRO B CA 1
ATOM 5641 C C . PRO B 1 332 ? -15.391 -33.469 -20.969 1 93.12 332 PRO B C 1
ATOM 5643 O O . PRO B 1 332 ? -14.758 -32.406 -20.828 1 93.12 332 PRO B O 1
ATOM 5646 N N . GLU B 1 333 ? -15.664 -34.25 -20.047 1 94.06 333 GLU B N 1
ATOM 5647 C CA . GLU B 1 333 ? -15.266 -33.906 -18.688 1 94.06 333 GLU B CA 1
ATOM 5648 C C . GLU B 1 333 ? -13.75 -33.969 -18.531 1 94.06 333 GLU B C 1
ATOM 5650 O O . GLU B 1 333 ? -13.156 -33.094 -17.875 1 94.06 333 GLU B O 1
ATOM 5655 N N . VAL B 1 334 ? -13.188 -34.969 -19.141 1 95.38 334 VAL B N 1
ATOM 5656 C CA . VAL B 1 334 ? -11.734 -35.156 -19.078 1 95.38 334 VAL B CA 1
ATOM 5657 C C . VAL B 1 334 ? -11.039 -33.969 -19.75 1 95.38 334 VAL B C 1
ATOM 5659 O O . VAL B 1 334 ? -10.047 -33.438 -19.219 1 95.38 334 VAL B O 1
ATOM 5662 N N . ARG B 1 335 ? -11.508 -33.531 -20.844 1 96.12 335 ARG B N 1
ATOM 5663 C CA . ARG B 1 335 ? -10.922 -32.406 -21.562 1 96.12 335 ARG B CA 1
ATOM 5664 C C . ARG B 1 335 ? -11.094 -31.109 -20.781 1 96.12 335 ARG B C 1
ATOM 5666 O O . ARG B 1 335 ? -10.211 -30.25 -20.797 1 96.12 335 ARG B O 1
ATOM 5673 N N . LEU B 1 336 ? -12.195 -31.031 -20.094 1 95.19 336 LEU B N 1
ATOM 5674 C CA . LEU B 1 336 ? -12.422 -29.859 -19.266 1 95.19 336 LEU B CA 1
ATOM 5675 C C . LEU B 1 336 ? -11.453 -29.828 -18.094 1 95.19 336 LEU B C 1
ATOM 5677 O O . LEU B 1 336 ? -10.883 -28.781 -17.766 1 95.19 336 LEU B O 1
ATOM 5681 N N . MET B 1 337 ? -11.281 -30.984 -17.484 1 94.81 337 MET B N 1
ATOM 5682 C CA . MET B 1 337 ? -10.328 -31.078 -16.375 1 94.81 337 MET B CA 1
ATOM 5683 C C . MET B 1 337 ? -8.922 -30.734 -16.844 1 94.81 337 MET B C 1
ATOM 5685 O O . MET B 1 337 ? -8.195 -30.031 -16.141 1 94.81 337 MET B O 1
ATOM 5689 N N . TRP B 1 338 ? -8.609 -31.234 -17.984 1 96.31 338 TRP B N 1
ATOM 5690 C CA . TRP B 1 338 ? -7.312 -30.969 -18.609 1 96.31 338 TRP B CA 1
ATOM 5691 C C . TRP B 1 338 ? -7.125 -29.484 -18.844 1 96.31 338 TRP B C 1
ATOM 5693 O O . TRP B 1 338 ? -6.129 -28.891 -18.406 1 96.31 338 TRP B O 1
ATOM 5703 N N . SER B 1 339 ? -8.055 -28.859 -19.453 1 95.69 339 SER B N 1
ATOM 5704 C CA . SER B 1 339 ? -7.949 -27.453 -19.797 1 95.69 339 SER B CA 1
ATOM 5705 C C . SER B 1 339 ? -7.914 -26.578 -18.547 1 95.69 339 SER B C 1
ATOM 5707 O O . SER B 1 339 ? -7.215 -25.562 -18.516 1 95.69 339 SER B O 1
ATOM 5709 N N . LEU B 1 340 ? -8.594 -26.953 -17.5 1 93.44 340 LEU B N 1
ATOM 5710 C CA . LEU B 1 340 ? -8.648 -26.219 -16.25 1 93.44 340 LEU B CA 1
ATOM 5711 C C . LEU B 1 340 ? -7.305 -26.281 -15.531 1 93.44 340 LEU B C 1
ATOM 5713 O O . LEU B 1 340 ? -6.949 -25.359 -14.789 1 93.44 340 LEU B O 1
ATOM 5717 N N . SER B 1 341 ? -6.539 -27.312 -15.773 1 94.5 341 SER B N 1
ATOM 5718 C CA . SER B 1 341 ? -5.309 -27.547 -15.023 1 94.5 341 SER B CA 1
ATOM 5719 C C . SER B 1 341 ? -4.09 -27.031 -15.789 1 94.5 341 SER B C 1
ATOM 5721 O O . SER B 1 341 ? -2.959 -27.156 -15.32 1 94.5 341 SER B O 1
ATOM 5723 N N . LEU B 1 342 ? -4.27 -26.453 -16.938 1 95.44 342 LEU B N 1
ATOM 5724 C CA . LEU B 1 342 ? -3.168 -26.078 -17.812 1 95.44 342 LEU B CA 1
ATOM 5725 C C . LEU B 1 342 ? -2.555 -24.75 -17.391 1 95.44 342 LEU B C 1
ATOM 5727 O O . LEU B 1 342 ? -1.331 -24.625 -17.312 1 95.44 342 LEU B O 1
ATOM 5731 N N . PRO B 1 343 ? -3.346 -23.781 -17.062 1 92.25 343 PRO B N 1
ATOM 5732 C CA . PRO B 1 343 ? -2.762 -22.453 -16.844 1 92.25 343 PRO B CA 1
ATOM 5733 C C . PRO B 1 343 ? -1.801 -22.422 -15.656 1 92.25 343 PRO B C 1
ATOM 5735 O O . PRO B 1 343 ? -2.076 -23.031 -14.617 1 92.25 343 PRO B O 1
ATOM 5738 N N . GLN B 1 344 ? -0.646 -21.812 -15.969 1 91.69 344 GLN B N 1
ATOM 5739 C CA . GLN B 1 344 ? 0.359 -21.5 -14.961 1 91.69 344 GLN B CA 1
ATOM 5740 C C . GLN B 1 344 ? 0.479 -19.984 -14.766 1 91.69 344 GLN B C 1
ATOM 5742 O O . GLN B 1 344 ? 0.487 -19.219 -15.734 1 91.69 344 GLN B O 1
ATOM 5747 N N . VAL B 1 345 ? 0.445 -19.562 -13.594 1 80.56 345 VAL B N 1
ATOM 5748 C CA . VAL B 1 345 ? 0.474 -18.125 -13.422 1 80.56 345 VAL B CA 1
ATOM 5749 C C . VAL B 1 345 ? 1.48 -17.75 -12.336 1 80.56 345 VAL B C 1
ATOM 5751 O O . VAL B 1 345 ? 2.674 -18.031 -12.461 1 80.56 345 VAL B O 1
ATOM 5754 N N . ALA B 1 346 ? 0.868 -17.094 -11.242 1 75.5 346 ALA B N 1
ATOM 5755 C CA . ALA B 1 346 ? 1.683 -16.312 -10.32 1 75.5 346 ALA B CA 1
ATOM 5756 C C . ALA B 1 346 ? 2.531 -17.203 -9.43 1 75.5 346 ALA B C 1
ATOM 5758 O O . ALA B 1 346 ? 3.719 -16.953 -9.227 1 75.5 346 ALA B O 1
ATOM 5759 N N . ALA B 1 347 ? 2.014 -18.344 -9.031 1 82.06 347 ALA B N 1
ATOM 5760 C CA . ALA B 1 347 ? 2.746 -19.203 -8.117 1 82.06 347 ALA B CA 1
ATOM 5761 C C . ALA B 1 347 ? 3.924 -19.875 -8.828 1 82.06 347 ALA B C 1
ATOM 5763 O O . ALA B 1 347 ? 5 -20.016 -8.242 1 82.06 347 ALA B O 1
ATOM 5764 N N . THR B 1 348 ? 3.66 -20.25 -10.016 1 90.88 348 THR B N 1
ATOM 5765 C CA . THR B 1 348 ? 4.703 -20.875 -10.82 1 90.88 348 THR B CA 1
ATOM 5766 C C . THR B 1 348 ? 5.852 -19.906 -11.07 1 90.88 348 THR B C 1
ATOM 5768 O O . THR B 1 348 ? 7.023 -20.266 -10.945 1 90.88 348 THR B O 1
ATOM 5771 N N . LEU B 1 349 ? 5.496 -18.719 -11.367 1 89 349 LEU B N 1
ATOM 5772 C CA . LEU B 1 349 ? 6.516 -17.703 -11.641 1 89 349 LEU B CA 1
ATOM 5773 C C . LEU B 1 349 ? 7.297 -17.375 -10.375 1 89 349 LEU B C 1
ATOM 5775 O O . LEU B 1 349 ? 8.516 -17.188 -10.422 1 89 349 LEU B O 1
ATOM 5779 N N . ALA B 1 350 ? 6.598 -17.266 -9.312 1 87.38 350 ALA B N 1
ATOM 5780 C CA . ALA B 1 350 ? 7.254 -16.953 -8.047 1 87.38 350 ALA B CA 1
ATOM 5781 C C . ALA B 1 350 ? 8.234 -18.062 -7.66 1 87.38 350 ALA B C 1
ATOM 5783 O O . ALA B 1 350 ? 9.344 -17.781 -7.211 1 87.38 350 ALA B O 1
ATOM 5784 N N . ALA B 1 351 ? 7.812 -19.25 -7.828 1 89.69 351 ALA B N 1
ATOM 5785 C CA . ALA B 1 351 ? 8.664 -20.391 -7.516 1 89.69 351 ALA B CA 1
ATOM 5786 C C . ALA B 1 351 ? 9.859 -20.469 -8.461 1 89.69 351 ALA B C 1
ATOM 5788 O O . ALA B 1 351 ? 10.977 -20.766 -8.031 1 89.69 351 ALA B O 1
ATOM 5789 N N . ALA B 1 352 ? 9.594 -20.219 -9.695 1 92.94 352 ALA B N 1
ATOM 5790 C CA . ALA B 1 352 ? 10.68 -20.219 -10.68 1 92.94 352 ALA B CA 1
ATOM 5791 C C . ALA B 1 352 ? 11.711 -19.141 -10.344 1 92.94 352 ALA B C 1
ATOM 5793 O O . ALA B 1 352 ? 12.914 -19.375 -10.5 1 92.94 352 ALA B O 1
ATOM 5794 N N . GLN B 1 353 ? 11.227 -18.031 -9.969 1 89.69 353 GLN B N 1
ATOM 5795 C CA . GLN B 1 353 ? 12.141 -16.953 -9.609 1 89.69 353 GLN B CA 1
ATOM 5796 C C . GLN B 1 353 ? 12.977 -17.328 -8.383 1 89.69 353 GLN B C 1
ATOM 5798 O O . GLN B 1 353 ? 14.172 -17.031 -8.328 1 89.69 353 GLN B O 1
ATOM 5803 N N . ALA B 1 354 ? 12.328 -17.891 -7.445 1 87.88 354 ALA B N 1
ATOM 5804 C CA . ALA B 1 354 ? 13.047 -18.344 -6.262 1 87.88 354 ALA B CA 1
ATOM 5805 C C . ALA B 1 354 ? 14.117 -19.359 -6.637 1 87.88 354 ALA B C 1
ATOM 5807 O O . ALA B 1 354 ? 15.234 -19.328 -6.102 1 87.88 354 ALA B O 1
ATOM 5808 N N . GLY B 1 355 ? 13.805 -20.25 -7.512 1 92.25 355 GLY B N 1
ATOM 5809 C CA . GLY B 1 355 ? 14.766 -21.234 -7.984 1 92.25 355 GLY B CA 1
ATOM 5810 C C . GLY B 1 355 ? 15.93 -20.625 -8.734 1 92.25 355 GLY B C 1
ATOM 5811 O O . GLY B 1 355 ? 17.062 -21.078 -8.617 1 92.25 355 GLY B O 1
ATOM 5812 N N . LEU B 1 356 ? 15.625 -19.641 -9.5 1 92.12 356 LEU B N 1
ATOM 5813 C CA . LEU B 1 356 ? 16.672 -18.922 -10.234 1 92.12 356 LEU B CA 1
ATOM 5814 C C . LEU B 1 356 ? 17.625 -18.234 -9.281 1 92.12 356 LEU B C 1
ATOM 5816 O O . LEU B 1 356 ? 18.844 -18.297 -9.453 1 92.12 356 LEU B O 1
ATOM 5820 N N . GLN B 1 357 ? 17.062 -17.594 -8.312 1 87.5 357 GLN B N 1
ATOM 5821 C CA . GLN B 1 357 ? 17.875 -16.859 -7.348 1 87.5 357 GLN B CA 1
ATOM 5822 C C . GLN B 1 357 ? 18.75 -17.797 -6.531 1 87.5 357 GLN B C 1
ATOM 5824 O O . GLN B 1 357 ? 19.875 -17.438 -6.16 1 87.5 357 GLN B O 1
ATOM 5829 N N . ALA B 1 358 ? 18.266 -18.969 -6.281 1 88.94 358 ALA B N 1
ATOM 5830 C CA . ALA B 1 358 ? 19 -19.969 -5.512 1 88.94 358 ALA B CA 1
ATOM 5831 C C . ALA B 1 358 ? 19.984 -20.734 -6.398 1 88.94 358 ALA B C 1
ATOM 5833 O O . ALA B 1 358 ? 20.656 -21.656 -5.938 1 88.94 358 ALA B O 1
ATOM 5834 N N . GLN B 1 359 ? 19.984 -20.406 -7.719 1 91.75 359 GLN B N 1
ATOM 5835 C CA . GLN B 1 359 ? 20.859 -21.031 -8.719 1 91.75 359 GLN B CA 1
ATOM 5836 C C . GLN B 1 359 ? 20.516 -22.5 -8.914 1 91.75 359 GLN B C 1
ATOM 5838 O O . GLN B 1 359 ? 21.391 -23.312 -9.227 1 91.75 359 GLN B O 1
ATOM 5843 N N . LEU B 1 360 ? 19.328 -22.781 -8.617 1 93.12 360 LEU B N 1
ATOM 5844 C CA . LEU B 1 360 ? 18.797 -24.109 -8.891 1 93.12 360 LEU B CA 1
ATOM 5845 C C . LEU B 1 360 ? 18.328 -24.219 -10.336 1 93.12 360 LEU B C 1
ATOM 5847 O O . LEU B 1 360 ? 18.266 -25.328 -10.891 1 93.12 360 LEU B O 1
ATOM 5851 N N . LEU B 1 361 ? 17.859 -23.047 -10.805 1 94.75 361 LEU B N 1
ATOM 5852 C CA . LEU B 1 361 ? 17.375 -23 -12.18 1 94.75 361 LEU B CA 1
ATOM 5853 C C . LEU B 1 361 ? 18.266 -22.094 -13.023 1 94.75 361 LEU B C 1
ATOM 5855 O O . LEU B 1 361 ? 18.734 -21.062 -12.555 1 94.75 361 LEU B O 1
ATOM 5859 N N . SER B 1 362 ? 18.609 -22.578 -14.203 1 93 362 SER B N 1
ATOM 5860 C CA . SER B 1 362 ? 19.359 -21.75 -15.148 1 93 362 SER B CA 1
ATOM 5861 C C . SER B 1 362 ? 18.484 -20.672 -15.766 1 93 362 SER B C 1
ATOM 5863 O O . SER B 1 362 ? 17.25 -20.797 -15.766 1 93 362 SER B O 1
ATOM 5865 N N . PRO B 1 363 ? 19.078 -19.656 -16.281 1 91.94 363 PRO B N 1
ATOM 5866 C CA . PRO B 1 363 ? 18.297 -18.625 -16.969 1 91.94 363 PRO B CA 1
ATOM 5867 C C . PRO B 1 363 ? 17.453 -19.188 -18.125 1 91.94 363 PRO B C 1
ATOM 5869 O O . PRO B 1 363 ? 16.359 -18.703 -18.391 1 91.94 363 PRO B O 1
ATOM 5872 N N . ALA B 1 364 ? 17.969 -20.203 -18.719 1 91.75 364 ALA B N 1
ATOM 5873 C CA . ALA B 1 364 ? 17.25 -20.812 -19.828 1 91.75 364 ALA B CA 1
ATOM 5874 C C . ALA B 1 364 ? 15.969 -21.484 -19.344 1 91.75 364 ALA B C 1
ATOM 5876 O O . ALA B 1 364 ? 14.938 -21.422 -20.016 1 91.75 364 ALA B O 1
ATOM 5877 N N . VAL B 1 365 ? 16.094 -22.141 -18.234 1 93.69 365 VAL B N 1
ATOM 5878 C CA . VAL B 1 365 ? 14.914 -22.781 -17.656 1 93.69 365 VAL B CA 1
ATOM 5879 C C . VAL B 1 365 ? 13.914 -21.719 -17.234 1 93.69 365 VAL B C 1
ATOM 5881 O O . VAL B 1 365 ? 12.711 -21.859 -17.453 1 93.69 365 VAL B O 1
ATOM 5884 N N . PHE B 1 366 ? 14.414 -20.719 -16.641 1 93.69 366 PHE B N 1
ATOM 5885 C CA . PHE B 1 366 ? 13.555 -19.625 -16.219 1 93.69 366 PHE B CA 1
ATOM 5886 C C . PHE B 1 366 ? 12.812 -19.016 -17.406 1 93.69 366 PHE B C 1
ATOM 5888 O O . PHE B 1 366 ? 11.602 -18.812 -17.344 1 93.69 366 PHE B O 1
ATOM 5895 N N . ASP B 1 367 ? 13.492 -18.766 -18.469 1 92.62 367 ASP B N 1
ATOM 5896 C CA . ASP B 1 367 ? 12.891 -18.234 -19.688 1 92.62 367 ASP B CA 1
ATOM 5897 C C . ASP B 1 367 ? 11.836 -19.188 -20.234 1 92.62 367 ASP B C 1
ATOM 5899 O O . ASP B 1 367 ? 10.789 -18.766 -20.719 1 92.62 367 ASP B O 1
ATOM 5903 N N . SER B 1 368 ? 12.141 -20.406 -20.156 1 93.56 368 SER B N 1
ATOM 5904 C CA . SER B 1 368 ? 11.219 -21.422 -20.656 1 93.56 368 SER B CA 1
ATOM 5905 C C . SER B 1 368 ? 9.938 -21.453 -19.828 1 93.56 368 SER B C 1
ATOM 5907 O O . SER B 1 368 ? 8.852 -21.688 -20.359 1 93.56 368 SER B O 1
ATOM 5909 N N . ILE B 1 369 ? 10.117 -21.266 -18.531 1 94.25 369 ILE B N 1
ATOM 5910 C CA . ILE B 1 369 ? 8.961 -21.25 -17.656 1 94.25 369 ILE B CA 1
ATOM 5911 C C . ILE B 1 369 ? 8.102 -20.016 -17.938 1 94.25 369 ILE B C 1
ATOM 5913 O O . ILE B 1 369 ? 6.875 -20.078 -17.875 1 94.25 369 ILE B O 1
ATOM 5917 N N . ILE B 1 370 ? 8.727 -18.906 -18.172 1 91.5 370 ILE B N 1
ATOM 5918 C CA . ILE B 1 370 ? 7.977 -17.719 -18.547 1 91.5 370 ILE B CA 1
ATOM 5919 C C . ILE B 1 370 ? 7.16 -17.984 -19.812 1 91.5 370 ILE B C 1
ATOM 5921 O O . ILE B 1 370 ? 5.977 -17.656 -19.875 1 91.5 370 ILE B O 1
ATOM 5925 N N . ALA B 1 371 ? 7.793 -18.578 -20.766 1 91.56 371 ALA B N 1
ATOM 5926 C CA . ALA B 1 371 ? 7.098 -18.953 -22 1 91.56 371 ALA B CA 1
ATOM 5927 C C . ALA B 1 371 ? 5.93 -19.891 -21.703 1 91.56 371 ALA B C 1
ATOM 5929 O O . ALA B 1 371 ? 4.852 -19.75 -22.281 1 91.56 371 ALA B O 1
ATOM 5930 N N . LEU B 1 372 ? 6.207 -20.828 -20.859 1 94.25 372 LEU B N 1
ATOM 5931 C CA . LEU B 1 372 ? 5.176 -21.766 -20.438 1 94.25 372 LEU B CA 1
ATOM 5932 C C . LEU B 1 372 ? 3.971 -21.031 -19.859 1 94.25 372 LEU B C 1
ATOM 5934 O O . LEU B 1 372 ? 2.828 -21.344 -20.219 1 94.25 372 LEU B O 1
ATOM 5938 N N . VAL B 1 373 ? 4.223 -20.109 -18.984 1 92.31 373 VAL B N 1
ATOM 5939 C CA . VAL B 1 373 ? 3.164 -19.344 -18.328 1 92.31 373 VAL B CA 1
ATOM 5940 C C . VAL B 1 373 ? 2.387 -18.547 -19.375 1 92.31 373 VAL B C 1
ATOM 5942 O O . VAL B 1 373 ? 1.153 -18.547 -19.375 1 92.31 373 VAL B O 1
ATOM 5945 N N . LEU B 1 374 ? 3.074 -17.922 -20.266 1 90.06 374 LEU B N 1
ATOM 5946 C CA . LEU B 1 374 ? 2.439 -17.094 -21.281 1 90.06 374 LEU B CA 1
ATOM 5947 C C . LEU B 1 374 ? 1.572 -17.938 -22.203 1 90.06 374 LEU B C 1
ATOM 5949 O O . LEU B 1 374 ? 0.438 -17.578 -22.516 1 90.06 374 LEU B O 1
ATOM 5953 N N . ILE B 1 375 ? 2.029 -19.031 -22.578 1 92.5 375 ILE B N 1
ATOM 5954 C CA . ILE B 1 375 ? 1.315 -19.922 -23.5 1 92.5 375 ILE B CA 1
ATOM 5955 C C . ILE B 1 375 ? 0.089 -20.5 -22.797 1 92.5 375 ILE B C 1
ATOM 5957 O O . ILE B 1 375 ? -1.004 -20.531 -23.375 1 92.5 375 ILE B O 1
ATOM 5961 N N . THR B 1 376 ? 0.267 -20.922 -21.625 1 94.25 376 THR B N 1
ATOM 5962 C CA . THR B 1 376 ? -0.827 -21.609 -20.938 1 94.25 376 THR B CA 1
ATOM 5963 C C . THR B 1 376 ? -1.924 -20.625 -20.562 1 94.25 376 THR B C 1
ATOM 5965 O O . THR B 1 376 ? -3.104 -20.969 -20.516 1 94.25 376 THR B O 1
ATOM 5968 N N . VAL B 1 377 ? -1.556 -19.406 -20.297 1 89.88 377 VAL B N 1
ATOM 5969 C CA . VAL B 1 377 ? -2.543 -18.391 -19.938 1 89.88 377 VAL B CA 1
ATOM 5970 C C . VAL B 1 377 ? -3.365 -18.016 -21.172 1 89.88 377 VAL B C 1
ATOM 5972 O O . VAL B 1 377 ? -4.52 -17.594 -21.047 1 89.88 377 VAL B O 1
ATOM 5975 N N . LEU B 1 378 ? -2.797 -18.188 -22.297 1 90.69 378 LEU B N 1
ATOM 5976 C CA . LEU B 1 378 ? -3.504 -17.891 -23.531 1 90.69 378 LEU B CA 1
ATOM 5977 C C . LEU B 1 378 ? -4.328 -19.094 -23.984 1 90.69 378 LEU B C 1
ATOM 5979 O O . LEU B 1 378 ? -5.512 -18.953 -24.297 1 90.69 378 LEU B O 1
ATOM 5983 N N . VAL B 1 379 ? -3.77 -20.219 -23.953 1 93.62 379 VAL B N 1
ATOM 5984 C CA . VAL B 1 379 ? -4.379 -21.422 -24.516 1 93.62 379 VAL B CA 1
ATOM 5985 C C . VAL B 1 379 ? -5.398 -21.984 -23.516 1 93.62 379 VAL B C 1
ATOM 5987 O O . VAL B 1 379 ? -6.438 -22.516 -23.922 1 93.62 379 VAL B O 1
ATOM 5990 N N . GLY B 1 380 ? -5.109 -21.875 -22.25 1 92.94 380 GLY B N 1
ATOM 5991 C CA . GLY B 1 380 ? -5.973 -22.422 -21.219 1 92.94 380 GLY B CA 1
ATOM 5992 C C . GLY B 1 380 ? -7.414 -21.969 -21.344 1 92.94 380 GLY B C 1
ATOM 5993 O O . GLY B 1 380 ? -8.32 -22.781 -21.484 1 92.94 380 GLY B O 1
ATOM 5994 N N . PRO B 1 381 ? -7.609 -20.688 -21.344 1 90.5 381 PRO B N 1
ATOM 5995 C CA . PRO B 1 381 ? -8.969 -20.156 -21.453 1 90.5 381 PRO B CA 1
ATOM 5996 C C . PRO B 1 381 ? -9.656 -20.562 -22.75 1 90.5 381 PRO B C 1
ATOM 5998 O O . PRO B 1 381 ? -10.859 -20.828 -22.766 1 90.5 381 PRO B O 1
ATOM 6001 N N . LEU B 1 382 ? -8.953 -20.562 -23.844 1 93 382 LEU B N 1
ATOM 6002 C CA . LEU B 1 382 ? -9.516 -20.953 -25.125 1 93 382 LEU B CA 1
ATOM 6003 C C . LEU B 1 382 ? -10.016 -22.391 -25.094 1 93 382 LEU B C 1
ATOM 6005 O O . LEU B 1 382 ? -11.117 -22.672 -25.562 1 93 382 LEU B O 1
ATOM 6009 N N . LEU B 1 383 ? -9.273 -23.219 -24.562 1 95.62 383 LEU B N 1
ATOM 6010 C CA . LEU B 1 383 ? -9.641 -24.625 -24.469 1 95.62 383 LEU B CA 1
ATOM 6011 C C . LEU B 1 383 ? -10.773 -24.828 -23.484 1 95.62 383 LEU B C 1
ATOM 6013 O O . LEU B 1 383 ? -11.688 -25.625 -23.734 1 95.62 383 LEU B O 1
ATOM 6017 N N . THR B 1 384 ? -10.664 -24.141 -22.391 1 94.38 384 THR B N 1
ATOM 6018 C CA . THR B 1 384 ? -11.703 -24.281 -21.375 1 94.38 384 THR B CA 1
ATOM 6019 C C . THR B 1 384 ? -13.055 -23.828 -21.906 1 94.38 384 THR B C 1
ATOM 6021 O O . THR B 1 384 ? -14.086 -24.453 -21.641 1 94.38 384 THR B O 1
ATOM 6024 N N . ASP B 1 385 ? -13.008 -22.75 -22.609 1 93.12 385 ASP B N 1
ATOM 6025 C CA . ASP B 1 385 ? -14.234 -22.25 -23.219 1 93.12 385 ASP B CA 1
ATOM 6026 C C . ASP B 1 385 ? -14.82 -23.281 -24.188 1 93.12 385 ASP B C 1
ATOM 6028 O O . ASP B 1 385 ? -16.031 -23.531 -24.172 1 93.12 385 ASP B O 1
ATOM 6032 N N . ARG B 1 386 ? -14.031 -23.828 -24.969 1 94.12 386 ARG B N 1
ATOM 6033 C CA . ARG B 1 386 ? -14.453 -24.797 -25.953 1 94.12 386 ARG B CA 1
ATOM 6034 C C . ARG B 1 386 ? -15.023 -26.047 -25.297 1 94.12 386 ARG B C 1
ATOM 6036 O O . ARG B 1 386 ? -16.094 -26.531 -25.688 1 94.12 386 ARG B O 1
ATOM 6043 N N . PHE B 1 387 ? -14.391 -26.5 -24.312 1 94.88 387 PHE B N 1
ATOM 6044 C CA . PHE B 1 387 ? -14.797 -27.766 -23.719 1 94.88 387 PHE B CA 1
ATOM 6045 C C . PHE B 1 387 ? -15.977 -27.578 -22.766 1 94.88 387 PHE B C 1
ATOM 6047 O O . PHE B 1 387 ? -16.781 -28.484 -22.578 1 94.88 387 PHE B O 1
ATOM 6054 N N . ALA B 1 388 ? -16.078 -26.438 -22.156 1 93.06 388 ALA B N 1
ATOM 6055 C CA . ALA B 1 388 ? -17.25 -26.109 -21.359 1 93.06 388 ALA B CA 1
ATOM 6056 C C . ALA B 1 388 ? -18.516 -26.094 -22.219 1 93.06 388 ALA B C 1
ATOM 6058 O O . ALA B 1 388 ? -19.562 -26.594 -21.812 1 93.06 388 ALA B O 1
ATOM 6059 N N . GLN B 1 389 ? -18.344 -25.547 -23.391 1 91.94 389 GLN B N 1
ATOM 6060 C CA . GLN B 1 389 ? -19.453 -25.484 -24.328 1 91.94 389 GLN B CA 1
ATOM 6061 C C . GLN B 1 389 ? -19.891 -26.891 -24.75 1 91.94 389 GLN B C 1
ATOM 6063 O O . GLN B 1 389 ? -21.078 -27.141 -24.953 1 91.94 389 GLN B O 1
ATOM 6068 N N . GLN B 1 390 ? -18.984 -27.75 -24.906 1 91.06 390 GLN B N 1
ATOM 6069 C CA . GLN B 1 390 ? -19.281 -29.125 -25.312 1 91.06 390 GLN B CA 1
ATOM 6070 C C . GLN B 1 390 ? -20.109 -29.844 -24.25 1 91.06 390 GLN B C 1
ATOM 6072 O O . GLN B 1 390 ? -20.938 -30.688 -24.578 1 91.06 390 GLN B O 1
ATOM 6077 N N . ILE B 1 391 ? -19.891 -29.562 -23.094 1 89.88 391 ILE B N 1
ATOM 6078 C CA . ILE B 1 391 ? -20.625 -30.203 -22 1 89.88 391 ILE B CA 1
ATOM 6079 C C . ILE B 1 391 ? -22.047 -29.672 -21.938 1 89.88 391 ILE B C 1
ATOM 6081 O O . ILE B 1 391 ? -23 -30.422 -21.719 1 89.88 391 ILE B O 1
ATOM 6085 N N . CYS B 1 392 ? -22.188 -28.422 -22.125 1 85.06 392 CYS B N 1
ATOM 6086 C CA . CYS B 1 392 ? -23.5 -27.797 -22.047 1 85.06 392 CYS B CA 1
ATOM 6087 C C . CYS B 1 392 ? -24.344 -28.172 -23.266 1 85.06 392 CYS B C 1
ATOM 6089 O O . CYS B 1 392 ? -25.562 -28.203 -23.188 1 85.06 392 CYS B O 1
ATOM 6091 N N . SER B 1 393 ? -23.766 -28.391 -24.391 1 75.69 393 SER B N 1
ATOM 6092 C CA . SER B 1 393 ? -24.5 -28.719 -25.609 1 75.69 393 SER B CA 1
ATOM 6093 C C . SER B 1 393 ? -24.953 -30.188 -25.609 1 75.69 393 SER B C 1
ATOM 6095 O O . SER B 1 393 ? -25.781 -30.578 -26.422 1 75.69 393 SER B O 1
ATOM 6097 N N . VAL B 1 394 ? -24.422 -31.078 -24.953 1 60.94 394 VAL B N 1
ATOM 6098 C CA . VAL B 1 394 ? -24.844 -32.469 -24.938 1 60.94 394 VAL B CA 1
ATOM 6099 C C . VAL B 1 394 ? -26.234 -32.594 -24.328 1 60.94 394 VAL B C 1
ATOM 6101 O O . VAL B 1 394 ? -26.469 -32.156 -23.203 1 60.94 394 VAL B O 1
ATOM 6104 N N . PRO B 1 395 ? -27.312 -32.719 -25.188 1 50.66 395 PRO B N 1
ATOM 6105 C CA . PRO B 1 395 ? -28.688 -32.906 -24.734 1 50.66 395 PRO B CA 1
ATOM 6106 C C . PRO B 1 395 ? -28.797 -33.812 -23.516 1 50.66 395 PRO B C 1
ATOM 6108 O O . PRO B 1 395 ? -28.016 -34.75 -23.375 1 50.66 395 PRO B O 1
ATOM 6111 N N . LYS B 1 396 ? -29.234 -33.344 -22.438 1 49.12 396 LYS B N 1
ATOM 6112 C CA . LYS B 1 396 ? -29.656 -34.219 -21.328 1 49.12 396 LYS B CA 1
ATOM 6113 C C . LYS B 1 396 ? -30.266 -35.5 -21.844 1 49.12 396 LYS B C 1
ATOM 6115 O O . LYS B 1 396 ? -31.25 -35.5 -22.594 1 49.12 396 LYS B O 1
ATOM 6120 N N . ARG B 1 397 ? -29.672 -36.562 -22.094 1 36.53 397 ARG B N 1
ATOM 6121 C CA . ARG B 1 397 ? -30.406 -37.781 -22.344 1 36.53 397 ARG B CA 1
ATOM 6122 C C . ARG B 1 397 ? -31.688 -37.844 -21.516 1 36.53 397 ARG B C 1
ATOM 6124 O O . ARG B 1 397 ? -31.656 -37.656 -20.297 1 36.53 397 ARG B O 1
ATOM 6131 N N . GLU B 1 398 ? -32.75 -37.469 -22.031 1 38.69 398 GLU B N 1
ATOM 6132 C CA . GLU B 1 398 ? -34.062 -37.781 -21.531 1 38.69 398 GLU B CA 1
ATOM 6133 C C . GLU B 1 398 ? -34.094 -39.188 -20.891 1 38.69 398 GLU B C 1
ATOM 6135 O O . GLU B 1 398 ? -33.812 -40.188 -21.562 1 38.69 398 GLU B O 1
ATOM 6140 N N . GLY B 1 399 ? -33.531 -39.406 -19.719 1 37.25 399 GLY B N 1
ATOM 6141 C CA . GLY B 1 399 ? -34 -40.625 -19.062 1 37.25 399 GLY B CA 1
ATOM 6142 C C . GLY B 1 399 ? -35.438 -40.969 -19.422 1 37.25 399 GLY B C 1
ATOM 6143 O O . GLY B 1 399 ? -36.344 -40.188 -19.234 1 37.25 399 GLY B O 1
ATOM 6144 N N . ARG B 1 400 ? -35.625 -41.844 -20.391 1 37.5 400 ARG B N 1
ATOM 6145 C CA . ARG B 1 400 ? -36.875 -42.531 -20.641 1 37.5 400 ARG B CA 1
ATOM 6146 C C . ARG B 1 400 ? -37.531 -42.969 -19.344 1 37.5 400 ARG B C 1
ATOM 6148 O O . ARG B 1 400 ? -36.938 -43.719 -18.562 1 37.5 400 ARG B O 1
ATOM 6155 N N . SER B 1 401 ? -38.219 -42.156 -18.609 1 39.44 401 SER B N 1
ATOM 6156 C CA . SER B 1 401 ? -39.156 -42.625 -17.625 1 39.44 401 SER B CA 1
ATOM 6157 C C . SER B 1 401 ? -39.781 -43.969 -18.062 1 39.44 401 SER B C 1
ATOM 6159 O O . SER B 1 401 ? -40.375 -44.062 -19.125 1 39.44 401 SER B O 1
ATOM 6161 N N . ALA B 1 402 ? -39.062 -45.062 -17.766 1 41.44 402 ALA B N 1
ATOM 6162 C CA . ALA B 1 402 ? -39.781 -46.344 -17.875 1 41.44 402 ALA B CA 1
ATOM 6163 C C . ALA B 1 402 ? -41.219 -46.188 -17.422 1 41.44 402 ALA B C 1
ATOM 6165 O O . ALA B 1 402 ? -41.531 -45.531 -16.438 1 41.44 402 ALA B O 1
ATOM 6166 N N . PRO B 1 403 ? -42.156 -46.344 -18.203 1 39.53 403 PRO B N 1
ATOM 6167 C CA . PRO B 1 403 ? -43.562 -46.344 -17.781 1 39.53 403 PRO B CA 1
ATOM 6168 C C . PRO B 1 403 ? -43.781 -47.156 -16.516 1 39.53 403 PRO B C 1
ATOM 6170 O O . PRO B 1 403 ? -43.094 -48.156 -16.297 1 39.53 403 PRO B O 1
ATOM 6173 N N . VAL B 1 404 ? -44.031 -46.5 -15.43 1 46.66 404 VAL B N 1
ATOM 6174 C CA . VAL B 1 404 ? -44.531 -47.188 -14.242 1 46.66 404 VAL B CA 1
ATOM 6175 C C . VAL B 1 404 ? -45.5 -48.281 -14.656 1 46.66 404 VAL B C 1
ATOM 6177 O O . VAL B 1 404 ? -46.469 -48.031 -15.344 1 46.66 404 VAL B O 1
ATOM 6180 N N . PRO B 1 405 ? -44.906 -49.562 -14.836 1 38.19 405 PRO B N 1
ATOM 6181 C CA . PRO B 1 405 ? -45.906 -50.594 -15.141 1 38.19 405 PRO B CA 1
ATOM 6182 C C . PRO B 1 405 ? -47.156 -50.438 -14.281 1 38.19 405 PRO B C 1
ATOM 6184 O O . PRO B 1 405 ? -47.094 -50.062 -13.117 1 38.19 405 PRO B O 1
ATOM 6187 N N . SER B 1 406 ? -48.281 -49.938 -14.82 1 36.06 406 SER B N 1
ATOM 6188 C CA . SER B 1 406 ? -49.562 -50 -14.156 1 36.06 406 SER B CA 1
ATOM 6189 C C . SER B 1 406 ? -49.781 -51.344 -13.477 1 36.06 406 SER B C 1
ATOM 6191 O O . SER B 1 406 ? -49.781 -52.375 -14.133 1 36.06 406 SER B O 1
ATOM 6193 N N . LEU B 1 407 ? -49.125 -51.625 -12.328 1 32.41 407 LEU B N 1
ATOM 6194 C CA . LEU B 1 407 ? -49.625 -52.75 -11.531 1 32.41 407 LEU B CA 1
ATOM 6195 C C . LEU B 1 407 ? -51.125 -52.719 -11.461 1 32.41 407 LEU B C 1
ATOM 6197 O O . LEU B 1 407 ? -51.719 -51.75 -10.945 1 32.41 407 LEU B O 1
ATOM 6201 N N . ASP B 1 408 ? -51.75 -53.375 -12.336 1 26.66 408 ASP B N 1
ATOM 6202 C CA . ASP B 1 408 ? -53.031 -54 -11.984 1 26.66 408 ASP B CA 1
ATOM 6203 C C . ASP B 1 408 ? -52.906 -54.875 -10.742 1 26.66 408 ASP B C 1
ATOM 6205 O O . ASP B 1 408 ? -51.875 -55.562 -10.57 1 26.66 408 ASP B O 1
#

Secondary structure (DSSP, 8-state):
-HHHHS-----SHHHHHHHHHHHHHHHHHHHHHTT--HHHHHHHHHHHHSTTTT--S-TT-HHHHHHHHHHHHHHHHHHHHT--HHHHHHTHHHHHHHHHHHHHHHHHHHHHHHHHTT--HHHHHHHHHHHH----TTHHHHHHTT-TTSHHHHHHHHHHHHHHHHHHHHHHHHHHHHH--S-HHHHHHHHHHHHHHHHHIIIIIHHHHHHHHHHTTT-HHHHHHHHHHHHHHHHHHHHHTT--HHHHHHHHHHHHHHHHTT-THHHHHHHHIIIIIHHHHHHHHHHH--HHHHHHHHHHSHHHHHHHHHHHHHHHHHHHHHHHHHHT--HHHHHHHHHHT----HHHHHHHHHHHHTTSS-HHHHHHHHHHHHHHHHHHHHHHHHHHHHHHHS--------------/-HHHHS-----SHHHHHHHHHHHHHHHHHHHHHTT--HHHHHHHHHHHHSTTTT--S-TT-HHHHHHHHHHHHHHHHHHHHT--HHHHHHTHHHHHHHHHHHHHHHHHHHHHHHHHTT--HHHHHHHHHHHH----TTHHHHHHTT-TTSHHHHHHHHHHHHHHHHHHHHHHHHHHHHH--S-HHHHHHHHHHHHHHHHHIIIIIHHHHHHHHHHTTT-HHHHHHHHHHHHHHHHHHHHHTT--HHHHHHHHHHHHHHHHTT-THHHHHHHHIIIIIHHHHHHHHHHH--HHHHHHHHHHSHHHHHHHHHHHHHHHHHHHHHHHHHHT--HHHHHHHHHHT----HHHHHHHHHHHHTTSS-HHHHHHHHHHHHHHHHHHHHHHHHHHHHHHHS--------------

Solvent-accessible surface area (backbone atoms only — not comparable to full-atom values): 39734 Å² total; per-residue (Å²): 109,75,74,61,74,70,38,58,53,54,76,50,50,65,62,45,48,40,52,51,45,48,48,59,51,55,35,30,60,53,24,44,75,68,72,38,60,41,65,57,37,34,24,49,47,12,32,49,34,6,63,81,60,49,25,36,42,51,70,81,36,64,56,47,46,42,43,19,49,49,7,47,30,43,50,30,18,48,58,24,40,65,55,54,65,66,60,29,61,75,33,39,68,55,6,47,53,42,12,46,31,36,23,50,41,11,21,50,47,26,25,51,51,27,46,73,73,67,43,52,70,60,35,5,47,45,49,0,27,49,45,16,28,44,35,69,79,47,49,64,59,39,47,74,70,65,40,60,80,36,67,52,46,39,20,46,56,28,11,40,55,48,14,45,52,47,25,51,50,47,47,50,50,40,50,41,54,66,71,45,82,64,55,70,64,42,43,52,50,48,51,48,51,47,50,49,48,52,49,46,43,48,64,44,43,28,57,51,48,48,52,47,46,62,73,38,57,94,32,52,62,56,45,45,45,48,52,53,39,47,34,46,50,39,12,51,50,25,40,73,73,64,34,59,37,49,58,21,8,23,48,36,16,48,23,42,27,76,67,37,69,86,36,76,48,41,56,54,56,51,47,49,38,60,62,64,21,37,46,38,26,36,21,48,54,12,33,72,45,43,65,68,59,43,49,41,32,57,66,76,42,25,66,59,33,46,48,52,43,48,37,35,56,49,24,37,40,50,19,28,53,57,41,25,74,75,68,68,52,50,70,55,42,32,50,29,38,26,24,44,53,49,17,29,50,69,67,45,50,53,51,43,49,52,32,40,75,69,65,48,34,53,71,61,55,47,44,30,49,52,49,36,25,56,49,21,54,56,49,17,47,57,46,30,52,54,29,50,48,53,54,70,64,53,71,73,75,71,75,74,76,71,72,73,72,79,80,121,111,74,72,64,72,73,38,61,52,55,76,51,49,65,63,44,50,41,52,52,46,49,48,57,51,56,34,30,59,54,24,46,75,69,74,37,60,42,64,56,37,33,23,49,49,12,33,48,33,7,64,81,60,48,26,37,41,51,69,80,37,63,56,47,44,44,42,18,49,48,7,48,30,43,50,31,18,48,58,24,39,65,56,54,65,67,59,28,60,73,33,39,67,56,5,47,52,41,10,45,31,35,22,52,42,11,23,50,48,25,26,50,51,26,47,73,74,67,43,53,69,60,34,5,46,44,46,0,27,49,46,16,28,42,36,70,80,46,49,65,58,39,46,75,70,66,39,61,80,36,66,50,46,39,18,47,58,29,12,40,55,47,13,43,53,48,27,49,48,47,45,50,50,40,49,41,55,68,70,47,84,63,57,69,64,41,44,51,50,50,49,48,52,49,50,51,47,51,50,44,43,47,62,45,43,29,56,50,48,45,52,46,46,61,73,39,57,93,33,52,61,56,47,45,45,48,52,54,39,46,35,45,50,38,12,51,49,26,41,73,73,66,34,60,38,48,58,20,8,23,47,37,16,46,24,44,26,75,68,36,69,86,36,77,49,40,58,54,56,53,46,48,39,60,63,64,21,36,47,38,25,37,21,48,54,13,34,71,47,44,64,69,58,42,49,44,33,57,66,76,42,24,66,59,33,45,47,52,41,49,39,34,57,49,24,37,40,49,18,28,53,57,41,24,74,74,67,68,54,52,71,54,44,30,51,29,38,26,25,44,52,49,16,30,51,69,67,44,51,53,51,46,49,52,32,38,74,70,65,51,35,54,71,60,53,46,44,29,49,51,50,36,25,56,49,21,53,56,49,17,47,56,45,30,52,55,29,50,49,53,54,69,63,52,73,74,75,72,73,72,74,68,72,73,74,78,78,124

Organism: Synechococcus elongatus (strain ATCC 33912 / PCC 7942 / FACHB-805) (NCBI:txid1140)

Radius of gyration: 31.21 Å; Cα contacts (8 Å, |Δi|>4): 1289; chains: 2; bounding box: 88×95×61 Å

Sequence (816 aa):
MLFAAIAVPIQAPLPAMALLLMTALFLPPLFRALKLPELLGLILAGVLLGPSLFNILEPKADTVVLLAGIGKLYLMFLAGLEIDLSQFQAARDRSLRFGFATFAIPLLVGLLIGLGFGFGWNSAFLIGSLLASHTLLTLPIVEHYGLLRQRAVAATLGATIFTDIGALLVLAVCLAVQSGDGGLIAIVRDLLIFSVFITLVLYGVKPLSRWFFRLAHNNERNQFLFIFLVLLLVSLGAQAIQLDMIIGAFLAGLAVNETLQDEPVREKVDFFGKVMFLPCFFIDIGLLLNPAAFWETLTTAGSLTFAIVGGLFGSKFLAAIAVKQWEGYSWPEVRLMWSLSLPQVAATLAAAQAGLQAQLLSPAVFDSIIALVLITVLVGPLLTDRFAQQICSVPKREGRSAPVPSLDMLFAAIAVPIQAPLPAMALLLMTALFLPPLFRALKLPELLGLILAGVLLGPSLFNILEPKADTVVLLAGIGKLYLMFLAGLEIDLSQFQAARDRSLRFGFATFAIPLLVGLLIGLGFGFGWNSAFLIGSLLASHTLLTLPIVEHYGLLRQRAVAATLGATIFTDIGALLVLAVCLAVQSGDGGLIAIVRDLLIFSVFITLVLYGVKPLSRWFFRLAHNNERNQFLFIFLVLLLVSLGAQAIQLDMIIGAFLAGLAVNETLQDEPVREKVDFFGKVMFLPCFFIDIGLLLNPAAFWETLTTAGSLTFAIVGGLFGSKFLAAIAVKQWEGYSWPEVRLMWSLSLPQVAATLAAAQAGLQAQLLSPAVFDSIIALVLITVLVGPLLTDRFAQQICSVPKREGRSAPVPSLD

pLDDT: mean 84.72, std 13.25, range [23.64, 98.0]

Foldseek 3Di:
DVLVVPLDADLDLVVVQVLLQVQLPPQQVVCVVVVAHSLVSLLVLLQCCACQHSNRHYLPRPNLCVLLVLLLLLVLLVVLLPQPVVLCVVLVVLLVLLLCLLLVLQLVLQLCLCVVVPADNLLSNLSSLLLSAFDQPQVVLLVVLVCCPPSLNSSLSSSNVSSLVVSLVSLQLSQQVLVDPDPPVSSVVLVVVVVVLLCCLQVPVQVVLLVVCVVCPPPLPVNLVVLSVQSVVQLVVCVVSPGHSNSSSNSSSNNCNVVCVPPPSVVVSVCCSVNRRNSSNSSSSSNPDNPVVLVCLCVVVVVSLCSSLVSSLVSLLVSLVVVCVVPVDDPLSSQLSSLSGQADDSSSLSSLVVCVVSVSDDPSSNSSSVVSNSVSSVVSNVSNNVSSVVVSPPPPPPPPPPPPPPPD/DVLVPPLDADLDLVVVQVLLQVQLPPQQVVCVVVVAHSLVSLLVLLQCCAPQHSNRHYLPRPNLCVLLVLLLLLVLLVVLLPQPVVLCVVLVVLLVLLLCLLLVLQQVLQLCLCVVVPADNLLSNLLSLLLSAFDQPQVVLLVVLVCCPPSLNSSLSSSNVSSLVVSLVSLQLSQQVLPDPDPPVSSVVLVVVVVVLLCCLQVPVQVVLLVVCVVCPPPLPVNLVVLSVQSVVQLVVCVVSPGHSSSSSNSSSNNCNVVCVPPPSVVVSVCCSVNRRNSSNSSSSSNPDNPVVLVCLCVVVVVSLCSSLVSSLVSLLVSLVVVCVVPVDDPLSSQLSSLSGQADDSSSLSSLVVCVVSVSDDPSSNSSSVVSNSVSSGVSNVSNNVSSVVVSPPPPPPPPPPPPPPPD

Nearest PDB structures (foldseek):
  5bz2-assembly1_A-2  TM=8.657E-01  e=3.090E-13  Thermus thermophilus
  8bxg-assembly1_A  TM=8.088E-01  e=6.239E-09  Escherichia coli
  8by2-assembly1_B  TM=8.030E-01  e=8.889E-09  Escherichia coli
  9emb-assembly1_A  TM=8.160E-01  e=1.805E-08  Escherichia coli
  9emb-assembly1_B  TM=8.001E-01  e=2.197E-08  Escherichia coli

InterPro domains:
  IPR006153 Cation/H+ exchanger, transmembrane domain [PF00999] (22-383)
  IPR038770 Sodium/solute symporter superfamily [G3DSA:1.20.1530.20] (12-393)